Protein AF-0000000082783868 (afdb_homodimer)

pLDDT: mean 86.98, std 18.08, range [19.3, 98.88]

Nearest PDB structures (foldseek):
  7msn-assembly1_A  TM=6.947E-01  e=9.919E-07  Bacillus subtilis subsp. subtilis str. 168
  7msp-assembly2_B  TM=6.919E-01  e=2.284E-06  Bacillus subtilis subsp. subtilis str. 168
  7msn-assembly1_B  TM=6.929E-01  e=4.668E-06  Bacillus subtilis subsp. subtilis str. 168
  8og4-assembly1_B  TM=6.869E-01  e=2.113E-04  Homo sapiens
  8og4-assembly1_A  TM=6.892E-01  e=2.380E-04  Homo sapiens

Structure (mmCIF, N/CA/C/O backbone):
data_AF-0000000082783868-model_v1
#
loop_
_entity.id
_entity.type
_entity.pdbx_description
1 polymer 'Beta-1,4 N-acetylgalactosaminyltransferase 2-like'
#
loop_
_atom_site.group_PDB
_atom_site.id
_atom_site.type_symbol
_atom_site.label_atom_id
_atom_site.label_alt_id
_atom_site.label_comp_id
_atom_site.label_asym_id
_atom_site.label_entity_id
_atom_site.label_seq_id
_atom_site.pdbx_PDB_ins_code
_atom_site.Cartn_x
_atom_site.Cartn_y
_atom_site.Cartn_z
_atom_site.occupancy
_atom_site.B_iso_or_equiv
_atom_site.auth_seq_id
_atom_site.auth_comp_id
_atom_site.auth_asym_id
_atom_site.auth_atom_id
_atom_site.pdbx_PDB_model_num
ATOM 1 N N . PHE A 1 1 ? -0.151 -50.812 -51.031 1 22.05 1 PHE A N 1
ATOM 2 C CA . PHE A 1 1 ? -1.284 -50.375 -50.219 1 22.05 1 PHE A CA 1
ATOM 3 C C . PHE A 1 1 ? -0.827 -49.406 -49.125 1 22.05 1 PHE A C 1
ATOM 5 O O . PHE A 1 1 ? -0.194 -49.844 -48.156 1 22.05 1 PHE A O 1
ATOM 12 N N . ILE A 1 2 ? -0.501 -48.25 -49.375 1 25.05 2 ILE A N 1
ATOM 13 C CA . ILE A 1 2 ? 0.16 -47.188 -48.594 1 25.05 2 ILE A CA 1
ATOM 14 C C . ILE A 1 2 ? -0.763 -46.719 -47.5 1 25.05 2 ILE A C 1
ATOM 16 O O . ILE A 1 2 ? -1.836 -46.156 -47.75 1 25.05 2 ILE A O 1
ATOM 20 N N . SER A 1 3 ? -0.845 -47.438 -46.438 1 23.25 3 SER A N 1
ATOM 21 C CA . SER A 1 3 ? -1.804 -47.156 -45.375 1 23.25 3 SER A CA 1
ATOM 22 C C . SER A 1 3 ? -1.691 -45.719 -44.875 1 23.25 3 SER A C 1
ATOM 24 O O . SER A 1 3 ? -0.586 -45.219 -44.688 1 23.25 3 SER A O 1
ATOM 26 N N . LYS A 1 4 ? -2.658 -44.906 -45.156 1 28.05 4 LYS A N 1
ATOM 27 C CA . LYS A 1 4 ? -2.939 -43.5 -44.938 1 28.05 4 LYS A CA 1
ATOM 28 C C . LYS A 1 4 ? -2.832 -43.125 -43.469 1 28.05 4 LYS A C 1
ATOM 30 O O . LYS A 1 4 ? -3.598 -43.625 -42.656 1 28.05 4 LYS A O 1
ATOM 35 N N . TYR A 1 5 ? -1.662 -43.031 -42.969 1 21 5 TYR A N 1
ATOM 36 C CA . TYR A 1 5 ? -1.411 -42.594 -41.594 1 21 5 TYR A CA 1
ATOM 37 C C . TYR A 1 5 ? -2.076 -41.25 -41.312 1 21 5 TYR A C 1
ATOM 39 O O . TYR A 1 5 ? -1.799 -40.281 -42 1 21 5 TYR A O 1
ATOM 47 N N . THR A 1 6 ? -3.357 -41.281 -41.094 1 20.7 6 THR A N 1
ATOM 48 C CA . THR A 1 6 ? -4.07 -40.062 -40.719 1 20.7 6 THR A CA 1
ATOM 49 C C . THR A 1 6 ? -3.406 -39.375 -39.531 1 20.7 6 THR A C 1
ATOM 51 O O . THR A 1 6 ? -3.215 -40 -38.5 1 20.7 6 THR A O 1
ATOM 54 N N . ILE A 1 7 ? -2.561 -38.5 -39.75 1 19.64 7 ILE A N 1
ATOM 55 C CA . ILE A 1 7 ? -1.916 -37.594 -38.812 1 19.64 7 ILE A CA 1
ATOM 56 C C . ILE A 1 7 ? -2.975 -36.875 -37.969 1 19.64 7 ILE A C 1
ATOM 58 O O . ILE A 1 7 ? -3.785 -36.125 -38.5 1 19.64 7 ILE A O 1
ATOM 62 N N . ASN A 1 8 ? -3.627 -37.594 -37.125 1 19.3 8 ASN A N 1
ATOM 63 C CA . ASN A 1 8 ? -4.551 -36.844 -36.281 1 19.3 8 ASN A CA 1
ATOM 64 C C . ASN A 1 8 ? -3.861 -35.656 -35.594 1 19.3 8 ASN A C 1
ATOM 66 O O . ASN A 1 8 ? -2.928 -35.844 -34.812 1 19.3 8 ASN A O 1
ATOM 70 N N . LEU A 1 9 ? -3.771 -34.594 -36.25 1 19.77 9 LEU A N 1
ATOM 71 C CA . LEU A 1 9 ? -3.379 -33.281 -35.719 1 19.77 9 LEU A CA 1
ATOM 72 C C . LEU A 1 9 ? -4.023 -33 -34.375 1 19.77 9 LEU A C 1
ATOM 74 O O . LEU A 1 9 ? -5.25 -32.938 -34.281 1 19.77 9 LEU A O 1
ATOM 78 N N . LEU A 1 10 ? -3.566 -33.594 -33.438 1 21.3 10 LEU A N 1
ATOM 79 C CA . LEU A 1 10 ? -4.047 -33.25 -32.094 1 21.3 10 LEU A CA 1
ATOM 80 C C . LEU A 1 10 ? -4.074 -31.75 -31.891 1 21.3 10 LEU A C 1
ATOM 82 O O . LEU A 1 10 ? -3.045 -31.078 -32.031 1 21.3 10 LEU A O 1
ATOM 86 N N . ILE A 1 11 ? -5.184 -31.125 -32.25 1 20.78 11 ILE A N 1
ATOM 87 C CA . ILE A 1 11 ? -5.562 -29.75 -31.953 1 20.78 11 ILE A CA 1
ATOM 88 C C . ILE A 1 11 ? -5.215 -29.391 -30.516 1 20.78 11 ILE A C 1
ATOM 90 O O . ILE A 1 11 ? -5.676 -30.047 -29.578 1 20.78 11 ILE A O 1
ATOM 94 N N . ILE A 1 12 ? -4.062 -29.141 -30.266 1 22.08 12 ILE A N 1
ATOM 95 C CA . ILE A 1 12 ? -3.703 -28.406 -29.062 1 22.08 12 ILE A CA 1
ATOM 96 C C . ILE A 1 12 ? -4.789 -27.391 -28.734 1 22.08 12 ILE A C 1
ATOM 98 O O . ILE A 1 12 ? -5.059 -26.484 -29.531 1 22.08 12 ILE A O 1
ATOM 102 N N . TYR A 1 13 ? -5.875 -27.812 -28.266 1 22.22 13 TYR A N 1
ATOM 103 C CA . TYR A 1 13 ? -6.789 -26.781 -27.781 1 22.22 13 TYR A CA 1
ATOM 104 C C . TYR A 1 13 ? -6.086 -25.844 -26.812 1 22.22 13 TYR A C 1
ATOM 106 O O . TYR A 1 13 ? -5.656 -26.25 -25.734 1 22.22 13 TYR A O 1
ATOM 114 N N . THR A 1 14 ? -5.07 -25.25 -27.203 1 24.48 14 THR A N 1
ATOM 115 C CA . THR A 1 14 ? -4.934 -23.953 -26.547 1 24.48 14 THR A CA 1
ATOM 116 C C . THR A 1 14 ? -6.309 -23.359 -26.266 1 24.48 14 THR A C 1
ATOM 118 O O . THR A 1 14 ? -7.086 -23.094 -27.188 1 24.48 14 THR A O 1
ATOM 121 N N . LEU A 1 15 ? -7.008 -23.906 -25.438 1 24.66 15 LEU A N 1
ATOM 122 C CA . LEU A 1 15 ? -8.172 -23.062 -25.188 1 24.66 15 LEU A CA 1
ATOM 123 C C . LEU A 1 15 ? -7.809 -21.594 -25.328 1 24.66 15 LEU A C 1
ATOM 125 O O . LEU A 1 15 ? -7.02 -21.062 -24.531 1 24.66 15 LEU A O 1
ATOM 129 N N . SER A 1 16 ? -7.445 -21.219 -26.422 1 24.97 16 SER A N 1
ATOM 130 C CA . SER A 1 16 ? -7.695 -19.844 -26.828 1 24.97 16 SER A CA 1
ATOM 131 C C . SER A 1 16 ? -8.938 -19.281 -26.141 1 24.97 16 SER A C 1
ATOM 133 O O . SER A 1 16 ? -10.062 -19.531 -26.578 1 24.97 16 SER A O 1
ATOM 135 N N . TYR A 1 17 ? -8.961 -19.438 -24.859 1 25.39 17 TYR A N 1
ATOM 136 C CA . TYR A 1 17 ? -10 -18.484 -24.469 1 25.39 17 TYR A CA 1
ATOM 137 C C . TYR A 1 17 ? -9.922 -17.219 -25.297 1 25.39 17 TYR A C 1
ATOM 139 O O . TYR A 1 17 ? -8.859 -16.609 -25.406 1 25.39 17 TYR A O 1
ATOM 147 N N . SER A 1 18 ? -10.289 -17.234 -26.516 1 25.08 18 SER A N 1
ATOM 148 C CA . SER A 1 18 ? -10.5 -15.992 -27.234 1 25.08 18 SER A CA 1
ATOM 149 C C . SER A 1 18 ? -10.445 -14.797 -26.281 1 25.08 18 SER A C 1
ATOM 151 O O . SER A 1 18 ? -10.742 -14.922 -25.094 1 25.08 18 SER A O 1
ATOM 153 N N . LYS A 1 19 ? -9.797 -13.781 -26.734 1 28.34 19 LYS A N 1
ATOM 154 C CA . LYS A 1 19 ? -10.062 -12.531 -26.016 1 28.34 19 LYS A CA 1
ATOM 155 C C . LYS A 1 19 ? -11.391 -12.602 -25.281 1 28.34 19 LYS A C 1
ATOM 157 O O . LYS A 1 19 ? -11.711 -11.711 -24.484 1 28.34 19 LYS A O 1
ATOM 162 N N . ASN A 1 20 ? -12.234 -13.5 -25.609 1 26.27 20 ASN A N 1
ATOM 163 C CA . ASN A 1 20 ? -13.602 -13.734 -25.172 1 26.27 20 ASN A CA 1
ATOM 164 C C . ASN A 1 20 ? -13.648 -14.688 -23.969 1 26.27 20 ASN A C 1
ATOM 166 O O . ASN A 1 20 ? -14.555 -14.602 -23.141 1 26.27 20 ASN A O 1
ATOM 170 N N . GLN A 1 21 ? -12.922 -15.992 -23.875 1 25.69 21 GLN A N 1
ATOM 171 C CA . GLN A 1 21 ? -13.195 -16.812 -22.703 1 25.69 21 GLN A CA 1
ATOM 172 C C . GLN A 1 21 ? -12.195 -16.547 -21.594 1 25.69 21 GLN A C 1
ATOM 174 O O . GLN A 1 21 ? -12.156 -17.266 -20.594 1 25.69 21 GLN A O 1
ATOM 179 N N . MET A 1 22 ? -10.922 -16.359 -21.766 1 30.56 22 MET A N 1
ATOM 180 C CA . MET A 1 22 ? -10.391 -15.562 -20.656 1 30.56 22 MET A CA 1
ATOM 181 C C . MET A 1 22 ? -11.453 -14.609 -20.109 1 30.56 22 MET A C 1
ATOM 183 O O . MET A 1 22 ? -11.906 -13.711 -20.812 1 30.56 22 MET A O 1
ATOM 187 N N . GLY A 1 23 ? -12.273 -15.258 -19.438 1 30.19 23 GLY A N 1
ATOM 188 C CA . GLY A 1 23 ? -13.344 -14.359 -19.031 1 30.19 23 GLY A CA 1
ATOM 189 C C . GLY A 1 23 ? -12.898 -12.922 -18.859 1 30.19 23 GLY A C 1
ATOM 190 O O . GLY A 1 23 ? -12.219 -12.586 -17.891 1 30.19 23 GLY A O 1
ATOM 191 N N . ASN A 1 24 ? -12.078 -12.477 -19.781 1 34.19 24 ASN A N 1
ATOM 192 C CA . ASN A 1 24 ? -12.523 -11.086 -19.734 1 34.19 24 ASN A CA 1
ATOM 193 C C . ASN A 1 24 ? -13.922 -10.969 -19.125 1 34.19 24 ASN A C 1
ATOM 195 O O . ASN A 1 24 ? -14.914 -11.211 -19.812 1 34.19 24 ASN A O 1
ATOM 199 N N . PHE A 1 25 ? -14.023 -11.664 -18.031 1 37.53 25 PHE A N 1
ATOM 200 C CA . PHE A 1 25 ? -15.328 -11.305 -17.5 1 37.53 25 PHE A CA 1
ATOM 201 C C . PHE A 1 25 ? -15.82 -9.992 -18.109 1 37.53 25 PHE A C 1
ATOM 203 O O . PHE A 1 25 ? -15.297 -8.922 -17.797 1 37.53 25 PHE A O 1
ATOM 210 N N . ASP A 1 26 ? -15.734 -10.008 -19.469 1 43.91 26 ASP A N 1
ATOM 211 C CA . ASP A 1 26 ? -16.609 -8.938 -19.953 1 43.91 26 ASP A CA 1
ATOM 212 C C . ASP A 1 26 ? -17.547 -8.445 -18.844 1 43.91 26 ASP A C 1
ATOM 214 O O . ASP A 1 26 ? -18.547 -9.094 -18.547 1 43.91 26 ASP A O 1
ATOM 218 N N . HIS A 1 27 ? -16.75 -8.094 -17.969 1 58.16 27 HIS A N 1
ATOM 219 C CA . HIS A 1 27 ? -17.625 -7.59 -16.922 1 58.16 27 HIS A CA 1
ATOM 220 C C . HIS A 1 27 ? -18.859 -6.926 -17.516 1 58.16 27 HIS A C 1
ATOM 222 O O . HIS A 1 27 ? -18.75 -6.07 -18.406 1 58.16 27 HIS A O 1
ATOM 228 N N . THR A 1 28 ? -19.844 -7.805 -17.656 1 67.44 28 THR A N 1
ATOM 229 C CA . THR A 1 28 ? -21.141 -7.207 -17.938 1 67.44 28 THR A CA 1
ATOM 230 C C . THR A 1 28 ? -21.359 -5.953 -17.094 1 67.44 28 THR A C 1
ATOM 232 O O . THR A 1 28 ? -20.703 -5.773 -16.062 1 67.44 28 THR A O 1
ATOM 235 N N . SER A 1 29 ? -21.828 -5.094 -17.859 1 80.88 29 SER A N 1
ATOM 236 C CA . SER A 1 29 ? -22.203 -3.869 -17.156 1 80.88 29 SER A CA 1
ATOM 237 C C . SER A 1 29 ? -22.938 -4.18 -15.852 1 80.88 29 SER A C 1
ATOM 239 O O . SER A 1 29 ? -23.781 -5.074 -15.805 1 80.88 29 SER A O 1
ATOM 241 N N . CYS A 1 30 ? -22.328 -3.723 -14.844 1 84.75 30 CYS A N 1
ATOM 242 C CA . CYS A 1 30 ? -23.016 -3.902 -13.562 1 84.75 30 CYS A CA 1
ATOM 243 C C . CYS A 1 30 ? -24.375 -3.225 -13.57 1 84.75 30 CYS A C 1
ATOM 245 O O . CYS A 1 30 ? -24.641 -2.371 -14.414 1 84.75 30 CYS A O 1
ATOM 247 N N . SER A 1 31 ? -25.312 -3.75 -12.812 1 79.69 31 SER A N 1
ATOM 248 C CA . SER A 1 31 ? -26.672 -3.209 -12.75 1 79.69 31 SER A CA 1
ATOM 249 C C . SER A 1 31 ? -26.797 -2.174 -11.633 1 79.69 31 SER A C 1
ATOM 251 O O . SER A 1 31 ? -26.422 -2.43 -10.492 1 79.69 31 SER A O 1
ATOM 253 N N . CYS A 1 32 ? -26.938 -1.02 -12.023 1 78.38 32 CYS A N 1
ATOM 254 C CA . CYS A 1 32 ? -27.25 0.004 -11.031 1 78.38 32 CYS A CA 1
ATOM 255 C C . CYS A 1 32 ? -28.672 -0.158 -10.508 1 78.38 32 CYS A C 1
ATOM 257 O O . CYS A 1 32 ? -29.578 0.549 -10.945 1 78.38 32 CYS A O 1
ATOM 259 N N . THR A 1 33 ? -29.156 -1.363 -10.203 1 65.62 33 THR A N 1
ATOM 260 C CA . THR A 1 33 ? -30.547 -1.649 -9.891 1 65.62 33 THR A CA 1
ATOM 261 C C . THR A 1 33 ? -30.969 -0.945 -8.602 1 65.62 33 THR A C 1
ATOM 263 O O . THR A 1 33 ? -30.156 -0.772 -7.691 1 65.62 33 THR A O 1
ATOM 266 N N . GLY A 1 34 ? -32.156 -0.167 -8.641 1 64.62 34 GLY A N 1
ATOM 267 C CA . GLY A 1 34 ? -32.844 0.432 -7.508 1 64.62 34 GLY A CA 1
ATOM 268 C C . GLY A 1 34 ? -32.656 1.935 -7.422 1 64.62 34 GLY A C 1
ATOM 269 O O . GLY A 1 34 ? -32.844 2.648 -8.406 1 64.62 34 GLY A O 1
ATOM 270 N N . LYS A 1 35 ? -32.125 2.361 -6.152 1 74.62 35 LYS A N 1
ATOM 271 C CA . LYS A 1 35 ? -32.031 3.771 -5.785 1 74.62 35 LYS A CA 1
ATOM 272 C C . LYS A 1 35 ? -30.625 4.305 -6.031 1 74.62 35 LYS A C 1
ATOM 274 O O . LYS A 1 35 ? -30.203 5.289 -5.414 1 74.62 35 LYS A O 1
ATOM 279 N N . GLY A 1 36 ? -29.891 3.629 -6.945 1 86.44 36 GLY A N 1
ATOM 280 C CA . GLY A 1 36 ? -28.531 4.098 -7.184 1 86.44 36 GLY A CA 1
ATOM 281 C C . GLY A 1 36 ? -28.469 5.312 -8.094 1 86.44 36 GLY A C 1
ATOM 282 O O . GLY A 1 36 ? -29.359 5.52 -8.922 1 86.44 36 GLY A O 1
ATOM 283 N N . VAL A 1 37 ? -27.531 6.168 -7.863 1 92.06 37 VAL A N 1
ATOM 284 C CA . VAL A 1 37 ? -27.312 7.359 -8.672 1 92.06 37 VAL A CA 1
ATOM 285 C C . VAL A 1 37 ? -26.297 7.051 -9.773 1 92.06 37 VAL A C 1
ATOM 287 O O . VAL A 1 37 ? -25.219 6.5 -9.508 1 92.06 37 VAL A O 1
ATOM 290 N N . VAL A 1 38 ? -26.703 7.348 -10.984 1 93.25 38 VAL A N 1
ATOM 291 C CA . VAL A 1 38 ? -25.781 7.207 -12.102 1 93.25 38 VAL A CA 1
ATOM 292 C C . VAL A 1 38 ? -24.781 8.367 -12.109 1 93.25 38 VAL A C 1
ATOM 294 O O . VAL A 1 38 ? -25.172 9.516 -12.312 1 93.25 38 VAL A O 1
ATOM 297 N N . LEU A 1 39 ? -23.547 8.094 -12.07 1 95.5 39 LEU A N 1
ATOM 298 C CA . LEU A 1 39 ? -22.531 9.094 -11.742 1 95.5 39 LEU A CA 1
ATOM 299 C C . LEU A 1 39 ? -22.188 9.938 -12.969 1 95.5 39 LEU A C 1
ATOM 301 O O . LEU A 1 39 ? -21.828 11.102 -12.836 1 95.5 39 LEU A O 1
ATOM 305 N N . LYS A 1 40 ? -22.297 9.383 -14.125 1 93.81 40 LYS A N 1
ATOM 306 C CA . LYS A 1 40 ? -22 10.109 -15.359 1 93.81 40 LYS A CA 1
ATOM 307 C C . LYS A 1 40 ? -22.844 11.375 -15.469 1 93.81 40 LYS A C 1
ATOM 309 O O . LYS A 1 40 ? -22.406 12.359 -16.062 1 93.81 40 LYS A O 1
ATOM 314 N N . ASN A 1 41 ? -23.969 11.359 -14.859 1 93.44 41 ASN A N 1
ATOM 315 C CA . ASN A 1 41 ? -24.906 12.484 -14.93 1 93.44 41 ASN A CA 1
ATOM 316 C C . ASN A 1 41 ? -24.406 13.68 -14.117 1 93.44 41 ASN A C 1
ATOM 318 O O . ASN A 1 41 ? -24.906 14.789 -14.266 1 93.44 41 ASN A O 1
ATOM 322 N N . ALA A 1 42 ? -23.469 13.445 -13.281 1 95.19 42 ALA A N 1
ATOM 323 C CA . ALA A 1 42 ? -22.922 14.523 -12.461 1 95.19 42 ALA A CA 1
ATOM 324 C C . ALA A 1 42 ? -21.875 15.32 -13.234 1 95.19 42 ALA A C 1
ATOM 326 O O . ALA A 1 42 ? -21.469 16.391 -12.797 1 95.19 42 ALA A O 1
ATOM 327 N N . ILE A 1 43 ? -21.453 14.852 -14.406 1 95 43 ILE A N 1
ATOM 328 C CA . ILE A 1 43 ? -20.469 15.531 -15.234 1 95 43 ILE A CA 1
ATOM 329 C C . ILE A 1 43 ? -21.172 16.516 -16.172 1 95 43 ILE A C 1
ATOM 331 O O . ILE A 1 43 ? -22.125 16.141 -16.875 1 95 43 ILE A O 1
ATOM 335 N N . PRO A 1 44 ? -20.672 17.719 -16.156 1 93.12 44 PRO A N 1
ATOM 336 C CA . PRO A 1 44 ? -21.266 18.641 -17.141 1 93.12 44 PRO A CA 1
ATOM 337 C C . PRO A 1 44 ? -21.188 18.125 -18.562 1 93.12 44 PRO A C 1
ATOM 339 O O . PRO A 1 44 ? -20.141 17.609 -18.984 1 93.12 44 PRO A O 1
ATOM 342 N N . GLY A 1 45 ? -22.25 18.312 -19.281 1 92.75 45 GLY A N 1
ATOM 343 C CA . GLY A 1 45 ? -22.375 17.766 -20.625 1 92.75 45 GLY A CA 1
ATOM 344 C C . GLY A 1 45 ? -21.25 18.188 -21.547 1 92.75 45 GLY A C 1
ATOM 345 O O . GLY A 1 45 ? -20.734 17.391 -22.344 1 92.75 45 GLY A O 1
ATOM 346 N N . ASP A 1 46 ? -20.828 19.391 -21.406 1 94.12 46 ASP A N 1
ATOM 347 C CA . ASP A 1 46 ? -19.812 19.938 -22.297 1 94.12 46 ASP A CA 1
ATOM 348 C C . ASP A 1 46 ? -18.438 19.375 -21.984 1 94.12 46 ASP A C 1
ATOM 350 O O . ASP A 1 46 ? -17.516 19.484 -22.797 1 94.12 46 ASP A O 1
ATOM 354 N N . GLN A 1 47 ? -18.312 18.719 -20.922 1 93.06 47 GLN A N 1
ATOM 355 C CA . GLN A 1 47 ? -17.016 18.203 -20.516 1 93.06 47 GLN A CA 1
ATOM 356 C C . GLN A 1 47 ? -17 16.672 -20.562 1 93.06 47 GLN A C 1
ATOM 358 O O . GLN A 1 47 ? -15.953 16.047 -20.406 1 93.06 47 GLN A O 1
ATOM 363 N N . LEU A 1 48 ? -18.062 16.078 -20.781 1 94.56 48 LEU A N 1
ATOM 364 C CA . LEU A 1 48 ? -18.234 14.633 -20.594 1 94.56 48 LEU A CA 1
ATOM 365 C C . LEU A 1 48 ? -17.297 13.844 -21.5 1 94.56 48 LEU A C 1
ATOM 367 O O . LEU A 1 48 ? -16.625 12.922 -21.047 1 94.56 48 LEU A O 1
ATOM 371 N N . ASP A 1 49 ? -17.188 14.25 -22.75 1 94.75 49 ASP A N 1
ATOM 372 C CA . ASP A 1 49 ? -16.375 13.5 -23.703 1 94.75 49 ASP A CA 1
ATOM 373 C C . ASP A 1 49 ? -14.898 13.5 -23.281 1 94.75 49 ASP A C 1
ATOM 375 O O . ASP A 1 49 ? -14.234 12.461 -23.312 1 94.75 49 ASP A O 1
ATOM 379 N N . GLU A 1 50 ? -14.5 14.633 -22.906 1 94.81 50 GLU A N 1
ATOM 380 C CA . GLU A 1 50 ? -13.102 14.75 -22.516 1 94.81 50 GLU A CA 1
ATOM 381 C C . GLU A 1 50 ? -12.828 13.969 -21.234 1 94.81 50 GLU A C 1
ATOM 383 O O . GLU A 1 50 ? -11.789 13.32 -21.094 1 94.81 50 GLU A O 1
ATOM 388 N N . VAL A 1 51 ? -13.703 14.016 -20.281 1 95 51 VAL A N 1
ATOM 389 C CA . VAL A 1 51 ? -13.562 13.305 -19.031 1 95 51 VAL A CA 1
ATOM 390 C C . VAL A 1 51 ? -13.555 11.797 -19.281 1 95 51 VAL A C 1
ATOM 392 O O . VAL A 1 51 ? -12.75 11.07 -18.688 1 95 51 VAL A O 1
ATOM 395 N N . LEU A 1 52 ? -14.375 11.352 -20.203 1 95.38 52 LEU A N 1
ATOM 396 C CA . LEU A 1 52 ? -14.438 9.93 -20.531 1 95.38 52 LEU A CA 1
ATOM 397 C C . LEU A 1 52 ? -13.117 9.453 -21.125 1 95.38 52 LEU A C 1
ATOM 399 O O . LEU A 1 52 ? -12.641 8.367 -20.781 1 95.38 52 LEU A O 1
ATOM 403 N N . ARG A 1 53 ? -12.586 10.258 -21.938 1 94.88 53 ARG A N 1
ATOM 404 C CA . ARG A 1 53 ? -11.32 9.898 -22.562 1 94.88 53 ARG A CA 1
ATOM 405 C C . ARG A 1 53 ? -10.203 9.797 -21.531 1 94.88 53 ARG A C 1
ATOM 407 O O . ARG A 1 53 ? -9.469 8.805 -21.516 1 94.88 53 ARG A O 1
ATOM 414 N N . ARG A 1 54 ? -10.078 10.836 -20.703 1 95.31 54 ARG A N 1
ATOM 415 C CA . ARG A 1 54 ? -9.039 10.828 -19.672 1 95.31 54 ARG A CA 1
ATOM 416 C C . ARG A 1 54 ? -9.234 9.672 -18.703 1 95.31 54 ARG A C 1
ATOM 418 O O . ARG A 1 54 ? -8.266 9.031 -18.297 1 95.31 54 ARG A O 1
ATOM 425 N N . ARG A 1 55 ? -10.461 9.453 -18.344 1 96.12 55 ARG A N 1
ATOM 426 C CA . ARG A 1 55 ? -10.812 8.383 -17.406 1 96.12 55 ARG A CA 1
ATOM 427 C C . ARG A 1 55 ? -10.383 7.027 -17.953 1 96.12 55 ARG A C 1
ATOM 429 O O . ARG A 1 55 ? -9.773 6.23 -17.234 1 96.12 55 ARG A O 1
ATOM 436 N N . ALA A 1 56 ? -10.656 6.75 -19.188 1 94.44 56 ALA A N 1
ATOM 437 C CA . ALA A 1 56 ? -10.305 5.484 -19.812 1 94.44 56 ALA A CA 1
ATOM 438 C C . ALA A 1 56 ? -8.789 5.301 -19.875 1 94.44 56 ALA A C 1
ATOM 440 O O . ALA A 1 56 ? -8.281 4.215 -19.594 1 94.44 56 ALA A O 1
ATOM 441 N N . GLU A 1 57 ? -8.148 6.34 -20.219 1 93.62 57 GLU A N 1
ATOM 442 C CA . GLU A 1 57 ? -6.691 6.277 -20.328 1 93.62 57 GLU A CA 1
ATOM 443 C C . GLU A 1 57 ? -6.051 6.023 -18.969 1 93.62 57 GLU A C 1
ATOM 445 O O . GLU A 1 57 ? -5.156 5.184 -18.844 1 93.62 57 GLU A O 1
ATOM 450 N N . GLU A 1 58 ? -6.496 6.746 -17.953 1 94.75 58 GLU A N 1
ATOM 451 C CA . GLU A 1 58 ? -5.934 6.598 -16.609 1 94.75 58 GLU A CA 1
ATOM 452 C C . GLU A 1 58 ? -6.215 5.207 -16.047 1 94.75 58 GLU A C 1
ATOM 454 O O . GLU A 1 58 ? -5.375 4.633 -15.352 1 94.75 58 GLU A O 1
ATOM 459 N N . TYR A 1 59 ? -7.375 4.711 -16.359 1 93.38 59 TYR A N 1
ATOM 460 C CA . TYR A 1 59 ? -7.711 3.367 -15.906 1 93.38 59 TYR A CA 1
ATOM 461 C C . TYR A 1 59 ? -6.789 2.33 -16.531 1 93.38 59 TYR A C 1
ATOM 463 O O . TYR A 1 59 ? -6.285 1.441 -15.844 1 93.38 59 TYR A O 1
ATOM 471 N N . ARG A 1 60 ? -6.547 2.457 -17.75 1 89.88 60 ARG A N 1
ATOM 472 C CA . ARG A 1 60 ? -5.645 1.549 -18.453 1 89.88 60 ARG A CA 1
ATOM 473 C C . ARG A 1 60 ? -4.242 1.608 -17.859 1 89.88 60 ARG A C 1
ATOM 475 O O . ARG A 1 60 ? -3.615 0.571 -17.641 1 89.88 60 ARG A O 1
ATOM 482 N N . LYS A 1 61 ? -3.75 2.77 -17.656 1 89.88 61 LYS A N 1
ATOM 483 C CA . LYS A 1 61 ? -2.416 2.939 -17.078 1 89.88 61 LYS A CA 1
ATOM 484 C C . LYS A 1 61 ? -2.334 2.326 -15.688 1 89.88 61 LYS A C 1
ATOM 486 O O . LYS A 1 61 ? -1.326 1.711 -15.336 1 89.88 61 LYS A O 1
ATOM 491 N N . GLN A 1 62 ? -3.402 2.566 -14.992 1 90.25 62 GLN A N 1
ATOM 492 C CA . GLN A 1 62 ? -3.439 2.008 -13.641 1 90.25 62 GLN A CA 1
ATOM 493 C C . GLN A 1 62 ? -3.428 0.482 -13.68 1 90.25 62 GLN A C 1
ATOM 495 O O . GLN A 1 62 ? -2.789 -0.159 -12.844 1 90.25 62 GLN A O 1
ATOM 500 N N . GLN A 1 63 ? -4.121 -0.093 -14.562 1 84.56 63 GLN A N 1
ATOM 501 C CA . GLN A 1 63 ? -4.133 -1.544 -14.711 1 84.56 63 GLN A CA 1
ATOM 502 C C . GLN A 1 63 ? -2.744 -2.076 -15.055 1 84.56 63 GLN A C 1
ATOM 504 O O . GLN A 1 63 ? -2.338 -3.129 -14.562 1 84.56 63 GLN A O 1
ATOM 509 N N . ASN A 1 64 ? -2.088 -1.332 -15.797 1 79.62 64 ASN A N 1
ATOM 510 C CA . ASN A 1 64 ? -0.732 -1.724 -16.172 1 79.62 64 ASN A CA 1
ATOM 511 C C . ASN A 1 64 ? 0.218 -1.655 -14.977 1 79.62 64 ASN A C 1
ATOM 513 O O . ASN A 1 64 ? 1.058 -2.539 -14.789 1 79.62 64 ASN A O 1
ATOM 517 N N . ARG A 1 65 ? 0.009 -0.716 -14.25 1 84.69 65 ARG A N 1
ATOM 518 C CA . ARG A 1 65 ? 0.887 -0.488 -13.109 1 84.69 65 ARG A CA 1
ATOM 519 C C . ARG A 1 65 ? 0.658 -1.537 -12.023 1 84.69 65 ARG A C 1
ATOM 521 O O . ARG A 1 65 ? 1.604 -1.975 -11.367 1 84.69 65 ARG A O 1
ATOM 528 N N . THR A 1 66 ? -0.511 -1.856 -11.781 1 74.5 66 THR A N 1
ATOM 529 C CA . THR A 1 66 ? -0.833 -2.752 -10.68 1 74.5 66 THR A CA 1
ATOM 530 C C . THR A 1 66 ? -0.785 -4.207 -11.133 1 74.5 66 THR A C 1
ATOM 532 O O . THR A 1 66 ? -0.998 -5.121 -10.328 1 74.5 66 THR A O 1
ATOM 535 N N . ASN A 1 67 ? -0.219 -4.422 -12.258 1 62.03 67 ASN A N 1
ATOM 536 C CA . ASN A 1 67 ? -0.059 -5.746 -12.844 1 62.03 67 ASN A CA 1
ATOM 537 C C . ASN A 1 67 ? -1.317 -6.594 -12.672 1 62.03 67 ASN A C 1
ATOM 539 O O . ASN A 1 67 ? -1.234 -7.805 -12.477 1 62.03 67 ASN A O 1
ATOM 543 N N . THR A 1 68 ? -2.402 -5.938 -12.461 1 53.69 68 THR A N 1
ATOM 544 C CA . THR A 1 68 ? -3.658 -6.668 -12.312 1 53.69 68 THR A CA 1
ATOM 545 C C . THR A 1 68 ? -3.934 -7.523 -13.547 1 53.69 68 THR A C 1
ATOM 547 O O . THR A 1 68 ? -4.574 -8.57 -13.453 1 53.69 68 THR A O 1
ATOM 550 N N . ASN A 1 69 ? -3.326 -7.055 -14.609 1 44.72 69 ASN A N 1
ATOM 551 C CA . ASN A 1 69 ? -3.523 -7.812 -15.844 1 44.72 69 ASN A CA 1
ATOM 552 C C . ASN A 1 69 ? -2.729 -9.117 -15.836 1 44.72 69 ASN A C 1
ATOM 554 O O . ASN A 1 69 ? -2.943 -9.984 -16.672 1 44.72 69 ASN A O 1
ATOM 558 N N . LEU A 1 70 ? -1.823 -9.18 -14.867 1 49.62 70 LEU A N 1
ATOM 559 C CA . LEU A 1 70 ? -0.953 -10.352 -14.891 1 49.62 70 LEU A CA 1
ATOM 560 C C . LEU A 1 70 ? -1.588 -11.516 -14.133 1 49.62 70 LEU A C 1
ATOM 562 O O . LEU A 1 70 ? -1.046 -12.625 -14.117 1 49.62 70 LEU A O 1
ATOM 566 N N . ASP A 1 71 ? -2.77 -11.25 -13.578 1 54.56 71 ASP A N 1
ATOM 567 C CA . ASP A 1 71 ? -3.418 -12.344 -12.852 1 54.56 71 ASP A CA 1
ATOM 568 C C . ASP A 1 71 ? -4.047 -13.344 -13.812 1 54.56 71 ASP A C 1
ATOM 570 O O . ASP A 1 71 ? -5.254 -13.297 -14.062 1 54.56 71 ASP A O 1
ATOM 574 N N . VAL A 1 72 ? -3.152 -13.875 -14.656 1 48.81 72 VAL A N 1
ATOM 575 C CA . VAL A 1 72 ? -3.613 -14.859 -15.625 1 48.81 72 VAL A CA 1
ATOM 576 C C . VAL A 1 72 ? -3.805 -16.219 -14.945 1 48.81 72 VAL A C 1
ATOM 578 O O . VAL A 1 72 ? -2.955 -16.641 -14.164 1 48.81 72 VAL A O 1
ATOM 581 N N . LEU A 1 73 ? -5.07 -16.688 -15.094 1 45.72 73 LEU A N 1
ATOM 582 C CA . LEU A 1 73 ? -5.328 -18.047 -14.641 1 45.72 73 LEU A CA 1
ATOM 583 C C . LEU A 1 73 ? -4.547 -19.062 -15.469 1 45.72 73 LEU A C 1
ATOM 585 O O . LEU A 1 73 ? -4.625 -19.062 -16.703 1 45.72 73 LEU A O 1
ATOM 589 N N . LEU A 1 74 ? -3.613 -19.75 -14.859 1 57.62 74 LEU A N 1
ATOM 590 C CA . LEU A 1 74 ? -2.881 -20.828 -15.516 1 57.62 74 LEU A CA 1
ATOM 591 C C . LEU A 1 74 ? -3.361 -22.188 -15.016 1 57.62 74 LEU A C 1
ATOM 593 O O . LEU A 1 74 ? -3.545 -22.391 -13.812 1 57.62 74 LEU A O 1
ATOM 597 N N . VAL A 1 75 ? -3.82 -23.047 -16.031 1 49.44 75 VAL A N 1
ATOM 598 C CA . VAL A 1 75 ? -4.254 -24.406 -15.719 1 49.44 75 VAL A CA 1
ATOM 599 C C . VAL A 1 75 ? -3.232 -25.406 -16.25 1 49.44 75 VAL A C 1
ATOM 601 O O . VAL A 1 75 ? -2.756 -25.281 -17.375 1 49.44 75 VAL A O 1
ATOM 604 N N . ALA A 1 76 ? -2.693 -26.156 -15.328 1 58.19 76 ALA A N 1
ATOM 605 C CA . ALA A 1 76 ? -1.796 -27.219 -15.773 1 58.19 76 ALA A CA 1
ATOM 606 C C . ALA A 1 76 ? -2.547 -28.25 -16.594 1 58.19 76 ALA A C 1
ATOM 608 O O . ALA A 1 76 ? -3.578 -28.781 -16.172 1 58.19 76 ALA A O 1
ATOM 609 N N . PRO A 1 77 ? -2.299 -28.156 -18 1 48.44 77 PRO A N 1
ATOM 610 C CA . PRO A 1 77 ? -2.982 -29.188 -18.766 1 48.44 77 PRO A CA 1
ATOM 611 C C . PRO A 1 77 ? -2.797 -30.578 -18.172 1 48.44 77 PRO A C 1
ATOM 613 O O . PRO A 1 77 ? -1.898 -30.797 -17.359 1 48.44 77 PRO A O 1
ATOM 616 N N . SER A 1 78 ? -3.875 -31.547 -18.406 1 44.31 78 SER A N 1
ATOM 617 C CA . SER A 1 78 ? -4.141 -32.906 -17.953 1 44.31 78 SER A CA 1
ATOM 618 C C . SER A 1 78 ? -2.947 -33.812 -18.219 1 44.31 78 SER A C 1
ATOM 620 O O . SER A 1 78 ? -3.025 -35.031 -18 1 44.31 78 SER A O 1
ATOM 622 N N . ASN A 1 79 ? -1.752 -33.406 -18.578 1 46.62 79 ASN A N 1
ATOM 623 C CA . ASN A 1 79 ? -1.1 -34.656 -18.969 1 46.62 79 ASN A CA 1
ATOM 624 C C . ASN A 1 79 ? -0.845 -35.562 -17.766 1 46.62 79 ASN A C 1
ATOM 626 O O . ASN A 1 79 ? -0.181 -36.594 -17.891 1 46.62 79 ASN A O 1
ATOM 630 N N . SER A 1 80 ? -1.029 -35.438 -16.688 1 58.75 80 SER A N 1
ATOM 631 C CA . SER A 1 80 ? -0.848 -36.5 -15.695 1 58.75 80 SER A CA 1
ATOM 632 C C . SER A 1 80 ? -1.986 -36.5 -14.68 1 58.75 80 SER A C 1
ATOM 634 O O . SER A 1 80 ? -2.029 -35.656 -13.781 1 58.75 80 SER A O 1
ATOM 636 N N . PRO A 1 81 ? -2.914 -37.469 -14.812 1 74.19 81 PRO A N 1
ATOM 637 C CA . PRO A 1 81 ? -4.336 -37.562 -15.156 1 74.19 81 PRO A CA 1
ATOM 638 C C . PRO A 1 81 ? -5.156 -36.375 -14.609 1 74.19 81 PRO A C 1
ATOM 640 O O . PRO A 1 81 ? -6.324 -36.219 -14.961 1 74.19 81 PRO A O 1
ATOM 643 N N . LEU A 1 82 ? -4.41 -35.531 -13.805 1 81.44 82 LEU A N 1
ATOM 644 C CA . LEU A 1 82 ? -5.195 -34.5 -13.133 1 81.44 82 LEU A CA 1
ATOM 645 C C . LEU A 1 82 ? -5.031 -33.156 -13.82 1 81.44 82 LEU A C 1
ATOM 647 O O . LEU A 1 82 ? -3.914 -32.781 -14.172 1 81.44 82 LEU A O 1
ATOM 651 N N . GLN A 1 83 ? -6.117 -32.5 -14.055 1 81.31 83 GLN A N 1
ATOM 652 C CA . GLN A 1 83 ? -6.168 -31.109 -14.516 1 81.31 83 GLN A CA 1
ATOM 653 C C . GLN A 1 83 ? -6.676 -30.188 -13.414 1 81.31 83 GLN A C 1
ATOM 655 O O . GLN A 1 83 ? -7.641 -30.516 -12.719 1 81.31 83 GLN A O 1
ATOM 660 N N . TYR A 1 84 ? -5.965 -29.094 -13.195 1 84.62 84 TYR A N 1
ATOM 661 C CA . TYR A 1 84 ? -6.312 -28.203 -12.102 1 84.62 84 TYR A CA 1
ATOM 662 C C . TYR A 1 84 ? -5.746 -26.797 -12.344 1 84.62 84 TYR A C 1
ATOM 664 O O . TYR A 1 84 ? -4.824 -26.625 -13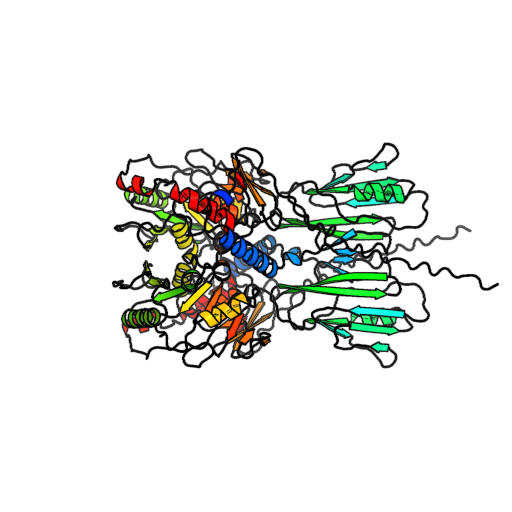.148 1 84.62 84 TYR A O 1
ATOM 672 N N . PRO A 1 85 ? -6.316 -25.797 -11.703 1 81.88 85 PRO A N 1
ATOM 673 C CA . PRO A 1 85 ? -5.75 -24.453 -11.852 1 81.88 85 PRO A CA 1
ATOM 674 C C . PRO A 1 85 ? -4.422 -24.281 -11.117 1 81.88 85 PRO A C 1
ATOM 676 O O . PRO A 1 85 ? -4.305 -24.656 -9.945 1 81.88 85 PRO A O 1
ATOM 679 N N . ILE A 1 86 ? -3.426 -23.719 -11.742 1 77.81 86 ILE A N 1
ATOM 680 C CA . ILE A 1 86 ? -2.107 -23.578 -11.133 1 77.81 86 ILE A CA 1
ATOM 681 C C . ILE A 1 86 ? -1.893 -22.141 -10.672 1 77.81 86 ILE A C 1
ATOM 683 O O . ILE A 1 86 ? -1.078 -21.875 -9.781 1 77.81 86 ILE A O 1
ATOM 687 N N . HIS A 1 87 ? -2.58 -21.203 -11.359 1 78 87 HIS A N 1
ATOM 688 C CA . HIS A 1 87 ? -2.346 -19.797 -11.031 1 78 87 HIS A CA 1
ATOM 689 C C . HIS A 1 87 ? -3.582 -18.953 -11.312 1 78 87 HIS A C 1
ATOM 691 O O . HIS A 1 87 ? -4.297 -19.203 -12.289 1 78 87 HIS A O 1
ATOM 697 N N . GLY A 1 88 ? -3.84 -18.016 -10.383 1 76.56 88 GLY A N 1
ATOM 698 C CA . GLY A 1 88 ? -4.781 -16.953 -10.711 1 76.56 88 GLY A CA 1
ATOM 699 C C . GLY A 1 88 ? -6.188 -17.234 -10.203 1 76.56 88 GLY A C 1
ATOM 700 O O . GLY A 1 88 ? -7.062 -16.359 -10.297 1 76.56 88 GLY A O 1
ATOM 701 N N . PHE A 1 89 ? -6.512 -18.5 -9.672 1 86.06 89 PHE A N 1
ATOM 702 C CA . PHE A 1 89 ? -7.848 -18.766 -9.148 1 86.06 89 PHE A CA 1
ATOM 703 C C . PHE A 1 89 ? -8.094 -17.953 -7.879 1 86.06 89 PHE A C 1
ATOM 705 O O . PHE A 1 89 ? -7.57 -18.281 -6.812 1 86.06 89 PHE A O 1
ATOM 712 N N . THR A 1 90 ? -8.844 -16.859 -8.062 1 88.75 90 THR A N 1
ATOM 713 C CA . THR A 1 90 ? -9.125 -15.906 -6.984 1 88.75 90 THR A CA 1
ATOM 714 C C . THR A 1 90 ? -10.625 -15.828 -6.715 1 88.75 90 THR A C 1
ATOM 716 O O . THR A 1 90 ? -11.422 -15.727 -7.648 1 88.75 90 THR A O 1
ATOM 719 N N . VAL A 1 91 ? -11.031 -15.906 -5.469 1 91.62 91 VAL A N 1
ATOM 720 C CA . VAL A 1 91 ? -12.453 -15.891 -5.113 1 91.62 91 VAL A CA 1
ATOM 721 C C . VAL A 1 91 ? -12.719 -14.781 -4.102 1 91.62 91 VAL A C 1
ATOM 723 O O . VAL A 1 91 ? -11.836 -14.43 -3.309 1 91.62 91 VAL A O 1
ATOM 726 N N . GLU A 1 92 ? -13.914 -14.18 -4.168 1 93.62 92 GLU A N 1
ATOM 727 C CA . GLU A 1 92 ? -14.383 -13.258 -3.139 1 93.62 92 GLU A CA 1
ATOM 728 C C . GLU A 1 92 ? -14.68 -14 -1.835 1 93.62 92 GLU A C 1
ATOM 730 O O . GLU A 1 92 ? -15.234 -15.094 -1.848 1 93.62 92 GLU A O 1
ATOM 735 N N . PRO A 1 93 ? -14.305 -13.43 -0.7 1 94.75 93 PRO A N 1
ATOM 736 C CA . PRO A 1 93 ? -14.586 -14.117 0.563 1 94.75 93 PRO A CA 1
ATOM 737 C C . PRO A 1 93 ? -16.062 -14.445 0.737 1 94.75 93 PRO A C 1
ATOM 739 O O . PRO A 1 93 ? -16.922 -13.641 0.387 1 94.75 93 PRO A O 1
ATOM 742 N N . LEU A 1 94 ? -16.344 -15.641 1.27 1 95.88 94 LEU A N 1
ATOM 743 C CA . LEU A 1 94 ? -17.656 -16.109 1.666 1 95.88 94 LEU A CA 1
ATOM 744 C C . LEU A 1 94 ? -18.594 -16.203 0.46 1 95.88 94 LEU A C 1
ATOM 746 O O . LEU A 1 94 ? -19.812 -16.125 0.604 1 95.88 94 LEU A O 1
ATOM 750 N N . THR A 1 95 ? -18.078 -16.266 -0.764 1 94.56 95 THR A N 1
ATOM 751 C CA . THR A 1 95 ? -18.859 -16.297 -1.986 1 94.56 95 THR A CA 1
ATOM 752 C C . THR A 1 95 ? -18.609 -17.594 -2.756 1 94.56 95 THR A C 1
ATOM 754 O O . THR A 1 95 ? -17.453 -18 -2.939 1 94.56 95 THR A O 1
ATOM 757 N N . LYS A 1 96 ? -19.656 -18.188 -3.146 1 95.5 96 LYS A N 1
ATOM 758 C CA . LYS A 1 96 ? -19.562 -19.422 -3.924 1 95.5 96 LYS A CA 1
ATOM 759 C C . LYS A 1 96 ? -18.906 -19.156 -5.281 1 95.5 96 LYS A C 1
ATOM 761 O O . LYS A 1 96 ? -19.312 -18.234 -5.996 1 95.5 96 LYS A O 1
ATOM 766 N N . SER A 1 97 ? -17.906 -19.969 -5.625 1 94.38 97 SER A N 1
ATOM 767 C CA . SER A 1 97 ? -17.203 -19.844 -6.898 1 94.38 97 SER A CA 1
ATOM 768 C C . SER A 1 97 ? -16.875 -21.219 -7.488 1 94.38 97 SER A C 1
ATOM 770 O O . SER A 1 97 ? -16.406 -22.109 -6.781 1 94.38 97 SER A O 1
ATOM 772 N N . LEU A 1 98 ? -17.109 -21.328 -8.742 1 93.44 98 LEU A N 1
ATOM 773 C CA . LEU A 1 98 ? -16.734 -22.578 -9.422 1 93.44 98 LEU A CA 1
ATOM 774 C C . LEU A 1 98 ? -15.227 -22.688 -9.562 1 93.44 98 LEU A C 1
ATOM 776 O O . LEU A 1 98 ? -14.555 -21.719 -9.922 1 93.44 98 LEU A O 1
ATOM 780 N N . ILE A 1 99 ? -14.656 -23.828 -9.289 1 92.06 99 ILE A N 1
ATOM 781 C CA . ILE A 1 99 ? -13.227 -24.047 -9.492 1 92.06 99 ILE A CA 1
ATOM 782 C C . ILE A 1 99 ? -12.961 -24.344 -10.969 1 92.06 99 ILE A C 1
ATOM 784 O O . ILE A 1 99 ? -13.453 -25.344 -11.508 1 92.06 99 ILE A O 1
ATOM 788 N N . PRO A 1 100 ? -12.141 -23.594 -11.516 1 86.94 100 PRO A N 1
ATOM 789 C CA . PRO A 1 100 ? -11.938 -23.797 -12.953 1 86.94 100 PRO A CA 1
ATOM 790 C C . PRO A 1 100 ? -10.961 -24.922 -13.258 1 86.94 100 PRO A C 1
ATOM 792 O O . PRO A 1 100 ? -10 -25.141 -12.516 1 86.94 100 PRO A O 1
ATOM 795 N N . GLY A 1 101 ? -11.273 -25.672 -14.336 1 83.88 101 GLY A N 1
ATOM 796 C CA . GLY A 1 101 ? -10.289 -26.516 -14.984 1 83.88 101 GLY A CA 1
ATOM 797 C C . GLY A 1 101 ? -10.141 -27.875 -14.328 1 83.88 101 GLY A C 1
ATOM 798 O O . GLY A 1 101 ? -9.242 -28.641 -14.672 1 83.88 101 GLY A O 1
ATOM 799 N N . LEU A 1 102 ? -10.969 -28.219 -13.367 1 87.94 102 LEU A N 1
ATOM 800 C CA . LEU A 1 102 ? -10.859 -29.531 -12.742 1 87.94 102 LEU A CA 1
ATOM 801 C C . LEU A 1 102 ? -11.258 -30.625 -13.719 1 87.94 102 LEU A C 1
ATOM 803 O O . LEU A 1 102 ? -12.328 -30.562 -14.328 1 87.94 102 LEU A O 1
ATOM 807 N N . ALA A 1 103 ? -10.359 -31.578 -13.852 1 87.5 103 ALA A N 1
ATOM 808 C CA . ALA A 1 103 ? -10.672 -32.719 -14.711 1 87.5 103 ALA A CA 1
ATOM 809 C C . ALA A 1 103 ? -9.695 -33.875 -14.484 1 87.5 103 ALA A C 1
ATOM 811 O O . ALA A 1 103 ? -8.641 -33.688 -13.875 1 87.5 103 ALA A O 1
ATOM 812 N N . VAL A 1 104 ? -10.141 -35.094 -14.922 1 87.75 104 VAL A N 1
ATOM 813 C CA . VAL A 1 104 ? -9.312 -36.281 -14.906 1 87.75 104 VAL A CA 1
ATOM 814 C C . VAL A 1 104 ? -9.227 -36.875 -16.312 1 87.75 104 VAL A C 1
ATOM 816 O O . VAL A 1 104 ? -10.25 -37.094 -16.953 1 87.75 104 VAL A O 1
ATOM 819 N N . HIS A 1 105 ? -8.047 -37.031 -16.734 1 82.38 105 HIS A N 1
ATOM 820 C CA . HIS A 1 105 ? -7.793 -37.719 -18 1 82.38 105 HIS A CA 1
ATOM 821 C C . HIS A 1 105 ? -7.094 -39.031 -17.797 1 82.38 105 HIS A C 1
ATOM 823 O O . HIS A 1 105 ? -5.867 -39.094 -17.703 1 82.38 105 HIS A O 1
ATOM 829 N N . ALA A 1 106 ? -7.867 -40.062 -17.734 1 81.25 106 ALA A N 1
ATOM 830 C CA . ALA A 1 106 ? -7.355 -41.406 -17.469 1 81.25 106 ALA A CA 1
ATOM 831 C C . ALA A 1 106 ? -8 -42.438 -18.391 1 81.25 106 ALA A C 1
ATOM 833 O O . ALA A 1 106 ? -9.039 -42.156 -19 1 81.25 106 ALA A O 1
ATOM 834 N N . GLY A 1 107 ? -7.301 -43.562 -18.578 1 82.25 107 GLY A N 1
ATOM 835 C CA . GLY A 1 107 ? -7.891 -44.656 -19.328 1 82.25 107 GLY A CA 1
ATOM 836 C C . GLY A 1 107 ? -9.117 -45.25 -18.656 1 82.25 107 GLY A C 1
ATOM 837 O O . GLY A 1 107 ? -9.562 -44.75 -17.625 1 82.25 107 GLY A O 1
ATOM 838 N N . THR A 1 108 ? -9.648 -46.25 -19.234 1 87.88 108 THR A N 1
ATOM 839 C CA . THR A 1 108 ? -10.883 -46.844 -18.75 1 87.88 108 THR A CA 1
ATOM 840 C C . THR A 1 108 ? -10.664 -47.531 -17.406 1 87.88 108 THR A C 1
ATOM 842 O O . THR A 1 108 ? -9.672 -48.25 -17.203 1 87.88 108 THR A O 1
ATOM 845 N N . ARG A 1 109 ? -11.5 -47.125 -16.469 1 89.56 109 ARG A N 1
ATOM 846 C CA . ARG A 1 109 ? -11.57 -47.75 -15.156 1 89.56 109 ARG A CA 1
ATOM 847 C C . ARG A 1 109 ? -12.961 -48.312 -14.891 1 89.56 109 ARG A C 1
ATOM 849 O O . ARG A 1 109 ? -13.93 -47.906 -15.539 1 89.56 109 ARG A O 1
ATOM 856 N N . GLU A 1 110 ? -12.969 -49.25 -13.977 1 92.25 110 GLU A N 1
ATOM 857 C CA . GLU A 1 110 ? -14.266 -49.719 -13.516 1 92.25 110 GLU A CA 1
ATOM 858 C C . GLU A 1 110 ? -14.992 -48.656 -12.711 1 92.25 110 GLU A C 1
ATOM 860 O O . GLU A 1 110 ? -16.203 -48.5 -12.82 1 92.25 110 GLU A O 1
ATOM 865 N N . LEU A 1 111 ? -14.18 -48.031 -11.93 1 93.19 111 LEU A N 1
ATOM 866 C CA . LEU A 1 111 ? -14.695 -46.969 -11.07 1 93.19 111 LEU A CA 1
ATOM 867 C C . LEU A 1 111 ? -13.68 -45.844 -10.945 1 93.19 111 LEU A C 1
ATOM 869 O O . LEU A 1 111 ? -12.492 -46.094 -10.727 1 93.19 111 LEU A O 1
ATOM 873 N N . TYR A 1 112 ? -14.211 -44.688 -11.211 1 93.88 112 TYR A N 1
ATOM 874 C CA . TYR A 1 112 ? -13.391 -43.5 -11.008 1 93.88 112 TYR A CA 1
ATOM 875 C C . TYR A 1 112 ? -13.695 -42.844 -9.664 1 93.88 112 TYR A C 1
ATOM 877 O O . TYR A 1 112 ? -14.859 -42.562 -9.352 1 93.88 112 TYR A O 1
ATOM 885 N N . LYS A 1 113 ? -12.656 -42.625 -8.891 1 94.44 113 LYS A N 1
ATOM 886 C CA . LYS A 1 113 ? -12.82 -42 -7.586 1 94.44 113 LYS A CA 1
ATOM 887 C C . LYS A 1 113 ? -11.828 -40.844 -7.414 1 94.44 113 LYS A C 1
ATOM 889 O O . LYS A 1 113 ? -10.625 -41.031 -7.625 1 94.44 113 LYS A O 1
ATOM 894 N N . VAL A 1 114 ? -12.375 -39.719 -7.066 1 95 114 VAL A N 1
ATOM 895 C CA . VAL A 1 114 ? -11.508 -38.562 -6.793 1 95 114 VAL A CA 1
ATOM 896 C C . VAL A 1 114 ? -11.812 -38 -5.406 1 95 114 VAL A C 1
ATOM 898 O O . VAL A 1 114 ? -12.914 -38.188 -4.887 1 95 114 VAL A O 1
ATOM 901 N N . PHE A 1 115 ? -10.797 -37.406 -4.824 1 95.69 115 PHE A N 1
ATOM 902 C CA . PHE A 1 115 ? -10.891 -36.781 -3.512 1 95.69 115 PHE A CA 1
ATOM 903 C C . PHE A 1 115 ? -10.398 -35.344 -3.566 1 95.69 115 PHE A C 1
ATOM 905 O O . PHE A 1 115 ? -9.328 -35.062 -4.121 1 95.69 115 PHE A O 1
ATOM 912 N N . LEU A 1 116 ? -11.219 -34.438 -3.084 1 96.31 116 LEU A N 1
ATOM 913 C CA . LEU A 1 116 ? -10.867 -33.031 -2.967 1 96.31 116 LEU A CA 1
ATOM 914 C C . LEU A 1 116 ? -11.008 -32.562 -1.525 1 96.31 116 LEU A C 1
ATOM 916 O O . LEU A 1 116 ? -11.984 -32.875 -0.85 1 96.31 116 LEU A O 1
ATOM 920 N N . SER A 1 117 ? -10.055 -31.781 -1.037 1 96.88 117 SER A N 1
ATOM 921 C CA . SER A 1 117 ? -10.164 -31.219 0.309 1 96.88 117 SER A CA 1
ATOM 922 C C . SER A 1 117 ? -9.555 -29.828 0.382 1 96.88 117 SER A C 1
ATOM 924 O O . SER A 1 117 ? -8.656 -29.484 -0.392 1 96.88 117 SER A O 1
ATOM 926 N N . VAL A 1 118 ? -10.094 -29 1.221 1 96.19 118 VAL A N 1
ATOM 927 C CA . VAL A 1 118 ? -9.625 -27.641 1.476 1 96.19 118 VAL A CA 1
ATOM 928 C C . VAL A 1 118 ? -9.594 -27.391 2.98 1 96.19 118 VAL A C 1
ATOM 930 O O . VAL A 1 118 ? -10.047 -28.219 3.771 1 96.19 118 VAL A O 1
ATOM 933 N N . SER A 1 119 ? -9.023 -26.266 3.4 1 93.25 119 SER A N 1
ATOM 934 C CA . SER A 1 119 ? -8.836 -26 4.82 1 93.25 119 SER A CA 1
ATOM 935 C C . SER A 1 119 ? -9.742 -24.875 5.297 1 93.25 119 SER A C 1
ATOM 937 O O . SER A 1 119 ? -10.234 -24.906 6.426 1 93.25 119 SER A O 1
ATOM 939 N N . TYR A 1 120 ? -9.969 -23.891 4.441 1 94.25 120 TYR A N 1
ATOM 940 C CA . TYR A 1 120 ? -10.656 -22.672 4.875 1 94.25 120 TYR A CA 1
ATOM 941 C C . TYR A 1 120 ? -11.961 -22.484 4.113 1 94.25 120 TYR A C 1
ATOM 943 O O . TYR A 1 120 ? -12.422 -21.359 3.92 1 94.25 120 TYR A O 1
ATOM 951 N N . GLY A 1 121 ? -12.508 -23.562 3.596 1 97.19 121 GLY A N 1
ATOM 952 C CA . GLY A 1 121 ? -13.75 -23.438 2.852 1 97.19 121 GLY A CA 1
ATOM 953 C C . GLY A 1 121 ? -14.508 -24.75 2.75 1 97.19 121 GLY A C 1
ATOM 954 O O . GLY A 1 121 ? -14.188 -25.719 3.441 1 97.19 121 GLY A O 1
ATOM 955 N N . ASN A 1 122 ? -15.562 -24.609 2.031 1 97.75 122 ASN A N 1
ATOM 956 C CA . ASN A 1 122 ? -16.422 -25.766 1.745 1 97.75 122 ASN A CA 1
ATOM 957 C C . ASN A 1 122 ? -16.516 -26.031 0.247 1 97.75 122 ASN A C 1
ATOM 959 O O . ASN A 1 122 ? -16.344 -25.109 -0.564 1 97.75 122 ASN A O 1
ATOM 963 N N . LEU A 1 123 ? -16.797 -27.297 0 1 97.75 123 LEU A N 1
ATOM 964 C CA . LEU A 1 123 ? -16.906 -27.734 -1.386 1 97.75 123 LEU A CA 1
ATOM 965 C C . LEU A 1 123 ? -18.297 -28.281 -1.672 1 97.75 123 LEU A C 1
ATOM 967 O O . LEU A 1 123 ? -18.891 -28.969 -0.829 1 97.75 123 LEU A O 1
ATOM 971 N N . LEU A 1 124 ? -18.812 -27.906 -2.768 1 96.19 124 LEU A N 1
ATOM 972 C CA . LEU A 1 124 ? -20.125 -28.375 -3.199 1 96.19 124 LEU A CA 1
ATOM 973 C C . LEU A 1 124 ? -20.109 -28.734 -4.68 1 96.19 124 LEU A C 1
ATOM 975 O O . LEU A 1 124 ? -19.453 -28.062 -5.48 1 96.19 124 LEU A O 1
ATOM 979 N N . VAL A 1 125 ? -20.703 -29.781 -5.031 1 95 125 VAL A N 1
ATOM 980 C CA . VAL A 1 125 ? -20.844 -30.156 -6.434 1 95 125 VAL A CA 1
ATOM 981 C C . VAL A 1 125 ? -22.328 -30.062 -6.836 1 95 125 VAL A C 1
ATOM 983 O O . VAL A 1 125 ? -23.188 -30.688 -6.215 1 95 125 VAL A O 1
ATOM 986 N N . ASP A 1 126 ? -22.562 -29.266 -7.789 1 90.56 126 ASP A N 1
ATOM 987 C CA . ASP A 1 126 ? -23.938 -29.141 -8.281 1 90.56 126 ASP A CA 1
ATOM 988 C C . ASP A 1 126 ? -24.219 -30.188 -9.367 1 90.56 126 ASP A C 1
ATOM 990 O O . ASP A 1 126 ? -23.312 -30.625 -10.062 1 90.56 126 ASP A O 1
ATOM 994 N N . GLY A 1 127 ? -25.469 -30.609 -9.516 1 84.56 127 GLY A N 1
ATOM 995 C CA . GLY A 1 127 ? -25.906 -31.469 -10.602 1 84.56 127 GLY A CA 1
ATOM 996 C C . GLY A 1 127 ? -25.672 -32.938 -10.328 1 84.56 127 GLY A C 1
ATOM 997 O O . GLY A 1 127 ? -25.797 -33.781 -11.234 1 84.56 127 GLY A O 1
ATOM 998 N N . ALA A 1 128 ? -25.219 -33.281 -9.117 1 84.38 128 ALA A N 1
ATOM 999 C CA . ALA A 1 128 ? -25.031 -34.688 -8.805 1 84.38 128 ALA A CA 1
ATOM 1000 C C . ALA A 1 128 ? -26.359 -35.438 -8.734 1 84.38 128 ALA A C 1
ATOM 1002 O O . ALA A 1 128 ? -27.359 -34.906 -8.258 1 84.38 128 ALA A O 1
ATOM 1003 N N . THR A 1 129 ? -26.391 -36.531 -9.359 1 81.25 129 THR A N 1
ATOM 1004 C CA . THR A 1 129 ? -27.594 -37.375 -9.367 1 81.25 129 THR A CA 1
ATOM 1005 C C . THR A 1 129 ? -27.453 -38.5 -8.359 1 81.25 129 THR A C 1
ATOM 1007 O O . THR A 1 129 ? -26.422 -38.656 -7.703 1 81.25 129 THR A O 1
ATOM 1010 N N . GLU A 1 130 ? -28.516 -39.312 -8.242 1 77.81 130 GLU A N 1
ATOM 1011 C CA . GLU A 1 130 ? -28.547 -40.438 -7.32 1 77.81 130 GLU A CA 1
ATOM 1012 C C . GLU A 1 130 ? -27.531 -41.5 -7.707 1 77.81 130 GLU A C 1
ATOM 1014 O O . GLU A 1 130 ? -27.078 -42.281 -6.863 1 77.81 130 GLU A O 1
ATOM 1019 N N . THR A 1 131 ? -27.172 -41.5 -8.992 1 78 131 THR A N 1
ATOM 1020 C CA . THR A 1 131 ? -26.234 -42.5 -9.453 1 78 131 THR A CA 1
ATOM 1021 C C . THR A 1 131 ? -24.797 -42.125 -9.133 1 78 131 THR A C 1
ATOM 1023 O O . THR A 1 131 ? -23.906 -42.969 -9.141 1 78 131 THR A O 1
ATOM 1026 N N . ASP A 1 132 ? -24.719 -40.875 -8.922 1 80.88 132 ASP A N 1
ATOM 1027 C CA . ASP A 1 132 ? -23.391 -40.406 -8.562 1 80.88 132 ASP A CA 1
ATOM 1028 C C . ASP A 1 132 ? -23.141 -40.562 -7.062 1 80.88 132 ASP A C 1
ATOM 1030 O O . ASP A 1 132 ? -24.047 -40.406 -6.254 1 80.88 132 ASP A O 1
ATOM 1034 N N . LEU A 1 133 ? -22.047 -41.125 -6.715 1 86.75 133 LEU A N 1
ATOM 1035 C CA . LEU A 1 133 ? -21.688 -41.188 -5.301 1 86.75 133 LEU A CA 1
ATOM 1036 C C . LEU A 1 133 ? -20.828 -40 -4.91 1 86.75 133 LEU A C 1
ATOM 1038 O O . LEU A 1 133 ? -19.656 -39.906 -5.27 1 86.75 133 LEU A O 1
ATOM 1042 N N . VAL A 1 134 ? -21.516 -39 -4.359 1 92.75 134 VAL A N 1
ATOM 1043 C CA . VAL A 1 134 ? -20.812 -37.812 -3.863 1 92.75 134 VAL A CA 1
ATOM 1044 C C . VAL A 1 134 ? -20.938 -37.75 -2.342 1 92.75 134 VAL A C 1
ATOM 1046 O O . VAL A 1 134 ? -22.047 -37.688 -1.801 1 92.75 134 VAL A O 1
ATOM 1049 N N . VAL A 1 135 ? -19.859 -37.875 -1.614 1 94.25 135 VAL A N 1
ATOM 1050 C CA . VAL A 1 135 ? -19.812 -37.781 -0.158 1 94.25 135 VAL A CA 1
ATOM 1051 C C . VAL A 1 135 ? -19.125 -36.5 0.273 1 94.25 135 VAL A C 1
ATOM 1053 O O . VAL A 1 135 ? -18.062 -36.156 -0.254 1 94.25 135 VAL A O 1
ATOM 1056 N N . GLY A 1 136 ? -19.734 -35.812 1.236 1 94.81 136 GLY A N 1
ATOM 1057 C CA . GLY A 1 136 ? -19.094 -34.625 1.802 1 94.81 136 GLY A CA 1
ATOM 1058 C C . GLY A 1 136 ? -19.625 -33.312 1.21 1 94.81 136 GLY A C 1
ATOM 1059 O O . GLY A 1 136 ? -18.906 -32.312 1.176 1 94.81 136 GLY A O 1
ATOM 1060 N N . GLN A 1 137 ? -20.828 -33.281 0.655 1 93.75 137 GLN A N 1
ATOM 1061 C CA . GLN A 1 137 ? -21.453 -32.062 0.099 1 93.75 137 GLN A CA 1
ATOM 1062 C C . GLN A 1 137 ? -21.516 -30.953 1.137 1 93.75 137 GLN A C 1
ATOM 1064 O O . GLN A 1 137 ? -22.016 -31.156 2.24 1 93.75 137 GLN A O 1
ATOM 1069 N N . GLY A 1 138 ? -20.922 -29.812 0.766 1 94.56 138 GLY A N 1
ATOM 1070 C CA . GLY A 1 138 ? -20.969 -28.641 1.644 1 94.56 138 GLY A CA 1
ATOM 1071 C C . GLY A 1 138 ? -19.969 -28.703 2.773 1 94.56 138 GLY A C 1
ATOM 1072 O O . GLY A 1 138 ? -20.062 -27.953 3.742 1 94.56 138 GLY A O 1
ATOM 1073 N N . GLN A 1 139 ? -19.062 -29.656 2.717 1 96.62 139 GLN A N 1
ATOM 1074 C CA . GLN A 1 139 ? -18 -29.797 3.709 1 96.62 139 GLN A CA 1
ATOM 1075 C C . GLN A 1 139 ? -16.641 -29.453 3.115 1 96.62 139 GLN A C 1
ATOM 1077 O O . GLN A 1 139 ? -16.547 -29 1.973 1 96.62 139 GLN A O 1
ATOM 1082 N N . ASN A 1 140 ? -15.594 -29.547 3.951 1 97.62 140 ASN A N 1
ATOM 1083 C CA . ASN A 1 140 ? -14.258 -29.156 3.494 1 97.62 140 ASN A CA 1
ATOM 1084 C C . ASN A 1 140 ? -13.578 -30.297 2.746 1 97.62 140 ASN A C 1
ATOM 1086 O O . ASN A 1 140 ? -12.438 -30.156 2.293 1 97.62 140 ASN A O 1
ATOM 1090 N N . ALA A 1 141 ? -14.273 -31.453 2.629 1 97.38 141 ALA A N 1
ATOM 1091 C CA . ALA A 1 141 ? -13.766 -32.594 1.876 1 97.38 141 ALA A CA 1
ATOM 1092 C C . ALA A 1 141 ? -14.875 -33.219 1.03 1 97.38 141 ALA A C 1
ATOM 1094 O O . ALA A 1 141 ? -16 -33.375 1.491 1 97.38 141 ALA A O 1
ATOM 1095 N N . LEU A 1 142 ? -14.523 -33.594 -0.187 1 96.25 142 LEU A N 1
ATOM 1096 C CA . LEU A 1 142 ? -15.484 -34.094 -1.159 1 96.25 142 LEU A CA 1
ATOM 1097 C C . LEU A 1 142 ? -14.945 -35.344 -1.835 1 96.25 142 LEU A C 1
ATOM 1099 O O . LEU A 1 142 ? -13.805 -35.375 -2.289 1 96.25 142 LEU A O 1
ATOM 1103 N N . ASN A 1 143 ? -15.703 -36.406 -1.783 1 96.38 143 ASN A N 1
ATOM 1104 C CA . ASN A 1 143 ? -15.422 -37.625 -2.514 1 96.38 143 ASN A CA 1
ATOM 1105 C C . ASN A 1 143 ? -16.422 -37.875 -3.639 1 96.38 143 ASN A C 1
ATOM 1107 O O . ASN A 1 143 ? -17.641 -37.906 -3.398 1 96.38 143 ASN A O 1
ATOM 1111 N N . ILE A 1 144 ? -15.945 -38 -4.832 1 95.75 144 ILE A N 1
ATOM 1112 C CA . ILE A 1 144 ? -16.812 -38.219 -5.988 1 95.75 144 ILE A CA 1
ATOM 1113 C C . ILE A 1 144 ? -16.438 -39.562 -6.656 1 95.75 144 ILE A C 1
ATOM 1115 O O . ILE A 1 144 ? -15.273 -39.812 -6.953 1 95.75 144 ILE A O 1
ATOM 1119 N N . SER A 1 145 ? -17.391 -40.375 -6.883 1 94.31 145 SER A N 1
ATOM 1120 C CA . SER A 1 145 ? -17.188 -41.656 -7.547 1 94.31 145 SER A CA 1
ATOM 1121 C C . SER A 1 145 ? -18.219 -41.875 -8.633 1 94.31 145 SER A C 1
ATOM 1123 O O . SER A 1 145 ? -19.422 -41.656 -8.422 1 94.31 145 SER A O 1
ATOM 1125 N N . THR A 1 146 ? -17.734 -42.219 -9.789 1 93.06 146 THR A N 1
ATOM 1126 C CA . THR A 1 146 ? -18.625 -42.531 -10.906 1 93.06 146 THR A CA 1
ATOM 1127 C C . THR A 1 146 ? -17.969 -43.562 -11.836 1 93.06 146 THR A C 1
ATOM 1129 O O . THR A 1 146 ? -16.781 -43.844 -11.719 1 93.06 146 THR A O 1
ATOM 1132 N N . THR A 1 147 ? -18.703 -44.188 -12.734 1 90.31 147 THR A N 1
ATOM 1133 C CA . THR A 1 147 ? -18.203 -45.25 -13.578 1 90.31 147 THR A CA 1
ATOM 1134 C C . THR A 1 147 ? -17.766 -44.75 -14.938 1 90.31 147 THR A C 1
ATOM 1136 O O . THR A 1 147 ? -17.203 -45.469 -15.742 1 90.31 147 THR A O 1
ATOM 1139 N N . CYS A 1 148 ? -18.016 -43.469 -15.195 1 90.88 148 CYS A N 1
ATOM 1140 C CA . CYS A 1 148 ? -17.688 -42.875 -16.484 1 90.88 148 CYS A CA 1
ATOM 1141 C C . CYS A 1 148 ? -16.859 -41.594 -16.297 1 90.88 148 CYS A C 1
ATOM 1143 O O . CYS A 1 148 ? -17.188 -40.75 -15.477 1 90.88 148 CYS A O 1
ATOM 1145 N N . VAL A 1 149 ? -15.805 -41.625 -17.047 1 91.31 149 VAL A N 1
ATOM 1146 C CA . VAL A 1 149 ? -14.875 -40.5 -16.906 1 91.31 149 VAL A CA 1
ATOM 1147 C C . VAL A 1 149 ? -15.539 -39.219 -17.391 1 91.31 149 VAL A C 1
ATOM 1149 O O . VAL A 1 149 ? -15.289 -38.156 -16.828 1 91.31 149 VAL A O 1
ATOM 1152 N N . ASP A 1 150 ? -16.391 -39.312 -18.406 1 90 150 ASP A N 1
ATOM 1153 C CA . ASP A 1 150 ? -17.094 -38.125 -18.891 1 90 150 ASP A CA 1
ATOM 1154 C C . ASP A 1 150 ? -18.031 -37.562 -17.828 1 90 150 ASP A C 1
ATOM 1156 O O . ASP A 1 150 ? -18.109 -36.344 -17.656 1 90 150 ASP A O 1
ATOM 1160 N N . ARG A 1 151 ? -18.609 -38.469 -17.203 1 92.19 151 ARG A N 1
ATOM 1161 C CA . ARG A 1 151 ? -19.484 -38.031 -16.125 1 92.19 151 ARG A CA 1
ATOM 1162 C C . ARG A 1 151 ? -18.703 -37.438 -14.969 1 92.19 151 ARG A C 1
ATOM 1164 O O . ARG A 1 151 ? -19.109 -36.438 -14.391 1 92.19 151 ARG A O 1
ATOM 1171 N N . LEU A 1 152 ? -17.641 -38.062 -14.633 1 93.62 152 LEU A N 1
ATOM 1172 C CA . LEU A 1 152 ? -16.766 -37.5 -13.586 1 93.62 152 LEU A CA 1
ATOM 1173 C C . LEU A 1 152 ? -16.359 -36.062 -13.906 1 93.62 152 LEU A C 1
ATOM 1175 O O . LEU A 1 152 ? -16.469 -35.188 -13.055 1 93.62 152 LEU A O 1
ATOM 1179 N N . ASN A 1 153 ? -15.953 -35.875 -15.156 1 90.62 153 ASN A N 1
ATOM 1180 C CA . ASN A 1 153 ? -15.492 -34.531 -15.562 1 90.62 153 ASN A CA 1
ATOM 1181 C C . ASN A 1 153 ? -16.625 -33.531 -15.609 1 90.62 153 ASN A C 1
ATOM 1183 O O . ASN A 1 153 ? -16.422 -32.344 -15.328 1 90.62 153 ASN A O 1
ATOM 1187 N N . GLN A 1 154 ? -17.812 -33.969 -15.891 1 92 154 GLN A N 1
ATOM 1188 C CA . GLN A 1 154 ? -18.969 -33.094 -15.797 1 92 154 GLN A CA 1
ATOM 1189 C C . GLN A 1 154 ? -19.203 -32.625 -14.367 1 92 154 GLN A C 1
ATOM 1191 O O . GLN A 1 154 ? -19.469 -31.453 -14.117 1 92 154 GLN A O 1
ATOM 1196 N N . LEU A 1 155 ? -19.078 -33.562 -13.469 1 94.5 155 LEU A N 1
ATOM 1197 C CA . LEU A 1 155 ? -19.25 -33.25 -12.055 1 94.5 155 LEU A CA 1
ATOM 1198 C C . LEU A 1 155 ? -18.141 -32.312 -11.586 1 94.5 155 LEU A C 1
ATOM 1200 O O . LEU A 1 155 ? -18.391 -31.328 -10.891 1 94.5 155 LEU A O 1
ATOM 1204 N N . LEU A 1 156 ? -16.906 -32.656 -11.969 1 93.31 156 LEU A N 1
ATOM 1205 C CA . LEU A 1 156 ? -15.758 -31.859 -11.57 1 93.31 156 LEU A CA 1
ATOM 1206 C C . LEU A 1 156 ? -15.891 -30.422 -12.07 1 93.31 156 LEU A C 1
ATOM 1208 O O . LEU A 1 156 ? -15.492 -29.484 -11.383 1 93.31 156 LEU A O 1
ATOM 1212 N N . SER A 1 157 ? -16.484 -30.234 -13.227 1 91.31 157 SER A N 1
ATOM 1213 C CA . SER A 1 157 ? -16.672 -28.906 -13.789 1 91.31 157 SER A CA 1
ATOM 1214 C C . SER A 1 157 ? -17.688 -28.094 -12.984 1 91.31 157 SER A C 1
ATOM 1216 O O . SER A 1 157 ? -17.781 -26.875 -13.148 1 91.31 157 SER A O 1
ATOM 1218 N N . GLN A 1 158 ? -18.406 -28.781 -12.031 1 93.94 158 GLN A N 1
ATOM 1219 C CA . GLN A 1 158 ? -19.453 -28.125 -11.258 1 93.94 158 GLN A CA 1
ATOM 1220 C C . GLN A 1 158 ? -19.078 -28.047 -9.781 1 93.94 158 GLN A C 1
ATOM 1222 O O . GLN A 1 158 ? -19.938 -27.781 -8.93 1 93.94 158 GLN A O 1
ATOM 1227 N N . VAL A 1 159 ? -17.859 -28.328 -9.492 1 96 159 VAL A N 1
ATOM 1228 C CA . VAL A 1 159 ? -17.422 -28.234 -8.109 1 96 159 VAL A CA 1
ATOM 1229 C C . VAL A 1 159 ? -17.219 -26.766 -7.742 1 96 159 VAL A C 1
ATOM 1231 O O . VAL A 1 159 ? -16.516 -26.031 -8.453 1 96 159 VAL A O 1
ATOM 1234 N N . SER A 1 160 ? -17.812 -26.312 -6.672 1 96.5 160 SER A N 1
ATOM 1235 C CA . SER A 1 160 ? -17.688 -24.922 -6.211 1 96.5 160 SER A CA 1
ATOM 1236 C C . SER A 1 160 ? -16.984 -24.859 -4.855 1 96.5 160 SER A C 1
ATOM 1238 O O . SER A 1 160 ? -17 -25.828 -4.098 1 96.5 160 SER A O 1
ATOM 1240 N N . TYR A 1 161 ? -16.344 -23.828 -4.629 1 96.62 161 TYR A N 1
ATOM 1241 C CA . TYR A 1 161 ? -15.648 -23.484 -3.389 1 96.62 161 TYR A CA 1
ATOM 1242 C C . TYR A 1 161 ? -16.25 -22.25 -2.752 1 96.62 161 TYR A C 1
ATOM 1244 O O . TYR A 1 161 ? -16.531 -21.266 -3.443 1 96.62 161 TYR A O 1
ATOM 1252 N N . THR A 1 162 ? -16.531 -22.234 -1.429 1 97.06 162 THR A N 1
ATOM 1253 C CA . THR A 1 162 ? -16.922 -21.078 -0.631 1 97.06 162 THR A CA 1
ATOM 1254 C C . THR A 1 162 ? -16.094 -20.984 0.64 1 97.06 162 THR A C 1
ATOM 1256 O O . THR A 1 162 ? -16.078 -21.922 1.449 1 97.06 162 THR A O 1
ATOM 1259 N N . SER A 1 163 ? -15.391 -19.906 0.797 1 95.81 163 SER A N 1
ATOM 1260 C CA . SER A 1 163 ? -14.602 -19.734 2.012 1 95.81 163 SER A CA 1
ATOM 1261 C C . SER A 1 163 ? -15.492 -19.656 3.246 1 95.81 163 SER A C 1
ATOM 1263 O O . SER A 1 163 ? -16.609 -19.141 3.178 1 95.81 163 SER A O 1
ATOM 1265 N N . THR A 1 164 ? -15 -20.141 4.363 1 95.88 164 THR A N 1
ATOM 1266 C CA . THR A 1 164 ? -15.742 -20.078 5.617 1 95.88 164 THR A CA 1
ATOM 1267 C C . THR A 1 164 ? -15.234 -18.953 6.5 1 95.88 164 THR A C 1
ATOM 1269 O O . THR A 1 164 ? -15.82 -18.656 7.547 1 95.88 164 THR A O 1
ATOM 1272 N N . ILE A 1 165 ? -14.211 -18.328 6.039 1 92.69 165 ILE A N 1
ATOM 1273 C CA . ILE A 1 165 ? -13.648 -17.203 6.781 1 92.69 165 ILE A CA 1
ATOM 1274 C C . ILE A 1 165 ? -13.648 -15.953 5.906 1 92.69 165 ILE A C 1
ATOM 1276 O O . ILE A 1 165 ? -13.469 -16.031 4.691 1 92.69 165 ILE A O 1
ATOM 1280 N N . TYR A 1 166 ? -13.914 -14.828 6.551 1 94 166 TYR A N 1
ATOM 1281 C CA . TYR A 1 166 ? -13.805 -13.547 5.859 1 94 166 TYR A CA 1
ATOM 1282 C C . TYR A 1 166 ? -12.438 -12.914 6.098 1 94 166 TYR A C 1
ATOM 1284 O O . TYR A 1 166 ? -12.094 -12.578 7.234 1 94 166 TYR A O 1
ATOM 1292 N N . ARG A 1 167 ? -11.664 -12.836 5.02 1 90.75 167 ARG A N 1
ATOM 1293 C CA . ARG A 1 167 ? -10.367 -12.164 5.004 1 90.75 167 ARG A CA 1
ATOM 1294 C C . ARG A 1 167 ? -10.203 -11.312 3.746 1 90.75 167 ARG A C 1
ATOM 1296 O O . ARG A 1 167 ? -10.875 -11.555 2.74 1 90.75 167 ARG A O 1
ATOM 1303 N N . ILE A 1 168 ? -9.32 -10.375 3.854 1 91.06 168 ILE A N 1
ATOM 1304 C CA . ILE A 1 168 ? -9.18 -9.469 2.723 1 91.06 168 ILE A CA 1
ATOM 1305 C C . ILE A 1 168 ? -8.141 -10.008 1.745 1 91.06 168 ILE A C 1
ATOM 1307 O O . ILE A 1 168 ? -8.141 -9.648 0.566 1 91.06 168 ILE A O 1
ATOM 1311 N N . ASN A 1 169 ? -7.227 -10.719 2.174 1 88.75 169 ASN A N 1
ATOM 1312 C CA . ASN A 1 169 ? -6.195 -11.328 1.342 1 88.75 169 ASN A CA 1
ATOM 1313 C C . ASN A 1 169 ? -5.574 -12.539 2.021 1 88.75 169 ASN A C 1
ATOM 1315 O O . ASN A 1 169 ? -4.746 -12.398 2.924 1 88.75 169 ASN A O 1
ATOM 1319 N N . THR A 1 170 ? -5.938 -13.664 1.653 1 88.25 170 THR A N 1
ATOM 1320 C CA . THR A 1 170 ? -5.406 -14.914 2.172 1 88.25 170 THR A CA 1
ATOM 1321 C C . THR A 1 170 ? -5.48 -16.016 1.112 1 88.25 170 THR A C 1
ATOM 1323 O O . THR A 1 170 ? -5.703 -15.727 -0.067 1 88.25 170 THR A O 1
ATOM 1326 N N . ARG A 1 171 ? -5.129 -17.188 1.493 1 88.19 171 ARG A N 1
ATOM 1327 C CA . ARG A 1 171 ? -5.148 -18.281 0.529 1 88.19 171 ARG A CA 1
ATOM 1328 C C . ARG A 1 171 ? -5.531 -19.594 1.201 1 88.19 171 ARG A C 1
ATOM 1330 O O . ARG A 1 171 ? -5.27 -19.797 2.391 1 88.19 171 ARG A O 1
ATOM 1337 N N . ASP A 1 172 ? -6.188 -20.359 0.482 1 90 172 ASP A N 1
ATOM 1338 C CA . ASP A 1 172 ? -6.453 -21.75 0.831 1 90 172 ASP A CA 1
ATOM 1339 C C . ASP A 1 172 ? -5.695 -22.703 -0.092 1 90 172 ASP A C 1
ATOM 1341 O O . ASP A 1 172 ? -5.262 -22.312 -1.178 1 90 172 ASP A O 1
ATOM 1345 N N . LEU A 1 173 ? -5.375 -23.844 0.387 1 88.12 173 LEU A N 1
ATOM 1346 C CA . LEU A 1 173 ? -4.742 -24.875 -0.423 1 88.12 173 LEU A CA 1
ATOM 1347 C C . LEU A 1 173 ? -5.695 -26.047 -0.663 1 88.12 173 LEU A C 1
ATOM 1349 O O . LEU A 1 173 ? -6.207 -26.641 0.289 1 88.12 173 LEU A O 1
ATOM 1353 N N . ALA A 1 174 ? -5.941 -26.312 -1.887 1 91.62 174 ALA A N 1
ATOM 1354 C CA . ALA A 1 174 ? -6.805 -27.422 -2.26 1 91.62 174 ALA A CA 1
ATOM 1355 C C . ALA A 1 174 ? -5.98 -28.656 -2.627 1 91.62 174 ALA A C 1
ATOM 1357 O O . ALA A 1 174 ? -5.008 -28.562 -3.379 1 91.62 174 ALA A O 1
ATOM 1358 N N . ASN A 1 175 ? -6.398 -29.75 -2.086 1 89.75 175 ASN A N 1
ATOM 1359 C CA . ASN A 1 175 ? -5.801 -31.047 -2.422 1 89.75 175 ASN A CA 1
ATOM 1360 C C . ASN A 1 175 ? -6.707 -31.859 -3.344 1 89.75 175 ASN A C 1
ATOM 1362 O O . ASN A 1 175 ? -7.891 -32.031 -3.057 1 89.75 175 ASN A O 1
ATOM 1366 N N . PHE A 1 176 ? -6.188 -32.312 -4.469 1 90.88 176 PHE A N 1
ATOM 1367 C CA . PHE A 1 176 ? -6.906 -33.062 -5.492 1 90.88 176 PHE A CA 1
ATOM 1368 C C . PHE A 1 176 ? -6.211 -34.375 -5.773 1 90.88 176 PHE A C 1
ATOM 1370 O O . PHE A 1 176 ? -5.043 -34.406 -6.168 1 90.88 176 PHE A O 1
ATOM 1377 N N . THR A 1 177 ? -6.984 -35.5 -5.492 1 90.31 177 THR A N 1
ATOM 1378 C CA . THR A 1 177 ? -6.352 -36.812 -5.594 1 90.31 177 THR A CA 1
ATOM 1379 C C . THR A 1 177 ? -7.176 -37.75 -6.477 1 90.31 177 THR A C 1
ATOM 1381 O O . THR A 1 177 ? -8.406 -37.719 -6.445 1 90.31 177 THR A O 1
ATOM 1384 N N . PHE A 1 178 ? -6.535 -38.531 -7.309 1 90 178 PHE A N 1
ATOM 1385 C CA . PHE A 1 178 ? -7.055 -39.625 -8.117 1 90 178 PHE A CA 1
ATOM 1386 C C . PHE A 1 178 ? -6.09 -40.812 -8.102 1 90 178 PHE A C 1
ATOM 1388 O O . PHE A 1 178 ? -4.992 -40.719 -8.648 1 90 178 PHE A O 1
ATOM 1395 N N . GLU A 1 179 ? -6.531 -41.812 -7.402 1 87.12 179 GLU A N 1
ATOM 1396 C CA . GLU A 1 179 ? -5.672 -42.969 -7.234 1 87.12 179 GLU A CA 1
ATOM 1397 C C . GLU A 1 179 ? -4.344 -42.594 -6.586 1 87.12 179 GLU A C 1
ATOM 1399 O O . GLU A 1 179 ? -4.32 -42.062 -5.48 1 87.12 179 GLU A O 1
ATOM 1404 N N . ASP A 1 180 ? -3.213 -42.781 -7.234 1 78.31 180 ASP A N 1
ATOM 1405 C CA . ASP A 1 180 ? -1.912 -42.469 -6.641 1 78.31 180 ASP A CA 1
ATOM 1406 C C . ASP A 1 180 ? -1.401 -41.094 -7.078 1 78.31 180 ASP A C 1
ATOM 1408 O O . ASP A 1 180 ? -0.252 -40.75 -6.809 1 78.31 180 ASP A O 1
ATOM 1412 N N . HIS A 1 181 ? -2.32 -40.406 -7.727 1 78.31 181 HIS A N 1
ATOM 1413 C CA . HIS A 1 181 ? -1.962 -39.062 -8.164 1 78.31 181 HIS A CA 1
ATOM 1414 C C . HIS A 1 181 ? -2.561 -38 -7.238 1 78.31 181 HIS A C 1
ATOM 1416 O O . HIS A 1 181 ? -3.752 -38.062 -6.922 1 78.31 181 HIS A O 1
ATOM 1422 N N . ALA A 1 182 ? -1.62 -37.125 -6.73 1 81.69 182 ALA A N 1
ATOM 1423 C CA . ALA A 1 182 ? -2.074 -36.062 -5.824 1 81.69 182 ALA A CA 1
ATOM 1424 C C . ALA A 1 182 ? -1.449 -34.719 -6.191 1 81.69 182 ALA A C 1
ATOM 1426 O O . ALA A 1 182 ? -0.268 -34.656 -6.539 1 81.69 182 ALA A O 1
ATOM 1427 N N . VAL A 1 183 ? -2.277 -33.719 -6.18 1 81.12 183 VAL A N 1
ATOM 1428 C CA . VAL A 1 183 ? -1.771 -32.375 -6.434 1 81.12 183 VAL A CA 1
ATOM 1429 C C . VAL A 1 183 ? -2.371 -31.391 -5.426 1 81.12 183 VAL A C 1
ATOM 1431 O O . VAL A 1 183 ? -3.445 -31.641 -4.875 1 81.12 183 VAL A O 1
ATOM 1434 N N . THR A 1 184 ? -1.598 -30.297 -5.121 1 83.69 184 THR A N 1
ATOM 1435 C CA . THR A 1 184 ? -2.062 -29.188 -4.301 1 83.69 184 THR A CA 1
ATOM 1436 C C . THR A 1 184 ? -2.01 -27.875 -5.09 1 83.69 184 THR A C 1
ATOM 1438 O O . THR A 1 184 ? -1.019 -27.594 -5.766 1 83.69 184 THR A O 1
ATOM 1441 N N . PHE A 1 185 ? -3.102 -27.172 -5.145 1 84.75 185 PHE A N 1
ATOM 1442 C CA . PHE A 1 185 ? -3.109 -25.875 -5.832 1 84.75 185 PHE A CA 1
ATOM 1443 C C . PHE A 1 185 ? -3.746 -24.812 -4.961 1 84.75 185 PHE A C 1
ATOM 1445 O O . PHE A 1 185 ? -4.582 -25.109 -4.105 1 84.75 185 PHE A O 1
ATOM 1452 N N . PRO A 1 186 ? -3.309 -23.578 -5.125 1 86.81 186 PRO A N 1
ATOM 1453 C CA . PRO A 1 186 ? -3.797 -22.5 -4.258 1 86.81 186 PRO A CA 1
ATOM 1454 C C . PRO A 1 186 ? -5.137 -21.922 -4.723 1 86.81 186 PRO A C 1
ATOM 1456 O O . PRO A 1 186 ? -5.406 -21.875 -5.922 1 86.81 186 PRO A O 1
ATOM 1459 N N . ILE A 1 187 ? -5.992 -21.578 -3.811 1 90.38 187 ILE A N 1
ATOM 1460 C CA . ILE A 1 187 ? -7.18 -20.75 -3.988 1 90.38 187 ILE A CA 1
ATOM 1461 C C . ILE A 1 187 ? -6.988 -19.406 -3.285 1 90.38 187 ILE A C 1
ATOM 1463 O O . ILE A 1 187 ? -6.969 -19.344 -2.055 1 90.38 187 ILE A O 1
ATOM 1467 N N . ILE A 1 188 ? -6.805 -18.422 -4.074 1 89.81 188 ILE A N 1
ATOM 1468 C CA . ILE A 1 188 ? -6.59 -17.094 -3.488 1 89.81 188 ILE A CA 1
ATOM 1469 C C . ILE A 1 188 ? -7.926 -16.516 -3.041 1 89.81 188 ILE A C 1
ATOM 1471 O O . ILE A 1 188 ? -8.875 -16.438 -3.822 1 89.81 188 ILE A O 1
ATOM 1475 N N . ILE A 1 189 ? -8.117 -16.219 -1.777 1 92 189 ILE A N 1
ATOM 1476 C CA . ILE A 1 189 ? -9.273 -15.539 -1.214 1 92 189 ILE A CA 1
ATOM 1477 C C . ILE A 1 189 ? -8.969 -14.055 -1.033 1 92 189 ILE A C 1
ATOM 1479 O O . ILE A 1 189 ? -8.203 -13.68 -0.144 1 92 189 ILE A O 1
ATOM 1483 N N . LYS A 1 190 ? -9.562 -13.25 -1.861 1 91.69 190 LYS A N 1
ATOM 1484 C CA . LYS A 1 190 ? -9.211 -11.836 -1.891 1 91.69 190 LYS A CA 1
ATOM 1485 C C . LYS A 1 190 ? -10.445 -10.969 -2.119 1 91.69 190 LYS A C 1
ATOM 1487 O O . LYS A 1 190 ? -11.227 -11.219 -3.041 1 91.69 190 LYS A O 1
ATOM 1492 N N . ARG A 1 191 ? -10.594 -9.984 -1.234 1 93.38 191 ARG A N 1
ATOM 1493 C CA . ARG A 1 191 ? -11.664 -9.016 -1.402 1 93.38 191 ARG A CA 1
ATOM 1494 C C . ARG A 1 191 ? -11.383 -8.078 -2.576 1 93.38 191 ARG A C 1
ATOM 1496 O O . ARG A 1 191 ? -10.266 -7.586 -2.727 1 93.38 191 ARG A O 1
ATOM 1503 N N . SER A 1 192 ? -12.43 -7.891 -3.395 1 90.25 192 SER A N 1
ATOM 1504 C CA . SER A 1 192 ? -12.273 -6.988 -4.527 1 90.25 192 SER A CA 1
ATOM 1505 C C . SER A 1 192 ? -11.961 -5.57 -4.066 1 90.25 192 SER A C 1
ATOM 1507 O O . SER A 1 192 ? -12.414 -5.141 -3.006 1 90.25 192 SER A O 1
ATOM 1509 N N . SER A 1 193 ? -11.141 -4.914 -4.859 1 91 193 SER A N 1
ATOM 1510 C CA . SER A 1 193 ? -10.812 -3.521 -4.586 1 91 193 SER A CA 1
ATOM 1511 C C . SER A 1 193 ? -11.273 -2.607 -5.715 1 91 193 SER A C 1
ATOM 1513 O O . SER A 1 193 ? -11.5 -3.066 -6.84 1 91 193 SER A O 1
ATOM 1515 N N . MET A 1 194 ? -11.461 -1.384 -5.395 1 90.69 194 MET A N 1
ATOM 1516 C CA . MET A 1 194 ? -11.836 -0.379 -6.387 1 90.69 194 MET A CA 1
ATOM 1517 C C . MET A 1 194 ? -10.633 0.467 -6.785 1 90.69 194 MET A C 1
ATOM 1519 O O . MET A 1 194 ? -9.781 0.783 -5.949 1 90.69 194 MET A O 1
ATOM 1523 N N . PRO A 1 195 ? -10.625 0.826 -8.055 1 91.25 195 PRO A N 1
ATOM 1524 C CA . PRO A 1 195 ? -9.531 1.703 -8.469 1 91.25 195 PRO A CA 1
ATOM 1525 C C . PRO A 1 195 ? -9.555 3.055 -7.762 1 91.25 195 PRO A C 1
ATOM 1527 O O . PRO A 1 195 ? -10.625 3.523 -7.355 1 91.25 195 PRO A O 1
ATOM 1530 N N . VAL A 1 196 ? -8.445 3.572 -7.531 1 93.94 196 VAL A N 1
ATOM 1531 C CA . VAL A 1 196 ? -8.266 4.953 -7.105 1 93.94 196 VAL A CA 1
ATOM 1532 C C . VAL A 1 196 ? -7.418 5.707 -8.125 1 93.94 196 VAL A C 1
ATOM 1534 O O . VAL A 1 196 ? -6.191 5.598 -8.117 1 93.94 196 VAL A O 1
ATOM 1537 N N . LEU A 1 197 ? -8.078 6.422 -8.938 1 95.62 197 LEU A N 1
ATOM 1538 C CA . LEU A 1 197 ? -7.43 7.129 -10.039 1 95.62 197 LEU A CA 1
ATOM 1539 C C . LEU A 1 197 ? -7.266 8.609 -9.711 1 95.62 197 LEU A C 1
ATOM 1541 O O . LEU A 1 197 ? -8.023 9.156 -8.898 1 95.62 197 LEU A O 1
ATOM 1545 N N . TYR A 1 198 ? -6.273 9.188 -10.281 1 95.19 198 TYR A N 1
ATOM 1546 C CA . TYR A 1 198 ? -6.074 10.633 -10.25 1 95.19 198 TYR A CA 1
ATOM 1547 C C . TYR A 1 198 ? -6.348 11.25 -11.617 1 95.19 198 TYR A C 1
ATOM 1549 O O . TYR A 1 198 ? -5.789 10.812 -12.625 1 95.19 198 TYR A O 1
ATOM 1557 N N . ASP A 1 199 ? -7.215 12.18 -11.609 1 94.06 199 ASP A N 1
ATOM 1558 C CA . ASP A 1 199 ? -7.426 12.938 -12.844 1 94.06 199 ASP A CA 1
ATOM 1559 C C . ASP A 1 199 ? -6.223 13.82 -13.156 1 94.06 199 ASP A C 1
ATOM 1561 O O . ASP A 1 199 ? -5.914 14.75 -12.406 1 94.06 199 ASP A O 1
ATOM 1565 N N . PRO A 1 200 ? -5.5 13.531 -14.258 1 91.88 200 PRO A N 1
ATOM 1566 C CA . PRO A 1 200 ? -4.312 14.336 -14.57 1 91.88 200 PRO A CA 1
ATOM 1567 C C . PRO A 1 200 ? -4.66 15.758 -15.008 1 91.88 200 PRO A C 1
ATOM 1569 O O . PRO A 1 200 ? -3.779 16.625 -15.086 1 91.88 200 PRO A O 1
ATOM 1572 N N . GLY A 1 201 ? -5.91 15.984 -15.273 1 89.06 201 GLY A N 1
ATOM 1573 C CA . GLY A 1 201 ? -6.312 17.312 -15.727 1 89.06 201 GLY A CA 1
ATOM 1574 C C . GLY A 1 201 ? -5.871 17.609 -17.141 1 89.06 201 GLY A C 1
ATOM 1575 O O . GLY A 1 201 ? -5.77 16.703 -17.969 1 89.06 201 GLY A O 1
ATOM 1576 N N . THR A 1 202 ? -5.777 18.953 -17.453 1 88.94 202 THR A N 1
ATOM 1577 C CA . THR A 1 202 ? -5.629 19.312 -18.859 1 88.94 202 THR A CA 1
ATOM 1578 C C . THR A 1 202 ? -4.312 20.062 -19.078 1 88.94 202 THR A C 1
ATOM 1580 O O . THR A 1 202 ? -3.918 20.297 -20.234 1 88.94 202 THR A O 1
ATOM 1583 N N . ASP A 1 203 ? -3.684 20.453 -18.031 1 94.06 203 ASP A N 1
ATOM 1584 C CA . ASP A 1 203 ? -2.426 21.188 -18.172 1 94.06 203 ASP A CA 1
ATOM 1585 C C . ASP A 1 203 ? -1.502 20.906 -16.984 1 94.06 203 ASP A C 1
ATOM 1587 O O . ASP A 1 203 ? -1.861 20.172 -16.078 1 94.06 203 ASP A O 1
ATOM 1591 N N . ILE A 1 204 ? -0.323 21.516 -16.984 1 96.62 204 ILE A N 1
ATOM 1592 C CA . ILE A 1 204 ? 0.718 21.234 -16 1 96.62 204 ILE A CA 1
ATOM 1593 C C . ILE A 1 204 ? 0.258 21.688 -14.617 1 96.62 204 ILE A C 1
ATOM 1595 O O . ILE A 1 204 ? 0.564 21.047 -13.609 1 96.62 204 ILE A O 1
ATOM 1599 N N . ASN A 1 205 ? -0.532 22.781 -14.562 1 96.06 205 ASN A N 1
ATOM 1600 C CA . ASN A 1 205 ? -1.009 23.312 -13.289 1 96.06 205 ASN A CA 1
ATOM 1601 C C . ASN A 1 205 ? -2.008 22.375 -12.625 1 96.06 205 ASN A C 1
ATOM 1603 O O . ASN A 1 205 ? -2.127 22.359 -11.398 1 96.06 205 ASN A O 1
ATOM 1607 N N . THR A 1 206 ? -2.664 21.594 -13.414 1 95.38 206 THR A N 1
ATOM 1608 C CA . THR A 1 206 ? -3.652 20.672 -12.875 1 95.38 206 THR A CA 1
ATOM 1609 C C . THR A 1 206 ? -3.039 19.281 -12.664 1 95.38 206 THR A C 1
ATOM 1611 O O . THR A 1 206 ? -3.623 18.438 -11.992 1 95.38 206 THR A O 1
ATOM 1614 N N . GLN A 1 207 ? -1.9 19.125 -13.133 1 97.19 207 GLN A N 1
ATOM 1615 C CA . GLN A 1 207 ? -1.28 17.797 -13.102 1 97.19 207 GLN A CA 1
ATOM 1616 C C . GLN A 1 207 ? -0.247 17.703 -11.984 1 97.19 207 GLN A C 1
ATOM 1618 O O . GLN A 1 207 ? -0 16.625 -11.445 1 97.19 207 GLN A O 1
ATOM 1623 N N . VAL A 1 208 ? 0.327 18.875 -11.672 1 98.62 208 VAL A N 1
ATOM 1624 C CA . VAL A 1 208 ? 1.467 18.828 -10.766 1 98.62 208 VAL A CA 1
ATOM 1625 C C . VAL A 1 208 ? 1.284 19.875 -9.664 1 98.62 208 VAL A C 1
ATOM 1627 O O . VAL A 1 208 ? 0.839 21 -9.93 1 98.62 208 VAL A O 1
ATOM 1630 N N . THR A 1 209 ? 1.554 19.516 -8.453 1 98.69 209 THR A N 1
ATOM 1631 C CA . THR A 1 209 ? 1.695 20.422 -7.32 1 98.69 209 THR A CA 1
ATOM 1632 C C . THR A 1 209 ? 3.146 20.484 -6.855 1 98.69 209 THR A C 1
ATOM 1634 O O . THR A 1 209 ? 3.82 19.453 -6.773 1 98.69 209 THR A O 1
ATOM 1637 N N . VAL A 1 210 ? 3.646 21.703 -6.625 1 98.88 210 VAL A N 1
ATOM 1638 C CA . VAL A 1 210 ? 4.977 21.828 -6.039 1 98.88 210 VAL A CA 1
ATOM 1639 C C . VAL A 1 210 ? 4.879 21.781 -4.516 1 98.88 210 VAL A C 1
ATOM 1641 O O . VAL A 1 210 ? 4.023 22.453 -3.928 1 98.88 210 VAL A O 1
ATOM 1644 N N . ALA A 1 211 ? 5.676 20.969 -3.861 1 98.69 211 ALA A N 1
ATOM 1645 C CA . ALA A 1 211 ? 5.699 20.844 -2.406 1 98.69 211 ALA A CA 1
ATOM 1646 C C . ALA A 1 211 ? 7.086 21.156 -1.85 1 98.69 211 ALA A C 1
ATOM 1648 O O . ALA A 1 211 ? 8.102 20.797 -2.459 1 98.69 211 ALA A O 1
ATOM 1649 N N . THR A 1 212 ? 7.133 21.797 -0.687 1 98.25 212 THR A N 1
ATOM 1650 C CA . THR A 1 212 ? 8.398 22.125 -0.034 1 98.25 212 THR A CA 1
ATOM 1651 C C . THR A 1 212 ? 8.211 22.266 1.475 1 98.25 212 THR A C 1
ATOM 1653 O O . THR A 1 212 ? 7.074 22.297 1.964 1 98.25 212 THR A O 1
ATOM 1656 N N . LYS A 1 213 ? 9.258 22.188 2.158 1 96.5 213 LYS A N 1
ATOM 1657 C CA . LYS A 1 213 ? 9.328 22.406 3.602 1 96.5 213 LYS A CA 1
ATOM 1658 C C . LYS A 1 213 ? 10.305 23.531 3.939 1 96.5 213 LYS A C 1
ATOM 1660 O O . LYS A 1 213 ? 11.367 23.625 3.332 1 96.5 213 LYS A O 1
ATOM 1665 N N . THR A 1 214 ? 9.922 24.375 4.906 1 95.88 214 THR A N 1
ATOM 1666 C CA . THR A 1 214 ? 10.812 25.469 5.273 1 95.88 214 THR A CA 1
ATOM 1667 C C . THR A 1 214 ? 10.953 25.562 6.789 1 95.88 214 THR A C 1
ATOM 1669 O O . THR A 1 214 ? 10.07 25.125 7.531 1 95.88 214 THR A O 1
ATOM 1672 N N . PHE A 1 215 ? 12.062 26.016 7.23 1 93.94 215 PHE A N 1
ATOM 1673 C CA . PHE A 1 215 ? 12.383 26.281 8.625 1 93.94 215 PHE A CA 1
ATOM 1674 C C . PHE A 1 215 ? 13.367 27.438 8.75 1 93.94 215 PHE A C 1
ATOM 1676 O O . PHE A 1 215 ? 14.562 27.266 8.492 1 93.94 215 PHE A O 1
ATOM 1683 N N . LEU A 1 216 ? 12.914 28.609 9.109 1 91.38 216 LEU A N 1
ATOM 1684 C CA . LEU A 1 216 ? 13.695 29.812 9.406 1 91.38 216 LEU A CA 1
ATOM 1685 C C . LEU A 1 216 ? 14.438 30.297 8.164 1 91.38 216 LEU A C 1
ATOM 1687 O O . LEU A 1 216 ? 15.492 30.922 8.273 1 91.38 216 LEU A O 1
ATOM 1691 N N . ARG A 1 217 ? 13.945 30.016 7.023 1 91.25 217 ARG A N 1
ATOM 1692 C CA . ARG A 1 217 ? 14.617 30.406 5.789 1 91.25 217 ARG A CA 1
ATOM 1693 C C . ARG A 1 217 ? 13.648 31.094 4.832 1 91.25 217 ARG A C 1
ATOM 1695 O O . ARG A 1 217 ? 13.555 30.734 3.66 1 91.25 217 ARG A O 1
ATOM 1702 N N . TYR A 1 218 ? 13.078 32.094 5.277 1 94.31 218 TYR A N 1
ATOM 1703 C CA . TYR A 1 218 ? 12.031 32.75 4.5 1 94.31 218 TYR A CA 1
ATOM 1704 C C . TYR A 1 218 ? 12.617 33.531 3.324 1 94.31 218 TYR A C 1
ATOM 1706 O O . TYR A 1 218 ? 11.992 33.625 2.271 1 94.31 218 TYR A O 1
ATOM 1714 N N . LYS A 1 219 ? 13.867 34.062 3.529 1 93.75 219 LYS A N 1
ATOM 1715 C CA . LYS A 1 219 ? 14.516 34.719 2.396 1 93.75 219 LYS A CA 1
ATOM 1716 C C . LYS A 1 219 ? 14.688 33.75 1.227 1 93.75 219 LYS A C 1
ATOM 1718 O O . LYS A 1 219 ? 14.32 34.062 0.094 1 93.75 219 LYS A O 1
ATOM 1723 N N . GLU A 1 220 ? 15.227 32.594 1.543 1 95.69 220 GLU A N 1
ATOM 1724 C CA . GLU A 1 220 ? 15.422 31.578 0.52 1 95.69 220 GLU A CA 1
ATOM 1725 C C . GLU A 1 220 ? 14.094 31.109 -0.051 1 95.69 220 GLU A C 1
ATOM 1727 O O . GLU A 1 220 ? 13.961 30.906 -1.262 1 95.69 220 GLU A O 1
ATOM 1732 N N . LEU A 1 221 ? 13.141 30.938 0.819 1 96.94 221 LEU A N 1
ATOM 1733 C CA . LEU A 1 221 ? 11.82 30.5 0.397 1 96.94 221 LEU A CA 1
ATOM 1734 C C . LEU A 1 221 ? 11.203 31.484 -0.586 1 96.94 221 LEU A C 1
ATOM 1736 O O . LEU A 1 221 ? 10.633 31.094 -1.601 1 96.94 221 LEU A O 1
ATOM 1740 N N . ASN A 1 222 ? 11.312 32.781 -0.292 1 96.69 222 ASN A N 1
ATOM 1741 C CA . ASN A 1 222 ? 10.75 33.781 -1.166 1 96.69 222 ASN A CA 1
ATOM 1742 C C . ASN A 1 222 ? 11.406 33.781 -2.545 1 96.69 222 ASN A C 1
ATOM 1744 O O . ASN A 1 222 ? 10.719 33.906 -3.561 1 96.69 222 ASN A O 1
ATOM 1748 N N . VAL A 1 223 ? 12.711 33.594 -2.547 1 96.75 223 VAL A N 1
ATOM 1749 C CA . VAL A 1 223 ? 13.414 33.469 -3.82 1 96.75 223 VAL A CA 1
ATOM 1750 C C . VAL A 1 223 ? 12.898 32.281 -4.602 1 96.75 223 VAL A C 1
ATOM 1752 O O . VAL A 1 223 ? 12.664 32.375 -5.809 1 96.75 223 VAL A O 1
ATOM 1755 N N . LEU A 1 224 ? 12.734 31.125 -3.951 1 97.88 224 LEU A N 1
ATOM 1756 C CA . LEU A 1 224 ? 12.188 29.938 -4.59 1 97.88 224 LEU A CA 1
ATOM 1757 C C . LEU A 1 224 ? 10.812 30.219 -5.188 1 97.88 224 LEU A C 1
ATOM 1759 O O . LEU A 1 224 ? 10.578 29.938 -6.363 1 97.88 224 LEU A O 1
ATOM 1763 N N . ILE A 1 225 ? 9.914 30.797 -4.43 1 98.25 225 ILE A N 1
ATOM 1764 C CA . ILE A 1 225 ? 8.547 31.062 -4.863 1 98.25 225 ILE A CA 1
ATOM 1765 C C . ILE A 1 225 ? 8.555 31.984 -6.078 1 98.25 225 ILE A C 1
ATOM 1767 O O . ILE A 1 225 ? 7.863 31.734 -7.062 1 98.25 225 ILE A O 1
ATOM 1771 N N . GLU A 1 226 ? 9.359 33.031 -5.988 1 97.62 226 GLU A N 1
ATOM 1772 C CA . GLU A 1 226 ? 9.461 33.969 -7.102 1 97.62 226 GLU A CA 1
ATOM 1773 C C . GLU A 1 226 ? 9.953 33.281 -8.367 1 97.62 226 GLU A C 1
ATOM 1775 O O . GLU A 1 226 ? 9.445 33.531 -9.461 1 97.62 226 GLU A O 1
ATOM 1780 N N . SER A 1 227 ? 10.953 32.469 -8.172 1 98.06 227 SER A N 1
ATOM 1781 C CA . SER A 1 227 ? 11.5 31.75 -9.32 1 98.06 227 SER A CA 1
ATOM 1782 C C . SER A 1 227 ? 10.477 30.781 -9.914 1 98.06 227 SER A C 1
ATOM 1784 O O . SER A 1 227 ? 10.414 30.609 -11.141 1 98.06 227 SER A O 1
ATOM 1786 N N . ILE A 1 228 ? 9.688 30.094 -9.148 1 98.38 228 ILE A N 1
ATOM 1787 C CA . ILE A 1 228 ? 8.617 29.234 -9.633 1 98.38 228 ILE A CA 1
ATOM 1788 C C . ILE A 1 228 ? 7.609 30.062 -10.438 1 98.38 228 ILE A C 1
ATOM 1790 O O . ILE A 1 228 ? 7.223 29.672 -11.539 1 98.38 228 ILE A O 1
ATOM 1794 N N . ARG A 1 229 ? 7.223 31.25 -9.93 1 98.12 229 ARG A N 1
ATOM 1795 C CA . ARG A 1 229 ? 6.195 32.062 -10.539 1 98.12 229 ARG A CA 1
ATOM 1796 C C . ARG A 1 229 ? 6.668 32.625 -11.883 1 98.12 229 ARG A C 1
ATOM 1798 O O . ARG A 1 229 ? 5.859 32.844 -12.789 1 98.12 229 ARG A O 1
ATOM 1805 N N . LYS A 1 230 ? 7.922 32.781 -12 1 97.56 230 LYS A N 1
ATOM 1806 C CA . LYS A 1 230 ? 8.477 33.25 -13.266 1 97.56 230 LYS A CA 1
ATOM 1807 C C . LYS A 1 230 ? 8.211 32.25 -14.391 1 97.56 230 LYS A C 1
ATOM 1809 O O . LYS A 1 230 ? 7.977 32.625 -15.531 1 97.56 230 LYS A O 1
ATOM 1814 N N . TYR A 1 231 ? 8.203 30.984 -14.094 1 97.44 231 TYR A N 1
ATOM 1815 C CA . TYR A 1 231 ? 8.109 29.953 -15.125 1 97.44 231 TYR A CA 1
ATOM 1816 C C . TYR A 1 231 ? 6.758 29.25 -15.062 1 97.44 231 TYR A C 1
ATOM 1818 O O . TYR A 1 231 ? 6.258 28.766 -16.078 1 97.44 231 TYR A O 1
ATOM 1826 N N . TYR A 1 232 ? 6.25 29.141 -13.898 1 97.81 232 TYR A N 1
ATOM 1827 C CA . TYR A 1 232 ? 4.945 28.516 -13.664 1 97.81 232 TYR A CA 1
ATOM 1828 C C . TYR A 1 232 ? 4.062 29.422 -12.812 1 97.81 232 TYR A C 1
ATOM 1830 O O . TYR A 1 232 ? 3.928 29.219 -11.602 1 97.81 232 TYR A O 1
ATOM 1838 N N . LYS A 1 233 ? 3.369 30.25 -13.383 1 96.88 233 LYS A N 1
ATOM 1839 C CA . LYS A 1 233 ? 2.682 31.375 -12.75 1 96.88 233 LYS A CA 1
ATOM 1840 C C . LYS A 1 233 ? 1.566 30.891 -11.836 1 96.88 233 LYS A C 1
ATOM 1842 O O . LYS A 1 233 ? 1.36 31.438 -10.75 1 96.88 233 LYS A O 1
ATOM 1847 N N . ASP A 1 234 ? 0.889 29.797 -12.227 1 96.69 234 ASP A N 1
ATOM 1848 C CA . ASP A 1 234 ? -0.351 29.453 -11.539 1 96.69 234 ASP A CA 1
ATOM 1849 C C . ASP A 1 234 ? -0.223 28.109 -10.812 1 96.69 234 ASP A C 1
ATOM 1851 O O . ASP A 1 234 ? -1.188 27.625 -10.227 1 96.69 234 ASP A O 1
ATOM 1855 N N . ILE A 1 235 ? 0.922 27.5 -10.867 1 98.19 235 ILE A N 1
ATOM 1856 C CA . ILE A 1 235 ? 1.07 26.172 -10.281 1 98.19 235 ILE A CA 1
ATOM 1857 C C . ILE A 1 235 ? 0.882 26.25 -8.766 1 98.19 235 ILE A C 1
ATOM 1859 O O . ILE A 1 235 ? 1.321 27.219 -8.125 1 98.19 235 ILE A O 1
ATOM 1863 N N . LYS A 1 236 ? 0.211 25.328 -8.242 1 98.38 236 LYS A N 1
ATOM 1864 C CA . LYS A 1 236 ? -0.018 25.297 -6.797 1 98.38 236 LYS A CA 1
ATOM 1865 C C . LYS A 1 236 ? 1.265 24.953 -6.043 1 98.38 236 LYS A C 1
ATOM 1867 O O . LYS A 1 236 ? 2.01 24.062 -6.449 1 98.38 236 LYS A O 1
ATOM 1872 N N . ILE A 1 237 ? 1.486 25.703 -4.941 1 98.75 237 ILE A N 1
ATOM 1873 C CA . ILE A 1 237 ? 2.613 25.438 -4.055 1 98.75 237 ILE A CA 1
ATOM 1874 C C . ILE A 1 237 ? 2.102 25.109 -2.654 1 98.75 237 ILE A C 1
ATOM 1876 O O . ILE A 1 237 ? 1.284 25.844 -2.094 1 98.75 237 ILE A O 1
ATOM 1880 N N . ILE A 1 238 ? 2.518 23.953 -2.113 1 98.62 238 ILE A N 1
ATOM 1881 C CA . ILE A 1 238 ? 2.219 23.578 -0.737 1 98.62 238 ILE A CA 1
ATOM 1882 C C . ILE A 1 238 ? 3.48 23.688 0.114 1 98.62 238 ILE A C 1
ATOM 1884 O O . ILE A 1 238 ? 4.527 23.141 -0.244 1 98.62 238 ILE A O 1
ATOM 1888 N N . ILE A 1 239 ? 3.377 24.391 1.279 1 98.44 239 ILE A N 1
ATOM 1889 C CA . ILE A 1 239 ? 4.527 24.656 2.141 1 98.44 239 ILE A CA 1
ATOM 1890 C C . ILE A 1 239 ? 4.242 24.141 3.551 1 98.44 239 ILE A C 1
ATOM 1892 O O . ILE A 1 239 ? 3.264 24.547 4.18 1 98.44 239 ILE A O 1
ATOM 1896 N N . ALA A 1 240 ? 4.988 23.219 4.012 1 98.06 240 ALA A N 1
ATOM 1897 C CA . ALA A 1 240 ? 5.016 22.859 5.426 1 98.06 240 ALA A CA 1
ATOM 1898 C C . ALA A 1 240 ? 6.031 23.719 6.188 1 98.06 240 ALA A C 1
ATOM 1900 O O . ALA A 1 240 ? 7.211 23.75 5.832 1 98.06 240 ALA A O 1
ATOM 1901 N N . ASP A 1 241 ? 5.637 24.391 7.219 1 97.75 241 ASP A N 1
ATOM 1902 C CA . ASP A 1 241 ? 6.441 25.391 7.918 1 97.75 241 ASP A CA 1
ATOM 1903 C C . ASP A 1 241 ? 6.531 25.078 9.406 1 97.75 241 ASP A C 1
ATOM 1905 O O . ASP A 1 241 ? 5.539 25.172 10.133 1 97.75 241 ASP A O 1
ATOM 1909 N N . ASP A 1 242 ? 7.691 24.688 9.867 1 95.5 242 ASP A N 1
ATOM 1910 C CA . ASP A 1 242 ? 7.863 24.406 11.289 1 95.5 242 ASP A CA 1
ATOM 1911 C C . ASP A 1 242 ? 8.797 25.422 11.938 1 95.5 242 ASP A C 1
ATOM 1913 O O . ASP A 1 242 ? 9.57 25.078 12.836 1 95.5 242 ASP A O 1
ATOM 1917 N N . SER A 1 243 ? 8.789 26.625 11.469 1 94.56 243 SER A N 1
ATOM 1918 C CA . SER A 1 243 ? 9.602 27.719 12 1 94.56 243 SER A CA 1
ATOM 1919 C C . SER A 1 243 ? 9.148 28.109 13.398 1 94.56 243 SER A C 1
ATOM 1921 O O . SER A 1 243 ? 7.996 27.875 13.773 1 94.56 243 SER A O 1
ATOM 1923 N N . LEU A 1 244 ? 10.016 28.719 14.164 1 91.44 244 LEU A N 1
ATOM 1924 C CA . LEU A 1 244 ? 9.727 29.156 15.523 1 91.44 244 LEU A CA 1
ATOM 1925 C C . LEU A 1 244 ? 8.711 30.297 15.523 1 91.44 244 LEU A C 1
ATOM 1927 O O . LEU A 1 244 ? 7.758 30.281 16.312 1 91.44 244 LEU A O 1
ATOM 1931 N N . ASN A 1 245 ? 8.945 31.219 14.641 1 90.5 245 ASN A N 1
ATOM 1932 C CA . ASN A 1 245 ? 8.039 32.344 14.414 1 90.5 245 ASN A CA 1
ATOM 1933 C C . ASN A 1 245 ? 7.668 32.5 12.945 1 90.5 245 ASN A C 1
ATOM 1935 O O . ASN A 1 245 ? 8.312 33.219 12.203 1 90.5 245 ASN A O 1
ATOM 1939 N N . PRO A 1 246 ? 6.648 31.812 12.617 1 92.38 246 PRO A N 1
ATOM 1940 C CA . PRO A 1 246 ? 6.285 31.828 11.195 1 92.38 246 PRO A CA 1
ATOM 1941 C C . PRO A 1 246 ? 6.02 33.25 10.672 1 92.38 246 PRO A C 1
ATOM 1943 O O . PRO A 1 246 ? 5.359 34.031 11.344 1 92.38 246 PRO A O 1
ATOM 1946 N N . GLU A 1 247 ? 6.605 33.5 9.586 1 93 247 GLU A N 1
ATOM 1947 C CA . GLU A 1 247 ? 6.395 34.781 8.891 1 93 247 GLU A CA 1
ATOM 1948 C C . GLU A 1 247 ? 5.375 34.625 7.762 1 93 247 GLU A C 1
ATOM 1950 O O . GLU A 1 247 ? 5.086 33.5 7.332 1 93 247 GLU A O 1
ATOM 1955 N N . ARG A 1 248 ? 4.871 35.719 7.398 1 90.62 248 ARG A N 1
ATOM 1956 C CA . ARG A 1 248 ? 3.912 35.688 6.301 1 90.62 248 ARG A CA 1
ATOM 1957 C C . ARG A 1 248 ? 4.602 35.344 4.984 1 90.62 248 ARG A C 1
ATOM 1959 O O . ARG A 1 248 ? 5.703 35.812 4.707 1 90.62 248 ARG A O 1
ATOM 1966 N N . VAL A 1 249 ? 4.023 34.5 4.277 1 93 249 VAL A N 1
ATOM 1967 C CA . VAL A 1 249 ? 4.469 34.156 2.932 1 93 249 VAL A CA 1
ATOM 1968 C C . VAL A 1 249 ? 3.469 34.656 1.904 1 93 249 VAL A C 1
ATOM 1970 O O . VAL A 1 249 ? 2.279 34.344 1.97 1 93 249 VAL A O 1
ATOM 1973 N N . ASN A 1 250 ? 3.916 35.438 0.993 1 87.12 250 ASN A N 1
ATOM 1974 C CA . ASN A 1 250 ? 3.033 36.094 0.019 1 87.12 250 ASN A CA 1
ATOM 1975 C C . ASN A 1 250 ? 3.035 35.344 -1.31 1 87.12 250 ASN A C 1
ATOM 1977 O O . ASN A 1 250 ? 4.027 34.688 -1.665 1 87.12 250 ASN A O 1
ATOM 1981 N N . GLY A 1 251 ? 1.96 35.375 -1.959 1 88.56 251 GLY A N 1
ATOM 1982 C CA . GLY A 1 251 ? 1.846 34.781 -3.285 1 88.56 251 GLY A CA 1
ATOM 1983 C C . GLY A 1 251 ? 0.493 34.156 -3.541 1 88.56 251 GLY A C 1
ATOM 1984 O O . GLY A 1 251 ? -0.29 33.969 -2.609 1 88.56 251 GLY A O 1
ATOM 1985 N N . SER A 1 252 ? 0.308 33.938 -4.785 1 92.19 252 SER A N 1
ATOM 1986 C CA . SER A 1 252 ? -0.962 33.344 -5.188 1 92.19 252 SER A CA 1
ATOM 1987 C C . SER A 1 252 ? -0.877 31.828 -5.211 1 92.19 252 SER A C 1
ATOM 1989 O O . SER A 1 252 ? 0.189 31.266 -5.465 1 92.19 252 SER A O 1
ATOM 1991 N N . ASN A 1 253 ? -1.969 31.203 -4.918 1 97 253 ASN A N 1
ATOM 1992 C CA . ASN A 1 253 ? -2.127 29.75 -5.047 1 97 253 ASN A CA 1
ATOM 1993 C C . ASN A 1 253 ? -1.118 29 -4.184 1 97 253 ASN A C 1
ATOM 1995 O O . ASN A 1 253 ? -0.479 28.062 -4.652 1 97 253 ASN A O 1
ATOM 1999 N N . ILE A 1 254 ? -0.875 29.547 -2.971 1 97.62 254 ILE A N 1
ATOM 2000 C CA . ILE A 1 254 ? 0.011 28.922 -1.988 1 97.62 254 ILE A CA 1
ATOM 2001 C C . ILE A 1 254 ? -0.803 28.438 -0.793 1 97.62 254 ILE A C 1
ATOM 2003 O O . ILE A 1 254 ? -1.644 29.172 -0.265 1 97.62 254 ILE A O 1
ATOM 2007 N N . GLU A 1 255 ? -0.675 27.234 -0.477 1 97.12 255 GLU A N 1
ATOM 2008 C CA . GLU A 1 255 ? -1.191 26.688 0.775 1 97.12 255 GLU A CA 1
ATOM 2009 C C . GLU A 1 255 ? -0.068 26.453 1.782 1 97.12 255 GLU A C 1
ATOM 2011 O O . GLU A 1 255 ? 0.843 25.656 1.535 1 97.12 255 GLU A O 1
ATOM 2016 N N . ARG A 1 256 ? -0.189 27.141 2.84 1 97.06 256 ARG A N 1
ATOM 2017 C CA . ARG A 1 256 ? 0.834 27.031 3.875 1 97.06 256 ARG A CA 1
ATOM 2018 C C . ARG A 1 256 ? 0.282 26.359 5.125 1 97.06 256 ARG A C 1
ATOM 2020 O O . ARG A 1 256 ? -0.809 26.703 5.59 1 97.06 256 ARG A O 1
ATOM 2027 N N . TYR A 1 257 ? 1.005 25.406 5.648 1 97.75 257 TYR A N 1
ATOM 2028 C CA . TYR A 1 257 ? 0.664 24.672 6.863 1 97.75 257 TYR A CA 1
ATOM 2029 C C . TYR A 1 257 ? 1.693 24.922 7.961 1 97.75 257 TYR A C 1
ATOM 2031 O O . TYR A 1 257 ? 2.896 24.766 7.738 1 97.75 257 TYR A O 1
ATOM 2039 N N . ILE A 1 258 ? 1.212 25.266 9.156 1 97.19 258 ILE A N 1
ATOM 2040 C CA . ILE A 1 258 ? 2.105 25.578 10.266 1 97.19 258 ILE A CA 1
ATOM 2041 C C . ILE A 1 258 ? 2.174 24.391 11.219 1 97.19 258 ILE A C 1
ATOM 2043 O O . ILE A 1 258 ? 1.143 23.906 11.695 1 97.19 258 ILE A O 1
ATOM 2047 N N . MET A 1 259 ? 3.361 23.938 11.43 1 96.94 259 MET A N 1
ATOM 2048 C CA . MET A 1 259 ? 3.627 22.812 12.32 1 96.94 259 MET A CA 1
ATOM 2049 C C . MET A 1 259 ? 4.184 23.281 13.656 1 96.94 259 MET A C 1
ATOM 2051 O O . MET A 1 259 ? 4.578 24.453 13.789 1 96.94 259 MET A O 1
ATOM 2055 N N . PRO A 1 260 ? 4.191 22.328 14.68 1 94.44 260 PRO A N 1
ATOM 2056 C CA . PRO A 1 260 ? 4.988 22.656 15.867 1 94.44 260 PRO A CA 1
ATOM 2057 C C . PRO A 1 260 ? 6.441 22.969 15.523 1 94.44 260 PRO A C 1
ATOM 2059 O O . PRO A 1 260 ? 6.984 22.453 14.555 1 94.44 260 PRO A O 1
ATOM 2062 N N . PRO A 1 261 ? 7.043 23.875 16.312 1 92.62 261 PRO A N 1
ATOM 2063 C CA . PRO A 1 261 ? 8.391 24.344 15.984 1 92.62 261 PRO A CA 1
ATOM 2064 C C . PRO A 1 261 ? 9.406 23.188 15.914 1 92.62 261 PRO A C 1
ATOM 2066 O O . PRO A 1 261 ? 9.406 22.312 16.781 1 92.62 261 PRO A O 1
ATOM 2069 N N . ALA A 1 262 ? 10.18 23.141 14.844 1 90.31 262 ALA A N 1
ATOM 2070 C CA . ALA A 1 262 ? 11.297 22.219 14.633 1 90.31 262 ALA A CA 1
ATOM 2071 C C . ALA A 1 262 ? 10.828 20.766 14.641 1 90.31 262 ALA A C 1
ATOM 2073 O O . ALA A 1 262 ? 11.477 19.906 15.227 1 90.31 262 ALA A O 1
ATOM 2074 N N . GLN A 1 263 ? 9.742 20.578 14.062 1 89.56 263 GLN A N 1
ATOM 2075 C CA . GLN A 1 263 ? 9.141 19.25 14.023 1 89.56 263 GLN A CA 1
ATOM 2076 C C . GLN A 1 263 ? 9.992 18.281 13.211 1 89.56 263 GLN A C 1
ATOM 2078 O O . GLN A 1 263 ? 9.961 17.078 13.453 1 89.56 263 GLN A O 1
ATOM 2083 N N . GLY A 1 264 ? 10.727 18.812 12.141 1 88.94 264 GLY A N 1
ATOM 2084 C CA . GLY A 1 264 ? 11.633 17.969 11.383 1 88.94 264 GLY A CA 1
ATOM 2085 C C . GLY A 1 264 ? 11.281 17.875 9.914 1 88.94 264 GLY A C 1
ATOM 2086 O O . GLY A 1 264 ? 10.164 18.203 9.516 1 88.94 264 GLY A O 1
ATOM 2087 N N . TRP A 1 265 ? 12.289 17.375 9.148 1 88.81 265 TRP A N 1
ATOM 2088 C CA . TRP A 1 265 ? 12.188 17.391 7.695 1 88.81 265 TRP A CA 1
ATOM 2089 C C . TRP A 1 265 ? 11.164 16.359 7.215 1 88.81 265 TRP A C 1
ATOM 2091 O O . TRP A 1 265 ? 10.273 16.688 6.422 1 88.81 265 TRP A O 1
ATOM 2101 N N . PHE A 1 266 ? 11.234 15.086 7.758 1 93.62 266 PHE A N 1
ATOM 2102 C CA . PHE A 1 266 ? 10.344 14.039 7.273 1 93.62 266 PHE A CA 1
ATOM 2103 C C . PHE A 1 266 ? 8.906 14.305 7.691 1 93.62 266 PHE A C 1
ATOM 2105 O O . PHE A 1 266 ? 7.969 14.031 6.938 1 93.62 266 PHE A O 1
ATOM 2112 N N . ALA A 1 267 ? 8.773 14.883 8.867 1 95.44 267 ALA A N 1
ATOM 2113 C CA . ALA A 1 267 ? 7.426 15.266 9.289 1 95.44 267 ALA A CA 1
ATOM 2114 C C . ALA A 1 267 ? 6.832 16.312 8.344 1 95.44 267 ALA A C 1
ATOM 2116 O O . ALA A 1 267 ? 5.656 16.219 7.98 1 95.44 267 ALA A O 1
ATOM 2117 N N . GLY A 1 268 ? 7.641 17.25 7.988 1 96.75 268 GLY A N 1
ATOM 2118 C CA . GLY A 1 268 ? 7.184 18.281 7.066 1 96.75 268 GLY A CA 1
ATOM 2119 C C . GLY A 1 268 ? 6.859 17.734 5.684 1 96.75 268 GLY A C 1
ATOM 2120 O O . GLY A 1 268 ? 5.855 18.125 5.082 1 96.75 268 GLY A O 1
ATOM 2121 N N . ARG A 1 269 ? 7.734 16.875 5.176 1 96.69 269 ARG A N 1
ATOM 2122 C CA . ARG A 1 269 ? 7.477 16.266 3.883 1 96.69 269 ARG A CA 1
ATOM 2123 C C . ARG A 1 269 ? 6.18 15.461 3.906 1 96.69 269 ARG A C 1
ATOM 2125 O O . ARG A 1 269 ? 5.367 15.555 2.984 1 96.69 269 ARG A O 1
ATOM 2132 N N . ASN A 1 270 ? 6.055 14.719 4.926 1 96.44 270 ASN A N 1
ATOM 2133 C CA . ASN A 1 270 ? 4.855 13.906 5.078 1 96.44 270 ASN A CA 1
ATOM 2134 C C . ASN A 1 270 ? 3.594 14.766 5.086 1 96.44 270 ASN A C 1
ATOM 2136 O O . ASN A 1 270 ? 2.605 14.43 4.434 1 96.44 270 ASN A O 1
ATOM 2140 N N . LEU A 1 271 ? 3.656 15.836 5.828 1 97.81 271 LEU A N 1
ATOM 2141 C CA . LEU A 1 271 ? 2.516 16.75 5.887 1 97.81 271 LEU A CA 1
ATOM 2142 C C . LEU A 1 271 ? 2.207 17.328 4.508 1 97.81 271 LEU A C 1
ATOM 2144 O O . LEU A 1 271 ? 1.058 17.297 4.062 1 97.81 271 LEU A O 1
ATOM 2148 N N . ALA A 1 272 ? 3.17 17.828 3.846 1 98.19 272 ALA A N 1
ATOM 2149 C CA . ALA A 1 272 ? 2.955 18.438 2.539 1 98.19 272 ALA A CA 1
ATOM 2150 C C . ALA A 1 272 ? 2.346 17.438 1.556 1 98.19 272 ALA A C 1
ATOM 2152 O O . ALA A 1 272 ? 1.346 17.75 0.899 1 98.19 272 ALA A O 1
ATOM 2153 N N . VAL A 1 273 ? 2.908 16.281 1.502 1 97.75 273 VAL A N 1
ATOM 2154 C CA . VAL A 1 273 ? 2.467 15.258 0.554 1 97.75 273 VAL A CA 1
ATOM 2155 C C . VAL A 1 273 ? 1.033 14.844 0.875 1 97.75 273 VAL A C 1
ATOM 2157 O O . VAL A 1 273 ? 0.234 14.594 -0.031 1 97.75 273 VAL A O 1
ATOM 2160 N N . SER A 1 274 ? 0.695 14.781 2.162 1 97.38 274 SER A N 1
ATOM 2161 C CA . SER A 1 274 ? -0.63 14.336 2.584 1 97.38 274 SER A CA 1
ATOM 2162 C C . SER A 1 274 ? -1.717 15.266 2.055 1 97.38 274 SER A C 1
ATOM 2164 O O . SER A 1 274 ? -2.896 14.906 2.037 1 97.38 274 SER A O 1
ATOM 2166 N N . GLN A 1 275 ? -1.343 16.484 1.561 1 97.88 275 GLN A N 1
ATOM 2167 C CA . GLN A 1 275 ? -2.328 17.484 1.16 1 97.88 275 GLN A CA 1
ATOM 2168 C C . GLN A 1 275 ? -2.406 17.594 -0.359 1 97.88 275 GLN A C 1
ATOM 2170 O O . GLN A 1 275 ? -3.266 18.312 -0.889 1 97.88 275 GLN A O 1
ATOM 2175 N N . VAL A 1 276 ? -1.543 16.891 -1.073 1 98 276 VAL A N 1
ATOM 2176 C CA . VAL A 1 276 ? -1.49 16.984 -2.529 1 98 276 VAL A CA 1
ATOM 2177 C C . VAL A 1 276 ? -2.701 16.281 -3.133 1 98 276 VAL A C 1
ATOM 2179 O O . VAL A 1 276 ? -3.068 15.18 -2.703 1 98 276 VAL A O 1
ATOM 2182 N N . THR A 1 277 ? -3.32 16.859 -4.145 1 96.12 277 THR A N 1
ATOM 2183 C CA . THR A 1 277 ? -4.488 16.266 -4.781 1 96.12 277 THR A CA 1
ATOM 2184 C C . THR A 1 277 ? -4.211 15.969 -6.25 1 96.12 277 THR A C 1
ATOM 2186 O O . THR A 1 277 ? -5.008 15.305 -6.918 1 96.12 277 THR A O 1
ATOM 2189 N N . THR A 1 278 ? -3.105 16.469 -6.785 1 97.75 278 THR A N 1
ATOM 2190 C CA . THR A 1 278 ? -2.74 16.234 -8.18 1 97.75 278 THR A CA 1
ATOM 2191 C C . THR A 1 278 ? -2.092 14.852 -8.328 1 97.75 278 THR A C 1
ATOM 2193 O O . THR A 1 278 ? -1.61 14.273 -7.355 1 97.75 278 THR A O 1
ATOM 2196 N N . LYS A 1 279 ? -2.107 14.367 -9.586 1 97.5 279 LYS A N 1
ATOM 2197 C CA . LYS A 1 279 ? -1.558 13.055 -9.898 1 97.5 279 LYS A CA 1
ATOM 2198 C C . LYS A 1 279 ? -0.085 12.969 -9.508 1 97.5 279 LYS A C 1
ATOM 2200 O O . LYS A 1 279 ? 0.365 11.945 -8.992 1 97.5 279 LYS A O 1
ATOM 2205 N N . TYR A 1 280 ? 0.65 14.078 -9.711 1 98.5 280 TYR A N 1
ATOM 2206 C CA . TYR A 1 280 ? 2.07 14.164 -9.391 1 98.5 280 TYR A CA 1
ATOM 2207 C C . TYR A 1 280 ? 2.35 15.352 -8.477 1 98.5 280 TYR A C 1
ATOM 2209 O O . TYR A 1 280 ? 1.565 16.297 -8.422 1 98.5 280 TYR A O 1
ATOM 2217 N N . PHE A 1 281 ? 3.436 15.234 -7.766 1 98.75 281 PHE A N 1
ATOM 2218 C CA . PHE A 1 281 ? 3.98 16.406 -7.098 1 98.75 281 PHE A CA 1
ATOM 2219 C C . PHE A 1 281 ? 5.484 16.516 -7.316 1 98.75 281 PHE A C 1
ATOM 2221 O O . PHE A 1 281 ? 6.156 15.5 -7.527 1 98.75 281 PHE A O 1
ATOM 2228 N N . LEU A 1 282 ? 5.93 17.688 -7.406 1 98.88 282 LEU A N 1
ATOM 2229 C CA . LEU A 1 282 ? 7.359 17.984 -7.473 1 98.88 282 LEU A CA 1
ATOM 2230 C C . LEU A 1 282 ? 7.895 18.406 -6.109 1 98.88 282 LEU A C 1
ATOM 2232 O O . LEU A 1 282 ? 7.434 19.391 -5.535 1 98.88 282 LEU A O 1
ATOM 2236 N N . TRP A 1 283 ? 8.812 17.672 -5.621 1 98.62 283 TRP A N 1
ATOM 2237 C CA . TRP A 1 283 ? 9.461 18.078 -4.375 1 98.62 283 TRP A CA 1
ATOM 2238 C C . TRP A 1 283 ? 10.672 18.969 -4.652 1 98.62 283 TRP A C 1
ATOM 2240 O O . TRP A 1 283 ? 11.508 18.641 -5.496 1 98.62 283 TRP A O 1
ATOM 2250 N N . VAL A 1 284 ? 10.789 20.031 -3.926 1 98.25 284 VAL A N 1
ATOM 2251 C CA . VAL A 1 284 ? 11.953 20.922 -3.992 1 98.25 284 VAL A CA 1
ATOM 2252 C C . VAL A 1 284 ? 12.32 21.391 -2.588 1 98.25 284 VAL A C 1
ATOM 2254 O O . VAL A 1 284 ? 11.445 21.594 -1.742 1 98.25 284 VAL A O 1
ATOM 2257 N N . ASP A 1 285 ? 13.594 21.547 -2.338 1 96.19 285 ASP A N 1
ATOM 2258 C CA . ASP A 1 285 ? 14.031 22.203 -1.103 1 96.19 285 ASP A CA 1
ATOM 2259 C C . ASP A 1 285 ? 13.82 23.703 -1.169 1 96.19 285 ASP A C 1
ATOM 2261 O O . ASP A 1 285 ? 13.766 24.281 -2.258 1 96.19 285 ASP A O 1
ATOM 2265 N N . ASP A 1 286 ? 13.711 24.344 -0.014 1 96.19 286 ASP A N 1
ATOM 2266 C CA . ASP A 1 286 ? 13.312 25.75 0.035 1 96.19 286 ASP A CA 1
ATOM 2267 C C . ASP A 1 286 ? 14.461 26.656 -0.402 1 96.19 286 ASP A C 1
ATOM 2269 O O . ASP A 1 286 ? 14.266 27.859 -0.58 1 96.19 286 ASP A O 1
ATOM 2273 N N . ASP A 1 287 ? 15.68 26.047 -0.63 1 95.81 287 ASP A N 1
ATOM 2274 C CA . ASP A 1 287 ? 16.812 26.859 -1.071 1 95.81 287 ASP A CA 1
ATOM 2275 C C . ASP A 1 287 ? 17.172 26.562 -2.525 1 95.81 287 ASP A C 1
ATOM 2277 O O . ASP A 1 287 ? 18.281 26.828 -2.959 1 95.81 287 ASP A O 1
ATOM 2281 N N . PHE A 1 288 ? 16.297 25.953 -3.23 1 97.75 288 PHE A N 1
ATOM 2282 C CA . PHE A 1 288 ? 16.469 25.75 -4.664 1 97.75 288 PHE A CA 1
ATOM 2283 C C . PHE A 1 288 ? 15.977 26.953 -5.445 1 97.75 288 PHE A C 1
ATOM 2285 O O . PHE A 1 288 ? 15.344 27.859 -4.879 1 97.75 288 PHE A O 1
ATOM 2292 N N . GLN A 1 289 ? 16.297 26.984 -6.742 1 98.12 289 GLN A N 1
ATOM 2293 C CA . GLN A 1 289 ? 15.891 28.094 -7.605 1 98.12 289 GLN A CA 1
ATOM 2294 C C . GLN A 1 289 ? 15.617 27.609 -9.023 1 98.12 289 GLN A C 1
ATOM 2296 O O . GLN A 1 289 ? 16.484 27.031 -9.672 1 98.12 289 GLN A O 1
ATOM 2301 N N . PHE A 1 290 ? 14.367 27.875 -9.453 1 98.44 290 PHE A N 1
ATOM 2302 C CA . PHE A 1 290 ? 14 27.531 -10.82 1 98.44 290 PHE A CA 1
ATOM 2303 C C . PHE A 1 290 ? 14.766 28.375 -11.828 1 98.44 290 PHE A C 1
ATOM 2305 O O . PHE A 1 290 ? 14.969 29.578 -11.602 1 98.44 290 PHE A O 1
ATOM 2312 N N . ASN A 1 291 ? 15.156 27.828 -12.891 1 96.88 291 ASN A N 1
ATOM 2313 C CA . ASN A 1 291 ? 15.766 28.5 -14.023 1 96.88 291 ASN A CA 1
ATOM 2314 C C . ASN A 1 291 ? 15.242 27.969 -15.352 1 96.88 291 ASN A C 1
ATOM 2316 O O . ASN A 1 291 ? 14.25 27.234 -15.383 1 96.88 291 ASN A O 1
ATOM 2320 N N . SER A 1 292 ? 15.844 28.344 -16.453 1 95.44 292 SER A N 1
ATOM 2321 C CA . SER A 1 292 ? 15.336 28.016 -17.781 1 95.44 292 SER A CA 1
ATOM 2322 C C . SER A 1 292 ? 15.445 26.516 -18.062 1 95.44 292 SER A C 1
ATOM 2324 O O . SER A 1 292 ? 14.781 26 -18.953 1 95.44 292 SER A O 1
ATOM 2326 N N . GLU A 1 293 ? 16.234 25.797 -17.25 1 94.94 293 GLU A N 1
ATOM 2327 C CA . GLU A 1 293 ? 16.438 24.359 -17.453 1 94.94 293 GLU A CA 1
ATOM 2328 C C . GLU A 1 293 ? 15.477 23.547 -16.609 1 94.94 293 GLU A C 1
ATOM 2330 O O . GLU A 1 293 ? 15.391 22.328 -16.75 1 94.94 293 GLU A O 1
ATOM 2335 N N . THR A 1 294 ? 14.805 24.188 -15.711 1 97.81 294 THR A N 1
ATOM 2336 C CA . THR A 1 294 ? 13.859 23.484 -14.852 1 97.81 294 THR A CA 1
ATOM 2337 C C . THR A 1 294 ? 12.523 23.297 -15.562 1 97.81 294 THR A C 1
ATOM 2339 O O . THR A 1 294 ? 11.641 24.156 -15.484 1 97.81 294 THR A O 1
ATOM 2342 N N . LYS A 1 295 ? 12.383 22.156 -16.172 1 97.06 295 LYS A N 1
ATOM 2343 C CA . LYS A 1 295 ? 11.18 21.875 -16.969 1 97.06 295 LYS A CA 1
ATOM 2344 C C . LYS A 1 295 ? 10.359 20.75 -16.328 1 97.06 295 LYS A C 1
ATOM 2346 O O . LYS A 1 295 ? 10.648 19.578 -16.547 1 97.06 295 LYS A O 1
ATOM 2351 N N . ILE A 1 296 ? 9.281 21.109 -15.719 1 98.38 296 ILE A N 1
ATOM 2352 C CA . ILE A 1 296 ? 8.414 20.125 -15.078 1 98.38 296 ILE A CA 1
ATOM 2353 C C . ILE A 1 296 ? 7.789 19.203 -16.125 1 98.38 296 ILE A C 1
ATOM 2355 O O . ILE A 1 296 ? 7.602 18.016 -15.891 1 98.38 296 ILE A O 1
ATOM 2359 N N . GLU A 1 297 ? 7.551 19.703 -17.359 1 97.88 297 GLU A N 1
ATOM 2360 C CA . GLU A 1 297 ? 6.941 18.953 -18.453 1 97.88 297 GLU A CA 1
ATOM 2361 C C . GLU A 1 297 ? 7.793 17.734 -18.828 1 97.88 297 GLU A C 1
ATOM 2363 O O . GLU A 1 297 ? 7.266 16.703 -19.219 1 97.88 297 GLU A O 1
ATOM 2368 N N . SER A 1 298 ? 9.062 17.938 -18.719 1 97.31 298 SER A N 1
ATOM 2369 C CA . SER A 1 298 ? 9.961 16.828 -19.047 1 97.31 298 SER A CA 1
ATOM 2370 C C . SER A 1 298 ? 9.789 15.672 -18.078 1 97.31 298 SER A C 1
ATOM 2372 O O . SER A 1 298 ? 9.789 14.508 -18.484 1 97.31 298 SER A O 1
ATOM 2374 N N . PHE A 1 299 ? 9.695 16 -16.781 1 98 299 PHE A N 1
ATOM 2375 C CA . PHE A 1 299 ? 9.406 14.977 -15.781 1 98 299 PHE A CA 1
ATOM 2376 C C . PHE A 1 299 ? 8.109 14.258 -16.109 1 98 299 PHE A C 1
ATOM 2378 O O . PHE A 1 299 ? 8.055 13.023 -16.094 1 98 299 PHE A O 1
ATOM 2385 N N . VAL A 1 300 ? 7.074 15.008 -16.391 1 97.88 300 VAL A N 1
ATOM 2386 C CA . VAL A 1 300 ? 5.73 14.477 -16.594 1 97.88 300 VAL A CA 1
ATOM 2387 C C . VAL A 1 300 ? 5.723 13.555 -17.812 1 97.88 300 VAL A C 1
ATOM 2389 O O . VAL A 1 300 ? 5.098 12.492 -17.812 1 97.88 300 VAL A O 1
ATOM 2392 N N . GLU A 1 301 ? 6.387 13.953 -18.828 1 96.56 301 GLU A N 1
ATOM 2393 C CA . GLU A 1 301 ? 6.457 13.148 -20.031 1 96.56 301 GLU A CA 1
ATOM 2394 C C . GLU A 1 301 ? 7.02 11.758 -19.75 1 96.56 301 GLU A C 1
ATOM 2396 O O . GLU A 1 301 ? 6.477 10.758 -20.219 1 96.56 301 GLU A O 1
ATOM 2401 N N . ILE A 1 302 ? 8.086 11.711 -19.047 1 97.44 302 ILE A N 1
ATOM 2402 C CA . ILE A 1 302 ? 8.727 10.445 -18.719 1 97.44 302 ILE A CA 1
ATOM 2403 C C . ILE A 1 302 ? 7.773 9.594 -17.875 1 97.44 302 ILE A C 1
ATOM 2405 O O . ILE A 1 302 ? 7.574 8.414 -18.156 1 97.44 302 ILE A O 1
ATOM 2409 N N . MET A 1 303 ? 7.141 10.203 -16.859 1 96.69 303 MET A N 1
ATOM 2410 C CA . MET A 1 303 ? 6.234 9.492 -15.969 1 96.69 303 MET A CA 1
ATOM 2411 C C . MET A 1 303 ? 5.031 8.945 -16.719 1 96.69 303 MET A C 1
ATOM 2413 O O . MET A 1 303 ? 4.543 7.852 -16.422 1 96.69 303 MET A O 1
ATOM 2417 N N . GLU A 1 304 ? 4.508 9.719 -17.656 1 94.75 304 GLU A N 1
ATOM 2418 C CA . GLU A 1 304 ? 3.352 9.289 -18.438 1 94.75 304 GLU A CA 1
ATOM 2419 C C . GLU A 1 304 ? 3.734 8.195 -19.438 1 94.75 304 GLU A C 1
ATOM 2421 O O . GLU A 1 304 ? 2.922 7.324 -19.75 1 94.75 304 GLU A O 1
ATOM 2426 N N . ALA A 1 305 ? 4.957 8.203 -19.922 1 94.12 305 ALA A N 1
ATOM 2427 C CA . ALA A 1 305 ? 5.422 7.23 -20.891 1 94.12 305 ALA A CA 1
ATOM 2428 C C . ALA A 1 305 ? 5.727 5.887 -20.234 1 94.12 305 ALA A C 1
ATOM 2430 O O . ALA A 1 305 ? 5.621 4.836 -20.875 1 94.12 305 ALA A O 1
ATOM 2431 N N . VAL A 1 306 ? 6.172 5.949 -19.031 1 93.81 306 VAL A N 1
ATOM 2432 C CA . VAL A 1 306 ? 6.492 4.75 -18.266 1 93.81 306 VAL A CA 1
ATOM 2433 C C . VAL A 1 306 ? 5.641 4.699 -17 1 93.81 306 VAL A C 1
ATOM 2435 O O . VAL A 1 306 ? 6.117 5.02 -15.906 1 93.81 306 VAL A O 1
ATOM 2438 N N . PRO A 1 307 ? 4.461 4.211 -17.125 1 92.19 307 PRO A N 1
ATOM 2439 C CA . PRO A 1 307 ? 3.5 4.297 -16.031 1 92.19 307 PRO A CA 1
ATOM 2440 C C . PRO A 1 307 ? 3.961 3.543 -14.781 1 92.19 307 PRO A C 1
ATOM 2442 O O . PRO A 1 307 ? 3.484 3.816 -13.68 1 92.19 307 PRO A O 1
ATOM 2445 N N . GLU A 1 308 ? 4.914 2.676 -14.898 1 92.06 308 GLU A N 1
ATOM 2446 C CA . GLU A 1 308 ? 5.391 1.894 -13.758 1 92.06 308 GLU A CA 1
ATOM 2447 C C . GLU A 1 308 ? 6.266 2.736 -12.836 1 92.06 308 GLU A C 1
ATOM 2449 O O . GLU A 1 308 ? 6.496 2.367 -11.688 1 92.06 308 GLU A O 1
ATOM 2454 N N . LEU A 1 309 ? 6.75 3.854 -13.312 1 96.44 309 LEU A N 1
ATOM 2455 C CA . LEU A 1 309 ? 7.637 4.695 -12.516 1 96.44 309 LEU A CA 1
ATOM 2456 C C . LEU A 1 309 ? 6.871 5.383 -11.391 1 96.44 309 LEU A C 1
ATOM 2458 O O . LEU A 1 309 ? 5.75 5.848 -11.594 1 96.44 309 LEU A O 1
ATOM 2462 N N . ASP A 1 310 ? 7.512 5.453 -10.266 1 97.81 310 ASP A N 1
ATOM 2463 C CA . ASP A 1 310 ? 6.922 6.133 -9.117 1 97.81 310 ASP A CA 1
ATOM 2464 C C . ASP A 1 310 ? 7.605 7.477 -8.867 1 97.81 310 ASP A C 1
ATOM 2466 O O . ASP A 1 310 ? 6.977 8.414 -8.367 1 97.81 310 ASP A O 1
ATOM 2470 N N . ILE A 1 311 ? 8.891 7.5 -9.094 1 98.56 311 ILE A N 1
ATOM 2471 C CA . ILE A 1 311 ? 9.68 8.703 -8.836 1 98.56 311 ILE A CA 1
ATOM 2472 C C . ILE A 1 311 ? 10.703 8.898 -9.945 1 98.56 311 ILE A C 1
ATOM 2474 O O . ILE A 1 311 ? 11.344 7.941 -10.391 1 98.56 311 ILE A O 1
ATOM 2478 N N . VAL A 1 312 ? 10.82 10.094 -10.398 1 98.44 312 VAL A N 1
ATOM 2479 C CA . VAL A 1 312 ? 11.891 10.484 -11.305 1 98.44 312 VAL A CA 1
ATOM 2480 C C . VAL A 1 312 ? 12.656 11.672 -10.727 1 98.44 312 VAL A C 1
ATOM 2482 O O . VAL A 1 312 ? 12.078 12.742 -10.508 1 98.44 312 VAL A O 1
ATOM 2485 N N . GLY A 1 313 ? 13.93 11.461 -10.469 1 98.19 313 GLY A N 1
ATOM 2486 C CA . GLY A 1 313 ? 14.781 12.516 -9.938 1 98.19 313 GLY A CA 1
ATOM 2487 C C . GLY A 1 313 ? 15.555 13.258 -11.008 1 98.19 313 GLY A C 1
ATOM 2488 O O . GLY A 1 313 ? 15.805 12.719 -12.086 1 98.19 313 GLY A O 1
ATOM 2489 N N . GLY A 1 314 ? 15.867 14.469 -10.719 1 97.44 314 GLY A N 1
ATOM 2490 C CA . GLY A 1 314 ? 16.703 15.289 -11.586 1 97.44 314 GLY A CA 1
ATOM 2491 C C . GLY A 1 314 ? 18.062 15.594 -10.984 1 97.44 314 GLY A C 1
ATOM 2492 O O . GLY A 1 314 ? 18.625 14.781 -10.242 1 97.44 314 GLY A O 1
ATOM 2493 N N . ALA A 1 315 ? 18.656 16.703 -11.492 1 96.94 315 ALA A N 1
ATOM 2494 C CA . ALA A 1 315 ? 19.984 17.125 -11.039 1 96.94 315 ALA A CA 1
ATOM 2495 C C . ALA A 1 315 ? 19.906 18.531 -10.422 1 96.94 315 ALA A C 1
ATOM 2497 O O . ALA A 1 315 ? 19.125 19.375 -10.859 1 96.94 315 ALA A O 1
ATOM 2498 N N . VAL A 1 316 ? 20.734 18.75 -9.375 1 96.25 316 VAL A N 1
ATOM 2499 C CA . VAL A 1 316 ? 20.875 20.078 -8.758 1 96.25 316 VAL A CA 1
ATOM 2500 C C . VAL A 1 316 ? 22.188 20.703 -9.188 1 96.25 316 VAL A C 1
ATOM 2502 O O . VAL A 1 316 ? 23.266 20.188 -8.883 1 96.25 316 VAL A O 1
ATOM 2505 N N . ASN A 1 317 ? 22.297 21.859 -9.688 1 91.94 317 ASN A N 1
ATOM 2506 C CA . ASN A 1 317 ? 23.484 22.484 -10.25 1 91.94 317 ASN A CA 1
ATOM 2507 C C . ASN A 1 317 ? 24.297 21.5 -11.07 1 91.94 317 ASN A C 1
ATOM 2509 O O . ASN A 1 317 ? 25.516 21.375 -10.883 1 91.94 317 ASN A O 1
ATOM 2513 N N . ASN A 1 318 ? 23.922 20.562 -11.773 1 88.31 318 ASN A N 1
ATOM 2514 C CA . ASN A 1 318 ? 24.547 19.578 -12.641 1 88.31 318 ASN A CA 1
ATOM 2515 C C . ASN A 1 318 ? 25 18.344 -11.859 1 88.31 318 ASN A C 1
ATOM 2517 O O . ASN A 1 318 ? 25.703 17.484 -12.391 1 88.31 318 ASN A O 1
ATOM 2521 N N . ASN A 1 319 ? 24.688 18.344 -10.648 1 90 319 ASN A N 1
ATOM 2522 C CA . ASN A 1 319 ? 25.047 17.188 -9.82 1 90 319 ASN A CA 1
ATOM 2523 C C . ASN A 1 319 ? 23.859 16.234 -9.641 1 90 319 ASN A C 1
ATOM 2525 O O . ASN A 1 319 ? 22.812 16.625 -9.117 1 90 319 ASN A O 1
ATOM 2529 N N . GLN A 1 320 ? 24.172 15.094 -10.125 1 89.69 320 GLN A N 1
ATOM 2530 C CA . GLN A 1 320 ? 23.188 14.039 -9.898 1 89.69 320 GLN A CA 1
ATOM 2531 C C . GLN A 1 320 ? 23.531 13.219 -8.656 1 89.69 320 GLN A C 1
ATOM 2533 O O . GLN A 1 320 ? 24.703 12.93 -8.406 1 89.69 320 GLN A O 1
ATOM 2538 N N . PHE A 1 321 ? 22.609 13.086 -7.852 1 91.56 321 PHE A N 1
ATOM 2539 C CA . PHE A 1 321 ? 22.75 12.219 -6.688 1 91.56 321 PHE A CA 1
ATOM 2540 C C . PHE A 1 321 ? 21.797 11.031 -6.777 1 91.56 321 PHE A C 1
ATOM 2542 O O . PHE A 1 321 ? 20.578 11.211 -6.855 1 91.56 321 PHE A O 1
ATOM 2549 N N . TYR A 1 322 ? 22.312 9.852 -6.887 1 95.94 322 TYR A N 1
ATOM 2550 C CA . TYR A 1 322 ? 21.5 8.641 -6.871 1 95.94 322 TYR A CA 1
ATOM 2551 C C . TYR A 1 322 ? 22.297 7.469 -6.293 1 95.94 322 TYR A C 1
ATOM 2553 O O . TYR A 1 322 ? 23.516 7.543 -6.152 1 95.94 322 TYR A O 1
ATOM 2561 N N . PHE A 1 323 ? 21.625 6.441 -5.875 1 97.12 323 PHE A N 1
ATOM 2562 C CA . PHE A 1 323 ? 22.281 5.273 -5.301 1 97.12 323 PHE A CA 1
ATOM 2563 C C . PHE A 1 323 ? 21.453 4.012 -5.535 1 97.12 323 PHE A C 1
ATOM 2565 O O . PHE A 1 323 ? 20.297 4.09 -5.953 1 97.12 323 PHE A O 1
ATOM 2572 N N . LYS A 1 324 ? 22.078 2.943 -5.32 1 96.75 324 LYS A N 1
ATOM 2573 C CA . LYS A 1 324 ? 21.484 1.615 -5.305 1 96.75 324 LYS A CA 1
ATOM 2574 C C . LYS A 1 324 ? 21.469 1.032 -3.895 1 96.75 324 LYS A C 1
ATOM 2576 O O . LYS A 1 324 ? 22.406 1.245 -3.125 1 96.75 324 LYS A O 1
ATOM 2581 N N . LEU A 1 325 ? 20.453 0.41 -3.521 1 96.31 325 LEU A N 1
ATOM 2582 C CA . LEU A 1 325 ? 20.359 -0.305 -2.254 1 96.31 325 LEU A CA 1
ATOM 2583 C C . LEU A 1 325 ? 20.5 -1.809 -2.465 1 96.31 325 LEU A C 1
ATOM 2585 O O . LEU A 1 325 ? 19.859 -2.383 -3.35 1 96.31 325 LEU A O 1
ATOM 2589 N N . VAL A 1 326 ? 21.344 -2.4 -1.745 1 93.69 326 VAL A N 1
ATOM 2590 C CA . VAL A 1 326 ? 21.516 -3.85 -1.749 1 93.69 326 VAL A CA 1
ATOM 2591 C C . VAL A 1 326 ? 21.062 -4.43 -0.416 1 93.69 326 VAL A C 1
ATOM 2593 O O . VAL A 1 326 ? 21.656 -4.16 0.629 1 93.69 326 VAL A O 1
ATOM 2596 N N . TYR A 1 327 ? 20.016 -5.172 -0.411 1 93.62 327 TYR A N 1
ATOM 2597 C CA . TYR A 1 327 ? 19.422 -5.762 0.786 1 93.62 327 TYR A CA 1
ATOM 2598 C C . TYR A 1 327 ? 19.578 -7.277 0.777 1 93.62 327 TYR A C 1
ATOM 2600 O O . TYR A 1 327 ? 19.219 -7.934 -0.207 1 93.62 327 TYR A O 1
ATOM 2608 N N . GLU A 1 328 ? 20.141 -7.766 1.769 1 89.19 328 GLU A N 1
ATOM 2609 C CA . GLU A 1 328 ? 20.219 -9.203 2.004 1 89.19 328 GLU A CA 1
ATOM 2610 C C . GLU A 1 328 ? 19.359 -9.609 3.199 1 89.19 328 GLU A C 1
ATOM 2612 O O . GLU A 1 328 ? 19.609 -9.164 4.324 1 89.19 328 GLU A O 1
ATOM 2617 N N . SER A 1 329 ? 18.453 -10.461 2.896 1 87.38 329 SER A N 1
ATOM 2618 C CA . SER A 1 329 ? 17.625 -10.945 3.998 1 87.38 329 SER A CA 1
ATOM 2619 C C . SER A 1 329 ? 18.453 -11.75 4.992 1 87.38 329 SER A C 1
ATOM 2621 O O . SER A 1 329 ? 19.406 -12.445 4.609 1 87.38 329 SER A O 1
ATOM 2623 N N . GLY A 1 330 ? 18.188 -11.562 6.227 1 86.12 330 GLY A N 1
ATOM 2624 C CA . GLY A 1 330 ? 18.891 -12.305 7.266 1 86.12 330 GLY A CA 1
ATOM 2625 C C . GLY A 1 330 ? 18 -13.281 8 1 86.12 330 GLY A C 1
ATOM 2626 O O . GLY A 1 330 ? 16.891 -13.578 7.547 1 86.12 330 GLY A O 1
ATOM 2627 N N . ASP A 1 331 ? 18.594 -13.891 8.977 1 83.38 331 ASP A N 1
ATOM 2628 C CA . ASP A 1 331 ? 17.812 -14.852 9.75 1 83.38 331 ASP A CA 1
ATOM 2629 C C . ASP A 1 331 ? 16.734 -14.141 10.578 1 83.38 331 ASP A C 1
ATOM 2631 O O . ASP A 1 331 ? 16.734 -12.914 10.672 1 83.38 331 ASP A O 1
ATOM 2635 N N . MET A 1 332 ? 15.859 -14.914 11.102 1 82.81 332 MET A N 1
ATOM 2636 C CA . MET A 1 332 ? 14.688 -14.383 11.781 1 82.81 332 MET A CA 1
ATOM 2637 C C . MET A 1 332 ? 15.086 -13.633 13.047 1 82.81 332 MET A C 1
ATOM 2639 O O . MET A 1 332 ? 14.391 -12.711 13.477 1 82.81 332 MET A O 1
ATOM 2643 N N . GLU A 1 333 ? 16.188 -13.938 13.586 1 84.19 333 GLU A N 1
ATOM 2644 C CA . GLU A 1 333 ? 16.578 -13.352 14.867 1 84.19 333 GLU A CA 1
ATOM 2645 C C . GLU A 1 333 ? 17.406 -12.086 14.664 1 84.19 333 GLU A C 1
ATOM 2647 O O . GLU A 1 333 ? 17.094 -11.039 15.25 1 84.19 333 GLU A O 1
ATOM 2652 N N . GLU A 1 334 ? 18.375 -12.141 13.797 1 89.31 334 GLU A N 1
ATOM 2653 C CA . GLU A 1 334 ? 19.297 -11.023 13.664 1 89.31 334 GLU A CA 1
ATOM 2654 C C . GLU A 1 334 ? 18.781 -9.984 12.672 1 89.31 334 GLU A C 1
ATOM 2656 O O . GLU A 1 334 ? 19.031 -8.789 12.828 1 89.31 334 GLU A O 1
ATOM 2661 N N . GLY A 1 335 ? 18.125 -10.414 11.672 1 93.38 335 GLY A N 1
ATOM 2662 C CA . GLY A 1 335 ? 17.609 -9.492 10.664 1 93.38 335 GLY A CA 1
ATOM 2663 C C . GLY A 1 335 ? 18.484 -9.398 9.438 1 93.38 335 GLY A C 1
ATOM 2664 O O . GLY A 1 335 ? 19.422 -10.195 9.273 1 93.38 335 GLY A O 1
ATOM 2665 N N . GLY A 1 336 ? 18.203 -8.508 8.562 1 93.88 336 GLY A N 1
ATOM 2666 C CA . GLY A 1 336 ? 18.891 -8.391 7.285 1 93.88 336 GLY A CA 1
ATOM 2667 C C . GLY A 1 336 ? 20.016 -7.367 7.305 1 93.88 336 GLY A C 1
ATOM 2668 O O . GLY A 1 336 ? 20.25 -6.723 8.328 1 93.88 336 GLY A O 1
ATOM 2669 N N . CYS A 1 337 ? 20.719 -7.301 6.188 1 94.19 337 CYS A N 1
ATOM 2670 C CA . CYS A 1 337 ? 21.797 -6.34 5.98 1 94.19 337 CYS A CA 1
ATOM 2671 C C . CYS A 1 337 ? 21.516 -5.457 4.77 1 94.19 337 CYS A C 1
ATOM 2673 O O . CYS A 1 337 ? 21.031 -5.938 3.748 1 94.19 337 CYS A O 1
ATOM 2675 N N . LEU A 1 338 ? 21.781 -4.223 4.973 1 95.44 338 LEU A N 1
ATOM 2676 C CA . LEU A 1 338 ? 21.547 -3.252 3.914 1 95.44 338 LEU A CA 1
ATOM 2677 C C . LEU A 1 338 ? 22.797 -2.451 3.609 1 95.44 338 LEU A C 1
ATOM 2679 O O . LEU A 1 338 ? 23.516 -2.027 4.523 1 95.44 338 LEU A O 1
ATOM 2683 N N . SER A 1 339 ? 23.047 -2.289 2.328 1 94.5 339 SER A N 1
ATOM 2684 C CA . SER A 1 339 ? 24.141 -1.433 1.888 1 94.5 339 SER A CA 1
ATOM 2685 C C . SER A 1 339 ? 23.672 -0.436 0.832 1 94.5 339 SER A C 1
ATOM 2687 O O . SER A 1 339 ? 22.859 -0.77 -0.023 1 94.5 339 SER A O 1
ATOM 2689 N N . ARG A 1 340 ? 24.109 0.688 0.941 1 94.56 340 ARG A N 1
ATOM 2690 C CA . ARG A 1 340 ? 23.859 1.735 -0.046 1 94.56 340 ARG A CA 1
ATOM 2691 C C . ARG A 1 340 ? 25.109 1.985 -0.893 1 94.56 340 ARG A C 1
ATOM 2693 O O . ARG A 1 340 ? 26.188 2.246 -0.358 1 94.56 340 ARG A O 1
ATOM 2700 N N . VAL A 1 341 ? 24.969 1.916 -2.188 1 94.88 341 VAL A N 1
ATOM 2701 C CA . VAL A 1 341 ? 26.094 2.131 -3.104 1 94.88 341 VAL A CA 1
ATOM 2702 C C . VAL A 1 341 ? 25.828 3.379 -3.945 1 94.88 341 VAL A C 1
ATOM 2704 O O . VAL A 1 341 ? 24.938 3.395 -4.785 1 94.88 341 VAL A O 1
ATOM 2707 N N . PHE A 1 342 ? 26.719 4.34 -3.807 1 94.88 342 PHE A N 1
ATOM 2708 C CA . PHE A 1 342 ? 26.547 5.637 -4.453 1 94.88 342 PHE A CA 1
ATOM 2709 C C . PHE A 1 342 ? 26.891 5.547 -5.938 1 94.88 342 PHE A C 1
ATOM 2711 O O . PHE A 1 342 ? 27.75 4.758 -6.336 1 94.88 342 PHE A O 1
ATOM 2718 N N . ASN A 1 343 ? 26.25 6.289 -6.711 1 95.31 343 ASN A N 1
ATOM 2719 C CA . ASN A 1 343 ? 26.516 6.484 -8.133 1 95.31 343 ASN A CA 1
ATOM 2720 C C . ASN A 1 343 ? 26.469 5.164 -8.898 1 95.31 343 ASN A C 1
ATOM 2722 O O . ASN A 1 343 ? 27.344 4.891 -9.727 1 95.31 343 ASN A O 1
ATOM 2726 N N . THR A 1 344 ? 25.562 4.355 -8.477 1 96.31 344 THR A N 1
ATOM 2727 C CA . THR A 1 344 ? 25.328 3.078 -9.141 1 96.31 344 THR A CA 1
ATOM 2728 C C . THR A 1 344 ? 23.875 2.953 -9.602 1 96.31 344 THR A C 1
ATOM 2730 O O . THR A 1 344 ? 22.969 3.361 -8.883 1 96.31 344 THR A O 1
ATOM 2733 N N . THR A 1 345 ? 23.703 2.41 -10.789 1 96.56 345 THR A N 1
ATOM 2734 C CA . THR A 1 345 ? 22.375 2.252 -11.359 1 96.56 345 THR A CA 1
ATOM 2735 C C . THR A 1 345 ? 22.047 0.776 -11.586 1 96.56 345 THR A C 1
ATOM 2737 O O . THR A 1 345 ? 22.953 -0.07 -11.555 1 96.56 345 THR A O 1
ATOM 2740 N N . HIS A 1 346 ? 20.844 0.434 -11.711 1 96.5 346 HIS A N 1
ATOM 2741 C CA . HIS A 1 346 ? 20.422 -0.922 -12.055 1 96.5 346 HIS A CA 1
ATOM 2742 C C . HIS A 1 346 ? 20.453 -1.146 -13.562 1 96.5 346 HIS A C 1
ATOM 2744 O O . HIS A 1 346 ? 20.969 -2.158 -14.031 1 96.5 346 HIS A O 1
ATOM 2750 N N . GLN A 1 347 ? 19.922 -0.251 -14.281 1 95.94 347 GLN A N 1
ATOM 2751 C CA . GLN A 1 347 ? 19.719 -0.376 -15.719 1 95.94 347 GLN A CA 1
ATOM 2752 C C . GLN A 1 347 ? 19.328 0.963 -16.328 1 95.94 347 GLN A C 1
ATOM 2754 O O . GLN A 1 347 ? 18.719 1.808 -15.672 1 95.94 347 GLN A O 1
ATOM 2759 N N . ALA A 1 348 ? 19.672 1.122 -17.578 1 96.25 348 ALA A N 1
ATOM 2760 C CA . ALA A 1 348 ? 19.203 2.305 -18.297 1 96.25 348 ALA A CA 1
ATOM 2761 C C . ALA A 1 348 ? 17.703 2.27 -18.516 1 96.25 348 ALA A C 1
ATOM 2763 O O . ALA A 1 348 ? 17.109 1.195 -18.672 1 96.25 348 ALA A O 1
ATOM 2764 N N . LEU A 1 349 ? 17.047 3.406 -18.375 1 95.81 349 LEU A N 1
ATOM 2765 C CA . LEU A 1 349 ? 15.625 3.475 -18.719 1 95.81 349 LEU A CA 1
ATOM 2766 C C . LEU A 1 349 ? 15.422 3.428 -20.234 1 95.81 349 LEU A C 1
ATOM 2768 O O . LEU A 1 349 ? 15.906 4.301 -20.953 1 95.81 349 LEU A O 1
ATOM 2772 N N . PRO A 1 350 ? 14.703 2.473 -20.703 1 91.25 350 PRO A N 1
ATOM 2773 C CA . PRO A 1 350 ? 14.531 2.361 -22.141 1 91.25 350 PRO A CA 1
ATOM 2774 C C . PRO A 1 350 ? 13.93 3.617 -22.766 1 91.25 350 PRO A C 1
ATOM 2776 O O . PRO A 1 350 ? 13.016 4.219 -22.203 1 91.25 350 PRO A O 1
ATOM 2779 N N . SER A 1 351 ? 14.438 4.098 -23.891 1 92.75 351 SER A N 1
ATOM 2780 C CA . SER A 1 351 ? 13.953 5.207 -24.719 1 92.75 351 SER A CA 1
ATOM 2781 C C . SER A 1 351 ? 14.336 6.551 -24.094 1 92.75 351 SER A C 1
ATOM 2783 O O . SER A 1 351 ? 14.047 7.605 -24.672 1 92.75 351 SER A O 1
ATOM 2785 N N . TYR A 1 352 ? 14.961 6.555 -22.938 1 96.06 352 TYR A N 1
ATOM 2786 C CA . TYR A 1 352 ? 15.398 7.777 -22.281 1 96.06 352 TYR A CA 1
ATOM 2787 C C . TYR A 1 352 ? 16.859 7.684 -21.875 1 96.06 352 TYR A C 1
ATOM 2789 O O . TYR A 1 352 ? 17.188 7.402 -20.719 1 96.06 352 TYR A O 1
ATOM 2797 N N . PRO A 1 353 ? 17.75 8.008 -22.75 1 93.81 353 PRO A N 1
ATOM 2798 C CA . PRO A 1 353 ? 19.188 7.754 -22.594 1 93.81 353 PRO A CA 1
ATOM 2799 C C . PRO A 1 353 ? 19.781 8.516 -21.406 1 93.81 353 PRO A C 1
ATOM 2801 O O . PRO A 1 353 ? 20.859 8.148 -20.906 1 93.81 353 PRO A O 1
ATOM 2804 N N . HIS A 1 354 ? 19.172 9.562 -20.953 1 95 354 HIS A N 1
ATOM 2805 C CA . HIS A 1 354 ? 19.719 10.344 -19.844 1 95 354 HIS A CA 1
ATOM 2806 C C . HIS A 1 354 ? 19.141 9.875 -18.516 1 95 354 HIS A C 1
ATOM 2808 O O . HIS A 1 354 ? 19.375 10.516 -17.484 1 95 354 HIS A O 1
ATOM 2814 N N . CYS A 1 355 ? 18.406 8.812 -18.562 1 97.5 355 CYS A N 1
ATOM 2815 C CA . CYS A 1 355 ? 17.75 8.32 -17.359 1 97.5 355 CYS A CA 1
ATOM 2816 C C . CYS A 1 355 ? 18.172 6.891 -17.047 1 97.5 355 CYS A C 1
ATOM 2818 O O . CYS A 1 355 ? 18.391 6.094 -17.969 1 97.5 355 CYS A O 1
ATOM 2820 N N . SER A 1 356 ? 18.312 6.598 -15.797 1 97.88 356 SER A N 1
ATOM 2821 C CA . SER A 1 356 ? 18.641 5.254 -15.328 1 97.88 356 SER A CA 1
ATOM 2822 C C . SER A 1 356 ? 17.812 4.867 -14.109 1 97.88 356 SER A C 1
ATOM 2824 O O . SER A 1 356 ? 17.422 5.73 -13.32 1 97.88 356 SER A O 1
ATOM 2826 N N . LEU A 1 357 ? 17.562 3.6 -14.023 1 97.88 357 LEU A N 1
ATOM 2827 C CA . LEU A 1 357 ? 16.828 3.074 -12.875 1 97.88 357 LEU A CA 1
ATOM 2828 C C . LEU A 1 357 ? 17.734 2.949 -11.656 1 97.88 357 LEU A C 1
ATOM 2830 O O . LEU A 1 357 ? 18.844 2.41 -11.766 1 97.88 357 LEU A O 1
ATOM 2834 N N . VAL A 1 358 ? 17.297 3.508 -10.539 1 98.19 358 VAL A N 1
ATOM 2835 C CA . VAL A 1 358 ? 18.062 3.561 -9.289 1 98.19 358 VAL A CA 1
ATOM 2836 C C . VAL A 1 358 ? 17.125 3.289 -8.109 1 98.19 358 VAL A C 1
ATOM 2838 O O . VAL A 1 358 ? 15.969 2.93 -8.289 1 98.19 358 VAL A O 1
ATOM 2841 N N . ASP A 1 359 ? 17.688 3.379 -6.855 1 97.56 359 ASP A N 1
ATOM 2842 C CA . ASP A 1 359 ? 16.844 3.133 -5.688 1 97.56 359 ASP A CA 1
ATOM 2843 C C . ASP A 1 359 ? 16.594 4.422 -4.914 1 97.56 359 ASP A C 1
ATOM 2845 O O . ASP A 1 359 ? 15.688 4.48 -4.07 1 97.56 359 ASP A O 1
ATOM 2849 N N . GLY A 1 360 ? 17.359 5.461 -5.184 1 97.38 360 GLY A N 1
ATOM 2850 C CA . GLY A 1 360 ? 17.172 6.742 -4.52 1 97.38 360 GLY A CA 1
ATOM 2851 C C . GLY A 1 360 ? 17.734 7.91 -5.301 1 97.38 360 GLY A C 1
ATOM 2852 O O . GLY A 1 360 ? 18.672 7.742 -6.086 1 97.38 360 GLY A O 1
ATOM 2853 N N . VAL A 1 361 ? 17.156 9.031 -5.082 1 97.25 361 VAL A N 1
ATOM 2854 C CA . VAL A 1 361 ? 17.531 10.227 -5.824 1 97.25 361 VAL A CA 1
ATOM 2855 C C . VAL A 1 361 ? 17.594 11.43 -4.883 1 97.25 361 VAL A C 1
ATOM 2857 O O . VAL A 1 361 ? 17.312 11.297 -3.688 1 97.25 361 VAL A O 1
ATOM 2860 N N . VAL A 1 362 ? 18.031 12.516 -5.367 1 91.81 362 VAL A N 1
ATOM 2861 C CA . VAL A 1 362 ? 18.172 13.758 -4.621 1 91.81 362 VAL A CA 1
ATOM 2862 C C . VAL A 1 362 ? 16.781 14.352 -4.34 1 91.81 362 VAL A C 1
ATOM 2864 O O . VAL A 1 362 ? 15.781 13.891 -4.883 1 91.81 362 VAL A O 1
ATOM 2867 N N . ASN A 1 363 ? 16.781 15.422 -3.492 1 93.75 363 ASN A N 1
ATOM 2868 C CA . ASN A 1 363 ? 15.531 16.078 -3.127 1 93.75 363 ASN A CA 1
ATOM 2869 C C . ASN A 1 363 ? 15.047 17.016 -4.234 1 93.75 363 ASN A C 1
ATOM 2871 O O . ASN A 1 363 ? 14.719 18.172 -3.973 1 93.75 363 ASN A O 1
ATOM 2875 N N . PHE A 1 364 ? 15.109 16.703 -5.402 1 97.69 364 PHE A N 1
ATOM 2876 C CA . PHE A 1 364 ? 14.531 17.266 -6.613 1 97.69 364 PHE A CA 1
ATOM 2877 C C . PHE A 1 364 ? 13.969 16.172 -7.512 1 97.69 364 PHE A C 1
ATOM 2879 O O . PHE A 1 364 ? 14.688 15.625 -8.352 1 97.69 364 PHE A O 1
ATOM 2886 N N . TYR A 1 365 ? 12.727 15.883 -7.312 1 98.38 365 TYR A N 1
ATOM 2887 C CA . TYR A 1 365 ? 12.125 14.773 -8.047 1 98.38 365 TYR A CA 1
ATOM 2888 C C . TYR A 1 365 ? 10.633 14.992 -8.242 1 98.38 365 TYR A C 1
ATOM 2890 O O . TYR A 1 365 ? 9.984 15.672 -7.438 1 98.38 365 TYR A O 1
ATOM 2898 N N . LEU A 1 366 ? 10.109 14.508 -9.352 1 98.81 366 LEU A N 1
ATOM 2899 C CA . LEU A 1 366 ? 8.672 14.359 -9.562 1 98.81 366 LEU A CA 1
ATOM 2900 C C . LEU A 1 366 ? 8.211 12.969 -9.141 1 98.81 366 LEU A C 1
ATOM 2902 O O . LEU A 1 366 ? 8.836 11.961 -9.484 1 98.81 366 LEU A O 1
ATOM 2906 N N . ALA A 1 367 ? 7.16 12.922 -8.367 1 98.69 367 ALA A N 1
ATOM 2907 C CA . ALA A 1 367 ? 6.691 11.648 -7.828 1 98.69 367 ALA A CA 1
ATOM 2908 C C . ALA A 1 367 ? 5.188 11.484 -8.031 1 98.69 367 ALA A C 1
ATOM 2910 O O . ALA A 1 367 ? 4.453 12.477 -8.07 1 98.69 367 ALA A O 1
ATOM 2911 N N . ARG A 1 368 ? 4.82 10.227 -8.227 1 97.62 368 ARG A N 1
ATOM 2912 C CA . ARG A 1 368 ? 3.402 9.898 -8.102 1 97.62 368 ARG A CA 1
ATOM 2913 C C . ARG A 1 368 ? 2.918 10.094 -6.668 1 97.62 368 ARG A C 1
ATOM 2915 O O . ARG A 1 368 ? 3.455 9.484 -5.738 1 97.62 368 ARG A O 1
ATOM 2922 N N . THR A 1 369 ? 1.874 10.844 -6.5 1 97.62 369 THR A N 1
ATOM 2923 C CA . THR A 1 369 ? 1.4 11.227 -5.176 1 97.62 369 THR A CA 1
ATOM 2924 C C . THR A 1 369 ? 0.991 9.992 -4.371 1 97.62 369 THR A C 1
ATOM 2926 O O . THR A 1 369 ? 1.394 9.836 -3.217 1 97.62 369 THR A O 1
ATOM 2929 N N . ASP A 1 370 ? 0.269 9.141 -4.992 1 95 370 ASP A N 1
ATOM 2930 C CA . ASP A 1 370 ? -0.242 7.969 -4.289 1 95 370 ASP A CA 1
ATOM 2931 C C . ASP A 1 370 ? 0.897 7.055 -3.844 1 95 370 ASP A C 1
ATOM 2933 O O . ASP A 1 370 ? 0.859 6.496 -2.746 1 95 370 ASP A O 1
ATOM 2937 N N . SER A 1 371 ? 1.938 6.914 -4.621 1 96.31 371 SER A N 1
ATOM 2938 C CA . SER A 1 371 ? 3.064 6.047 -4.293 1 96.31 371 SER A CA 1
ATOM 2939 C C . SER A 1 371 ? 3.812 6.551 -3.066 1 96.31 371 SER A C 1
ATOM 2941 O O . SER A 1 371 ? 4.113 5.777 -2.154 1 96.31 371 SER A O 1
ATOM 2943 N N . VAL A 1 372 ? 4.074 7.824 -3.062 1 97.38 372 VAL A N 1
ATOM 2944 C CA . VAL A 1 372 ? 4.844 8.406 -1.965 1 97.38 372 VAL A CA 1
ATOM 2945 C C . VAL A 1 372 ? 4 8.414 -0.691 1 97.38 372 VAL A C 1
ATOM 2947 O O . VAL A 1 372 ? 4.516 8.172 0.403 1 97.38 372 VAL A O 1
ATOM 2950 N N . ARG A 1 373 ? 2.748 8.68 -0.853 1 95.69 373 ARG A N 1
ATOM 2951 C CA . ARG A 1 373 ? 1.856 8.641 0.302 1 95.69 373 ARG A CA 1
ATOM 2952 C C . ARG A 1 373 ? 1.803 7.246 0.913 1 95.69 373 ARG A C 1
ATOM 2954 O O . ARG A 1 373 ? 1.763 7.102 2.137 1 95.69 373 ARG A O 1
ATOM 2961 N N . ARG A 1 374 ? 1.822 6.266 0.131 1 94.81 374 ARG A N 1
ATOM 2962 C CA . ARG A 1 374 ? 1.748 4.887 0.61 1 94.81 374 ARG A CA 1
ATOM 2963 C C . ARG A 1 374 ? 2.994 4.516 1.406 1 94.81 374 ARG A C 1
ATOM 2965 O O . ARG A 1 374 ? 2.904 3.844 2.436 1 94.81 374 ARG A O 1
ATOM 2972 N N . VAL A 1 375 ? 4.133 4.938 0.935 1 96 375 VAL A N 1
ATOM 2973 C CA . VAL A 1 375 ? 5.387 4.641 1.624 1 96 375 VAL A CA 1
ATOM 2974 C C . VAL A 1 375 ? 5.5 5.5 2.881 1 96 375 VAL A C 1
ATOM 2976 O O . VAL A 1 375 ? 5.789 4.988 3.965 1 96 375 VAL A O 1
ATOM 2979 N N . GLY A 1 376 ? 5.258 6.77 2.701 1 95.19 376 GLY A N 1
ATOM 2980 C CA . GLY A 1 376 ? 5.316 7.727 3.793 1 95.19 376 GLY A CA 1
ATOM 2981 C C . GLY A 1 376 ? 6.73 8.055 4.223 1 95.19 376 GLY A C 1
ATOM 2982 O O . GLY A 1 376 ? 7.641 7.242 4.059 1 95.19 376 GLY A O 1
ATOM 2983 N N . PHE A 1 377 ? 6.93 9.258 4.762 1 96.12 377 PHE A N 1
ATOM 2984 C CA . PHE A 1 377 ? 8.148 9.664 5.445 1 96.12 377 PHE A CA 1
ATOM 2985 C C . PHE A 1 377 ? 8.016 9.469 6.953 1 96.12 377 PHE A C 1
ATOM 2987 O O . PHE A 1 377 ? 7.031 9.898 7.555 1 96.12 377 PHE A O 1
ATOM 2994 N N . ASP A 1 378 ? 8.961 8.805 7.535 1 94.75 378 ASP A N 1
ATOM 2995 C CA . ASP A 1 378 ? 8.898 8.5 8.961 1 94.75 378 ASP A CA 1
ATOM 2996 C C . ASP A 1 378 ? 9.156 9.758 9.797 1 94.75 378 ASP A C 1
ATOM 2998 O O . ASP A 1 378 ? 10.289 10.234 9.875 1 94.75 378 ASP A O 1
ATOM 3002 N N . PRO A 1 379 ? 8.156 10.219 10.516 1 93.81 379 PRO A N 1
ATOM 3003 C CA . PRO A 1 379 ? 8.328 11.469 11.25 1 93.81 379 PRO A CA 1
ATOM 3004 C C . PRO A 1 379 ? 9.312 11.336 12.414 1 93.81 379 PRO A C 1
ATOM 3006 O O . PRO A 1 379 ? 9.742 12.344 12.977 1 93.81 379 PRO A O 1
ATOM 3009 N N . VAL A 1 380 ? 9.664 10.18 12.797 1 92.12 380 VAL A N 1
ATOM 3010 C CA . VAL A 1 380 ? 10.617 9.961 13.875 1 92.12 380 VAL A CA 1
ATOM 3011 C C . VAL A 1 380 ? 11.992 10.5 13.469 1 92.12 380 VAL A C 1
ATOM 3013 O O . VAL A 1 380 ? 12.766 10.953 14.32 1 92.12 380 VAL A O 1
ATOM 3016 N N . LEU A 1 381 ? 12.203 10.453 12.156 1 90.12 381 LEU A N 1
ATOM 3017 C CA . LEU A 1 381 ? 13.484 10.922 11.633 1 90.12 381 LEU A CA 1
ATOM 3018 C C . LEU A 1 381 ? 13.438 12.43 11.367 1 90.12 381 LEU A C 1
ATOM 3020 O O . LEU A 1 381 ? 12.805 12.875 10.406 1 90.12 381 LEU A O 1
ATOM 3024 N N . ASN A 1 382 ? 14.109 13.25 12.148 1 81.5 382 ASN A N 1
ATOM 3025 C CA . ASN A 1 382 ? 13.961 14.703 12.148 1 81.5 382 ASN A CA 1
ATOM 3026 C C . ASN A 1 382 ? 15.039 15.375 11.305 1 81.5 382 ASN A C 1
ATOM 3028 O O . ASN A 1 382 ? 14.758 16.344 10.586 1 81.5 382 ASN A O 1
ATOM 3032 N N . ARG A 1 383 ? 16.328 14.992 11.383 1 75.19 383 ARG A N 1
ATOM 3033 C CA . ARG A 1 383 ? 17.375 15.82 10.781 1 75.19 383 ARG A CA 1
ATOM 3034 C C . ARG A 1 383 ? 18.297 14.977 9.906 1 75.19 383 ARG A C 1
ATOM 3036 O O . ARG A 1 383 ? 19 15.516 9.047 1 75.19 383 ARG A O 1
ATOM 3043 N N . VAL A 1 384 ? 18.25 13.758 10.016 1 67.12 384 VAL A N 1
ATOM 3044 C CA . VAL A 1 384 ? 19.281 12.977 9.352 1 67.12 384 VAL A CA 1
ATOM 3045 C C . VAL A 1 384 ? 18.641 11.922 8.453 1 67.12 384 VAL A C 1
ATOM 3047 O O . VAL A 1 384 ? 18.812 10.719 8.68 1 67.12 384 VAL A O 1
ATOM 3050 N N . ALA A 1 385 ? 17.828 12.453 7.602 1 78.62 385 ALA A N 1
ATOM 3051 C CA . ALA A 1 385 ? 17.219 11.375 6.824 1 78.62 385 ALA A CA 1
ATOM 3052 C C . ALA A 1 385 ? 17 11.797 5.375 1 78.62 385 ALA A C 1
ATOM 3054 O O . ALA A 1 385 ? 16.625 12.945 5.105 1 78.62 385 ALA A O 1
ATOM 3055 N N . HIS A 1 386 ? 17.375 11.055 4.488 1 88.38 386 HIS A N 1
ATOM 3056 C CA . HIS A 1 386 ? 17.094 11.148 3.059 1 88.38 386 HIS A CA 1
ATOM 3057 C C . HIS A 1 386 ? 16.906 9.758 2.451 1 88.38 386 HIS A C 1
ATOM 3059 O O . HIS A 1 386 ? 15.789 9.414 2.041 1 88.38 386 HIS A O 1
ATOM 3065 N N . SER A 1 387 ? 17.938 8.914 2.693 1 92.62 387 SER A N 1
ATOM 3066 C CA . SER A 1 387 ? 17.922 7.57 2.125 1 92.62 387 SER A CA 1
ATOM 3067 C C . SER A 1 387 ? 16.828 6.715 2.76 1 92.62 387 SER A C 1
ATOM 3069 O O . SER A 1 387 ? 16.344 5.766 2.145 1 92.62 387 SER A O 1
ATOM 3071 N N . GLU A 1 388 ? 16.453 7.145 3.982 1 95.06 388 GLU A N 1
ATOM 3072 C CA . GLU A 1 388 ? 15.562 6.305 4.785 1 95.06 388 GLU A CA 1
ATOM 3073 C C . GLU A 1 388 ? 14.188 6.18 4.141 1 95.06 388 GLU A C 1
ATOM 3075 O O . GLU A 1 388 ? 13.531 5.141 4.258 1 95.06 388 GLU A O 1
ATOM 3080 N N . PHE A 1 389 ? 13.766 7.215 3.459 1 96.56 389 PHE A N 1
ATOM 3081 C CA . PHE A 1 389 ? 12.516 7.117 2.715 1 96.56 389 PHE A CA 1
ATOM 3082 C C . PHE A 1 389 ? 12.602 6.039 1.642 1 96.56 389 PHE A C 1
ATOM 3084 O O . PHE A 1 389 ? 11.695 5.223 1.496 1 96.56 389 PHE A O 1
ATOM 3091 N N . PHE A 1 390 ? 13.617 6.043 0.916 1 97.19 390 PHE A N 1
ATOM 3092 C CA . PHE A 1 390 ? 13.812 5.078 -0.161 1 97.19 390 PHE A CA 1
ATOM 3093 C C . PHE A 1 390 ? 14.031 3.678 0.399 1 97.19 390 PHE A C 1
ATOM 3095 O O . PHE A 1 390 ? 13.648 2.686 -0.224 1 97.19 390 PHE A O 1
ATOM 3102 N N . MET A 1 391 ? 14.672 3.609 1.583 1 95.94 391 MET A N 1
ATOM 3103 C CA . MET A 1 391 ? 14.805 2.322 2.258 1 95.94 391 MET A CA 1
ATOM 3104 C C . MET A 1 391 ? 13.438 1.732 2.582 1 95.94 391 MET A C 1
ATOM 3106 O O . MET A 1 391 ? 13.18 0.559 2.305 1 95.94 391 MET A O 1
ATOM 3110 N N . ASP A 1 392 ? 12.586 2.578 3.102 1 96.12 392 ASP A N 1
ATOM 3111 C CA . ASP A 1 392 ? 11.234 2.139 3.453 1 96.12 392 ASP A CA 1
ATOM 3112 C C . ASP A 1 392 ? 10.43 1.782 2.205 1 96.12 392 ASP A C 1
ATOM 3114 O O . ASP A 1 392 ? 9.492 0.984 2.27 1 96.12 392 ASP A O 1
ATOM 3118 N N . GLY A 1 393 ? 10.789 2.375 1.097 1 96.62 393 GLY A N 1
ATOM 3119 C CA . GLY A 1 393 ? 10.07 2.156 -0.149 1 96.62 393 GLY A CA 1
ATOM 3120 C C . GLY A 1 393 ? 10.695 1.081 -1.017 1 96.62 393 GLY A C 1
ATOM 3121 O O . GLY A 1 393 ? 10.258 0.857 -2.148 1 96.62 393 GLY A O 1
ATOM 3122 N N . LEU A 1 394 ? 11.727 0.431 -0.459 1 96.06 394 LEU A N 1
ATOM 3123 C CA . LEU A 1 394 ? 12.383 -0.612 -1.239 1 96.06 394 LEU A CA 1
ATOM 3124 C C . LEU A 1 394 ? 11.398 -1.717 -1.61 1 96.06 394 LEU A C 1
ATOM 3126 O O . LEU A 1 394 ? 10.68 -2.223 -0.75 1 96.06 394 LEU A O 1
ATOM 3130 N N . GLY A 1 395 ? 11.375 -2.021 -2.951 1 93.62 395 GLY A N 1
ATOM 3131 C CA . GLY A 1 395 ? 10.453 -3.039 -3.434 1 93.62 395 GLY A CA 1
ATOM 3132 C C . GLY A 1 395 ? 9.062 -2.5 -3.727 1 93.62 395 GLY A C 1
ATOM 3133 O O . GLY A 1 395 ? 8.195 -3.232 -4.207 1 93.62 395 GLY A O 1
ATOM 3134 N N . GLU A 1 396 ? 8.859 -1.219 -3.447 1 94.38 396 GLU A N 1
ATOM 3135 C CA . GLU A 1 396 ? 7.551 -0.614 -3.678 1 94.38 396 GLU A CA 1
ATOM 3136 C C . GLU A 1 396 ? 7.648 0.552 -4.656 1 94.38 396 GLU A C 1
ATOM 3138 O O . GLU A 1 396 ? 6.652 0.935 -5.273 1 94.38 396 GLU A O 1
ATOM 3143 N N . LEU A 1 397 ? 8.812 1.083 -4.773 1 97.06 397 LEU A N 1
ATOM 3144 C CA . LEU A 1 397 ? 9 2.258 -5.617 1 97.06 397 LEU A CA 1
ATOM 3145 C C . LEU A 1 397 ? 9.938 1.947 -6.777 1 97.06 397 LEU A C 1
ATOM 3147 O O . LEU A 1 397 ? 11.055 1.474 -6.566 1 97.06 397 LEU A O 1
ATOM 3151 N N . LEU A 1 398 ? 9.5 2.127 -7.93 1 97.25 398 LEU A N 1
ATOM 3152 C CA . LEU A 1 398 ? 10.398 2.174 -9.078 1 97.25 398 LEU A CA 1
ATOM 3153 C C . LEU A 1 398 ? 10.898 3.596 -9.32 1 97.25 398 LEU A C 1
ATOM 3155 O O . LEU A 1 398 ? 10.109 4.492 -9.633 1 97.25 398 LEU A O 1
ATOM 3159 N N . VAL A 1 399 ? 12.203 3.793 -9.18 1 98.31 399 VAL A N 1
ATOM 3160 C CA . VAL A 1 399 ? 12.789 5.129 -9.164 1 98.31 399 VAL A CA 1
ATOM 3161 C C . VAL A 1 399 ? 13.758 5.281 -10.336 1 98.31 399 VAL A C 1
ATOM 3163 O O . VAL A 1 399 ? 14.523 4.367 -10.633 1 98.31 399 VAL A O 1
ATOM 3166 N N . ALA A 1 400 ? 13.727 6.375 -10.992 1 98.38 400 ALA A N 1
ATOM 3167 C CA . ALA A 1 400 ? 14.688 6.707 -12.039 1 98.38 400 ALA A CA 1
ATOM 3168 C C . ALA A 1 400 ? 15.359 8.047 -11.766 1 98.38 400 ALA A C 1
ATOM 3170 O O . ALA A 1 400 ? 14.797 8.906 -11.086 1 98.38 400 ALA A O 1
ATOM 3171 N N . SER A 1 401 ? 16.547 8.203 -12.188 1 97.94 401 SER A N 1
ATOM 3172 C CA . SER A 1 401 ? 17.297 9.461 -12.156 1 97.94 401 SER A CA 1
ATOM 3173 C C . SER A 1 401 ? 17.609 9.953 -13.57 1 97.94 401 SER A C 1
ATOM 3175 O O . SER A 1 401 ? 18.141 9.195 -14.391 1 97.94 401 SER A O 1
ATOM 3177 N N . CYS A 1 402 ? 17.281 11.133 -13.836 1 97.12 402 CYS A N 1
ATOM 3178 C CA . CYS A 1 402 ? 17.516 11.727 -15.148 1 97.12 402 CYS A CA 1
ATOM 3179 C C . CYS A 1 402 ? 18.391 12.969 -15.039 1 97.12 402 CYS A C 1
ATOM 3181 O O . CYS A 1 402 ? 17.969 13.992 -14.5 1 97.12 402 CYS A O 1
ATOM 3183 N N . GLY A 1 403 ? 19.516 12.977 -15.68 1 95.12 403 GLY A N 1
ATOM 3184 C CA . GLY A 1 403 ? 20.516 14.023 -15.5 1 95.12 403 GLY A CA 1
ATOM 3185 C C . GLY A 1 403 ? 20.234 15.258 -16.328 1 95.12 403 GLY A C 1
ATOM 3186 O O . GLY A 1 403 ? 20.828 16.312 -16.094 1 95.12 403 GLY A O 1
ATOM 3187 N N . ASN A 1 404 ? 19.344 15.18 -17.281 1 94.44 404 ASN A N 1
ATOM 3188 C CA . ASN A 1 404 ? 19.109 16.281 -18.203 1 94.44 404 ASN A CA 1
ATOM 3189 C C . ASN A 1 404 ? 18.062 17.266 -17.656 1 94.44 404 ASN A C 1
ATOM 3191 O O . ASN A 1 404 ? 17.844 18.328 -18.234 1 94.44 404 ASN A O 1
ATOM 3195 N N . ILE A 1 405 ? 17.359 17 -16.656 1 96.44 405 ILE A N 1
ATOM 3196 C CA . ILE A 1 405 ? 16.438 17.906 -15.984 1 96.44 405 ILE A CA 1
ATOM 3197 C C . ILE A 1 405 ? 17.094 18.5 -14.75 1 96.44 405 ILE A C 1
ATOM 3199 O O . ILE A 1 405 ? 17.5 17.781 -13.836 1 96.44 405 ILE A O 1
ATOM 3203 N N . LYS A 1 406 ? 17.156 19.812 -14.703 1 97.19 406 LYS A N 1
ATOM 3204 C CA . LYS A 1 406 ? 18 20.422 -13.695 1 97.19 406 LYS A CA 1
ATOM 3205 C C . LYS A 1 406 ? 17.266 21.547 -12.961 1 97.19 406 LYS A C 1
ATOM 3207 O O . LYS A 1 406 ? 16.312 22.109 -13.484 1 97.19 406 LYS A O 1
ATOM 3212 N N . ILE A 1 407 ? 17.672 21.812 -11.781 1 97.94 407 ILE A N 1
ATOM 3213 C CA . ILE A 1 407 ? 17.25 22.953 -11 1 97.94 407 ILE A CA 1
ATOM 3214 C C . ILE A 1 407 ? 18.453 23.641 -10.367 1 97.94 407 ILE A C 1
ATOM 3216 O O . ILE A 1 407 ? 19.5 23 -10.188 1 97.94 407 ILE A O 1
ATOM 3220 N N . GLY A 1 408 ? 18.359 24.906 -10.141 1 97.12 408 GLY A N 1
ATOM 3221 C CA . GLY A 1 408 ? 19.438 25.641 -9.5 1 97.12 408 GLY A CA 1
ATOM 3222 C C . GLY A 1 408 ? 19.391 25.578 -7.988 1 97.12 408 GLY A C 1
ATOM 3223 O O . GLY A 1 408 ? 18.375 25.188 -7.41 1 97.12 408 GLY A O 1
ATOM 3224 N N . HIS A 1 409 ? 20.484 25.859 -7.367 1 96.44 409 HIS A N 1
ATOM 3225 C CA . HIS A 1 409 ? 20.625 26 -5.922 1 96.44 409 HIS A CA 1
ATOM 3226 C C . HIS A 1 409 ? 21.078 27.406 -5.543 1 96.44 409 HIS A C 1
ATOM 3228 O O . HIS A 1 409 ? 21.984 27.953 -6.168 1 96.44 409 HIS A O 1
ATOM 3234 N N . GLN A 1 410 ? 20.438 27.953 -4.543 1 94.94 410 GLN A N 1
ATOM 3235 C CA . GLN A 1 410 ? 20.812 29.297 -4.109 1 94.94 410 GLN A CA 1
ATOM 3236 C C . GLN A 1 410 ? 22.172 29.297 -3.41 1 94.94 410 GLN A C 1
ATOM 3238 O O . GLN A 1 410 ? 22.578 28.281 -2.842 1 94.94 410 GLN A O 1
ATOM 3243 N N . ALA A 1 411 ? 22.781 30.422 -3.496 1 89.25 411 ALA A N 1
ATOM 3244 C CA . ALA A 1 411 ? 24.047 30.562 -2.785 1 89.25 411 ALA A CA 1
ATOM 3245 C C . ALA A 1 411 ? 23.844 30.438 -1.276 1 89.25 411 ALA A C 1
ATOM 3247 O O . ALA A 1 411 ? 22.844 30.938 -0.735 1 89.25 411 ALA A O 1
ATOM 3248 N N . GLN A 1 412 ? 24.75 29.75 -0.717 1 80.75 412 GLN A N 1
ATOM 3249 C CA . GLN A 1 412 ? 24.625 29.484 0.714 1 80.75 412 GLN A CA 1
ATOM 3250 C C . GLN A 1 412 ? 24.844 30.766 1.521 1 80.75 412 GLN A C 1
ATOM 3252 O O . GLN A 1 412 ? 25.766 31.531 1.253 1 80.75 412 GLN A O 1
ATOM 3257 N N . VAL A 1 413 ? 23.844 31.078 2.268 1 78.25 413 VAL A N 1
ATOM 3258 C CA . VAL A 1 413 ? 23.969 32.188 3.207 1 78.25 413 VAL A CA 1
ATOM 3259 C C . VAL A 1 413 ? 24.062 31.641 4.633 1 78.25 413 VAL A C 1
ATOM 3261 O O . VAL A 1 413 ? 23.391 30.672 4.98 1 78.25 413 VAL A O 1
ATOM 3264 N N . ASN A 1 414 ? 25 32.125 5.332 1 71.62 414 ASN A N 1
ATOM 3265 C CA . ASN A 1 414 ? 25.188 31.672 6.707 1 71.62 414 ASN A CA 1
ATOM 3266 C C . ASN A 1 414 ? 24.062 32.156 7.613 1 71.62 414 ASN A C 1
ATOM 3268 O O . ASN A 1 414 ? 23.766 33.344 7.672 1 71.62 414 ASN A O 1
ATOM 3272 N N . HIS A 1 415 ? 23.328 31.188 8.055 1 75 415 HIS A N 1
ATOM 3273 C CA . HIS A 1 415 ? 22.312 31.484 9.055 1 75 415 HIS A CA 1
ATOM 3274 C C . HIS A 1 415 ? 22.672 30.875 10.406 1 75 415 HIS A C 1
ATOM 3276 O O . HIS A 1 415 ? 22.609 29.641 10.57 1 75 415 HIS A O 1
ATOM 3282 N N . ASN A 1 416 ? 23.094 31.594 11.375 1 72.88 416 ASN A N 1
ATOM 3283 C CA . ASN A 1 416 ? 23.562 31.078 12.656 1 72.88 416 ASN A CA 1
ATOM 3284 C C . ASN A 1 416 ? 22.484 30.234 13.344 1 72.88 416 ASN A C 1
ATOM 3286 O O . ASN A 1 416 ? 22.734 29.094 13.727 1 72.88 416 ASN A O 1
ATOM 3290 N N . THR A 1 417 ? 21.312 30.844 13.477 1 75.62 417 THR A N 1
ATOM 3291 C CA . THR A 1 417 ? 20.25 30.156 14.18 1 75.62 417 THR A CA 1
ATOM 3292 C C . THR A 1 417 ? 19.844 28.875 13.438 1 75.62 417 THR A C 1
ATOM 3294 O O . THR A 1 417 ? 19.641 27.828 14.055 1 75.62 417 THR A O 1
ATOM 3297 N N . TYR A 1 418 ? 19.781 28.922 12.234 1 78.44 418 TYR A N 1
ATOM 3298 C CA . TYR A 1 418 ? 19.406 27.781 11.398 1 78.44 418 TYR A CA 1
ATOM 3299 C C . TYR A 1 418 ? 20.422 26.656 11.516 1 78.44 418 TYR A C 1
ATOM 3301 O O . TYR A 1 418 ? 20.047 25.484 11.641 1 78.44 418 TYR A O 1
ATOM 3309 N N . SER A 1 419 ? 21.641 26.969 11.562 1 76.62 419 SER A N 1
ATOM 3310 C CA . SER A 1 419 ? 22.719 25.984 11.57 1 76.62 419 SER A CA 1
ATOM 3311 C C . SER A 1 419 ? 22.719 25.172 12.859 1 76.62 419 SER A C 1
ATOM 3313 O O . SER A 1 419 ? 23.047 23.984 12.859 1 76.62 419 SER A O 1
ATOM 3315 N N . GLU A 1 420 ? 22.328 25.859 13.898 1 76.5 420 GLU A N 1
ATOM 3316 C CA . GLU A 1 420 ? 22.25 25.156 15.18 1 76.5 420 GLU A CA 1
ATOM 3317 C C . GLU A 1 420 ? 21.219 24.031 15.141 1 76.5 420 GLU A C 1
ATOM 3319 O O . GLU A 1 420 ? 21.469 22.953 15.672 1 76.5 420 GLU A O 1
ATOM 3324 N N . TYR A 1 421 ? 20.172 24.281 14.477 1 77.81 421 TYR A N 1
ATOM 3325 C CA . TYR A 1 421 ? 19.109 23.297 14.414 1 77.81 421 TYR A CA 1
ATOM 3326 C C . TYR A 1 421 ? 19.422 22.219 13.383 1 77.81 421 TYR A C 1
ATOM 3328 O O . TYR A 1 421 ? 18.938 21.094 13.477 1 77.81 421 TYR A O 1
ATOM 3336 N N . ARG A 1 422 ? 20.266 22.531 12.484 1 74.5 422 ARG A N 1
ATOM 3337 C CA . ARG A 1 422 ? 20.562 21.609 11.398 1 74.5 422 ARG A CA 1
ATOM 3338 C C . ARG A 1 422 ? 21.656 20.625 11.797 1 74.5 422 ARG A C 1
ATOM 3340 O O . ARG A 1 422 ? 21.781 19.547 11.211 1 74.5 422 ARG A O 1
ATOM 3347 N N . THR A 1 423 ? 22.422 20.984 12.75 1 75.31 423 THR A N 1
ATOM 3348 C CA . THR A 1 423 ? 23.547 20.141 13.125 1 75.31 423 THR A CA 1
ATOM 3349 C C . THR A 1 423 ? 23.078 18.828 13.742 1 75.31 423 THR A C 1
ATOM 3351 O O . THR A 1 423 ? 22.25 18.828 14.664 1 75.31 423 THR A O 1
ATOM 3354 N N . GLN A 1 424 ? 23.609 17.812 13.141 1 73.44 424 GLN A N 1
ATOM 3355 C CA . GLN A 1 424 ? 23.281 16.469 13.609 1 73.44 424 GLN A CA 1
ATOM 3356 C C . GLN A 1 424 ? 24.047 16.141 14.891 1 73.44 424 GLN A C 1
ATOM 3358 O O . GLN A 1 424 ? 25.266 16.188 14.914 1 73.44 424 GLN A O 1
ATOM 3363 N N . LYS A 1 425 ? 23.297 15.812 15.891 1 81.75 425 LYS A N 1
ATOM 3364 C CA . LYS A 1 425 ? 23.922 15.367 17.141 1 81.75 425 LYS A CA 1
ATOM 3365 C C . LYS A 1 425 ? 24.188 13.867 17.109 1 81.75 425 LYS A C 1
ATOM 3367 O O . LYS A 1 425 ? 23.5 13.117 16.406 1 81.75 425 LYS A O 1
ATOM 3372 N N . LYS A 1 426 ? 25.188 13.461 17.75 1 82.62 426 LYS A N 1
ATOM 3373 C CA . LYS A 1 426 ? 25.547 12.047 17.859 1 82.62 426 LYS A CA 1
ATOM 3374 C C . LYS A 1 426 ? 24.375 11.227 18.406 1 82.62 426 LYS A C 1
ATOM 3376 O O . LYS A 1 426 ? 24.172 10.086 18 1 82.62 426 LYS A O 1
ATOM 3381 N N . THR A 1 427 ? 23.703 11.891 19.203 1 84.12 427 THR A N 1
ATOM 3382 C CA . THR A 1 427 ? 22.562 11.203 19.797 1 84.12 427 THR A CA 1
ATOM 3383 C C . THR A 1 427 ? 21.484 10.93 18.75 1 84.12 427 THR A C 1
ATOM 3385 O O . THR A 1 427 ? 20.828 9.891 18.797 1 84.12 427 THR A O 1
ATOM 3388 N N . ASP A 1 428 ? 21.328 11.781 17.781 1 84.94 428 ASP A N 1
ATOM 3389 C CA . ASP A 1 428 ? 20.359 11.594 16.719 1 84.94 428 ASP A CA 1
ATOM 3390 C C . ASP A 1 428 ? 20.75 10.438 15.805 1 84.94 428 ASP A C 1
ATOM 3392 O O . ASP A 1 428 ? 19.891 9.664 15.367 1 84.94 428 ASP A O 1
ATOM 3396 N N . GLU A 1 429 ? 21.969 10.359 15.648 1 86.81 429 GLU A N 1
ATOM 3397 C CA . GLU A 1 429 ? 22.469 9.266 14.812 1 86.81 429 GLU A CA 1
ATOM 3398 C C . GLU A 1 429 ? 22.266 7.914 15.484 1 86.81 429 GLU A C 1
ATOM 3400 O O . GLU A 1 429 ? 21.844 6.953 14.844 1 86.81 429 GLU A O 1
ATOM 3405 N N . ARG A 1 430 ? 22.625 7.895 16.719 1 89.75 430 ARG A N 1
ATOM 3406 C CA . ARG A 1 430 ? 22.438 6.648 17.469 1 89.75 430 ARG A CA 1
ATOM 3407 C C . ARG A 1 430 ? 20.969 6.242 17.484 1 89.75 430 ARG A C 1
ATOM 3409 O O . ARG A 1 430 ? 20.641 5.059 17.328 1 89.75 430 ARG A O 1
ATOM 3416 N N . ARG A 1 431 ? 20.141 7.176 17.609 1 90.44 431 ARG A N 1
ATOM 3417 C CA . ARG A 1 431 ? 18.703 6.902 17.625 1 90.44 431 ARG A CA 1
ATOM 3418 C C . ARG A 1 431 ? 18.234 6.375 16.281 1 90.44 431 ARG A C 1
ATOM 3420 O O . ARG A 1 431 ? 17.391 5.48 16.219 1 90.44 431 ARG A O 1
ATOM 3427 N N . LYS A 1 432 ? 18.719 6.957 15.266 1 92.31 432 LYS A N 1
ATOM 3428 C CA . LYS A 1 432 ? 18.375 6.508 13.922 1 92.31 432 LYS A CA 1
ATOM 3429 C C . LYS A 1 432 ? 18.797 5.059 13.703 1 92.31 432 LYS A C 1
ATOM 3431 O O . LYS A 1 432 ? 18.031 4.258 13.164 1 92.31 432 LYS A O 1
ATOM 3436 N N . LEU A 1 433 ? 20.016 4.762 14.133 1 93.81 433 LEU A N 1
ATOM 3437 C CA . LEU A 1 433 ? 20.516 3.404 13.961 1 93.81 433 LEU A CA 1
ATOM 3438 C C . LEU A 1 433 ? 19.688 2.408 14.766 1 93.81 433 LEU A C 1
ATOM 3440 O O . LEU A 1 433 ? 19.344 1.333 14.266 1 93.81 433 LEU A O 1
ATOM 3444 N N . ALA A 1 434 ? 19.391 2.826 15.984 1 95 434 ALA A N 1
ATOM 3445 C CA . ALA A 1 434 ? 18.531 1.984 16.812 1 95 434 ALA A CA 1
ATOM 3446 C C . ALA A 1 434 ? 17.156 1.798 16.156 1 95 434 ALA A C 1
ATOM 3448 O O . ALA A 1 434 ? 16.578 0.711 16.219 1 95 434 ALA A O 1
ATOM 3449 N N . HIS A 1 435 ? 16.703 2.867 15.578 1 95.06 435 HIS A N 1
ATOM 3450 C CA . HIS A 1 435 ? 15.414 2.832 14.906 1 95.06 435 HIS A CA 1
ATOM 3451 C C . HIS A 1 435 ? 15.438 1.865 13.727 1 95.06 435 HIS A C 1
ATOM 3453 O O . HIS A 1 435 ? 14.492 1.097 13.531 1 95.06 435 HIS A O 1
ATOM 3459 N N . HIS A 1 436 ? 16.516 1.832 12.984 1 95.25 436 HIS A N 1
ATOM 3460 C CA . HIS A 1 436 ? 16.672 0.903 11.875 1 95.25 436 HIS A CA 1
ATOM 3461 C C . HIS A 1 436 ? 16.672 -0.542 12.359 1 95.25 436 HIS A C 1
ATOM 3463 O O . HIS A 1 436 ? 16.109 -1.427 11.703 1 95.25 436 HIS A O 1
ATOM 3469 N N . PHE A 1 437 ? 17.328 -0.708 13.492 1 96.56 437 PHE A N 1
ATOM 3470 C CA . PHE A 1 437 ? 17.391 -2.047 14.062 1 96.56 437 PHE A CA 1
ATOM 3471 C C . PHE A 1 437 ? 16 -2.621 14.273 1 96.56 437 PHE A C 1
ATOM 3473 O O . PHE A 1 437 ? 15.727 -3.758 13.891 1 96.56 437 PHE A O 1
ATOM 3480 N N . PHE A 1 438 ? 15.156 -1.848 14.836 1 96.94 438 PHE A N 1
ATOM 3481 C CA . PHE A 1 438 ? 13.812 -2.324 15.156 1 96.94 438 PHE A CA 1
ATOM 3482 C C . PHE A 1 438 ? 12.906 -2.242 13.938 1 96.94 438 PHE A C 1
ATOM 3484 O O . PHE A 1 438 ? 12.383 -3.258 13.477 1 96.94 438 PHE A O 1
ATOM 3491 N N . LYS A 1 439 ? 12.758 -1.09 13.344 1 96.69 439 LYS A N 1
ATOM 3492 C CA . LYS A 1 439 ? 11.766 -0.771 12.328 1 96.69 439 LYS A CA 1
ATOM 3493 C C . LYS A 1 439 ? 11.992 -1.594 11.062 1 96.69 439 LYS A C 1
ATOM 3495 O O . LYS A 1 439 ? 11.047 -2.158 10.5 1 96.69 439 LYS A O 1
ATOM 3500 N N . ASN A 1 440 ? 13.242 -1.681 10.641 1 96.75 440 ASN A N 1
ATOM 3501 C CA . ASN A 1 440 ? 13.531 -2.336 9.367 1 96.75 440 ASN A CA 1
ATOM 3502 C C . ASN A 1 440 ? 14.07 -3.748 9.578 1 96.75 440 ASN A C 1
ATOM 3504 O O . ASN A 1 440 ? 14.484 -4.406 8.625 1 96.75 440 ASN A O 1
ATOM 3508 N N . HIS A 1 441 ? 14.102 -4.199 10.844 1 96.38 441 HIS A N 1
ATOM 3509 C CA . HIS A 1 441 ? 14.594 -5.527 11.188 1 96.38 441 HIS A CA 1
ATOM 3510 C C . HIS A 1 441 ? 15.961 -5.785 10.57 1 96.38 441 HIS A C 1
ATOM 3512 O O . HIS A 1 441 ? 16.172 -6.797 9.898 1 96.38 441 HIS A O 1
ATOM 3518 N N . LEU A 1 442 ? 16.875 -4.824 10.828 1 96.38 442 LEU A N 1
ATOM 3519 C CA . LEU A 1 442 ? 18.219 -4.902 10.242 1 96.38 442 LEU A CA 1
ATOM 3520 C C . LEU A 1 442 ? 19.25 -5.281 11.297 1 96.38 442 LEU A C 1
ATOM 3522 O O . LEU A 1 442 ? 19.188 -4.816 12.438 1 96.38 442 LEU A O 1
ATOM 3526 N N . LYS A 1 443 ? 20.188 -6.039 10.828 1 95.12 443 LYS A N 1
ATOM 3527 C CA . LYS A 1 443 ? 21.359 -6.367 11.617 1 95.12 443 LYS A CA 1
ATOM 3528 C C . LYS A 1 443 ? 22.469 -5.324 11.422 1 95.12 443 LYS A C 1
ATOM 3530 O O . LYS A 1 443 ? 23.109 -4.906 12.383 1 95.12 443 LYS A O 1
ATOM 3535 N N . CYS A 1 444 ? 22.594 -4.965 10.18 1 94.69 444 CYS A N 1
ATOM 3536 C CA . CYS A 1 444 ? 23.672 -4.047 9.844 1 94.69 444 CYS A CA 1
ATOM 3537 C C . CYS A 1 444 ? 23.281 -3.154 8.672 1 94.69 444 CYS A C 1
ATOM 3539 O O . CYS A 1 444 ? 22.438 -3.525 7.859 1 94.69 444 CYS A O 1
ATOM 3541 N N . VAL A 1 445 ? 23.875 -1.985 8.672 1 94.56 445 VAL A N 1
ATOM 3542 C CA . VAL A 1 445 ? 23.688 -1.05 7.57 1 94.56 445 VAL A CA 1
ATOM 3543 C C . VAL A 1 445 ? 25.031 -0.419 7.191 1 94.56 445 VAL A C 1
ATOM 3545 O O . VAL A 1 445 ? 25.844 -0.101 8.062 1 94.56 445 VAL A O 1
ATOM 3548 N N . GLU A 1 446 ? 25.219 -0.301 5.918 1 92.38 446 GLU A N 1
ATOM 3549 C CA . GLU A 1 446 ? 26.391 0.37 5.383 1 92.38 446 GLU A CA 1
ATOM 3550 C C . GLU A 1 446 ? 26 1.524 4.465 1 92.38 446 GLU A C 1
ATOM 3552 O O . GLU A 1 446 ? 25.375 1.313 3.426 1 92.38 446 GLU A O 1
ATOM 3557 N N . TYR A 1 447 ? 26.422 2.746 4.914 1 87.44 447 TYR A N 1
ATOM 3558 C CA . TYR A 1 447 ? 26.141 3.926 4.102 1 87.44 447 TYR A CA 1
ATOM 3559 C C . TYR A 1 447 ? 27.359 4.312 3.271 1 87.44 447 TYR A C 1
ATOM 3561 O O . TYR A 1 447 ? 28.484 4.309 3.771 1 87.44 447 TYR A O 1
ATOM 3569 N N . PHE B 1 1 ? 2.414 -71.688 -3.482 1 21.95 1 PHE B N 1
ATOM 3570 C CA . PHE B 1 1 ? 3.514 -70.75 -3.668 1 21.95 1 PHE B CA 1
ATOM 3571 C C . PHE B 1 1 ? 2.998 -69.312 -3.691 1 21.95 1 PHE B C 1
ATOM 3573 O O . PHE B 1 1 ? 2.342 -68.875 -4.648 1 21.95 1 PHE B O 1
ATOM 3580 N N . ILE B 1 2 ? 2.664 -68.75 -2.631 1 25.44 2 ILE B N 1
ATOM 3581 C CA . ILE B 1 2 ? 1.999 -67.5 -2.285 1 25.44 2 ILE B CA 1
ATOM 3582 C C . ILE B 1 2 ? 2.898 -66.312 -2.646 1 25.44 2 ILE B C 1
ATOM 3584 O O . ILE B 1 2 ? 3.975 -66.125 -2.068 1 25.44 2 ILE B O 1
ATOM 3588 N N . SER B 1 3 ? 3.008 -66 -3.902 1 23.33 3 SER B N 1
ATOM 3589 C CA . SER B 1 3 ? 3.971 -65.062 -4.379 1 23.33 3 SER B CA 1
ATOM 3590 C C . SER B 1 3 ? 3.789 -63.688 -3.672 1 23.33 3 SER B C 1
ATOM 3592 O O . SER B 1 3 ? 2.66 -63.25 -3.455 1 23.33 3 SER B O 1
ATOM 3594 N N . LYS B 1 4 ? 4.723 -63.344 -2.83 1 28.55 4 LYS B N 1
ATOM 3595 C CA . LYS B 1 4 ? 4.961 -62.219 -1.92 1 28.55 4 LYS B CA 1
ATOM 3596 C C . LYS B 1 4 ? 4.84 -60.875 -2.646 1 28.55 4 LYS B C 1
ATOM 3598 O O . LYS B 1 4 ? 5.656 -60.562 -3.516 1 28.55 4 LYS B O 1
ATOM 3603 N N . TYR B 1 5 ? 3.67 -60.469 -2.971 1 21.14 5 TYR B N 1
ATOM 3604 C CA . TYR B 1 5 ? 3.436 -59.188 -3.598 1 21.14 5 TYR B CA 1
ATOM 3605 C C . TYR B 1 5 ? 4.02 -58.031 -2.756 1 21.14 5 TYR B C 1
ATOM 3607 O O . TYR B 1 5 ? 3.676 -57.906 -1.581 1 21.14 5 TYR B O 1
ATOM 3615 N N . THR B 1 6 ? 5.309 -57.812 -2.877 1 21.12 6 THR B N 1
ATOM 3616 C CA . THR B 1 6 ? 5.957 -56.719 -2.189 1 21.12 6 THR B CA 1
ATOM 3617 C C . THR B 1 6 ? 5.254 -55.406 -2.506 1 21.12 6 THR B C 1
ATOM 3619 O O . THR B 1 6 ? 5.105 -55.031 -3.674 1 21.12 6 THR B O 1
ATOM 3622 N N . ILE B 1 7 ? 4.34 -55 -1.778 1 19.75 7 ILE B N 1
ATOM 3623 C CA . ILE B 1 7 ? 3.646 -53.719 -1.776 1 19.75 7 ILE B CA 1
ATOM 3624 C C . ILE B 1 7 ? 4.664 -52.594 -1.745 1 19.75 7 ILE B C 1
ATOM 3626 O O . ILE B 1 7 ? 5.414 -52.438 -0.777 1 19.75 7 ILE B O 1
ATOM 3630 N N . ASN B 1 8 ? 5.379 -52.406 -2.805 1 19.5 8 ASN B N 1
ATOM 3631 C CA . ASN B 1 8 ? 6.262 -51.25 -2.781 1 19.5 8 ASN B CA 1
ATOM 3632 C C . ASN B 1 8 ? 5.504 -49.969 -2.404 1 19.5 8 ASN B C 1
ATOM 3634 O O . ASN B 1 8 ? 4.594 -49.562 -3.119 1 19.5 8 ASN B O 1
ATOM 3638 N N . LEU B 1 9 ? 5.332 -49.719 -1.188 1 19.75 9 LEU B N 1
ATOM 3639 C CA . LEU B 1 9 ? 4.871 -48.5 -0.576 1 19.75 9 LEU B CA 1
ATOM 3640 C C . LEU B 1 9 ? 5.516 -47.281 -1.244 1 19.75 9 LEU B C 1
ATOM 3642 O O . LEU B 1 9 ? 6.738 -47.125 -1.21 1 19.75 9 LEU B O 1
ATOM 3646 N N . LEU B 1 10 ? 5.109 -47 -2.359 1 21.34 10 LEU B N 1
ATOM 3647 C CA . LEU B 1 10 ? 5.586 -45.75 -2.986 1 21.34 10 LEU B CA 1
ATOM 3648 C C . LEU B 1 10 ? 5.527 -44.594 -2.006 1 21.34 10 LEU B C 1
ATOM 3650 O O . LEU B 1 10 ? 4.461 -44.281 -1.48 1 21.34 10 LEU B O 1
ATOM 3654 N N . ILE B 1 11 ? 6.598 -44.406 -1.243 1 20.95 11 ILE B N 1
ATOM 3655 C CA . ILE B 1 11 ? 6.914 -43.281 -0.399 1 20.95 11 ILE B CA 1
ATOM 3656 C C . ILE B 1 11 ? 6.578 -41.969 -1.139 1 20.95 11 ILE B C 1
ATOM 3658 O O . ILE B 1 11 ? 7.102 -41.719 -2.227 1 20.95 11 ILE B O 1
ATOM 3662 N N . ILE B 1 12 ? 5.422 -41.656 -1.189 1 21.94 12 ILE B N 1
ATOM 3663 C CA . ILE B 1 12 ? 5.051 -40.281 -1.504 1 21.94 12 ILE B CA 1
ATOM 3664 C C . ILE B 1 12 ? 6.086 -39.312 -0.922 1 21.94 12 ILE B C 1
ATOM 3666 O O . ILE B 1 12 ? 6.289 -39.281 0.294 1 21.94 12 ILE B O 1
ATOM 3670 N N . TYR B 1 13 ? 7.199 -39.219 -1.502 1 22.23 13 TYR B N 1
ATOM 3671 C CA . TYR B 1 13 ? 8.078 -38.156 -1.038 1 22.23 13 TYR B CA 1
ATOM 3672 C C . TYR B 1 13 ? 7.34 -36.812 -1.018 1 22.23 13 TYR B C 1
ATOM 3674 O O . TYR B 1 13 ? 6.973 -36.281 -2.068 1 22.23 13 TYR B O 1
ATOM 3682 N N . THR B 1 14 ? 6.309 -36.719 -0.346 1 24.62 14 THR B N 1
ATOM 3683 C CA . THR B 1 14 ? 6.125 -35.375 0.166 1 24.62 14 THR B CA 1
ATOM 3684 C C . THR B 1 14 ? 7.473 -34.719 0.461 1 24.62 14 THR B C 1
ATOM 3686 O O . THR B 1 14 ? 8.242 -35.219 1.291 1 24.62 14 THR B O 1
ATOM 3689 N N . LEU B 1 15 ? 8.195 -34.469 -0.482 1 24.59 15 LEU B N 1
ATOM 3690 C CA . LEU B 1 15 ? 9.336 -33.688 -0.011 1 24.59 15 LEU B CA 1
ATOM 3691 C C . LEU B 1 15 ? 8.938 -32.812 1.166 1 24.59 15 LEU B C 1
ATOM 3693 O O . LEU B 1 15 ? 8.141 -31.875 1.012 1 24.59 15 LEU B O 1
ATOM 3697 N N . SER B 1 16 ? 8.57 -33.375 2.18 1 24.95 16 SER B N 1
ATOM 3698 C CA . SER B 1 16 ? 8.805 -32.719 3.467 1 24.95 16 SER B CA 1
ATOM 3699 C C . SER B 1 16 ? 10.039 -31.828 3.422 1 24.95 16 SER B C 1
ATOM 3701 O O . SER B 1 16 ? 11.164 -32.312 3.508 1 24.95 16 SER B O 1
ATOM 3703 N N . TYR B 1 17 ? 10.078 -31 2.439 1 25.11 17 TYR B N 1
ATOM 3704 C CA . TYR B 1 17 ? 11.109 -30.047 2.867 1 25.11 17 TYR B CA 1
ATOM 3705 C C . TYR B 1 17 ? 11.047 -29.812 4.371 1 25.11 17 TYR B C 1
ATOM 3707 O O . TYR B 1 17 ? 9.984 -29.484 4.91 1 25.11 17 TYR B O 1
ATOM 3715 N N . SER B 1 18 ? 11.414 -30.734 5.148 1 24.98 18 SER B N 1
ATOM 3716 C CA . SER B 1 18 ? 11.664 -30.422 6.555 1 24.98 18 SER B CA 1
ATOM 3717 C C . SER B 1 18 ? 11.641 -28.906 6.801 1 24.98 18 SER B C 1
ATOM 3719 O O . SER B 1 18 ? 11.922 -28.125 5.891 1 24.98 18 SER B O 1
ATOM 3721 N N . LYS B 1 19 ? 11.07 -28.547 7.887 1 28.48 19 LYS B N 1
ATOM 3722 C CA . LYS B 1 19 ? 11.344 -27.172 8.305 1 28.48 19 LYS B CA 1
ATOM 3723 C C . LYS B 1 19 ? 12.656 -26.672 7.711 1 28.48 19 LYS B C 1
ATOM 3725 O O . LYS B 1 19 ? 12.977 -25.484 7.82 1 28.48 19 LYS B O 1
ATOM 3730 N N . ASN B 1 20 ? 13.477 -27.516 7.234 1 26.02 20 ASN B N 1
ATOM 3731 C CA . ASN B 1 20 ? 14.82 -27.328 6.719 1 26.02 20 ASN B CA 1
ATOM 3732 C C . ASN B 1 20 ? 14.82 -27.078 5.211 1 26.02 20 ASN B C 1
ATOM 3734 O O . ASN B 1 20 ? 15.688 -26.391 4.688 1 26.02 20 ASN B O 1
ATOM 3738 N N . GLN B 1 21 ? 14.094 -27.906 4.184 1 25.86 21 GLN B N 1
ATOM 3739 C CA . GLN B 1 21 ? 14.336 -27.578 2.781 1 25.86 21 GLN B CA 1
ATOM 3740 C C . GLN B 1 21 ? 13.289 -26.609 2.256 1 25.86 21 GLN B C 1
ATOM 3742 O O . GLN B 1 21 ? 13.211 -26.359 1.051 1 25.86 21 GLN B O 1
ATOM 3747 N N . MET B 1 22 ? 12.008 -26.641 2.533 1 30.47 22 MET B N 1
ATOM 3748 C CA . MET B 1 22 ? 11.43 -25.312 2.389 1 30.47 22 MET B CA 1
ATOM 3749 C C . MET B 1 22 ? 12.461 -24.234 2.703 1 30.47 22 MET B C 1
ATOM 3751 O O . MET B 1 22 ? 12.938 -24.141 3.834 1 30.47 22 MET B O 1
ATOM 3755 N N . GLY B 1 23 ? 13.266 -24.141 1.759 1 30.36 23 GLY B N 1
ATOM 3756 C CA . GLY B 1 23 ? 14.312 -23.203 2.137 1 30.36 23 GLY B CA 1
ATOM 3757 C C . GLY B 1 23 ? 13.828 -22.125 3.094 1 30.36 23 GLY B C 1
ATOM 3758 O O . GLY B 1 23 ? 13.148 -21.188 2.688 1 30.36 2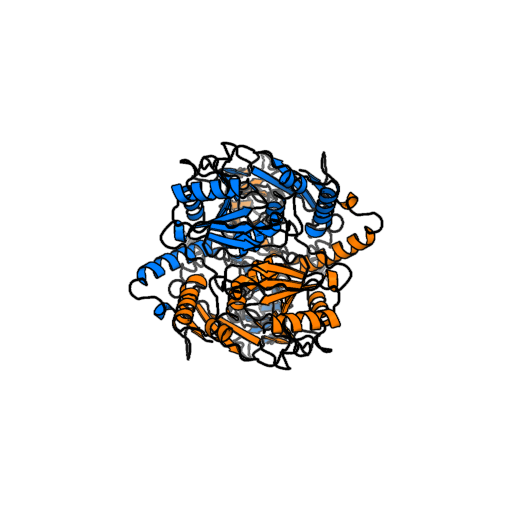3 GLY B O 1
ATOM 3759 N N . ASN B 1 24 ? 13.031 -22.531 4.035 1 34 24 ASN B N 1
ATOM 3760 C CA . ASN B 1 24 ? 13.43 -21.547 5.039 1 34 24 ASN B CA 1
ATOM 3761 C C . ASN B 1 24 ? 14.805 -20.969 4.738 1 34 24 ASN B C 1
ATOM 3763 O O . ASN B 1 24 ? 15.828 -21.594 5.02 1 34 24 ASN B O 1
ATOM 3767 N N . PHE B 1 25 ? 14.922 -20.594 3.486 1 37.5 25 PHE B N 1
ATOM 3768 C CA . PHE B 1 25 ? 16.219 -19.922 3.412 1 37.5 25 PHE B CA 1
ATOM 3769 C C . PHE B 1 25 ? 16.672 -19.484 4.797 1 37.5 25 PHE B C 1
ATOM 3771 O O . PHE B 1 25 ? 16.125 -18.547 5.371 1 37.5 25 PHE B O 1
ATOM 3778 N N . ASP B 1 26 ? 16.609 -20.5 5.684 1 44.06 26 ASP B N 1
ATOM 3779 C CA . ASP B 1 26 ? 17.453 -20.125 6.812 1 44.06 26 ASP B CA 1
ATOM 3780 C C . ASP B 1 26 ? 18.375 -18.969 6.445 1 44.06 26 ASP B C 1
ATOM 3782 O O . ASP B 1 26 ? 19.391 -19.156 5.777 1 44.06 26 ASP B O 1
ATOM 3786 N N . HIS B 1 27 ? 17.562 -18.109 6.098 1 58.03 27 HIS B N 1
ATOM 3787 C CA . HIS B 1 27 ? 18.422 -16.969 5.785 1 58.03 27 HIS B CA 1
ATOM 3788 C C . HIS B 1 27 ? 19.641 -16.938 6.699 1 58.03 27 HIS B C 1
ATOM 3790 O O . HIS B 1 27 ? 19.516 -17.016 7.922 1 58.03 27 HIS B O 1
ATOM 3796 N N . THR B 1 28 ? 20.656 -17.625 6.16 1 67.62 28 THR B N 1
ATOM 3797 C CA . THR B 1 28 ? 21.938 -17.406 6.82 1 67.62 28 THR B CA 1
ATOM 3798 C C . THR B 1 28 ? 22.109 -15.938 7.18 1 67.62 28 THR B C 1
ATOM 3800 O O . THR B 1 28 ? 21.453 -15.07 6.605 1 67.62 28 THR B O 1
ATOM 3803 N N . SER B 1 29 ? 22.562 -15.914 8.336 1 81.06 29 SER B N 1
ATOM 3804 C CA . SER B 1 29 ? 22.891 -14.562 8.766 1 81.06 29 SER B CA 1
ATOM 3805 C C . SER B 1 29 ? 23.609 -13.789 7.672 1 81.06 29 SER B C 1
ATOM 3807 O O . SER B 1 29 ? 24.484 -14.344 6.992 1 81.06 29 SER B O 1
ATOM 3809 N N . CYS B 1 30 ? 23 -12.75 7.305 1 84.88 30 CYS B N 1
ATOM 3810 C CA . CYS B 1 30 ? 23.672 -11.914 6.32 1 84.88 30 CYS B CA 1
ATOM 3811 C C . CYS B 1 30 ? 25.016 -11.422 6.852 1 84.88 30 CYS B C 1
ATOM 3813 O O . CYS B 1 30 ? 25.281 -11.477 8.055 1 84.88 30 CYS B O 1
ATOM 3815 N N . SER B 1 31 ? 25.969 -11.172 5.973 1 79.88 31 SER B N 1
ATOM 3816 C CA . SER B 1 31 ? 27.297 -10.727 6.355 1 79.88 31 SER B CA 1
ATOM 3817 C C . SER B 1 31 ? 27.391 -9.203 6.367 1 79.88 31 SER B C 1
ATOM 3819 O O . SER B 1 31 ? 27 -8.547 5.398 1 79.88 31 SER B O 1
ATOM 3821 N N . CYS B 1 32 ? 27.5 -8.719 7.484 1 78 32 CYS B N 1
ATOM 3822 C CA . CYS B 1 32 ? 27.781 -7.285 7.574 1 78 32 CYS B CA 1
ATOM 3823 C C . CYS B 1 32 ? 29.203 -6.969 7.129 1 78 32 CYS B C 1
ATOM 3825 O O . CYS B 1 32 ? 30.094 -6.82 7.961 1 78 32 CYS B O 1
ATOM 3827 N N . THR B 1 33 ? 29.734 -7.555 6.043 1 65.75 33 THR B N 1
ATOM 3828 C CA . THR B 1 33 ? 31.141 -7.469 5.652 1 65.75 33 THR B CA 1
ATOM 3829 C C . THR B 1 33 ? 31.516 -6.035 5.293 1 65.75 33 THR B C 1
ATOM 3831 O O . THR B 1 33 ? 30.688 -5.281 4.773 1 65.75 33 THR B O 1
ATOM 3834 N N . GLY B 1 34 ? 32.688 -5.477 5.918 1 64 34 GLY B N 1
ATOM 3835 C CA . GLY B 1 34 ? 33.344 -4.219 5.602 1 64 34 GLY B CA 1
ATOM 3836 C C . GLY B 1 34 ? 33.094 -3.141 6.641 1 64 34 GLY B C 1
ATOM 3837 O O . GLY B 1 34 ? 33.281 -3.373 7.84 1 64 34 GLY B O 1
ATOM 3838 N N . LYS B 1 35 ? 32.531 -1.962 6.074 1 74.19 35 LYS B N 1
ATOM 3839 C CA . LYS B 1 35 ? 32.375 -0.738 6.855 1 74.19 35 LYS B CA 1
ATOM 3840 C C . LYS B 1 35 ? 30.969 -0.604 7.395 1 74.19 35 LYS B C 1
ATOM 3842 O O . LYS B 1 35 ? 30.516 0.501 7.699 1 74.19 35 LYS B O 1
ATOM 3847 N N . GLY B 1 36 ? 30.266 -1.734 7.496 1 86.31 36 GLY B N 1
ATOM 3848 C CA . GLY B 1 36 ? 28.906 -1.644 7.984 1 86.31 36 GLY B CA 1
ATOM 3849 C C . GLY B 1 36 ? 28.812 -1.489 9.492 1 86.31 36 GLY B C 1
ATOM 3850 O O . GLY B 1 36 ? 29.703 -1.927 10.219 1 86.31 36 GLY B O 1
ATOM 3851 N N . VAL B 1 37 ? 27.844 -0.781 9.945 1 92 37 VAL B N 1
ATOM 3852 C CA . VAL B 1 37 ? 27.594 -0.572 11.367 1 92 37 VAL B CA 1
ATOM 3853 C C . VAL B 1 37 ? 26.594 -1.623 11.875 1 92 37 VAL B C 1
ATOM 3855 O O . VAL B 1 37 ? 25.547 -1.831 11.273 1 92 37 VAL B O 1
ATOM 3858 N N . VAL B 1 38 ? 27.016 -2.297 12.922 1 93.19 38 VAL B N 1
ATOM 3859 C CA . VAL B 1 38 ? 26.109 -3.246 13.562 1 93.19 38 VAL B CA 1
ATOM 3860 C C . VAL B 1 38 ? 25.078 -2.492 14.406 1 93.19 38 VAL B C 1
ATOM 3862 O O . VAL B 1 38 ? 25.438 -1.854 15.406 1 93.19 38 VAL B O 1
ATOM 3865 N N . LEU B 1 39 ? 23.859 -2.676 14.156 1 95.5 39 LEU B N 1
ATOM 3866 C CA . LEU B 1 39 ? 22.812 -1.79 14.656 1 95.5 39 LEU B CA 1
ATOM 3867 C C . LEU B 1 39 ? 22.453 -2.129 16.109 1 95.5 39 LEU B C 1
ATOM 3869 O O . LEU B 1 39 ? 22.047 -1.251 16.875 1 95.5 39 LEU B O 1
ATOM 3873 N N . LYS B 1 40 ? 22.594 -3.357 16.484 1 93.81 40 LYS B N 1
ATOM 3874 C CA . LYS B 1 40 ? 22.281 -3.785 17.844 1 93.81 40 LYS B CA 1
ATOM 3875 C C . LYS B 1 40 ? 23.094 -2.988 18.859 1 93.81 40 LYS B C 1
ATOM 3877 O O . LYS B 1 40 ? 22.641 -2.777 19.984 1 93.81 40 LYS B O 1
ATOM 3882 N N . ASN B 1 41 ? 24.219 -2.518 18.453 1 93.44 41 ASN B N 1
ATOM 3883 C CA . ASN B 1 41 ? 25.109 -1.786 19.344 1 93.44 41 ASN B CA 1
ATOM 3884 C C . ASN B 1 41 ? 24.578 -0.397 19.672 1 93.44 41 ASN B C 1
ATOM 3886 O O . ASN B 1 41 ? 25.047 0.259 20.594 1 93.44 41 ASN B O 1
ATOM 3890 N N . ALA B 1 42 ? 23.641 0.043 18.922 1 95.19 42 ALA B N 1
ATOM 3891 C CA . ALA B 1 42 ? 23.047 1.359 19.156 1 95.19 42 ALA B CA 1
ATOM 3892 C C . ALA B 1 42 ? 22 1.3 20.266 1 95.19 42 ALA B C 1
ATOM 3894 O O . ALA B 1 42 ? 21.547 2.336 20.75 1 95.19 42 ALA B O 1
ATOM 3895 N N . ILE B 1 43 ? 21.609 0.097 20.688 1 95.06 43 ILE B N 1
ATOM 3896 C CA . ILE B 1 43 ? 20.609 -0.079 21.75 1 95.06 43 ILE B CA 1
ATOM 3897 C C . ILE B 1 43 ? 21.297 -0.086 23.109 1 95.06 43 ILE B C 1
ATOM 3899 O O . ILE B 1 43 ? 22.266 -0.819 23.312 1 95.06 43 ILE B O 1
ATOM 3903 N N . PRO B 1 44 ? 20.781 0.72 23.969 1 93.12 44 PRO B N 1
ATOM 3904 C CA . PRO B 1 44 ? 21.344 0.653 25.312 1 93.12 44 PRO B CA 1
ATOM 3905 C C . PRO B 1 44 ? 21.297 -0.755 25.906 1 93.12 44 PRO B C 1
ATOM 3907 O O . PRO B 1 44 ? 20.281 -1.441 25.797 1 93.12 44 PRO B O 1
ATOM 3910 N N . GLY B 1 45 ? 22.375 -1.119 26.547 1 92.75 45 GLY B N 1
ATOM 3911 C CA . GLY B 1 45 ? 22.531 -2.475 27.047 1 92.75 45 GLY B CA 1
ATOM 3912 C C . GLY B 1 45 ? 21.406 -2.895 27.984 1 92.75 45 GLY B C 1
ATOM 3913 O O . GLY B 1 45 ? 20.938 -4.031 27.922 1 92.75 45 GLY B O 1
ATOM 3914 N N . ASP B 1 46 ? 20.953 -1.99 28.766 1 94.12 46 ASP B N 1
ATOM 3915 C CA . ASP B 1 46 ? 19.938 -2.305 29.766 1 94.12 46 ASP B CA 1
ATOM 3916 C C . ASP B 1 46 ? 18.578 -2.498 29.109 1 94.12 46 ASP B C 1
ATOM 3918 O O . ASP B 1 46 ? 17.656 -3.043 29.734 1 94.12 46 ASP B O 1
ATOM 3922 N N . GLN B 1 47 ? 18.453 -2.154 27.922 1 93.12 47 GLN B N 1
ATOM 3923 C CA . GLN B 1 47 ? 17.156 -2.248 27.25 1 93.12 47 GLN B CA 1
ATOM 3924 C C . GLN B 1 47 ? 17.188 -3.314 26.156 1 93.12 47 GLN B C 1
ATOM 3926 O O . GLN B 1 47 ? 16.141 -3.648 25.578 1 93.12 47 GLN B O 1
ATOM 3931 N N . LEU B 1 48 ? 18.266 -3.852 25.875 1 94.62 48 LEU B N 1
ATOM 3932 C CA . LEU B 1 48 ? 18.484 -4.68 24.688 1 94.62 48 LEU B CA 1
ATOM 3933 C C . LEU B 1 48 ? 17.578 -5.906 24.719 1 94.62 48 LEU B C 1
ATOM 3935 O O . LEU B 1 48 ? 16.906 -6.211 23.719 1 94.62 48 LEU B O 1
ATOM 3939 N N . ASP B 1 49 ? 17.453 -6.555 25.844 1 94.81 49 ASP B N 1
ATOM 3940 C CA . ASP B 1 49 ? 16.672 -7.781 25.938 1 94.81 49 ASP B CA 1
ATOM 3941 C C . ASP B 1 49 ? 15.195 -7.508 25.641 1 94.81 49 ASP B C 1
ATOM 3943 O O . ASP B 1 49 ? 14.555 -8.258 24.891 1 94.81 49 ASP B O 1
ATOM 3947 N N . GLU B 1 50 ? 14.758 -6.492 26.219 1 94.88 50 GLU B N 1
ATOM 3948 C CA . GLU B 1 50 ? 13.359 -6.152 26.016 1 94.88 50 GLU B CA 1
ATOM 3949 C C . GLU B 1 50 ? 13.086 -5.746 24.578 1 94.88 50 GLU B C 1
ATOM 3951 O O . GLU B 1 50 ? 12.062 -6.117 24 1 94.88 50 GLU B O 1
ATOM 3956 N N . VAL B 1 51 ? 13.953 -4.996 23.984 1 95.06 51 VAL B N 1
ATOM 3957 C CA . VAL B 1 51 ? 13.812 -4.551 22.594 1 95.06 51 VAL B CA 1
ATOM 3958 C C . VAL B 1 51 ? 13.844 -5.758 21.656 1 95.06 51 VAL B C 1
ATOM 3960 O O . VAL B 1 51 ? 13.055 -5.844 20.719 1 95.06 51 VAL B O 1
ATOM 3963 N N . LEU B 1 52 ? 14.695 -6.711 21.953 1 95.5 52 LEU B N 1
ATOM 3964 C CA . LEU B 1 52 ? 14.797 -7.914 21.141 1 95.5 52 LEU B CA 1
ATOM 3965 C C . LEU B 1 52 ? 13.5 -8.711 21.172 1 95.5 52 LEU B C 1
ATOM 3967 O O . LEU B 1 52 ? 13.047 -9.211 20.141 1 95.5 52 LEU B O 1
ATOM 3971 N N . ARG B 1 53 ? 12.961 -8.781 22.312 1 94.94 53 ARG B N 1
ATOM 3972 C CA . ARG B 1 53 ? 11.711 -9.523 22.469 1 94.94 53 ARG B CA 1
ATOM 3973 C C . ARG B 1 53 ? 10.586 -8.867 21.688 1 94.94 53 ARG B C 1
ATOM 3975 O O . ARG B 1 53 ? 9.875 -9.539 20.922 1 94.94 53 ARG B O 1
ATOM 3982 N N . ARG B 1 54 ? 10.414 -7.555 21.875 1 95.44 54 ARG B N 1
ATOM 3983 C CA . ARG B 1 54 ? 9.367 -6.832 21.172 1 95.44 54 ARG B CA 1
ATOM 3984 C C . ARG B 1 54 ? 9.578 -6.891 19.656 1 95.44 54 ARG B C 1
ATOM 3986 O O . ARG B 1 54 ? 8.625 -7.051 18.891 1 95.44 54 ARG B O 1
ATOM 3993 N N . ARG B 1 55 ? 10.805 -6.73 19.266 1 96.19 55 ARG B N 1
ATOM 3994 C CA . ARG B 1 55 ? 11.172 -6.758 17.859 1 96.19 55 ARG B CA 1
ATOM 3995 C C . ARG B 1 55 ? 10.789 -8.094 17.219 1 96.19 55 ARG B C 1
ATOM 3997 O O . ARG B 1 55 ? 10.188 -8.117 16.141 1 96.19 55 ARG B O 1
ATOM 4004 N N . ALA B 1 56 ? 11.086 -9.18 17.844 1 94.5 56 ALA B N 1
ATOM 4005 C CA . ALA B 1 56 ? 10.773 -10.508 17.344 1 94.5 56 ALA B CA 1
ATOM 4006 C C . ALA B 1 56 ? 9.266 -10.719 17.219 1 94.5 56 ALA B C 1
ATOM 4008 O O . ALA B 1 56 ? 8.781 -11.258 16.234 1 94.5 56 ALA B O 1
ATOM 4009 N N . GLU B 1 57 ? 8.602 -10.289 18.219 1 93.75 57 GLU B N 1
ATOM 4010 C CA . GLU B 1 57 ? 7.152 -10.445 18.219 1 93.75 57 GLU B CA 1
ATOM 4011 C C . GLU B 1 57 ? 6.504 -9.633 17.109 1 93.75 57 GLU B C 1
ATOM 4013 O O . GLU B 1 57 ? 5.629 -10.141 16.391 1 93.75 57 GLU B O 1
ATOM 4018 N N . GLU B 1 58 ? 6.914 -8.391 16.969 1 94.88 58 GLU B N 1
ATOM 4019 C CA . GLU B 1 58 ? 6.34 -7.523 15.945 1 94.88 58 GLU B CA 1
ATOM 4020 C C . GLU B 1 58 ? 6.652 -8.039 14.539 1 94.88 58 GLU B C 1
ATOM 4022 O O . GLU B 1 58 ? 5.824 -7.934 13.633 1 94.88 58 GLU B O 1
ATOM 4027 N N . TYR B 1 59 ? 7.836 -8.57 14.391 1 93.44 59 TYR B N 1
ATOM 4028 C CA . TYR B 1 59 ? 8.203 -9.133 13.094 1 93.44 59 TYR B CA 1
ATOM 4029 C C . TYR B 1 59 ? 7.316 -10.32 12.75 1 93.44 59 TYR B C 1
ATOM 4031 O O . TYR B 1 59 ? 6.824 -10.43 11.625 1 93.44 59 TYR B O 1
ATOM 4039 N N . ARG B 1 60 ? 7.082 -11.141 13.672 1 89.94 60 ARG B N 1
ATOM 4040 C CA . ARG B 1 60 ? 6.215 -12.297 13.469 1 89.94 60 ARG B CA 1
ATOM 4041 C C . ARG B 1 60 ? 4.801 -11.867 13.094 1 89.94 60 ARG B C 1
ATOM 4043 O O . ARG B 1 60 ? 4.199 -12.414 12.172 1 89.94 60 ARG B O 1
ATOM 4050 N N . LYS B 1 61 ? 4.277 -10.93 13.797 1 89.94 61 LYS B N 1
ATOM 4051 C CA . LYS B 1 61 ? 2.932 -10.43 13.523 1 89.94 61 LYS B CA 1
ATOM 4052 C C . LYS B 1 61 ? 2.848 -9.82 12.125 1 89.94 61 LYS B C 1
ATOM 4054 O O . LYS B 1 61 ? 1.854 -10.008 11.422 1 89.94 61 LYS B O 1
ATOM 4059 N N . GLN B 1 62 ? 3.902 -9.117 11.844 1 90.44 62 GLN B N 1
ATOM 4060 C CA . GLN B 1 62 ? 3.936 -8.5 10.523 1 90.44 62 GLN B CA 1
ATOM 4061 C C . GLN B 1 62 ? 3.963 -9.562 9.422 1 90.44 62 GLN B C 1
ATOM 4063 O O . GLN B 1 62 ? 3.33 -9.398 8.375 1 90.44 62 GLN B O 1
ATOM 4068 N N . GLN B 1 63 ? 4.68 -10.586 9.602 1 84.62 63 GLN B N 1
ATOM 4069 C CA . GLN B 1 63 ? 4.734 -11.68 8.633 1 84.62 63 GLN B CA 1
ATOM 4070 C C . GLN B 1 63 ? 3.365 -12.328 8.461 1 84.62 63 GLN B C 1
ATOM 4072 O O . GLN B 1 63 ? 2.979 -12.688 7.344 1 84.62 63 GLN B O 1
ATOM 4077 N N . ASN B 1 64 ? 2.703 -12.383 9.5 1 79.56 64 ASN B N 1
ATOM 4078 C CA . ASN B 1 64 ? 1.363 -12.961 9.445 1 79.56 64 ASN B CA 1
ATOM 4079 C C . ASN B 1 64 ? 0.396 -12.062 8.688 1 79.56 64 ASN B C 1
ATOM 4081 O O . ASN B 1 64 ? -0.43 -12.547 7.91 1 79.56 64 ASN B O 1
ATOM 4085 N N . ARG B 1 65 ? 0.57 -10.891 8.883 1 84.62 65 ARG B N 1
ATOM 4086 C CA . ARG B 1 65 ? -0.328 -9.922 8.266 1 84.62 65 ARG B CA 1
ATOM 4087 C C . ARG B 1 65 ? -0.087 -9.828 6.762 1 84.62 65 ARG B C 1
ATOM 4089 O O . ARG B 1 65 ? -1.031 -9.664 5.988 1 84.62 65 ARG B O 1
ATOM 4096 N N . THR B 1 66 ? 1.087 -9.82 6.375 1 74.38 66 THR B N 1
ATOM 4097 C CA . THR B 1 66 ? 1.416 -9.602 4.973 1 74.38 66 THR B CA 1
ATOM 4098 C C . THR B 1 66 ? 1.412 -10.922 4.203 1 74.38 66 THR B C 1
ATOM 4100 O O . THR B 1 66 ? 1.648 -10.945 2.994 1 74.38 66 THR B O 1
ATOM 4103 N N . ASN B 1 67 ? 0.834 -11.891 4.789 1 62.06 67 ASN B N 1
ATOM 4104 C CA . ASN B 1 67 ? 0.714 -13.227 4.207 1 62.06 67 ASN B CA 1
ATOM 4105 C C . ASN B 1 67 ? 1.991 -13.633 3.48 1 62.06 67 ASN B C 1
ATOM 4107 O O . ASN B 1 67 ? 1.935 -14.305 2.445 1 62.06 67 ASN B O 1
ATOM 4111 N N . THR B 1 68 ? 3.074 -13.008 3.816 1 53.44 68 THR B N 1
ATOM 4112 C CA . THR B 1 68 ? 4.348 -13.367 3.199 1 53.44 68 THR B CA 1
ATOM 4113 C C . THR B 1 68 ? 4.633 -14.852 3.377 1 53.44 68 THR B C 1
ATOM 4115 O O . THR B 1 68 ? 5.289 -15.469 2.535 1 53.44 68 THR B O 1
ATOM 4118 N N . ASN B 1 69 ? 4.008 -15.352 4.414 1 44.28 69 ASN B N 1
ATOM 4119 C CA . ASN B 1 69 ? 4.219 -16.781 4.668 1 44.28 69 ASN B CA 1
ATOM 4120 C C . ASN B 1 69 ? 3.449 -17.641 3.672 1 44.28 69 ASN B C 1
ATOM 4122 O O . ASN B 1 69 ? 3.68 -18.844 3.584 1 44.28 69 ASN B O 1
ATOM 4126 N N . LEU B 1 70 ? 2.553 -16.969 2.967 1 49.31 70 LEU B N 1
ATOM 4127 C CA . LEU B 1 70 ? 1.708 -17.766 2.082 1 49.31 70 LEU B CA 1
ATOM 4128 C C . LEU B 1 70 ? 2.389 -17.984 0.735 1 49.31 70 LEU B C 1
ATOM 4130 O O . LEU B 1 70 ? 1.877 -18.719 -0.11 1 49.31 70 LEU B O 1
ATOM 4134 N N . ASP B 1 71 ? 3.559 -17.391 0.581 1 54.06 71 ASP B N 1
ATOM 4135 C CA . ASP B 1 71 ? 4.25 -17.562 -0.692 1 54.06 71 ASP B CA 1
ATOM 4136 C C . ASP B 1 71 ? 4.914 -18.938 -0.763 1 54.06 71 ASP B C 1
ATOM 4138 O O . ASP B 1 71 ? 6.133 -19.062 -0.598 1 54.06 71 ASP B O 1
ATOM 4142 N N . VAL B 1 72 ? 4.062 -19.938 -0.509 1 47.12 72 VAL B N 1
ATOM 4143 C CA . VAL B 1 72 ? 4.57 -21.312 -0.554 1 47.12 72 VAL B CA 1
ATOM 4144 C C . VAL B 1 72 ? 4.777 -21.734 -2.006 1 47.12 72 VAL B C 1
ATOM 4146 O O . VAL B 1 72 ? 3.916 -21.5 -2.857 1 47.12 72 VAL B O 1
ATOM 4149 N N . LEU B 1 73 ? 6.062 -22.125 -2.264 1 43.66 73 LEU B N 1
ATOM 4150 C CA . LEU B 1 73 ? 6.348 -22.719 -3.57 1 43.66 73 LEU B CA 1
ATOM 4151 C C . LEU B 1 73 ? 5.598 -24.031 -3.754 1 43.66 73 LEU B C 1
ATOM 4153 O O . LEU B 1 73 ? 5.691 -24.922 -2.91 1 43.66 73 LEU B O 1
ATOM 4157 N N . LEU B 1 74 ? 4.688 -24.078 -4.68 1 56.28 74 LEU B N 1
ATOM 4158 C CA . LEU B 1 74 ? 3.994 -25.312 -5.035 1 56.28 74 LEU B CA 1
ATOM 4159 C C . LEU B 1 74 ? 4.5 -25.859 -6.367 1 56.28 74 LEU B C 1
ATOM 4161 O O . LEU B 1 74 ? 4.66 -25.109 -7.328 1 56.28 74 LEU B O 1
ATOM 4165 N N . VAL B 1 75 ? 5.012 -27.156 -6.312 1 48.38 75 VAL B N 1
ATOM 4166 C CA . VAL B 1 75 ? 5.477 -27.844 -7.512 1 48.38 75 VAL B CA 1
ATOM 4167 C C . VAL B 1 75 ? 4.492 -28.938 -7.898 1 48.38 75 VAL B C 1
ATOM 4169 O O . VAL B 1 75 ? 4.039 -29.703 -7.039 1 48.38 75 VAL B O 1
ATOM 4172 N N . ALA B 1 76 ? 3.949 -28.781 -9.07 1 57.16 76 ALA B N 1
ATOM 4173 C CA . ALA B 1 76 ? 3.078 -29.859 -9.555 1 57.16 76 ALA B CA 1
ATOM 4174 C C . ALA B 1 76 ? 3.859 -31.156 -9.758 1 57.16 76 ALA B C 1
ATOM 4176 O O . ALA B 1 76 ? 4.91 -31.156 -10.406 1 57.16 76 ALA B O 1
ATOM 4177 N N . PRO B 1 77 ? 3.605 -32.125 -8.758 1 47.59 77 PRO B N 1
ATOM 4178 C CA . PRO B 1 77 ? 4.316 -33.375 -9 1 47.59 77 PRO B CA 1
ATOM 4179 C C . PRO B 1 77 ? 4.164 -33.875 -10.43 1 47.59 77 PRO B C 1
ATOM 4181 O O . PRO B 1 77 ? 3.256 -33.438 -11.148 1 47.59 77 PRO B O 1
ATOM 4184 N N . SER B 1 78 ? 5.289 -34.562 -10.984 1 44.34 78 SER B N 1
ATOM 4185 C CA . SER B 1 78 ? 5.57 -35.156 -12.297 1 44.34 78 SER B CA 1
ATOM 4186 C C . SER B 1 78 ? 4.418 -36.031 -12.773 1 44.34 78 SER B C 1
ATOM 4188 O O . SER B 1 78 ? 4.52 -36.688 -13.82 1 44.34 78 SER B O 1
ATOM 4190 N N . ASN B 1 79 ? 3.236 -36.062 -12.227 1 47.16 79 ASN B N 1
ATOM 4191 C CA . ASN B 1 79 ? 2.633 -37.219 -12.891 1 47.16 79 ASN B CA 1
ATOM 4192 C C . ASN B 1 79 ? 2.406 -36.938 -14.383 1 47.16 79 ASN B C 1
ATOM 4194 O O . ASN B 1 79 ? 1.855 -37.781 -15.086 1 47.16 79 ASN B O 1
ATOM 4198 N N . SER B 1 80 ? 2.547 -35.969 -15.039 1 59.06 80 SER B N 1
ATOM 4199 C CA . SER B 1 80 ? 2.363 -35.938 -16.484 1 59.06 80 SER B CA 1
ATOM 4200 C C . SER B 1 80 ? 3.525 -35.25 -17.188 1 59.06 80 SER B C 1
ATOM 4202 O O . SER B 1 80 ? 3.633 -34 -17.125 1 59.06 80 SER B O 1
ATOM 4204 N N . PRO B 1 81 ? 4.488 -36.062 -17.766 1 74.25 81 PRO B N 1
ATOM 4205 C CA . PRO B 1 81 ? 5.906 -36.344 -17.562 1 74.25 81 PRO B CA 1
ATOM 4206 C C . PRO B 1 81 ? 6.691 -35.125 -17.062 1 74.25 81 PRO B C 1
ATOM 4208 O O . PRO B 1 81 ? 7.859 -35.25 -16.688 1 74.25 81 PRO B O 1
ATOM 4211 N N . LEU B 1 82 ? 5.922 -34 -17 1 81.56 82 LEU B N 1
ATOM 4212 C CA . LEU B 1 82 ? 6.68 -32.781 -16.688 1 81.56 82 LEU B CA 1
ATOM 4213 C C . LEU B 1 82 ? 6.484 -32.375 -15.227 1 81.56 82 LEU B C 1
ATOM 4215 O O . LEU B 1 82 ? 5.363 -32.406 -14.719 1 81.56 82 LEU B O 1
ATOM 4219 N N . GLN B 1 83 ? 7.559 -32.062 -14.562 1 81.5 83 GLN B N 1
ATOM 4220 C CA . GLN B 1 83 ? 7.574 -31.453 -13.234 1 81.5 83 GLN B CA 1
ATOM 4221 C C . GLN B 1 83 ? 8.047 -30.016 -13.289 1 81.5 83 GLN B C 1
ATOM 4223 O O . GLN B 1 83 ? 9.016 -29.688 -13.984 1 81.5 83 GLN B O 1
ATOM 4228 N N . TYR B 1 84 ? 7.309 -29.125 -12.648 1 84.56 84 TYR B N 1
ATOM 4229 C CA . TYR B 1 84 ? 7.621 -27.703 -12.719 1 84.56 84 TYR B CA 1
ATOM 4230 C C . TYR B 1 84 ? 7.02 -26.953 -11.539 1 84.56 84 TYR B C 1
ATOM 4232 O O . TYR B 1 84 ? 6.102 -27.453 -10.883 1 84.56 84 TYR B O 1
ATOM 4240 N N . PRO B 1 85 ? 7.551 -25.781 -11.227 1 81.56 85 PRO B N 1
ATOM 4241 C CA . PRO B 1 85 ? 6.953 -25 -10.148 1 81.56 85 PRO B CA 1
ATOM 4242 C C . PRO B 1 85 ? 5.613 -24.375 -10.539 1 81.56 85 PRO B C 1
ATOM 4244 O O . PRO B 1 85 ? 5.5 -23.766 -11.609 1 81.56 85 PRO B O 1
ATOM 4247 N N . ILE B 1 86 ? 4.605 -24.469 -9.719 1 77.5 86 ILE B N 1
ATOM 4248 C CA . ILE B 1 86 ? 3.279 -23.969 -10.047 1 77.5 86 ILE B CA 1
ATOM 4249 C C . ILE B 1 86 ? 3.021 -22.656 -9.297 1 77.5 86 ILE B C 1
ATOM 4251 O O . ILE B 1 86 ? 2.188 -21.859 -9.711 1 77.5 86 ILE B O 1
ATOM 4255 N N . HIS B 1 87 ? 3.686 -22.516 -8.133 1 77.62 87 HIS B N 1
ATOM 4256 C CA . HIS B 1 87 ? 3.412 -21.328 -7.324 1 77.62 87 HIS B CA 1
ATOM 4257 C C . HIS B 1 87 ? 4.629 -20.938 -6.492 1 77.62 87 HIS B C 1
ATOM 4259 O O . HIS B 1 87 ? 5.359 -21.797 -6.008 1 77.62 87 HIS B O 1
ATOM 4265 N N . GLY B 1 88 ? 4.844 -19.609 -6.41 1 76.5 88 GLY B N 1
ATOM 4266 C CA . GLY B 1 88 ? 5.762 -19.109 -5.398 1 76.5 88 GLY B CA 1
ATOM 4267 C C . GLY B 1 88 ? 7.168 -18.891 -5.926 1 76.5 88 GLY B C 1
ATOM 4268 O O . GLY B 1 88 ? 8.023 -18.359 -5.215 1 76.5 88 GLY B O 1
ATOM 4269 N N . PHE B 1 89 ? 7.523 -19.328 -7.227 1 86.06 89 PHE B N 1
ATOM 4270 C CA . PHE B 1 89 ? 8.859 -19.078 -7.754 1 86.06 89 PHE B CA 1
ATOM 4271 C C . PHE B 1 89 ? 9.07 -17.594 -8.008 1 86.06 89 PHE B C 1
ATOM 4273 O O . PHE B 1 89 ? 8.547 -17.047 -8.984 1 86.06 89 PHE B O 1
ATOM 4280 N N . THR B 1 90 ? 9.781 -16.969 -7.082 1 88.81 90 THR B N 1
ATOM 4281 C CA . THR B 1 90 ? 10.031 -15.531 -7.113 1 88.81 90 THR B CA 1
ATOM 4282 C C . THR B 1 90 ? 11.523 -15.242 -7.223 1 88.81 90 THR B C 1
ATOM 4284 O O . THR B 1 90 ? 12.328 -15.844 -6.512 1 88.81 90 THR B O 1
ATOM 4287 N N . VAL B 1 91 ? 11.922 -14.367 -8.109 1 91.69 91 VAL B N 1
ATOM 4288 C CA . VAL B 1 91 ? 13.336 -14.055 -8.328 1 91.69 91 VAL B CA 1
ATOM 4289 C C . VAL B 1 91 ? 13.555 -12.555 -8.195 1 91.69 91 VAL B C 1
ATOM 4291 O O . VAL B 1 91 ? 12.664 -11.758 -8.492 1 91.69 91 VAL B O 1
ATOM 4294 N N . GLU B 1 92 ? 14.734 -12.164 -7.688 1 93.56 92 GLU B N 1
ATOM 4295 C CA . GLU B 1 92 ? 15.172 -10.773 -7.699 1 93.56 92 GLU B CA 1
ATOM 4296 C C . GLU B 1 92 ? 15.461 -10.305 -9.125 1 93.56 92 GLU B C 1
ATOM 4298 O O . GLU B 1 92 ? 16.047 -11.039 -9.914 1 93.56 92 GLU B O 1
ATOM 4303 N N . PRO B 1 93 ? 15.055 -9.094 -9.484 1 94.69 93 PRO B N 1
ATOM 4304 C CA . PRO B 1 93 ? 15.344 -8.617 -10.836 1 94.69 93 PRO B CA 1
ATOM 4305 C C . PRO B 1 93 ? 16.828 -8.68 -11.188 1 94.69 93 PRO B C 1
ATOM 4307 O O . PRO B 1 93 ? 17.672 -8.367 -10.344 1 94.69 93 PRO B O 1
ATOM 4310 N N . LEU B 1 94 ? 17.125 -9.094 -12.422 1 95.81 94 LEU B N 1
ATOM 4311 C CA . LEU B 1 94 ? 18.453 -9.094 -13.023 1 95.81 94 LEU B CA 1
ATOM 4312 C C . LEU B 1 94 ? 19.406 -10.016 -12.266 1 95.81 94 LEU B C 1
ATOM 4314 O O . LEU B 1 94 ? 20.625 -9.82 -12.281 1 95.81 94 LEU B O 1
ATOM 4318 N N . THR B 1 95 ? 18.906 -10.969 -11.484 1 94.56 95 THR B N 1
ATOM 4319 C CA . THR B 1 95 ? 19.719 -11.875 -10.672 1 94.56 95 THR B CA 1
ATOM 4320 C C . THR B 1 95 ? 19.5 -13.32 -11.109 1 94.56 95 THR B C 1
ATOM 4322 O O . THR B 1 95 ? 18.359 -13.758 -11.289 1 94.56 95 THR B O 1
ATOM 4325 N N . LYS B 1 96 ? 20.578 -13.984 -11.273 1 95.5 96 LYS B N 1
ATOM 4326 C CA . LYS B 1 96 ? 20.516 -15.391 -11.656 1 95.5 96 LYS B CA 1
ATOM 4327 C C . LYS B 1 96 ? 19.875 -16.234 -10.547 1 95.5 96 LYS B C 1
ATOM 4329 O O . LYS B 1 96 ? 20.266 -16.125 -9.383 1 95.5 96 LYS B O 1
ATOM 4334 N N . SER B 1 97 ? 18.891 -17.062 -10.922 1 94.31 97 SER B N 1
ATOM 4335 C CA . SER B 1 97 ? 18.203 -17.922 -9.977 1 94.31 97 SER B CA 1
ATOM 4336 C C . SER B 1 97 ? 17.922 -19.297 -10.586 1 94.31 97 SER B C 1
ATOM 4338 O O . SER B 1 97 ? 17.453 -19.391 -11.727 1 94.31 97 SER B O 1
ATOM 4340 N N . LEU B 1 98 ? 18.188 -20.312 -9.82 1 93.56 98 LEU B N 1
ATOM 4341 C CA . LEU B 1 98 ? 17.859 -21.656 -10.281 1 93.56 98 LEU B CA 1
ATOM 4342 C C . 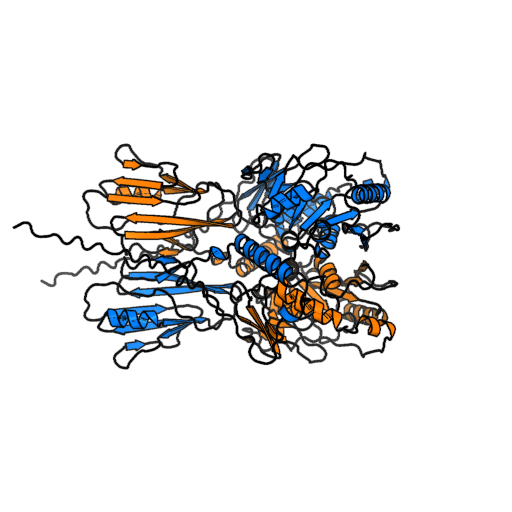LEU B 1 98 ? 16.344 -21.875 -10.289 1 93.56 98 LEU B C 1
ATOM 4344 O O . LEU B 1 98 ? 15.656 -21.5 -9.336 1 93.56 98 LEU B O 1
ATOM 4348 N N . ILE B 1 99 ? 15.805 -22.453 -11.32 1 92.06 99 ILE B N 1
ATOM 4349 C CA . ILE B 1 99 ? 14.383 -22.781 -11.367 1 92.06 99 ILE B CA 1
ATOM 4350 C C . ILE B 1 99 ? 14.141 -24.078 -10.594 1 92.06 99 ILE B C 1
ATOM 4352 O O . ILE B 1 99 ? 14.68 -25.141 -10.945 1 92.06 99 ILE B O 1
ATOM 4356 N N . PRO B 1 100 ? 13.312 -24 -9.672 1 87.06 100 PRO B N 1
ATOM 4357 C CA . PRO B 1 100 ? 13.141 -25.188 -8.844 1 87.06 100 PRO B CA 1
ATOM 4358 C C . PRO B 1 100 ? 12.195 -26.219 -9.477 1 87.06 100 PRO B C 1
ATOM 4360 O O . PRO B 1 100 ? 11.234 -25.844 -10.148 1 87.06 100 PRO B O 1
ATOM 4363 N N . GLY B 1 101 ? 12.539 -27.5 -9.289 1 83.94 101 GLY B N 1
ATOM 4364 C CA . GLY B 1 101 ? 11.586 -28.578 -9.484 1 83.94 101 GLY B CA 1
ATOM 4365 C C . GLY B 1 101 ? 11.469 -29.016 -10.93 1 83.94 101 GLY B C 1
ATOM 4366 O O . GLY B 1 101 ? 10.602 -29.828 -11.266 1 83.94 101 GLY B O 1
ATOM 4367 N N . LEU B 1 102 ? 12.289 -28.516 -11.82 1 87.94 102 LEU B N 1
ATOM 4368 C CA . LEU B 1 102 ? 12.203 -28.953 -13.211 1 87.94 102 LEU B CA 1
ATOM 4369 C C . LEU B 1 102 ? 12.641 -30.406 -13.352 1 87.94 102 LEU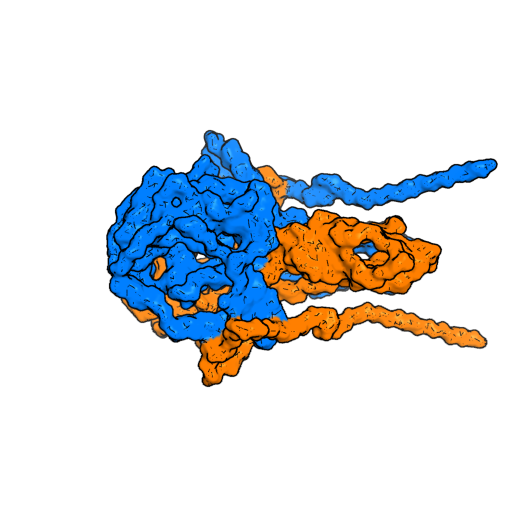 B C 1
ATOM 4371 O O . LEU B 1 102 ? 13.711 -30.781 -12.883 1 87.94 102 LEU B O 1
ATOM 4375 N N . ALA B 1 103 ? 11.781 -31.172 -13.984 1 87.62 103 ALA B N 1
ATOM 4376 C CA . ALA B 1 103 ? 12.141 -32.562 -14.234 1 87.62 103 ALA B CA 1
ATOM 4377 C C . ALA B 1 103 ? 11.188 -33.219 -15.242 1 87.62 103 ALA B C 1
ATOM 4379 O O . ALA B 1 103 ? 10.125 -32.656 -15.531 1 87.62 103 ALA B O 1
ATOM 4380 N N . VAL B 1 104 ? 11.672 -34.312 -15.844 1 87.88 104 VAL B N 1
ATOM 4381 C CA . VAL B 1 104 ? 10.867 -35.156 -16.75 1 87.88 104 VAL B CA 1
ATOM 4382 C C . VAL B 1 104 ? 10.82 -36.594 -16.234 1 87.88 104 VAL B C 1
ATOM 4384 O O . VAL B 1 104 ? 11.867 -37.188 -15.961 1 87.88 104 VAL B O 1
ATOM 4387 N N . HIS B 1 105 ? 9.656 -37.062 -16.078 1 82.69 105 HIS B N 1
ATOM 4388 C CA . HIS B 1 105 ? 9.438 -38.438 -15.711 1 82.69 105 HIS B CA 1
ATOM 4389 C C . HIS B 1 105 ? 8.773 -39.219 -16.844 1 82.69 105 HIS B C 1
ATOM 4391 O O . HIS B 1 105 ? 7.543 -39.219 -16.953 1 82.69 105 HIS B O 1
ATOM 4397 N N . ALA B 1 106 ? 9.562 -39.812 -17.641 1 81.31 106 ALA B N 1
ATOM 4398 C CA . ALA B 1 106 ? 9.086 -40.531 -18.812 1 81.31 106 ALA B CA 1
ATOM 4399 C C . ALA B 1 106 ? 9.773 -41.906 -18.938 1 81.31 106 ALA B C 1
ATOM 4401 O O . ALA B 1 106 ? 10.812 -42.125 -18.328 1 81.31 106 ALA B O 1
ATOM 4402 N N . GLY B 1 107 ? 9.102 -42.812 -19.625 1 82.38 107 GLY B N 1
ATOM 4403 C CA . GLY B 1 107 ? 9.727 -44.094 -19.922 1 82.38 107 GLY B CA 1
ATOM 4404 C C . GLY B 1 107 ? 10.961 -43.969 -20.797 1 82.38 107 GLY B C 1
ATOM 4405 O O . GLY B 1 107 ? 11.391 -42.844 -21.125 1 82.38 107 GLY B O 1
ATOM 4406 N N . THR B 1 108 ? 11.531 -45.062 -21.141 1 88 108 THR B N 1
ATOM 4407 C CA . THR B 1 108 ? 12.773 -45.094 -21.906 1 88 108 THR B CA 1
ATOM 4408 C C . THR B 1 108 ? 12.562 -44.531 -23.312 1 88 108 THR B C 1
ATOM 4410 O O . THR B 1 108 ? 11.586 -44.906 -23.984 1 88 108 THR B O 1
ATOM 4413 N N . ARG B 1 109 ? 13.383 -43.562 -23.641 1 89.75 109 ARG B N 1
ATOM 4414 C CA . ARG B 1 109 ? 13.453 -43.031 -25 1 89.75 109 ARG B CA 1
ATOM 4415 C C . ARG B 1 109 ? 14.852 -43.156 -25.578 1 89.75 109 ARG B C 1
ATOM 4417 O O . ARG B 1 109 ? 15.82 -43.344 -24.828 1 89.75 109 ARG B O 1
ATOM 4424 N N . GLU B 1 110 ? 14.883 -43.125 -26.875 1 92.31 110 GLU B N 1
ATOM 4425 C CA . GLU B 1 110 ? 16.188 -43.062 -27.516 1 92.31 110 GLU B CA 1
ATOM 4426 C C . GLU B 1 110 ? 16.875 -41.719 -27.281 1 92.31 110 GLU B C 1
ATOM 4428 O O . GLU B 1 110 ? 18.094 -41.656 -27.062 1 92.31 110 GLU B O 1
ATOM 4433 N N . LEU B 1 111 ? 16.031 -40.781 -27.359 1 93.31 111 LEU B N 1
ATOM 4434 C CA . LEU B 1 111 ? 16.5 -39.406 -27.156 1 93.31 111 LEU B CA 1
ATOM 4435 C C . LEU B 1 111 ? 15.461 -38.562 -26.406 1 93.31 111 LEU B C 1
ATOM 4437 O O . LEU B 1 111 ? 14.273 -38.625 -26.75 1 93.31 111 LEU B O 1
ATOM 4441 N N . TYR B 1 112 ? 15.969 -37.969 -25.375 1 94.06 112 TYR B N 1
ATOM 4442 C CA . TYR B 1 112 ? 15.117 -37.031 -24.656 1 94.06 112 TYR B CA 1
ATOM 4443 C C . TYR B 1 112 ? 15.383 -35.594 -25.078 1 94.06 112 TYR B C 1
ATOM 4445 O O . TYR B 1 112 ? 16.531 -35.156 -25.078 1 94.06 112 TYR B O 1
ATOM 4453 N N . LYS B 1 113 ? 14.328 -34.906 -25.453 1 94.62 113 LYS B N 1
ATOM 4454 C CA . LYS B 1 113 ? 14.453 -33.531 -25.859 1 94.62 113 LYS B CA 1
ATOM 4455 C C . LYS B 1 113 ? 13.43 -32.656 -25.141 1 94.62 113 LYS B C 1
ATOM 4457 O O . LYS B 1 113 ? 12.234 -32.969 -25.141 1 94.62 113 LYS B O 1
ATOM 4462 N N . VAL B 1 114 ? 13.938 -31.594 -24.531 1 95.06 114 VAL B N 1
ATOM 4463 C CA . VAL B 1 114 ? 13.031 -30.656 -23.891 1 95.06 114 VAL B CA 1
ATOM 4464 C C . VAL B 1 114 ? 13.297 -29.25 -24.406 1 95.06 114 VAL B C 1
ATOM 4466 O O . VAL B 1 114 ? 14.398 -28.953 -24.875 1 95.06 114 VAL B O 1
ATOM 4469 N N . PHE B 1 115 ? 12.258 -28.453 -24.391 1 95.75 115 PHE B N 1
ATOM 4470 C CA . PHE B 1 115 ? 12.312 -27.047 -24.812 1 95.75 115 PHE B CA 1
ATOM 4471 C C . PHE B 1 115 ? 11.781 -26.141 -23.719 1 95.75 115 PHE B C 1
ATOM 4473 O O . PHE B 1 115 ? 10.719 -26.391 -23.156 1 95.75 115 PHE B O 1
ATOM 4480 N N . LEU B 1 116 ? 12.57 -25.141 -23.359 1 96.38 116 LEU B N 1
ATOM 4481 C CA . LEU B 1 116 ? 12.18 -24.109 -22.406 1 96.38 116 LEU B CA 1
ATOM 4482 C C . LEU B 1 116 ? 12.289 -22.719 -23.031 1 96.38 116 LEU B C 1
ATOM 4484 O O . LEU B 1 116 ? 13.266 -22.422 -23.719 1 96.38 116 LEU B O 1
ATOM 4488 N N . SER B 1 117 ? 11.305 -21.875 -22.797 1 96.81 117 SER B N 1
ATOM 4489 C CA . SER B 1 117 ? 11.383 -20.5 -23.297 1 96.81 117 SER B CA 1
ATOM 4490 C C . SER B 1 117 ? 10.742 -19.516 -22.328 1 96.81 117 SER B C 1
ATOM 4492 O O . SER B 1 117 ? 9.844 -19.891 -21.562 1 96.81 117 SER B O 1
ATOM 4494 N N . VAL B 1 118 ? 11.242 -18.344 -22.281 1 96.25 118 VAL B N 1
ATOM 4495 C CA . VAL B 1 118 ? 10.734 -17.234 -21.453 1 96.25 118 VAL B CA 1
ATOM 4496 C C . VAL B 1 118 ? 10.672 -15.961 -22.281 1 96.25 118 VAL B C 1
ATOM 4498 O O . VAL B 1 118 ? 11.148 -15.922 -23.422 1 96.25 118 VAL B O 1
ATOM 4501 N N . SER B 1 119 ? 10.07 -14.914 -21.75 1 93.06 119 SER B N 1
ATOM 4502 C CA . SER B 1 119 ? 9.852 -13.688 -22.531 1 93.06 119 SER B CA 1
ATOM 4503 C C . SER B 1 119 ? 10.727 -12.555 -22 1 93.06 119 SER B C 1
ATOM 4505 O O . SER B 1 119 ? 11.203 -11.719 -22.781 1 93.06 119 SER B O 1
ATOM 4507 N N . TYR B 1 120 ? 10.945 -12.508 -20.688 1 94.19 120 TYR B N 1
ATOM 4508 C CA . TYR B 1 120 ? 11.594 -11.352 -20.094 1 94.19 120 TYR B CA 1
ATOM 4509 C C . TYR B 1 120 ? 12.906 -11.75 -19.422 1 94.19 120 TYR B C 1
ATOM 4511 O O . TYR B 1 120 ? 13.336 -11.117 -18.453 1 94.19 120 TYR B O 1
ATOM 4519 N N . GLY B 1 121 ? 13.477 -12.828 -19.859 1 97.12 121 GLY B N 1
ATOM 4520 C CA . GLY B 1 121 ? 14.719 -13.258 -19.25 1 97.12 121 GLY B CA 1
ATOM 4521 C C . GLY B 1 121 ? 15.523 -14.203 -20.141 1 97.12 121 GLY B C 1
ATOM 4522 O O . GLY B 1 121 ? 15.219 -14.352 -21.328 1 97.12 121 GLY B O 1
ATOM 4523 N N . ASN B 1 122 ? 16.578 -14.625 -19.547 1 97.75 122 ASN B N 1
ATOM 4524 C CA . ASN B 1 122 ? 17.469 -15.586 -20.188 1 97.75 122 ASN B CA 1
ATOM 4525 C C . ASN B 1 122 ? 17.594 -16.875 -19.375 1 97.75 122 ASN B C 1
ATOM 4527 O O . ASN B 1 122 ? 17.406 -16.859 -18.156 1 97.75 122 ASN B O 1
ATOM 4531 N N . LEU B 1 123 ? 17.906 -17.906 -20.141 1 97.81 123 LEU B N 1
ATOM 4532 C CA . LEU B 1 123 ? 18.047 -19.219 -19.516 1 97.81 123 LEU B CA 1
ATOM 4533 C C . LEU B 1 123 ? 19.453 -19.766 -19.719 1 97.81 123 LEU B C 1
ATOM 4535 O O . LEU B 1 123 ? 20.047 -19.578 -20.781 1 97.81 123 LEU B O 1
ATOM 4539 N N . LEU B 1 124 ? 19.969 -20.281 -18.688 1 96.31 124 LEU B N 1
ATOM 4540 C CA . LEU B 1 124 ? 21.312 -20.875 -18.734 1 96.31 124 LEU B CA 1
ATOM 4541 C C . LEU B 1 124 ? 21.328 -22.219 -18 1 96.31 124 LEU B C 1
ATOM 4543 O O . LEU B 1 124 ? 20.656 -22.375 -16.969 1 96.31 124 LEU B O 1
ATOM 4547 N N . VAL B 1 125 ? 21.938 -23.172 -18.531 1 95.12 125 VAL B N 1
ATOM 4548 C CA . VAL B 1 125 ? 22.109 -24.453 -17.844 1 95.12 125 VAL B CA 1
ATOM 4549 C C . VAL B 1 125 ? 23.594 -24.656 -17.5 1 95.12 125 VAL B C 1
ATOM 4551 O O . VAL B 1 125 ? 24.453 -24.594 -18.391 1 95.12 125 VAL B O 1
ATOM 4554 N N . ASP B 1 126 ? 23.828 -24.828 -16.266 1 90.81 126 ASP B N 1
ATOM 4555 C CA . ASP B 1 126 ? 25.203 -25.078 -15.836 1 90.81 126 ASP B CA 1
ATOM 4556 C C . ASP B 1 126 ? 25.531 -26.562 -15.867 1 90.81 126 ASP B C 1
ATOM 4558 O O . ASP B 1 126 ? 24.625 -27.406 -15.734 1 90.81 126 ASP B O 1
ATOM 4562 N N . GLY B 1 127 ? 26.797 -26.938 -16.078 1 85.19 127 GLY B N 1
ATOM 4563 C CA . GLY B 1 127 ? 27.266 -28.297 -15.961 1 85.19 127 GLY B CA 1
ATOM 4564 C C . GLY B 1 127 ? 27.078 -29.109 -17.234 1 85.19 127 GLY B C 1
ATOM 4565 O O . GLY B 1 127 ? 27.234 -30.328 -17.219 1 85.19 127 GLY B O 1
ATOM 4566 N N . ALA B 1 128 ? 26.609 -28.453 -18.312 1 85.25 128 ALA B N 1
ATOM 4567 C CA . ALA B 1 128 ? 26.438 -29.188 -19.562 1 85.25 128 ALA B CA 1
ATOM 4568 C C . ALA B 1 128 ? 27.797 -29.609 -20.141 1 85.25 128 ALA B C 1
ATOM 4570 O O . ALA B 1 128 ? 28.766 -28.859 -20.047 1 85.25 128 ALA B O 1
ATOM 4571 N N . THR B 1 129 ? 27.875 -30.797 -20.531 1 82.62 129 THR B N 1
ATOM 4572 C CA . THR B 1 129 ? 29.094 -31.328 -21.125 1 82.62 129 THR B CA 1
ATOM 4573 C C . THR B 1 129 ? 28.969 -31.375 -22.641 1 82.62 129 THR B C 1
ATOM 4575 O O . THR B 1 129 ? 27.938 -31.016 -23.203 1 82.62 129 THR B O 1
ATOM 4578 N N . GLU B 1 130 ? 30.047 -31.828 -23.297 1 78.75 130 GLU B N 1
ATOM 4579 C CA . GLU B 1 130 ? 30.094 -31.922 -24.766 1 78.75 130 GLU B CA 1
ATOM 4580 C C . GLU B 1 130 ? 29.094 -32.969 -25.281 1 78.75 130 GLU B C 1
ATOM 4582 O O . GLU B 1 130 ? 28.656 -32.875 -26.422 1 78.75 130 GLU B O 1
ATOM 4587 N N . THR B 1 131 ? 28.766 -33.875 -24.391 1 79.12 131 THR B N 1
ATOM 4588 C CA . THR B 1 131 ? 27.859 -34.938 -24.812 1 79.12 131 THR B CA 1
ATOM 4589 C C . THR B 1 131 ? 26.406 -34.469 -24.766 1 79.12 131 THR B C 1
ATOM 4591 O O . THR B 1 131 ? 25.531 -35.094 -25.391 1 79.12 131 THR B O 1
ATOM 4594 N N . ASP B 1 132 ? 26.297 -33.5 -24.031 1 82.44 132 ASP B N 1
ATOM 4595 C CA . ASP B 1 132 ? 24.953 -32.938 -23.953 1 82.44 132 ASP B CA 1
ATOM 4596 C C . ASP B 1 132 ? 24.688 -31.938 -25.094 1 82.44 132 ASP B C 1
ATOM 4598 O O . ASP B 1 132 ? 25.609 -31.219 -25.5 1 82.44 132 ASP B O 1
ATOM 4602 N N . LEU B 1 133 ? 23.609 -32.062 -25.734 1 87.25 133 LEU B N 1
ATOM 4603 C CA . LEU B 1 133 ? 23.266 -31.062 -26.734 1 87.25 133 LEU B CA 1
ATOM 4604 C C . LEU B 1 133 ? 22.359 -29.984 -26.125 1 87.25 133 LEU B C 1
ATOM 4606 O O . LEU B 1 133 ? 21.203 -30.234 -25.828 1 87.25 133 LEU B O 1
ATOM 4610 N N . VAL B 1 134 ? 23.016 -28.875 -25.781 1 93.06 134 VAL B N 1
ATOM 4611 C CA . VAL B 1 134 ? 22.266 -27.734 -25.25 1 93.06 134 VAL B CA 1
ATOM 4612 C C . VAL B 1 134 ? 22.359 -26.562 -26.234 1 93.06 134 VAL B C 1
ATOM 4614 O O . VAL B 1 134 ? 23.453 -26.109 -26.562 1 93.06 134 VAL B O 1
ATOM 4617 N N . VAL B 1 135 ? 21.281 -26.125 -26.797 1 94.5 135 VAL B N 1
ATOM 4618 C CA . VAL B 1 135 ? 21.203 -25 -27.734 1 94.5 135 VAL B CA 1
ATOM 4619 C C . VAL B 1 135 ? 20.469 -23.828 -27.078 1 94.5 135 VAL B C 1
ATOM 4621 O O . VAL B 1 135 ? 19.406 -24.016 -26.469 1 94.5 135 VAL B O 1
ATOM 4624 N N . GLY B 1 136 ? 21.047 -22.641 -27.203 1 95.12 136 GLY B N 1
ATOM 4625 C CA . GLY B 1 136 ? 20.375 -21.438 -26.719 1 95.12 136 GLY B CA 1
ATOM 4626 C C . GLY B 1 136 ? 20.875 -20.984 -25.344 1 95.12 136 GLY B C 1
ATOM 4627 O O . GLY B 1 136 ? 20.141 -20.359 -24.594 1 95.12 136 GLY B O 1
ATOM 4628 N N . GLN B 1 137 ? 22.094 -21.328 -24.938 1 94 137 GLN B N 1
ATOM 4629 C CA . GLN B 1 137 ? 22.703 -20.906 -23.672 1 94 137 GLN B CA 1
ATOM 4630 C C . GLN B 1 137 ? 22.703 -19.391 -23.547 1 94 137 GLN B C 1
ATOM 4632 O O . GLN B 1 137 ? 23.219 -18.703 -24.438 1 94 137 GLN B O 1
ATOM 4637 N N . GLY B 1 138 ? 22.094 -18.906 -22.453 1 94.69 138 GLY B N 1
ATOM 4638 C CA . GLY B 1 138 ? 22.094 -17.484 -22.188 1 94.69 138 GLY B CA 1
ATOM 4639 C C . GLY B 1 138 ? 21.078 -16.719 -23.016 1 94.69 138 GLY B C 1
ATOM 4640 O O . GLY B 1 138 ? 21.141 -15.492 -23.109 1 94.69 138 GLY B O 1
ATOM 4641 N N . GLN B 1 139 ? 20.203 -17.422 -23.688 1 96.75 139 GLN B N 1
ATOM 4642 C CA . GLN B 1 139 ? 19.141 -16.828 -24.469 1 96.75 139 GLN B CA 1
ATOM 4643 C C . GLN B 1 139 ? 17.766 -17.062 -23.828 1 96.75 139 GLN B C 1
ATOM 4645 O O . GLN B 1 139 ? 17.688 -17.609 -22.719 1 96.75 139 GLN B O 1
ATOM 4650 N N . ASN B 1 140 ? 16.719 -16.547 -24.469 1 97.62 140 ASN B N 1
ATOM 4651 C CA . ASN B 1 140 ? 15.375 -16.656 -23.891 1 97.62 140 ASN B CA 1
ATOM 4652 C C . ASN B 1 140 ? 14.734 -18 -24.234 1 97.62 140 ASN B C 1
ATOM 4654 O O . ASN B 1 140 ? 13.602 -18.266 -23.844 1 97.62 140 ASN B O 1
ATOM 4658 N N . ALA B 1 141 ? 15.461 -18.828 -25 1 97.44 141 ALA B N 1
ATOM 4659 C CA . ALA B 1 141 ? 15 -20.172 -25.344 1 97.44 141 ALA B CA 1
ATOM 4660 C C . ALA B 1 141 ? 16.125 -21.188 -25.219 1 97.44 141 ALA B C 1
ATOM 4662 O O . ALA B 1 141 ? 17.266 -20.922 -25.641 1 97.44 141 ALA B O 1
ATOM 4663 N N . LEU B 1 142 ? 15.812 -22.344 -24.656 1 96.38 142 LEU B N 1
ATOM 4664 C CA . LEU B 1 142 ? 16.797 -23.375 -24.375 1 96.38 142 LEU B CA 1
ATOM 4665 C C . LEU B 1 142 ? 16.297 -24.75 -24.844 1 96.38 142 LEU B C 1
ATOM 4667 O O . LEU B 1 142 ? 15.164 -25.125 -24.562 1 96.38 142 LEU B O 1
ATOM 4671 N N . ASN B 1 143 ? 17.078 -25.391 -25.641 1 96.56 143 ASN B N 1
ATOM 4672 C CA . ASN B 1 143 ? 16.844 -26.766 -26.062 1 96.56 143 ASN B CA 1
ATOM 4673 C C . ASN B 1 143 ? 17.875 -27.719 -25.453 1 96.56 143 ASN B C 1
ATOM 4675 O O . ASN B 1 143 ? 19.078 -27.547 -25.641 1 96.56 143 ASN B O 1
ATOM 4679 N N . ILE B 1 144 ? 17.422 -28.703 -24.75 1 95.94 144 ILE B N 1
ATOM 4680 C CA . ILE B 1 144 ? 18.312 -29.688 -24.125 1 95.94 144 ILE B CA 1
ATOM 4681 C C . ILE B 1 144 ? 17.984 -31.078 -24.656 1 95.94 144 ILE B C 1
ATOM 4683 O O . ILE B 1 144 ? 16.828 -31.5 -24.656 1 95.94 144 ILE B O 1
ATOM 4687 N N . SER B 1 145 ? 18.969 -31.766 -25.094 1 94.5 145 SER B N 1
ATOM 4688 C CA . SER B 1 145 ? 18.812 -33.125 -25.594 1 94.5 145 SER B CA 1
ATOM 4689 C C . SER B 1 145 ? 19.875 -34.062 -25.016 1 94.5 145 SER B C 1
ATOM 4691 O O . SER B 1 145 ? 21.047 -33.719 -24.969 1 94.5 145 SER B O 1
ATOM 4693 N N . THR B 1 146 ? 19.406 -35.156 -24.484 1 93.44 146 THR B N 1
ATOM 4694 C CA . THR B 1 146 ? 20.328 -36.156 -23.969 1 93.44 146 THR B CA 1
ATOM 4695 C C . THR B 1 146 ? 19.719 -37.562 -24.094 1 93.44 146 THR B C 1
ATOM 4697 O O . THR B 1 146 ? 18.531 -37.688 -24.406 1 93.44 146 THR B O 1
ATOM 4700 N N . THR B 1 147 ? 20.453 -38.625 -23.922 1 90.56 147 THR B N 1
ATOM 4701 C CA . THR B 1 147 ? 20.016 -40 -24.156 1 90.56 147 THR B CA 1
ATOM 4702 C C . THR B 1 147 ? 19.578 -40.656 -22.859 1 90.56 147 THR B C 1
ATOM 4704 O O . THR B 1 147 ? 19.047 -41.75 -22.859 1 90.56 147 THR B O 1
ATOM 4707 N N . CYS B 1 148 ? 19.781 -39.969 -21.75 1 91.12 148 CYS B N 1
ATOM 4708 C CA . CYS B 1 148 ? 19.469 -40.531 -20.438 1 91.12 148 CYS B CA 1
ATOM 4709 C C . CYS B 1 148 ? 18.594 -39.562 -19.641 1 91.12 148 CYS B C 1
ATOM 4711 O O . CYS B 1 148 ? 18.891 -38.375 -19.562 1 91.12 148 CYS B O 1
ATOM 4713 N N . VAL B 1 149 ? 17.547 -40.156 -19.172 1 91.56 149 VAL B N 1
ATOM 4714 C CA . VAL B 1 149 ? 16.578 -39.344 -18.453 1 91.56 149 VAL B CA 1
ATOM 4715 C C . VAL B 1 149 ? 17.219 -38.781 -17.172 1 91.56 149 VAL B C 1
ATOM 4717 O O . VAL B 1 149 ? 16.938 -37.656 -16.766 1 91.56 149 VAL B O 1
ATOM 4720 N N . ASP B 1 150 ? 18.078 -39.594 -16.531 1 90.38 150 ASP B N 1
ATOM 4721 C CA . ASP B 1 150 ? 18.75 -39.125 -15.312 1 90.38 150 ASP B CA 1
ATOM 4722 C C . ASP B 1 150 ? 19.656 -37.938 -15.602 1 90.38 150 ASP B C 1
ATOM 4724 O O . ASP B 1 150 ? 19.703 -36.969 -14.828 1 90.38 150 ASP B O 1
ATOM 4728 N N . ARG B 1 151 ? 20.25 -38.062 -16.703 1 92.56 151 ARG B N 1
ATOM 4729 C CA . ARG B 1 151 ? 21.125 -36.969 -17.109 1 92.56 151 ARG B CA 1
ATOM 4730 C C . ARG B 1 151 ? 20.297 -35.719 -17.453 1 92.56 151 ARG B C 1
ATOM 4732 O O . ARG B 1 151 ? 20.672 -34.594 -17.094 1 92.56 151 ARG B O 1
ATOM 4739 N N . LEU B 1 152 ? 19.234 -35.906 -18.156 1 93.81 152 LEU B N 1
ATOM 4740 C CA . LEU B 1 152 ? 18.344 -34.812 -18.469 1 93.81 152 LEU B CA 1
ATOM 4741 C C . LEU B 1 152 ? 17.906 -34.094 -17.203 1 93.81 152 LEU B C 1
ATOM 4743 O O . LEU B 1 152 ? 17.984 -32.844 -17.125 1 93.81 152 LEU B O 1
ATOM 4747 N N . ASN B 1 153 ? 17.516 -34.875 -16.203 1 90.88 153 ASN B N 1
ATOM 4748 C CA . ASN B 1 153 ? 17.016 -34.312 -14.961 1 90.88 153 ASN B CA 1
ATOM 4749 C C . ASN B 1 153 ? 18.125 -33.625 -14.18 1 90.88 153 ASN B C 1
ATOM 4751 O O . ASN B 1 153 ? 17.891 -32.625 -13.492 1 90.88 153 ASN B O 1
ATOM 4755 N N . GLN B 1 154 ? 19.312 -34.062 -14.273 1 92.31 154 GLN B N 1
ATOM 4756 C CA . GLN B 1 154 ? 20.453 -33.375 -13.688 1 92.31 154 GLN B CA 1
ATOM 4757 C C . GLN B 1 154 ? 20.656 -32 -14.312 1 92.31 154 GLN B C 1
ATOM 4759 O O . GLN B 1 154 ? 20.875 -31.031 -13.609 1 92.31 154 GLN B O 1
ATOM 4764 N N . LEU B 1 155 ? 20.547 -31.984 -15.617 1 94.81 155 LEU B N 1
ATOM 4765 C CA . LEU B 1 155 ? 20.672 -30.719 -16.328 1 94.81 155 LEU B CA 1
ATOM 4766 C C . LEU B 1 155 ? 19.531 -29.766 -15.977 1 94.81 155 LEU B C 1
ATOM 4768 O O . LEU B 1 155 ? 19.766 -28.594 -15.711 1 94.81 155 LEU B O 1
ATOM 4772 N N . LEU B 1 156 ? 18.328 -30.328 -15.984 1 93.5 156 LEU B N 1
ATOM 4773 C CA . LEU B 1 156 ? 17.141 -29.516 -15.672 1 93.5 156 LEU B CA 1
ATOM 4774 C C . LEU B 1 156 ? 17.25 -28.922 -14.281 1 93.5 156 LEU B C 1
ATOM 4776 O O . LEU B 1 156 ? 16.812 -27.781 -14.055 1 93.5 156 LEU B O 1
ATOM 4780 N N . SER B 1 157 ? 17.859 -29.625 -13.352 1 91.56 157 SER B N 1
ATOM 4781 C CA . SER B 1 157 ? 18 -29.141 -11.984 1 91.56 157 SER B CA 1
ATOM 4782 C C . SER B 1 157 ? 18.984 -27.969 -11.922 1 91.56 157 SER B C 1
ATOM 4784 O O . SER B 1 157 ? 19.062 -27.266 -10.914 1 91.56 157 SER B O 1
ATOM 4786 N N . GLN B 1 158 ? 19.719 -27.719 -13.07 1 94.12 158 GLN B N 1
ATOM 4787 C CA . GLN B 1 158 ? 20.734 -26.672 -13.094 1 94.12 158 GLN B CA 1
ATOM 4788 C C . GLN B 1 158 ? 20.344 -25.547 -14.047 1 94.12 158 GLN B C 1
ATOM 4790 O O . GLN B 1 158 ? 21.172 -24.719 -14.414 1 94.12 158 GLN B O 1
ATOM 4795 N N . VAL B 1 159 ? 19.141 -25.562 -14.469 1 96.12 159 VAL B N 1
ATOM 4796 C CA . VAL B 1 159 ? 18.672 -24.484 -15.328 1 96.12 159 VAL B CA 1
ATOM 4797 C C . VAL B 1 159 ? 18.422 -23.234 -14.5 1 96.12 159 VAL B C 1
ATOM 4799 O O . VAL B 1 159 ? 17.703 -23.281 -13.492 1 96.12 159 VAL B O 1
ATOM 4802 N N . SER B 1 160 ? 18.984 -22.109 -14.883 1 96.56 160 SER B N 1
ATOM 4803 C CA . SER B 1 160 ? 18.812 -20.844 -14.18 1 96.56 160 SER B CA 1
ATOM 4804 C C . SER B 1 160 ? 18.109 -19.812 -15.055 1 96.56 160 SER B C 1
ATOM 4806 O O . SER B 1 160 ? 18.125 -19.922 -16.281 1 96.56 160 SER B O 1
ATOM 4808 N N . TYR B 1 161 ? 17.422 -18.984 -14.453 1 96.69 161 TYR B N 1
ATOM 4809 C CA . TYR B 1 161 ? 16.703 -17.859 -15.055 1 96.69 161 TYR B CA 1
ATOM 4810 C C . TYR B 1 161 ? 17.266 -16.531 -14.562 1 96.69 161 TYR B C 1
ATOM 4812 O O . TYR B 1 161 ? 17.531 -16.359 -13.367 1 96.69 161 TYR B O 1
ATOM 4820 N N . THR B 1 162 ? 17.531 -15.539 -15.438 1 97.06 162 THR B N 1
ATOM 4821 C CA . THR B 1 162 ? 17.891 -14.156 -15.117 1 97.06 162 THR B CA 1
ATOM 4822 C C . THR B 1 162 ? 17.031 -13.18 -15.922 1 97.06 162 THR B C 1
ATOM 4824 O O . THR B 1 162 ? 17.031 -13.211 -17.156 1 97.06 162 THR B O 1
ATOM 4827 N N . SER B 1 163 ? 16.297 -12.359 -15.242 1 95.81 163 SER B N 1
ATOM 4828 C CA . SER B 1 163 ? 15.492 -11.375 -15.953 1 95.81 163 SER B CA 1
ATOM 4829 C C . SER B 1 163 ? 16.359 -10.383 -16.719 1 95.81 163 SER B C 1
ATOM 4831 O O . SER B 1 163 ? 17.469 -10.055 -16.281 1 95.81 163 SER B O 1
ATOM 4833 N N . THR B 1 164 ? 15.875 -9.898 -17.828 1 95.75 164 THR B N 1
ATOM 4834 C CA . THR B 1 164 ? 16.609 -8.914 -18.625 1 95.75 164 THR B CA 1
ATOM 4835 C C . THR B 1 164 ? 16.047 -7.512 -18.391 1 95.75 164 THR B C 1
ATOM 4837 O O . THR B 1 164 ? 16.609 -6.531 -18.875 1 95.75 164 THR B O 1
ATOM 4840 N N . ILE B 1 165 ? 15.023 -7.453 -17.641 1 92.56 165 ILE B N 1
ATOM 4841 C CA . ILE B 1 165 ? 14.414 -6.164 -17.328 1 92.56 165 ILE B CA 1
ATOM 4842 C C . ILE B 1 165 ? 14.398 -5.957 -15.812 1 92.56 165 ILE B C 1
ATOM 4844 O O . ILE B 1 165 ? 14.227 -6.91 -15.047 1 92.56 165 ILE B O 1
ATOM 4848 N N . TYR B 1 166 ? 14.617 -4.719 -15.414 1 93.94 166 TYR B N 1
ATOM 4849 C CA . TYR B 1 166 ? 14.484 -4.363 -14.008 1 93.94 166 TYR B CA 1
ATOM 4850 C C . TYR B 1 166 ? 13.102 -3.795 -13.719 1 93.94 166 TYR B C 1
ATOM 4852 O O . TYR B 1 166 ? 12.734 -2.74 -14.242 1 93.94 166 TYR B O 1
ATOM 4860 N N . ARG B 1 167 ? 12.336 -4.547 -12.945 1 90.69 167 ARG B N 1
ATOM 4861 C CA . ARG B 1 167 ? 11.023 -4.137 -12.453 1 90.69 167 ARG B CA 1
ATOM 4862 C C . ARG B 1 167 ? 10.852 -4.504 -10.984 1 90.69 167 ARG B C 1
ATOM 4864 O O . ARG B 1 167 ? 11.539 -5.391 -10.469 1 90.69 167 ARG B O 1
ATOM 4871 N N . ILE B 1 168 ? 9.945 -3.807 -10.375 1 91 168 ILE B 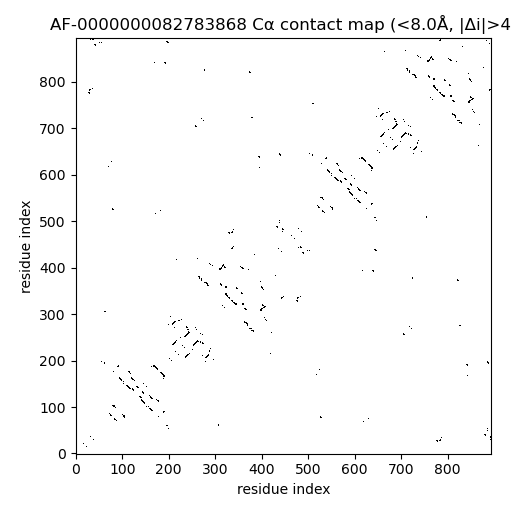N 1
ATOM 4872 C CA . ILE B 1 168 ? 9.797 -4.035 -8.938 1 91 168 ILE B CA 1
ATOM 4873 C C . ILE B 1 168 ? 8.781 -5.145 -8.695 1 91 168 ILE B C 1
ATOM 4875 O O . ILE B 1 168 ? 8.773 -5.762 -7.625 1 91 168 ILE B O 1
ATOM 4879 N N . ASN B 1 169 ? 7.883 -5.336 -9.516 1 88.62 169 ASN B N 1
ATOM 4880 C CA . ASN B 1 169 ? 6.871 -6.383 -9.414 1 88.62 169 ASN B CA 1
ATOM 4881 C C . ASN B 1 169 ? 6.281 -6.723 -10.781 1 88.62 169 ASN B C 1
ATOM 4883 O O . ASN B 1 169 ? 5.449 -5.98 -11.305 1 88.62 169 ASN B O 1
ATOM 4887 N N . THR B 1 170 ? 6.68 -7.742 -11.352 1 88.12 170 THR B N 1
ATOM 4888 C CA . THR B 1 170 ? 6.184 -8.227 -12.633 1 88.12 170 THR B CA 1
ATOM 4889 C C . THR B 1 170 ? 6.297 -9.742 -12.719 1 88.12 170 THR B C 1
ATOM 4891 O O . THR B 1 170 ? 6.527 -10.414 -11.711 1 88.12 170 THR B O 1
ATOM 4894 N N . ARG B 1 171 ? 5.969 -10.266 -13.836 1 88.06 171 ARG B N 1
ATOM 4895 C CA . ARG B 1 171 ? 6.031 -11.719 -13.984 1 88.06 171 ARG B CA 1
ATOM 4896 C C . ARG B 1 171 ? 6.438 -12.109 -15.406 1 88.06 171 ARG B C 1
ATOM 4898 O O . ARG B 1 171 ? 6.168 -11.375 -16.359 1 88.06 171 ARG B O 1
ATOM 4905 N N . ASP B 1 172 ? 7.121 -13.133 -15.461 1 89.88 172 ASP B N 1
ATOM 4906 C CA . ASP B 1 172 ? 7.422 -13.812 -16.719 1 89.88 172 ASP B CA 1
ATOM 4907 C C . ASP B 1 172 ? 6.699 -15.156 -16.797 1 89.88 172 ASP B C 1
ATOM 4909 O O . ASP B 1 172 ? 6.266 -15.695 -15.789 1 89.88 172 ASP B O 1
ATOM 4913 N N . LEU B 1 173 ? 6.402 -15.586 -17.969 1 87.88 173 LEU B N 1
ATOM 4914 C CA . LEU B 1 173 ? 5.805 -16.906 -18.188 1 87.88 173 LEU B CA 1
ATOM 4915 C C . LEU B 1 173 ? 6.793 -17.844 -18.875 1 87.88 173 LEU B C 1
ATOM 4917 O O . LEU B 1 173 ? 7.312 -17.531 -19.953 1 87.88 173 LEU B O 1
ATOM 4921 N N . ALA B 1 174 ? 7.066 -18.922 -18.25 1 91.62 174 ALA B N 1
ATOM 4922 C CA . ALA B 1 174 ? 7.965 -19.922 -18.812 1 91.62 174 ALA B CA 1
ATOM 4923 C C . ALA B 1 174 ? 7.18 -21.047 -19.469 1 91.62 174 ALA B C 1
ATOM 4925 O O . ALA B 1 174 ? 6.219 -21.562 -18.906 1 91.62 174 ALA B O 1
ATOM 4926 N N . ASN B 1 175 ? 7.617 -21.375 -20.641 1 89.69 175 ASN B N 1
ATOM 4927 C CA . ASN B 1 175 ? 7.059 -22.516 -21.359 1 89.69 175 ASN B CA 1
ATOM 4928 C C . ASN B 1 175 ? 7.996 -23.719 -21.328 1 89.69 175 ASN B C 1
ATOM 4930 O O . ASN B 1 175 ? 9.18 -23.594 -21.641 1 89.69 175 ASN B O 1
ATOM 4934 N N . PHE B 1 176 ? 7.512 -24.859 -20.906 1 90.81 176 PHE B N 1
ATOM 4935 C CA . PHE B 1 176 ? 8.258 -26.094 -20.766 1 90.81 176 PHE B CA 1
ATOM 4936 C C . PHE B 1 176 ? 7.609 -27.219 -21.562 1 90.81 176 PHE B C 1
ATOM 4938 O O . PHE B 1 176 ? 6.445 -27.562 -21.328 1 90.81 176 PHE B O 1
ATOM 4945 N N . THR B 1 177 ? 8.406 -27.75 -22.562 1 90.25 177 THR B N 1
ATOM 4946 C CA . THR B 1 177 ? 7.816 -28.734 -23.469 1 90.25 177 THR B CA 1
ATOM 4947 C C . THR B 1 177 ? 8.68 -29.984 -23.547 1 90.25 177 THR B C 1
ATOM 4949 O O . THR B 1 177 ? 9.906 -29.906 -23.531 1 90.25 177 THR B O 1
ATOM 4952 N N . PHE B 1 178 ? 8.07 -31.141 -23.562 1 90.12 178 PHE B N 1
ATOM 4953 C CA . PHE B 1 178 ? 8.625 -32.469 -23.828 1 90.12 178 PHE B CA 1
ATOM 4954 C C . PHE B 1 178 ? 7.695 -33.281 -24.719 1 90.12 178 PHE B C 1
ATOM 4956 O O . PHE B 1 178 ? 6.598 -33.656 -24.297 1 90.12 178 PHE B O 1
ATOM 4963 N N . GLU B 1 179 ? 8.156 -33.438 -25.922 1 87.25 179 GLU B N 1
ATOM 4964 C CA . GLU B 1 179 ? 7.324 -34.156 -26.906 1 87.25 179 GLU B CA 1
ATOM 4965 C C . GLU B 1 179 ? 5.977 -33.438 -27.078 1 87.25 179 GLU B C 1
ATOM 4967 O O . GLU B 1 179 ? 5.93 -32.25 -27.422 1 87.25 179 GLU B O 1
ATOM 4972 N N . ASP B 1 180 ? 4.855 -34.062 -26.781 1 78.12 180 ASP B N 1
ATOM 4973 C CA . ASP B 1 180 ? 3.541 -33.469 -26.984 1 78.12 180 ASP B CA 1
ATOM 4974 C C . ASP B 1 180 ? 3 -32.875 -25.688 1 78.12 180 ASP B C 1
ATOM 4976 O O . ASP B 1 180 ? 1.838 -32.469 -25.625 1 78.12 180 ASP B O 1
ATOM 4980 N N . HIS B 1 181 ? 3.904 -32.844 -24.719 1 78.44 181 HIS B N 1
ATOM 4981 C CA . HIS B 1 181 ? 3.514 -32.25 -23.438 1 78.44 181 HIS B CA 1
ATOM 4982 C C . HIS B 1 181 ? 4.074 -30.859 -23.281 1 78.44 181 HIS B C 1
ATOM 4984 O O . HIS B 1 181 ? 5.258 -30.625 -23.531 1 78.44 181 HIS B O 1
ATOM 4990 N N . ALA B 1 182 ? 3.104 -29.906 -22.984 1 81.75 182 ALA B N 1
ATOM 4991 C CA . ALA B 1 182 ? 3.52 -28.516 -22.812 1 81.75 182 ALA B CA 1
ATOM 4992 C C . ALA B 1 182 ? 2.861 -27.891 -21.594 1 81.75 182 ALA B C 1
ATOM 4994 O O . ALA B 1 182 ? 1.686 -28.141 -21.312 1 81.75 182 ALA B O 1
ATOM 4995 N N . VAL B 1 183 ? 3.648 -27.156 -20.844 1 81.25 183 VAL B N 1
ATOM 4996 C CA . VAL B 1 183 ? 3.107 -26.453 -19.688 1 81.25 183 VAL B CA 1
ATOM 4997 C C . VAL B 1 183 ? 3.672 -25.031 -19.641 1 81.25 183 VAL B C 1
ATOM 4999 O O . VAL B 1 183 ? 4.75 -24.766 -20.172 1 81.25 183 VAL B O 1
ATOM 5002 N N . THR B 1 184 ? 2.867 -24.109 -19.062 1 83.44 184 THR B N 1
ATOM 5003 C CA . THR B 1 184 ? 3.293 -22.75 -18.781 1 83.44 184 THR B CA 1
ATOM 5004 C C . THR B 1 184 ? 3.211 -22.438 -17.297 1 83.44 184 THR B C 1
ATOM 5006 O O . THR B 1 184 ? 2.221 -22.781 -16.641 1 83.44 184 THR B O 1
ATOM 5009 N N . PHE B 1 185 ? 4.285 -21.969 -16.719 1 84.69 185 PHE B N 1
ATOM 5010 C CA . PHE B 1 185 ? 4.266 -21.609 -15.305 1 84.69 185 PHE B CA 1
ATOM 5011 C C . PHE B 1 185 ? 4.863 -20.219 -15.094 1 84.69 185 PHE B C 1
ATOM 5013 O O . PHE B 1 185 ? 5.695 -19.766 -15.883 1 84.69 185 PHE B O 1
ATOM 5020 N N . PRO B 1 186 ? 4.406 -19.531 -14.07 1 86.81 186 PRO B N 1
ATOM 5021 C CA . PRO B 1 186 ? 4.852 -18.141 -13.867 1 86.81 186 PRO B CA 1
ATOM 5022 C C . PRO B 1 186 ? 6.184 -18.062 -13.125 1 86.81 186 PRO B C 1
ATOM 5024 O O . PRO B 1 186 ? 6.473 -18.906 -12.266 1 86.81 186 PRO B O 1
ATOM 5027 N N . ILE B 1 187 ? 7.008 -17.125 -13.469 1 90.38 187 ILE B N 1
ATOM 5028 C CA . ILE B 1 187 ? 8.18 -16.672 -12.727 1 90.38 187 ILE B CA 1
ATOM 5029 C C . ILE B 1 187 ? 7.941 -15.25 -12.219 1 90.38 187 ILE B C 1
ATOM 5031 O O . ILE B 1 187 ? 7.906 -14.297 -13 1 90.38 187 ILE B O 1
ATOM 5035 N N . ILE B 1 188 ? 7.742 -15.164 -10.945 1 89.75 188 ILE B N 1
ATOM 5036 C CA . ILE B 1 188 ? 7.48 -13.844 -10.375 1 89.75 188 ILE B CA 1
ATOM 5037 C C . ILE B 1 188 ? 8.797 -13.078 -10.227 1 89.75 188 ILE B C 1
ATOM 5039 O O . ILE B 1 188 ? 9.75 -13.586 -9.633 1 89.75 188 ILE B O 1
ATOM 5043 N N . ILE B 1 189 ? 8.969 -11.945 -10.875 1 92 189 ILE B N 1
ATOM 5044 C CA . ILE B 1 189 ? 10.102 -11.039 -10.742 1 92 189 ILE B CA 1
ATOM 5045 C C . ILE B 1 189 ? 9.758 -9.914 -9.773 1 92 189 ILE B C 1
ATOM 5047 O O . ILE B 1 189 ? 8.969 -9.023 -10.109 1 92 189 ILE B O 1
ATOM 5051 N N . LYS B 1 190 ? 10.328 -9.953 -8.609 1 91.69 190 LYS B N 1
ATOM 5052 C CA . LYS B 1 190 ? 9.938 -9.023 -7.555 1 91.69 190 LYS B CA 1
ATOM 5053 C C . LYS B 1 190 ? 11.148 -8.578 -6.746 1 91.69 190 LYS B C 1
ATOM 5055 O O . LYS B 1 190 ? 11.945 -9.406 -6.293 1 91.69 190 LYS B O 1
ATOM 5060 N N . ARG B 1 191 ? 11.266 -7.262 -6.621 1 93.38 191 ARG B N 1
ATOM 5061 C CA . ARG B 1 191 ? 12.312 -6.703 -5.773 1 93.38 191 ARG B CA 1
ATOM 5062 C C . ARG B 1 191 ? 12.016 -6.945 -4.297 1 93.38 191 ARG B C 1
ATOM 5064 O O . ARG B 1 191 ? 10.883 -6.746 -3.848 1 93.38 191 ARG B O 1
ATOM 5071 N N . SER B 1 192 ? 13.062 -7.387 -3.592 1 90.19 192 SER B N 1
ATOM 5072 C CA . SER B 1 192 ? 12.898 -7.617 -2.162 1 90.19 192 SER B CA 1
ATOM 5073 C C . SER B 1 192 ? 12.539 -6.328 -1.432 1 90.19 192 SER B C 1
ATOM 5075 O O . SER B 1 192 ? 12.984 -5.246 -1.817 1 90.19 192 SER B O 1
ATOM 5077 N N . SER B 1 193 ? 11.703 -6.492 -0.435 1 91 193 SER B N 1
ATOM 5078 C CA . SER B 1 193 ? 11.328 -5.355 0.402 1 91 193 SER B CA 1
ATOM 5079 C C . SER B 1 193 ? 11.781 -5.562 1.844 1 91 193 SER B C 1
ATOM 5081 O O . SER B 1 193 ? 12.016 -6.691 2.271 1 91 193 SER B O 1
ATOM 5083 N N . MET B 1 194 ? 11.945 -4.5 2.537 1 90.81 194 MET B N 1
ATOM 5084 C CA . MET B 1 194 ? 12.305 -4.543 3.951 1 90.81 194 MET B CA 1
ATOM 5085 C C . MET B 1 194 ? 11.086 -4.301 4.832 1 90.81 194 MET B C 1
ATOM 5087 O O . MET B 1 194 ? 10.219 -3.496 4.488 1 90.81 194 MET B O 1
ATOM 5091 N N . PRO B 1 195 ? 11.094 -4.992 5.957 1 91.31 195 PRO B N 1
ATOM 5092 C CA . PRO B 1 195 ? 9.977 -4.734 6.875 1 91.31 195 PRO B CA 1
ATOM 5093 C C . PRO B 1 195 ? 9.953 -3.297 7.387 1 91.31 195 PRO B C 1
ATOM 5095 O O . PRO B 1 195 ? 11 -2.648 7.465 1 91.31 195 PRO B O 1
ATOM 5098 N N . VAL B 1 196 ? 8.828 -2.812 7.594 1 93.88 196 VAL B N 1
ATOM 5099 C CA . VAL B 1 196 ? 8.602 -1.564 8.32 1 93.88 196 VAL B CA 1
ATOM 5100 C C . VAL B 1 196 ? 7.746 -1.829 9.555 1 93.88 196 VAL B C 1
ATOM 5102 O O . VAL B 1 196 ? 6.52 -1.933 9.461 1 93.88 196 VAL B O 1
ATOM 5105 N N . LEU B 1 197 ? 8.398 -1.924 10.641 1 95.69 197 LEU B N 1
ATOM 5106 C CA . LEU B 1 197 ? 7.742 -2.27 11.898 1 95.69 197 LEU B CA 1
ATOM 5107 C C . LEU B 1 197 ? 7.539 -1.031 12.758 1 95.69 197 LEU B C 1
ATOM 5109 O O . LEU B 1 197 ? 8.266 -0.044 12.617 1 95.69 197 LEU B O 1
ATOM 5113 N N . TYR B 1 198 ? 6.535 -1.093 13.562 1 95.25 198 TYR B N 1
ATOM 5114 C CA . TYR B 1 198 ? 6.301 -0.1 14.609 1 95.25 198 TYR B CA 1
ATOM 5115 C C . TYR B 1 198 ? 6.574 -0.686 15.992 1 95.25 198 TYR B C 1
ATOM 5117 O O . TYR B 1 198 ? 6.047 -1.745 16.328 1 95.25 198 TYR B O 1
ATOM 5125 N N . ASP B 1 199 ? 7.422 -0.021 16.688 1 94.06 199 ASP B N 1
ATOM 5126 C CA . ASP B 1 199 ? 7.621 -0.414 18.078 1 94.06 199 ASP B CA 1
ATOM 5127 C C . ASP B 1 199 ? 6.398 -0.073 18.922 1 94.06 199 ASP B C 1
ATOM 5129 O O . ASP B 1 199 ? 6.062 1.101 19.094 1 94.06 199 ASP B O 1
ATOM 5133 N N . PRO B 1 200 ? 5.695 -1.095 19.453 1 91.94 200 PRO B N 1
ATOM 5134 C CA . PRO B 1 200 ? 4.496 -0.807 20.25 1 91.94 200 PRO B CA 1
ATOM 5135 C C . PRO B 1 200 ? 4.812 -0.154 21.594 1 91.94 200 PRO B C 1
ATOM 5137 O O . PRO B 1 200 ? 3.91 0.352 22.266 1 91.94 200 PRO B O 1
ATOM 5140 N N . GLY B 1 201 ? 6.055 -0.185 21.953 1 89.12 201 GLY B N 1
ATOM 5141 C CA . GLY B 1 201 ? 6.426 0.387 23.234 1 89.12 201 GLY B CA 1
ATOM 5142 C C . GLY B 1 201 ? 5.992 -0.461 24.422 1 89.12 201 GLY B C 1
ATOM 5143 O O . GLY B 1 201 ? 5.914 -1.688 24.312 1 89.12 201 GLY B O 1
ATOM 5144 N N . THR B 1 202 ? 5.859 0.211 25.609 1 89 202 THR B N 1
ATOM 5145 C CA . THR B 1 202 ? 5.715 -0.578 26.828 1 89 202 THR B CA 1
ATOM 5146 C C . THR B 1 202 ? 4.387 -0.272 27.516 1 89 202 THR B C 1
ATOM 5148 O O . THR B 1 202 ? 4.004 -0.952 28.469 1 89 202 THR B O 1
ATOM 5151 N N . ASP B 1 203 ? 3.74 0.751 27.094 1 94 203 ASP B N 1
ATOM 5152 C CA . ASP B 1 203 ? 2.465 1.112 27.703 1 94 203 ASP B CA 1
ATOM 5153 C C . ASP B 1 203 ? 1.535 1.773 26.688 1 94 203 ASP B C 1
ATOM 5155 O O . ASP B 1 203 ? 1.904 1.953 25.531 1 94 203 ASP B O 1
ATOM 5159 N N . ILE B 1 204 ? 0.34 2.152 27.125 1 96.62 204 ILE B N 1
ATOM 5160 C CA . ILE B 1 204 ? -0.706 2.654 26.234 1 96.62 204 ILE B CA 1
ATOM 5161 C C . ILE B 1 204 ? -0.276 3.992 25.641 1 96.62 204 ILE B C 1
ATOM 5163 O O . ILE B 1 204 ? -0.579 4.285 24.484 1 96.62 204 ILE B O 1
ATOM 5167 N N . ASN B 1 205 ? 0.485 4.801 26.406 1 96.06 205 ASN B N 1
ATOM 5168 C CA . ASN B 1 205 ? 0.931 6.109 25.953 1 96.06 205 ASN B CA 1
ATOM 5169 C C . ASN B 1 205 ? 1.945 5.984 24.812 1 96.06 205 ASN B C 1
ATOM 5171 O O . ASN B 1 205 ? 2.051 6.875 23.969 1 96.06 205 ASN B O 1
ATOM 5175 N N . THR B 1 206 ? 2.635 4.902 24.781 1 95.38 206 THR B N 1
ATOM 5176 C CA . THR B 1 206 ? 3.641 4.691 23.75 1 95.38 206 THR B CA 1
ATOM 5177 C C . THR B 1 206 ? 3.062 3.896 22.578 1 95.38 206 THR B C 1
ATOM 5179 O O . THR B 1 206 ? 3.66 3.834 21.5 1 95.38 206 THR B O 1
ATOM 5182 N N . GLN B 1 207 ? 1.929 3.408 22.766 1 97.19 207 GLN B N 1
ATOM 5183 C CA . GLN B 1 207 ? 1.343 2.525 21.75 1 97.19 207 GLN B CA 1
ATOM 5184 C C . GLN B 1 207 ? 0.299 3.258 20.922 1 97.19 207 GLN B C 1
ATOM 5186 O O . GLN B 1 207 ? 0.072 2.912 19.75 1 97.19 207 GLN B O 1
ATOM 5191 N N . VAL B 1 208 ? -0.307 4.262 21.562 1 98.62 208 VAL B N 1
ATOM 5192 C CA . VAL B 1 208 ? -1.457 4.875 20.906 1 98.62 208 VAL B CA 1
ATOM 5193 C C . VAL B 1 208 ? -1.314 6.398 20.938 1 98.62 208 VAL B C 1
ATOM 5195 O O . VAL B 1 208 ? -0.895 6.973 21.938 1 98.62 208 VAL B O 1
ATOM 5198 N N . THR B 1 209 ? -1.591 7.031 19.844 1 98.69 209 THR B N 1
ATOM 5199 C CA . THR B 1 209 ? -1.771 8.477 19.734 1 98.69 209 THR B CA 1
ATOM 5200 C C . THR B 1 209 ? -3.229 8.82 19.453 1 98.69 209 THR B C 1
ATOM 5202 O O . THR B 1 209 ? -3.875 8.164 18.625 1 98.69 209 THR B O 1
ATOM 5205 N N . VAL B 1 210 ? -3.762 9.789 20.188 1 98.88 210 VAL B N 1
ATOM 5206 C CA . VAL B 1 210 ? -5.102 10.273 19.875 1 98.88 210 VAL B CA 1
ATOM 5207 C C . VAL B 1 210 ? -5.02 11.375 18.812 1 98.88 210 VAL B C 1
ATOM 5209 O O . VAL B 1 210 ? -4.191 12.281 18.922 1 98.88 210 VAL B O 1
ATOM 5212 N N . ALA B 1 211 ? -5.805 11.289 17.766 1 98.69 211 ALA B N 1
ATOM 5213 C CA . ALA B 1 211 ? -5.84 12.273 16.688 1 98.69 211 ALA B CA 1
ATOM 5214 C C . ALA B 1 211 ? -7.242 12.852 16.516 1 98.69 211 ALA B C 1
ATOM 5216 O O . ALA B 1 211 ? -8.234 12.133 16.656 1 98.69 211 ALA B O 1
ATOM 5217 N N . THR B 1 212 ? -7.316 14.141 16.203 1 98.25 212 THR B N 1
ATOM 5218 C CA . THR B 1 212 ? -8.594 14.805 15.992 1 98.25 212 THR B CA 1
ATOM 5219 C C . THR B 1 212 ? -8.43 16.016 15.07 1 98.25 212 THR B C 1
ATOM 5221 O O . THR B 1 212 ? -7.301 16.422 14.781 1 98.25 212 THR B O 1
ATOM 5224 N N . LYS B 1 213 ? -9.492 16.438 14.539 1 96.56 213 LYS B N 1
ATOM 5225 C CA . LYS B 1 213 ? -9.578 17.656 13.727 1 96.56 213 LYS B CA 1
ATOM 5226 C C . LYS B 1 213 ? -10.594 18.625 14.312 1 96.56 213 LYS B C 1
ATOM 5228 O O . LYS B 1 213 ? -11.656 18.219 14.781 1 96.56 213 LYS B O 1
ATOM 5233 N N . THR B 1 214 ? -10.258 19.922 14.297 1 95.88 214 THR B N 1
ATOM 5234 C CA . THR B 1 214 ? -11.18 20.906 14.844 1 95.88 214 THR B CA 1
ATOM 5235 C C . THR B 1 214 ? -11.344 22.094 13.891 1 95.88 214 THR B C 1
ATOM 5237 O O . THR B 1 214 ? -10.461 22.359 13.078 1 95.88 214 THR B O 1
ATOM 5240 N N . PHE B 1 215 ? -12.461 22.688 13.922 1 93.94 215 PHE B N 1
ATOM 5241 C CA . PHE B 1 215 ? -12.812 23.891 13.164 1 93.94 215 PHE B CA 1
ATOM 5242 C C . PHE B 1 215 ? -13.828 24.734 13.922 1 93.94 215 PHE B C 1
ATOM 5244 O O . PHE B 1 215 ? -15.016 24.391 13.969 1 93.94 215 PHE B O 1
ATOM 5251 N N . LEU B 1 216 ? -13.414 25.812 14.539 1 91.44 216 LEU B N 1
ATOM 5252 C CA . LEU B 1 216 ? -14.219 26.812 15.219 1 91.44 216 LEU B CA 1
ATOM 5253 C C . LEU B 1 216 ? -14.961 26.203 16.406 1 91.44 216 LEU B C 1
ATOM 5255 O O . LEU B 1 216 ? -16.031 26.688 16.781 1 91.44 216 LEU B O 1
ATOM 5259 N N . ARG B 1 217 ? -14.445 25.188 16.984 1 91.25 217 ARG B N 1
ATOM 5260 C CA . ARG B 1 217 ? -15.109 24.531 18.094 1 91.25 217 ARG B CA 1
ATOM 5261 C C . ARG B 1 217 ? -14.148 24.312 19.266 1 91.25 217 ARG B C 1
ATOM 5263 O O . ARG B 1 217 ? -14.031 23.203 19.781 1 91.25 217 ARG B O 1
ATOM 5270 N N . TYR B 1 218 ? -13.617 25.328 19.719 1 94.31 218 TYR B N 1
ATOM 5271 C CA . TYR B 1 218 ? -12.578 25.234 20.734 1 94.31 218 TYR B CA 1
ATOM 5272 C C . TYR B 1 218 ? -13.172 24.875 22.078 1 94.31 218 TYR B C 1
ATOM 5274 O O . TYR B 1 218 ? -12.531 24.188 22.891 1 94.31 218 TYR B O 1
ATOM 5282 N N . LYS B 1 219 ? -14.43 25.344 22.312 1 93.88 219 LYS B N 1
ATOM 5283 C CA . LYS B 1 219 ? -15.078 24.938 23.562 1 93.88 219 LYS B CA 1
ATOM 5284 C C . LYS B 1 219 ? -15.219 23.406 23.641 1 93.88 219 LYS B C 1
ATOM 5286 O O . LYS B 1 219 ? -14.844 22.797 24.641 1 93.88 219 LYS B O 1
ATOM 5291 N N . G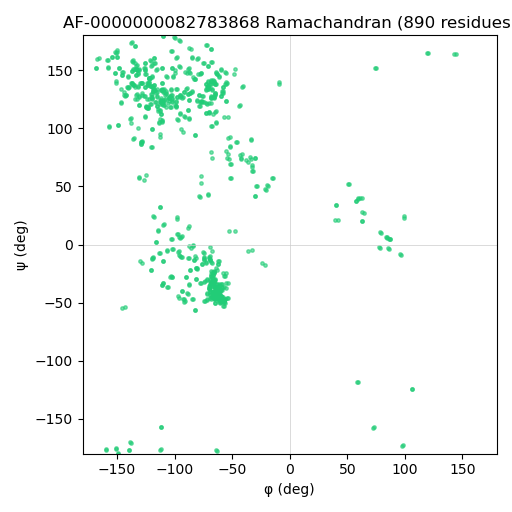LU B 1 220 ? -15.727 22.859 22.578 1 95.62 220 GLU B N 1
ATOM 5292 C CA . GLU B 1 220 ? -15.883 21.406 22.5 1 95.62 220 GLU B CA 1
ATOM 5293 C C . GLU B 1 220 ? -14.531 20.703 22.562 1 95.62 220 GLU B C 1
ATOM 5295 O O . GLU B 1 220 ? -14.383 19.688 23.234 1 95.62 220 GLU B O 1
ATOM 5300 N N . LEU B 1 221 ? -13.594 21.266 21.859 1 96.94 221 LEU B N 1
ATOM 5301 C CA . LEU B 1 221 ? -12.25 20.688 21.828 1 96.94 221 LEU B CA 1
ATOM 5302 C C . LEU B 1 221 ? -11.656 20.641 23.234 1 96.94 221 LEU B C 1
ATOM 5304 O O . LEU B 1 221 ? -11.055 19.641 23.625 1 96.94 221 LEU B O 1
ATOM 5308 N N . ASN B 1 222 ? -11.805 21.719 23.984 1 96.75 222 ASN B N 1
ATOM 5309 C CA . ASN B 1 222 ? -11.266 21.781 25.328 1 96.75 222 ASN B CA 1
ATOM 5310 C C . ASN B 1 222 ? -11.898 20.734 26.234 1 96.75 222 ASN B C 1
ATOM 5312 O O . ASN B 1 222 ? -11.203 20.109 27.047 1 96.75 222 ASN B O 1
ATOM 5316 N N . VAL B 1 223 ? -13.195 20.578 26.078 1 96.81 223 VAL B N 1
ATOM 5317 C CA . VAL B 1 223 ? -13.875 19.547 26.859 1 96.81 223 VAL B CA 1
ATOM 5318 C C . VAL B 1 223 ? -13.312 18.172 26.5 1 96.81 223 VAL B C 1
ATOM 5320 O O . VAL B 1 223 ? -13.07 17.359 27.391 1 96.81 223 VAL B O 1
ATOM 5323 N N . LEU B 1 224 ? -13.125 17.891 25.234 1 97.88 224 LEU B N 1
ATOM 5324 C CA . LEU B 1 224 ? -12.547 16.625 24.797 1 97.88 224 LEU B CA 1
ATOM 5325 C C . LEU B 1 224 ? -11.172 16.406 25.422 1 97.88 224 LEU B C 1
ATOM 5327 O O . LEU B 1 224 ? -10.914 15.359 26.016 1 97.88 224 LEU B O 1
ATOM 5331 N N . ILE B 1 225 ? -10.297 17.391 25.344 1 98.25 225 ILE B N 1
ATOM 5332 C CA . ILE B 1 225 ? -8.93 17.281 25.844 1 98.25 225 ILE B CA 1
ATOM 5333 C C . ILE B 1 225 ? -8.953 17.016 27.344 1 98.25 225 ILE B C 1
ATOM 5335 O O . ILE B 1 225 ? -8.234 16.141 27.844 1 98.25 225 ILE B O 1
ATOM 5339 N N . GLU B 1 226 ? -9.789 17.766 28.047 1 97.69 226 GLU B N 1
ATOM 5340 C CA . GLU B 1 226 ? -9.898 17.578 29.484 1 97.69 226 GLU B CA 1
ATOM 5341 C C . GLU B 1 226 ? -10.359 16.156 29.828 1 97.69 226 GLU B C 1
ATOM 5343 O O . GLU B 1 226 ? -9.852 15.539 30.766 1 97.69 226 GLU B O 1
ATOM 5348 N N . SER B 1 227 ? -11.344 15.727 29.078 1 98.06 227 SER B N 1
ATOM 5349 C CA . SER B 1 227 ? -11.852 14.383 29.328 1 98.06 227 SER B CA 1
ATOM 5350 C C . SER B 1 227 ? -10.789 13.32 29.031 1 98.06 227 SER B C 1
ATOM 5352 O O . SER B 1 227 ? -10.703 12.312 29.734 1 98.06 227 SER B O 1
ATOM 5354 N N . ILE B 1 228 ? -9.992 13.445 28.016 1 98.38 228 ILE B N 1
ATOM 5355 C CA . ILE B 1 228 ? -8.891 12.539 27.719 1 98.38 228 ILE B CA 1
ATOM 5356 C C . ILE B 1 228 ? -7.902 12.539 28.875 1 98.38 228 ILE B C 1
ATOM 5358 O O . ILE B 1 228 ? -7.488 11.477 29.344 1 98.38 228 ILE B O 1
ATOM 5362 N N . ARG B 1 229 ? -7.551 13.727 29.422 1 98.12 229 ARG B N 1
ATOM 5363 C CA . ARG B 1 229 ? -6.539 13.867 30.469 1 98.12 229 ARG B CA 1
ATOM 5364 C C . ARG B 1 229 ? -7.012 13.234 31.766 1 98.12 229 ARG B C 1
ATOM 5366 O O . ARG B 1 229 ? -6.199 12.742 32.562 1 98.12 229 ARG B O 1
ATOM 5373 N N . LYS B 1 230 ? -8.266 13.219 31.953 1 97.56 230 LYS B N 1
ATOM 5374 C CA . LYS B 1 230 ? -8.82 12.586 33.156 1 97.56 230 LYS B CA 1
ATOM 5375 C C . LYS B 1 230 ? -8.516 11.094 33.156 1 97.56 230 LYS B C 1
ATOM 5377 O O . LYS B 1 230 ? -8.266 10.523 34.219 1 97.56 230 LYS B O 1
ATOM 5382 N N . TYR B 1 231 ? -8.477 10.445 32.031 1 97.44 231 TYR B N 1
ATOM 5383 C CA . TYR B 1 231 ? -8.344 8.992 31.969 1 97.44 231 TYR B CA 1
ATOM 5384 C C . TYR B 1 231 ? -6.977 8.594 31.438 1 97.44 231 TYR B C 1
ATOM 5386 O O . TYR B 1 231 ? -6.449 7.535 31.766 1 97.44 231 TYR B O 1
ATOM 5394 N N . TYR B 1 232 ? -6.473 9.398 30.578 1 97.81 232 TYR B N 1
ATOM 5395 C CA . TYR B 1 232 ? -5.16 9.195 29.969 1 97.81 232 TYR B CA 1
ATOM 5396 C C . TYR B 1 232 ? -4.309 10.453 30.078 1 97.81 232 TYR B C 1
ATOM 5398 O O . TYR B 1 232 ? -4.18 11.203 29.109 1 97.81 232 TYR B O 1
ATOM 5406 N N . LYS B 1 233 ? -3.625 10.609 31.078 1 96.88 233 LYS B N 1
ATOM 5407 C CA . LYS B 1 233 ? -2.977 11.852 31.484 1 96.88 233 LYS B CA 1
ATOM 5408 C C . LYS B 1 233 ? -1.859 12.227 30.516 1 96.88 233 LYS B C 1
ATOM 5410 O O . LYS B 1 233 ? -1.682 13.398 30.188 1 96.88 233 LYS B O 1
ATOM 5415 N N . ASP B 1 234 ? -1.155 11.227 29.984 1 96.69 234 ASP B N 1
ATOM 5416 C CA . ASP B 1 234 ? 0.083 11.531 29.281 1 96.69 234 ASP B CA 1
ATOM 5417 C C . ASP B 1 234 ? -0.019 11.148 27.812 1 96.69 234 ASP B C 1
ATOM 5419 O O . ASP B 1 234 ? 0.954 11.273 27.062 1 96.69 234 ASP B O 1
ATOM 5423 N N . ILE B 1 235 ? -1.147 10.672 27.375 1 98.19 235 ILE B N 1
ATOM 5424 C CA . ILE B 1 235 ? -1.266 10.195 26 1 98.19 235 ILE B CA 1
ATOM 5425 C C . ILE B 1 235 ? -1.098 11.367 25.031 1 98.19 235 ILE B C 1
ATOM 5427 O O . ILE B 1 235 ? -1.567 12.477 25.297 1 98.19 235 ILE B O 1
ATOM 5431 N N . LYS B 1 236 ? -0.411 11.148 24 1 98.44 236 LYS B N 1
ATOM 5432 C CA . LYS B 1 236 ? -0.199 12.195 23 1 98.44 236 LYS B CA 1
ATOM 5433 C C . LYS B 1 236 ? -1.481 12.484 22.219 1 98.44 236 LYS B C 1
ATOM 5435 O O . LYS B 1 236 ? -2.199 11.562 21.828 1 98.44 236 LYS B O 1
ATOM 5440 N N . ILE B 1 237 ? -1.73 13.797 22.031 1 98.75 237 ILE B N 1
ATOM 5441 C CA . ILE B 1 237 ? -2.859 14.242 21.219 1 98.75 237 ILE B CA 1
ATOM 5442 C C . ILE B 1 237 ? -2.352 15.062 20.031 1 98.75 237 ILE B C 1
ATOM 5444 O O . ILE B 1 237 ? -1.558 15.992 20.219 1 98.75 237 ILE B O 1
ATOM 5448 N N . ILE B 1 238 ? -2.746 14.68 18.812 1 98.62 238 ILE B N 1
ATOM 5449 C CA . ILE B 1 238 ? -2.451 15.445 17.609 1 98.62 238 ILE B CA 1
ATOM 5450 C C . ILE B 1 238 ? -3.727 16.109 17.094 1 98.62 238 ILE B C 1
ATOM 5452 O O . ILE B 1 238 ? -4.754 15.453 16.922 1 98.62 238 ILE B O 1
ATOM 5456 N N . ILE B 1 239 ? -3.658 17.453 16.844 1 98.44 239 ILE B N 1
ATOM 5457 C CA . ILE B 1 239 ? -4.824 18.219 16.438 1 98.44 239 ILE B CA 1
ATOM 5458 C C . ILE B 1 239 ? -4.543 18.922 15.109 1 98.44 239 ILE B C 1
ATOM 5460 O O . ILE B 1 239 ? -3.584 19.688 14.992 1 98.44 239 ILE B O 1
ATOM 5464 N N . ALA B 1 240 ? -5.27 18.625 14.102 1 98.06 240 ALA B N 1
ATOM 5465 C CA . ALA B 1 240 ? -5.309 19.422 12.883 1 98.06 240 ALA B CA 1
ATOM 5466 C C . ALA B 1 240 ? -6.352 20.531 12.984 1 98.06 240 ALA B C 1
ATOM 5468 O O . ALA B 1 240 ? -7.527 20.266 13.242 1 98.06 240 ALA B O 1
ATOM 5469 N N . ASP B 1 241 ? -5.988 21.766 12.797 1 97.75 241 ASP B N 1
ATOM 5470 C CA . ASP B 1 241 ? -6.828 22.922 13.047 1 97.75 241 ASP B CA 1
ATOM 5471 C C . ASP B 1 241 ? -6.93 23.812 11.805 1 97.75 241 ASP B C 1
ATOM 5473 O O . ASP B 1 241 ? -5.953 24.438 11.406 1 97.75 241 ASP B O 1
ATOM 5477 N N . ASP B 1 242 ? -8.078 23.844 11.195 1 95.56 242 ASP B N 1
ATOM 5478 C CA . ASP B 1 242 ? -8.266 24.703 10.023 1 95.56 242 ASP B CA 1
ATOM 5479 C C . ASP B 1 242 ? -9.242 25.844 10.32 1 95.56 242 ASP B C 1
ATOM 5481 O O . ASP B 1 242 ? -10.008 26.25 9.453 1 95.56 242 ASP B O 1
ATOM 5485 N N . SER B 1 243 ? -9.25 26.312 11.531 1 94.62 243 SER B N 1
ATOM 5486 C CA . SER B 1 243 ? -10.102 27.422 11.953 1 94.62 243 SER B CA 1
ATOM 5487 C C . SER B 1 243 ? -9.672 28.734 11.305 1 94.62 243 SER B C 1
ATOM 5489 O O . SER B 1 243 ? -8.523 28.875 10.883 1 94.62 243 SER B O 1
ATOM 5491 N N . LEU B 1 244 ? -10.57 29.688 11.219 1 91.44 244 LEU B N 1
ATOM 5492 C CA . LEU B 1 244 ? -10.312 30.984 10.625 1 91.44 244 LEU B CA 1
ATOM 5493 C C . LEU B 1 244 ? -9.32 31.781 11.469 1 91.44 244 LEU B C 1
ATOM 5495 O O . LEU B 1 244 ? -8.383 32.375 10.938 1 91.44 244 LEU B O 1
ATOM 5499 N N . ASN B 1 245 ? -9.562 31.75 12.75 1 90.5 245 ASN B N 1
ATOM 5500 C CA . ASN B 1 245 ? -8.68 32.375 13.734 1 90.5 245 ASN B CA 1
ATOM 5501 C C . ASN B 1 245 ? -8.297 31.391 14.836 1 90.5 245 ASN B C 1
ATOM 5503 O O . ASN B 1 245 ? -8.961 31.328 15.875 1 90.5 245 ASN B O 1
ATOM 5507 N N . PRO B 1 246 ? -7.262 30.719 14.578 1 92.38 246 PRO B N 1
ATOM 5508 C CA . PRO B 1 246 ? -6.887 29.688 15.555 1 92.38 246 PRO B CA 1
ATOM 5509 C C . PRO B 1 246 ? -6.648 30.266 16.953 1 92.38 246 PRO B C 1
ATOM 5511 O O . PRO B 1 246 ? -6.012 31.312 17.094 1 92.38 246 PRO B O 1
ATOM 5514 N N . GLU B 1 247 ? -7.227 29.641 17.875 1 93.12 247 GLU B N 1
ATOM 5515 C CA . GLU B 1 247 ? -7.039 29.984 19.281 1 93.12 247 GLU B CA 1
ATOM 5516 C C . GLU B 1 247 ? -6 29.078 19.938 1 93.12 247 GLU B C 1
ATOM 5518 O O . GLU B 1 247 ? -5.676 28.016 19.406 1 93.12 247 GLU B O 1
ATOM 5523 N N . ARG B 1 248 ? -5.531 29.562 21.016 1 90.75 248 ARG B N 1
ATOM 5524 C CA . ARG B 1 248 ? -4.559 28.75 21.734 1 90.75 248 ARG B CA 1
ATOM 5525 C C . ARG B 1 248 ? -5.223 27.531 22.375 1 90.75 248 ARG B C 1
ATOM 5527 O O . ARG B 1 248 ? -6.332 27.625 22.891 1 90.75 248 ARG B O 1
ATOM 5534 N N . VAL B 1 249 ? -4.613 26.453 22.234 1 93.06 249 VAL B N 1
ATOM 5535 C CA . VAL B 1 249 ? -5.035 25.219 22.891 1 93.06 249 VAL B CA 1
ATOM 5536 C C . VAL B 1 249 ? -4.039 24.844 23.984 1 93.06 249 VAL B C 1
ATOM 5538 O O . VAL B 1 249 ? -2.84 24.703 23.719 1 93.06 249 VAL B O 1
ATOM 5541 N N . ASN B 1 250 ? -4.5 24.688 25.156 1 87.12 250 ASN B N 1
ATOM 5542 C CA . ASN B 1 250 ? -3.621 24.422 26.297 1 87.12 250 ASN B CA 1
ATOM 5543 C C . ASN B 1 250 ? -3.588 22.922 26.641 1 87.12 250 ASN B C 1
ATOM 5545 O O . ASN B 1 250 ? -4.551 22.203 26.375 1 87.12 250 ASN B O 1
ATOM 5549 N N . GLY B 1 251 ? -2.516 22.516 27.141 1 88.56 251 GLY B N 1
ATOM 5550 C CA . GLY B 1 251 ? -2.369 21.141 27.609 1 88.56 251 GLY B CA 1
ATOM 5551 C C . GLY B 1 251 ? -0.997 20.562 27.328 1 88.56 251 GLY B C 1
ATOM 5552 O O . GLY B 1 251 ? -0.219 21.141 26.562 1 88.56 251 GLY B O 1
ATOM 5553 N N . SER B 1 252 ? -0.786 19.516 28.016 1 92.25 252 SER B N 1
ATOM 5554 C CA . SER B 1 252 ? 0.505 18.844 27.859 1 92.25 252 SER B CA 1
ATOM 5555 C C . SER B 1 252 ? 0.463 17.797 26.75 1 92.25 252 SER B C 1
ATOM 5557 O O . SER B 1 252 ? -0.586 17.203 26.5 1 92.25 252 SER B O 1
ATOM 5559 N N . ASN B 1 253 ? 1.564 17.625 26.109 1 97 253 ASN B N 1
ATOM 5560 C CA . ASN B 1 253 ? 1.764 16.547 25.125 1 97 253 ASN B CA 1
ATOM 5561 C C . ASN B 1 253 ? 0.763 16.656 23.984 1 97 253 ASN B C 1
ATOM 5563 O O . ASN B 1 253 ? 0.152 15.648 23.594 1 97 253 ASN B O 1
ATOM 5567 N N . ILE B 1 254 ? 0.494 17.906 23.547 1 97.69 254 ILE B N 1
ATOM 5568 C CA . ILE B 1 254 ? -0.389 18.188 22.422 1 97.69 254 ILE B CA 1
ATOM 5569 C C . ILE B 1 254 ? 0.421 18.766 21.266 1 97.69 254 ILE B C 1
ATOM 5571 O O . ILE B 1 254 ? 1.233 19.672 21.469 1 97.69 254 ILE B O 1
ATOM 5575 N N . GLU B 1 255 ? 0.332 18.172 20.156 1 97.12 255 GLU B N 1
ATOM 5576 C CA . GLU B 1 255 ? 0.847 18.75 18.922 1 97.12 255 GLU B CA 1
ATOM 5577 C C . GLU B 1 255 ? -0.283 19.312 18.062 1 97.12 255 GLU B C 1
ATOM 5579 O O . GLU B 1 255 ? -1.175 18.562 17.641 1 97.12 255 GLU B O 1
ATOM 5584 N N . ARG B 1 256 ? -0.197 20.547 17.859 1 97.12 256 ARG B N 1
ATOM 5585 C CA . ARG B 1 256 ? -1.229 21.203 17.062 1 97.12 256 ARG B CA 1
ATOM 5586 C C . ARG B 1 256 ? -0.671 21.688 15.727 1 97.12 256 ARG B C 1
ATOM 5588 O O . ARG B 1 256 ? 0.406 22.281 15.68 1 97.12 256 ARG B O 1
ATOM 5595 N N . TYR B 1 257 ? -1.37 21.406 14.656 1 97.75 257 TYR B N 1
ATOM 5596 C CA . TYR B 1 257 ? -1.022 21.828 13.305 1 97.75 257 TYR B CA 1
ATOM 5597 C C . TYR B 1 257 ? -2.07 22.781 12.742 1 97.75 257 TYR B C 1
ATOM 5599 O O . TYR B 1 257 ? -3.266 22.469 12.758 1 97.75 257 TYR B O 1
ATOM 5607 N N . ILE B 1 258 ? -1.605 23.891 12.188 1 97.19 258 ILE B N 1
ATOM 5608 C CA . ILE B 1 258 ? -2.518 24.906 11.648 1 97.19 258 ILE B CA 1
ATOM 5609 C C . ILE B 1 258 ? -2.568 24.797 10.133 1 97.19 258 ILE B C 1
ATOM 5611 O O . ILE B 1 258 ? -1.531 24.844 9.461 1 97.19 258 ILE B O 1
ATOM 5615 N N . MET B 1 259 ? -3.746 24.609 9.641 1 96.94 259 MET B N 1
ATOM 5616 C CA . MET B 1 259 ? -3.994 24.5 8.203 1 96.94 259 MET B CA 1
ATOM 5617 C C . MET B 1 259 ? -4.578 25.797 7.645 1 96.94 259 MET B C 1
ATOM 5619 O O . MET B 1 259 ? -5.004 26.656 8.406 1 96.94 259 MET B O 1
ATOM 5623 N N . PRO B 1 260 ? -4.57 25.891 6.242 1 94.5 260 PRO B N 1
ATOM 5624 C CA . PRO B 1 260 ? -5.387 26.969 5.676 1 94.5 260 PRO B CA 1
ATOM 5625 C C . PRO B 1 260 ? -6.844 26.891 6.125 1 94.5 260 PRO B C 1
ATOM 5627 O O . PRO B 1 260 ? -7.363 25.812 6.387 1 94.5 260 PRO B O 1
ATOM 5630 N N . PRO B 1 261 ? -7.477 28.078 6.238 1 92.62 261 PRO B N 1
ATOM 5631 C CA . PRO B 1 261 ? -8.836 28.109 6.785 1 92.62 261 PRO B CA 1
ATOM 5632 C C . PRO B 1 261 ? -9.812 27.266 5.984 1 92.62 261 PRO B C 1
ATOM 5634 O O . PRO B 1 261 ? -9.805 27.297 4.75 1 92.62 261 PRO B O 1
ATOM 5637 N N . ALA B 1 262 ? -10.586 26.406 6.652 1 90.44 262 ALA B N 1
ATOM 5638 C CA . ALA B 1 262 ? -11.68 25.609 6.105 1 90.44 262 ALA B CA 1
ATOM 5639 C C . ALA B 1 262 ? -11.172 24.641 5.043 1 90.44 262 ALA B C 1
ATOM 5641 O O . ALA B 1 262 ? -11.812 24.453 4.004 1 90.44 262 ALA B O 1
ATOM 5642 N N . GLN B 1 263 ? -10.078 24.109 5.312 1 89.75 263 GLN B N 1
ATOM 5643 C CA . GLN B 1 263 ? -9.438 23.188 4.367 1 89.75 263 GLN B CA 1
ATOM 5644 C C . GLN B 1 263 ? -10.25 21.922 4.195 1 89.75 263 GLN B C 1
ATOM 5646 O O . GLN B 1 263 ? -10.188 21.266 3.148 1 89.75 263 GLN B O 1
ATOM 5651 N N . GLY B 1 264 ? -11 21.484 5.293 1 89 264 GLY B N 1
ATOM 5652 C CA . GLY B 1 264 ? -11.875 20.328 5.164 1 89 264 GLY B CA 1
ATOM 5653 C C . GLY B 1 264 ? -11.5 19.188 6.105 1 89 264 GLY B C 1
ATOM 5654 O O . GLY B 1 264 ? -10.383 19.141 6.613 1 89 264 GLY B O 1
ATOM 5655 N N . TRP B 1 265 ? -12.484 18.266 6.23 1 88.81 265 TRP B N 1
ATOM 5656 C CA . TRP B 1 265 ? -12.367 17.203 7.219 1 88.81 265 TRP B CA 1
ATOM 5657 C C . TRP B 1 265 ? -11.305 16.188 6.805 1 88.81 265 TRP B C 1
ATOM 5659 O O . TRP B 1 265 ? -10.414 15.852 7.594 1 88.81 265 TRP B O 1
ATOM 5669 N N . PHE B 1 266 ? -11.344 15.727 5.504 1 93.62 266 PHE B N 1
ATOM 5670 C CA . PHE B 1 266 ? -10.422 14.68 5.066 1 93.62 266 PHE B CA 1
ATOM 5671 C C . PHE B 1 266 ? -8.992 15.203 5 1 93.62 266 PHE B C 1
ATOM 5673 O O . PHE B 1 266 ? -8.047 14.484 5.312 1 93.62 266 PHE B O 1
ATOM 5680 N N . ALA B 1 267 ? -8.891 16.469 4.629 1 95.44 267 ALA B N 1
ATOM 5681 C CA . ALA B 1 267 ? -7.555 17.062 4.641 1 95.44 267 ALA B CA 1
ATOM 5682 C C . ALA B 1 267 ? -6.977 17.094 6.051 1 95.44 267 ALA B C 1
ATOM 5684 O O . ALA B 1 267 ? -5.793 16.781 6.246 1 95.44 267 ALA B O 1
ATOM 5685 N N . GLY B 1 268 ? -7.801 17.438 6.98 1 96.75 268 GLY B N 1
ATOM 5686 C CA . GLY B 1 268 ? -7.359 17.469 8.367 1 96.75 268 GLY B CA 1
ATOM 5687 C C . GLY B 1 268 ? -7.008 16.094 8.906 1 96.75 268 GLY B C 1
ATOM 5688 O O . GLY B 1 268 ? -6.004 15.938 9.602 1 96.75 268 GLY B O 1
ATOM 5689 N N . ARG B 1 269 ? -7.859 15.117 8.609 1 96.75 269 ARG B N 1
ATOM 5690 C CA . ARG B 1 269 ? -7.566 13.75 9.031 1 96.75 269 ARG B CA 1
ATOM 5691 C C . ARG B 1 269 ? -6.25 13.266 8.438 1 96.75 269 ARG B C 1
ATOM 5693 O O . ARG B 1 269 ? -5.43 12.672 9.141 1 96.75 269 ARG B O 1
ATOM 5700 N N . ASN B 1 270 ? -6.125 13.516 7.211 1 96.44 270 ASN B N 1
ATOM 5701 C CA . ASN B 1 270 ? -4.906 13.109 6.523 1 96.44 270 ASN B CA 1
ATOM 5702 C C . ASN B 1 270 ? -3.666 13.734 7.16 1 96.44 270 ASN B C 1
ATOM 5704 O O . ASN B 1 270 ? -2.66 13.055 7.363 1 96.44 270 ASN B O 1
ATOM 5708 N N . LEU B 1 271 ? -3.76 15 7.445 1 97.81 271 LEU B N 1
ATOM 5709 C CA . LEU B 1 271 ? -2.645 15.688 8.086 1 97.81 271 LEU B CA 1
ATOM 5710 C C . LEU B 1 271 ? -2.334 15.07 9.445 1 97.81 271 LEU B C 1
ATOM 5712 O O . LEU B 1 271 ? -1.178 14.758 9.742 1 97.81 271 LEU B O 1
ATOM 5716 N N . ALA B 1 272 ? -3.303 14.906 10.258 1 98.19 272 ALA B N 1
ATOM 5717 C CA . ALA B 1 272 ? -3.086 14.367 11.594 1 98.19 272 ALA B CA 1
ATOM 5718 C C . ALA B 1 272 ? -2.439 12.984 11.539 1 98.19 272 ALA B C 1
ATOM 5720 O O . ALA B 1 272 ? -1.439 12.734 12.211 1 98.19 272 ALA B O 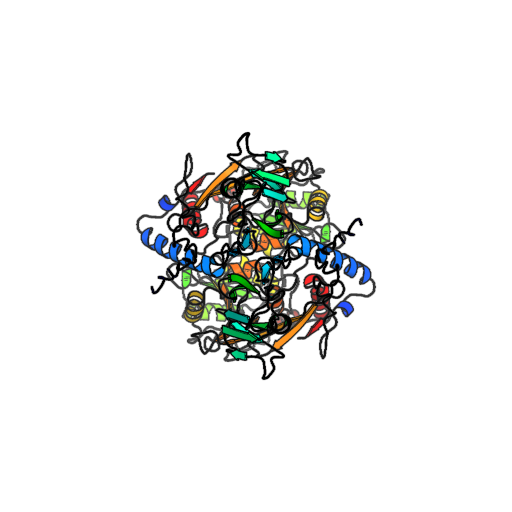1
ATOM 5721 N N . VAL B 1 273 ? -2.969 12.141 10.711 1 97.75 273 VAL B N 1
ATOM 5722 C CA . VAL B 1 273 ? -2.49 10.766 10.609 1 97.75 273 VAL B CA 1
ATOM 5723 C C . VAL B 1 273 ? -1.052 10.758 10.094 1 97.75 273 VAL B C 1
ATOM 5725 O O . VAL B 1 273 ? -0.236 9.945 10.531 1 97.75 273 VAL B O 1
ATOM 5728 N N . SER B 1 274 ? -0.725 11.672 9.18 1 97.44 274 SER B N 1
ATOM 5729 C CA . SER B 1 274 ? 0.608 11.727 8.586 1 97.44 274 SER B CA 1
ATOM 5730 C C . SER B 1 274 ? 1.674 11.992 9.648 1 97.44 274 SER B C 1
ATOM 5732 O O . SER B 1 274 ? 2.861 11.758 9.414 1 97.44 274 SER B O 1
ATOM 5734 N N . GLN B 1 275 ? 1.275 12.43 10.867 1 97.88 275 GLN B N 1
ATOM 5735 C CA . GLN B 1 275 ? 2.238 12.836 11.883 1 97.88 275 GLN B CA 1
ATOM 5736 C C . GLN B 1 275 ? 2.33 11.797 13 1 97.88 275 GLN B C 1
ATOM 5738 O O . GLN B 1 275 ? 3.176 11.906 13.891 1 97.88 275 GLN B O 1
ATOM 5743 N N . VAL B 1 276 ? 1.493 10.781 12.953 1 98 276 VAL B N 1
ATOM 5744 C CA . VAL B 1 276 ? 1.457 9.766 14.008 1 98 276 VAL B CA 1
ATOM 5745 C C . VAL B 1 276 ? 2.693 8.875 13.906 1 98 276 VAL B C 1
ATOM 5747 O O . VAL B 1 276 ? 3.084 8.461 12.805 1 98 276 VAL B O 1
ATOM 5750 N N . THR B 1 277 ? 3.305 8.539 15.023 1 96.12 277 THR B N 1
ATOM 5751 C CA . THR B 1 277 ? 4.496 7.699 15.023 1 96.12 277 THR B CA 1
ATOM 5752 C C . THR B 1 277 ? 4.242 6.402 15.789 1 96.12 277 THR B C 1
ATOM 5754 O O . THR B 1 277 ? 5.059 5.48 15.75 1 96.12 277 THR B O 1
ATOM 5757 N N . THR B 1 278 ? 3.135 6.328 16.516 1 97.75 278 THR B N 1
ATOM 5758 C CA . THR B 1 278 ? 2.791 5.125 17.281 1 97.75 278 THR B CA 1
ATOM 5759 C C . THR B 1 278 ? 2.182 4.066 16.359 1 97.75 278 THR B C 1
ATOM 5761 O O . THR B 1 278 ? 1.703 4.387 15.273 1 97.75 278 THR B O 1
ATOM 5764 N N . LYS B 1 279 ? 2.223 2.812 16.859 1 97.5 279 LYS B N 1
ATOM 5765 C CA . LYS B 1 279 ? 1.711 1.675 16.094 1 97.5 279 LYS B CA 1
ATOM 5766 C C . LYS B 1 279 ? 0.236 1.863 15.758 1 97.5 279 LYS B C 1
ATOM 5768 O O . LYS B 1 279 ? -0.193 1.54 14.648 1 97.5 279 LYS B O 1
ATOM 5773 N N . TYR B 1 280 ? -0.529 2.457 16.703 1 98.5 280 TYR B N 1
ATOM 5774 C CA . TYR B 1 280 ? -1.954 2.715 16.531 1 98.5 280 TYR B CA 1
ATOM 5775 C C . TYR B 1 280 ? -2.277 4.184 16.781 1 98.5 280 TYR B C 1
ATOM 5777 O O . TYR B 1 280 ? -1.521 4.887 17.453 1 98.5 280 TYR B O 1
ATOM 5785 N N . PHE B 1 281 ? -3.363 4.602 16.203 1 98.75 281 PHE B N 1
ATOM 5786 C CA . PHE B 1 281 ? -3.947 5.875 16.609 1 98.75 281 PHE B CA 1
ATOM 5787 C C . PHE B 1 281 ? -5.453 5.738 16.812 1 98.75 281 PHE B C 1
ATOM 5789 O O . PHE B 1 281 ? -6.09 4.879 16.203 1 98.75 281 PHE B O 1
ATOM 5796 N N . LEU B 1 282 ? -5.934 6.457 17.734 1 98.88 282 LEU B N 1
ATOM 5797 C CA . LEU B 1 282 ? -7.367 6.562 17.969 1 98.88 282 LEU B CA 1
ATOM 5798 C C . LEU B 1 282 ? -7.934 7.836 17.359 1 98.88 282 LEU B C 1
ATOM 5800 O O . LEU B 1 282 ? -7.504 8.938 17.703 1 98.88 282 LEU B O 1
ATOM 5804 N N . TRP B 1 283 ? -8.836 7.688 16.484 1 98.62 283 TRP B N 1
ATOM 5805 C CA . TRP B 1 283 ? -9.508 8.859 15.93 1 98.62 283 TRP B CA 1
ATOM 5806 C C . TRP B 1 283 ? -10.742 9.219 16.75 1 98.62 283 TRP B C 1
ATOM 5808 O O . TRP B 1 283 ? -11.562 8.344 17.078 1 98.62 283 TRP B O 1
ATOM 5818 N N . VAL B 1 284 ? -10.891 10.477 17.047 1 98.25 284 VAL B N 1
ATOM 5819 C CA . VAL B 1 284 ? -12.078 10.984 17.734 1 98.25 284 VAL B CA 1
ATOM 5820 C C . VAL B 1 284 ? -12.477 12.328 17.125 1 98.25 284 VAL B C 1
ATOM 5822 O O . VAL B 1 284 ? -11.617 13.109 16.719 1 98.25 284 VAL B O 1
ATOM 5825 N N . ASP B 1 285 ? -13.758 12.586 17.062 1 96.19 285 ASP B N 1
ATOM 5826 C CA . ASP B 1 285 ? -14.227 13.914 16.703 1 96.19 285 ASP B CA 1
ATOM 5827 C C . ASP B 1 285 ? -14.055 14.891 17.859 1 96.19 285 ASP B C 1
ATOM 5829 O O . ASP B 1 285 ? -14 14.484 19.016 1 96.19 285 ASP B O 1
ATOM 5833 N N . ASP B 1 286 ? -13.969 16.172 17.547 1 96.19 286 ASP B N 1
ATOM 5834 C CA . ASP B 1 286 ? -13.609 17.172 18.562 1 96.19 286 ASP B CA 1
ATOM 5835 C C . ASP B 1 286 ? -14.773 17.438 19.516 1 96.19 286 ASP B C 1
ATOM 5837 O O . ASP B 1 286 ? -14.609 18.109 20.531 1 96.19 286 ASP B O 1
ATOM 5841 N N . ASP B 1 287 ? -15.977 16.844 19.203 1 95.81 287 ASP B N 1
ATOM 5842 C CA . ASP B 1 287 ? -17.125 17.031 20.094 1 95.81 287 ASP B CA 1
ATOM 5843 C C . ASP B 1 287 ? -17.453 15.742 20.844 1 95.81 287 ASP B C 1
ATOM 5845 O O . ASP B 1 287 ? -18.578 15.57 21.312 1 95.81 287 ASP B O 1
ATOM 5849 N N . PHE B 1 288 ? -16.547 14.836 20.891 1 97.69 288 PHE B N 1
ATOM 5850 C CA . PHE B 1 288 ? -16.719 13.641 21.703 1 97.69 288 PHE B CA 1
ATOM 5851 C C . PHE B 1 288 ? -16.234 13.891 23.125 1 97.69 288 PHE B C 1
ATOM 5853 O O . PHE B 1 288 ? -15.633 14.93 23.406 1 97.69 288 PHE B O 1
ATOM 5860 N N . GLN B 1 289 ? -16.547 12.938 24.016 1 98.12 289 GLN B N 1
ATOM 5861 C CA . GLN B 1 289 ? -16.156 13.062 25.422 1 98.12 289 GLN B CA 1
ATOM 5862 C C . GLN B 1 289 ? -15.852 11.695 26.031 1 98.12 289 GLN B C 1
ATOM 5864 O O . GLN B 1 289 ? -16.703 10.805 26.031 1 98.12 289 GLN B O 1
ATOM 5869 N N . PHE B 1 290 ? -14.617 11.602 26.531 1 98.44 290 PHE B N 1
ATOM 5870 C CA . PHE B 1 290 ? -14.227 10.359 27.188 1 98.44 290 PHE B CA 1
ATOM 5871 C C . PHE B 1 290 ? -14.992 10.18 28.5 1 98.44 290 PHE B C 1
ATOM 5873 O O . PHE B 1 290 ? -15.242 11.141 29.219 1 98.44 290 PHE B O 1
ATOM 5880 N N . ASN B 1 291 ? -15.367 9 28.781 1 96.88 291 ASN B N 1
ATOM 5881 C CA . ASN B 1 291 ? -15.977 8.609 30.047 1 96.88 291 ASN B CA 1
ATOM 5882 C C . ASN B 1 291 ? -15.422 7.285 30.547 1 96.88 291 ASN B C 1
ATOM 5884 O O . ASN B 1 291 ? -14.422 6.789 30.047 1 96.88 291 ASN B O 1
ATOM 5888 N N . SER B 1 292 ? -16.016 6.715 31.578 1 95.31 292 SER B N 1
ATOM 5889 C CA . SER B 1 292 ? -15.484 5.531 32.25 1 95.31 292 SER B CA 1
ATOM 5890 C C . SER B 1 292 ? -15.547 4.312 31.328 1 95.31 292 SER B C 1
ATOM 5892 O O . SER B 1 292 ? -14.852 3.32 31.562 1 95.31 292 SER B O 1
ATOM 5894 N N . GLU B 1 293 ? -16.328 4.398 30.25 1 94.88 293 GLU B N 1
ATOM 5895 C CA . GLU B 1 293 ? -16.484 3.275 29.328 1 94.88 293 GLU B CA 1
ATOM 5896 C C . GLU B 1 293 ? -15.508 3.371 28.172 1 94.88 293 GLU B C 1
ATOM 5898 O O . GLU B 1 293 ? -15.391 2.438 27.375 1 94.88 293 GLU B O 1
ATOM 5903 N N . THR B 1 294 ? -14.875 4.48 28.047 1 97.75 294 THR B N 1
ATOM 5904 C CA . THR B 1 294 ? -13.922 4.668 26.953 1 97.75 294 THR B CA 1
ATOM 5905 C C . THR B 1 294 ? -12.57 4.055 27.312 1 97.75 294 THR B C 1
ATOM 5907 O O . THR B 1 294 ? -11.711 4.715 27.906 1 97.75 294 THR B O 1
ATOM 5910 N N . LYS B 1 295 ? -12.383 2.836 26.891 1 97.06 295 LYS B N 1
ATOM 5911 C CA . LYS B 1 295 ? -11.172 2.102 27.234 1 97.06 295 LYS B CA 1
ATOM 5912 C C . LYS B 1 295 ? -10.32 1.826 26 1 97.06 295 LYS B C 1
ATOM 5914 O O . LYS B 1 295 ? -10.578 0.863 25.266 1 97.06 295 LYS B O 1
ATOM 5919 N N . ILE B 1 296 ? -9.266 2.549 25.844 1 98.38 296 ILE B N 1
ATOM 5920 C CA . ILE B 1 296 ? -8.383 2.387 24.703 1 98.38 296 ILE B CA 1
ATOM 5921 C C . ILE B 1 296 ? -7.727 1.011 24.75 1 98.38 296 ILE B C 1
ATOM 5923 O O . ILE B 1 296 ? -7.512 0.384 23.703 1 98.38 296 ILE B O 1
ATOM 5927 N N . GLU B 1 297 ? -7.488 0.444 25.938 1 97.81 297 GLU B N 1
ATOM 5928 C CA . GLU B 1 297 ? -6.844 -0.854 26.125 1 97.81 297 GLU B CA 1
ATOM 5929 C C . GLU B 1 297 ? -7.66 -1.972 25.484 1 97.81 297 GLU B C 1
ATOM 5931 O O . GLU B 1 297 ? -7.098 -2.949 24.984 1 97.81 297 GLU B O 1
ATOM 5936 N N . SER B 1 298 ? -8.93 -1.793 25.531 1 97.25 298 SER B N 1
ATOM 5937 C CA . SER B 1 298 ? -9.789 -2.811 24.938 1 97.25 298 SER B CA 1
ATOM 5938 C C . SER B 1 298 ? -9.602 -2.873 23.422 1 97.25 298 SER B C 1
ATOM 5940 O O . SER B 1 298 ? -9.562 -3.959 22.844 1 97.25 298 SER B O 1
ATOM 5942 N N . PHE B 1 299 ? -9.531 -1.688 22.797 1 97.94 299 PHE B N 1
ATOM 5943 C CA . PHE B 1 299 ? -9.234 -1.637 21.359 1 97.94 299 PHE B CA 1
ATOM 5944 C C . PHE B 1 299 ? -7.906 -2.326 21.062 1 97.94 299 PHE B C 1
ATOM 5946 O O . PHE B 1 299 ? -7.824 -3.152 20.156 1 97.94 299 PHE B O 1
ATOM 5953 N N . VAL B 1 300 ? -6.895 -1.994 21.828 1 97.88 300 VAL B N 1
ATOM 5954 C CA . VAL B 1 300 ? -5.535 -2.473 21.594 1 97.88 300 VAL B CA 1
ATOM 5955 C C . VAL B 1 300 ? -5.488 -3.992 21.734 1 97.88 300 VAL B C 1
ATOM 5957 O O . VAL B 1 300 ? -4.832 -4.68 20.953 1 97.88 300 VAL B O 1
ATOM 5960 N N . GLU B 1 301 ? -6.141 -4.484 22.703 1 96.56 301 GLU B N 1
ATOM 5961 C CA . GLU B 1 301 ? -6.18 -5.926 22.938 1 96.56 301 GLU B CA 1
ATOM 5962 C C . GLU B 1 301 ? -6.703 -6.668 21.703 1 96.56 301 GLU B C 1
ATOM 5964 O O . GLU B 1 301 ? -6.129 -7.672 21.281 1 96.56 301 GLU B O 1
ATOM 5969 N N . ILE B 1 302 ? -7.781 -6.215 21.188 1 97.44 302 ILE B N 1
ATOM 5970 C CA . ILE B 1 302 ? -8.391 -6.844 20.016 1 97.44 302 ILE B CA 1
ATOM 5971 C C . ILE B 1 302 ? -7.426 -6.77 18.828 1 97.44 302 ILE B C 1
ATOM 5973 O O . ILE B 1 302 ? -7.191 -7.773 18.156 1 97.44 302 ILE B O 1
ATOM 5977 N N . MET B 1 303 ? -6.824 -5.598 18.609 1 96.69 303 MET B N 1
ATOM 5978 C CA . MET B 1 303 ? -5.91 -5.391 17.484 1 96.69 303 MET B CA 1
ATOM 5979 C C . MET B 1 303 ? -4.684 -6.289 17.609 1 96.69 303 MET B C 1
ATOM 5981 O O . MET B 1 303 ? -4.176 -6.801 16.609 1 96.69 303 MET B O 1
ATOM 5985 N N . GLU B 1 304 ? -4.176 -6.441 18.828 1 94.75 304 GLU B N 1
ATOM 5986 C CA . GLU B 1 304 ? -2.998 -7.277 19.047 1 94.75 304 GLU B CA 1
ATOM 5987 C C . GLU B 1 304 ? -3.338 -8.758 18.906 1 94.75 304 GLU B C 1
ATOM 5989 O O . GLU B 1 304 ? -2.5 -9.555 18.484 1 94.75 304 GLU B O 1
ATOM 5994 N N . ALA B 1 305 ? -4.547 -9.133 19.219 1 94.12 305 ALA B N 1
ATOM 5995 C CA . ALA B 1 305 ? -4.973 -10.531 19.172 1 94.12 305 ALA B CA 1
ATOM 5996 C C . ALA B 1 305 ? -5.25 -10.961 17.734 1 94.12 305 ALA B C 1
ATOM 5998 O O . ALA B 1 305 ? -5.109 -12.133 17.391 1 94.12 305 ALA B O 1
ATOM 5999 N N . VAL B 1 306 ? -5.719 -10.047 16.953 1 93.88 306 VAL B N 1
ATOM 6000 C CA . VAL B 1 306 ? -6.016 -10.305 15.547 1 93.88 306 VAL B CA 1
ATOM 6001 C C . VAL B 1 306 ? -5.172 -9.383 14.664 1 93.88 306 VAL B C 1
ATOM 6003 O O . VAL B 1 306 ? -5.672 -8.383 14.141 1 93.88 306 VAL B O 1
ATOM 6006 N N . PRO B 1 307 ? -3.98 -9.781 14.406 1 92.25 307 PRO B N 1
ATOM 6007 C CA . PRO B 1 307 ? -3.033 -8.891 13.734 1 92.25 307 PRO B CA 1
ATOM 6008 C C . PRO B 1 307 ? -3.486 -8.492 12.328 1 92.25 307 PRO B C 1
ATOM 6010 O O . PRO B 1 307 ? -3.023 -7.488 11.789 1 92.25 307 PRO B O 1
ATOM 6013 N N . GLU B 1 308 ? -4.418 -9.188 11.758 1 92.12 308 GLU B N 1
ATOM 6014 C CA . GLU B 1 308 ? -4.887 -8.891 10.406 1 92.12 308 GLU B CA 1
ATOM 6015 C C . GLU B 1 308 ? -5.793 -7.664 10.391 1 92.12 308 GLU B C 1
ATOM 6017 O O . GLU B 1 308 ? -6.027 -7.07 9.336 1 92.12 308 GLU B O 1
ATOM 6022 N N . LEU B 1 309 ? -6.301 -7.27 11.531 1 96.44 309 LEU B N 1
ATOM 6023 C CA . LEU B 1 309 ? -7.219 -6.141 11.609 1 96.44 309 LEU B CA 1
ATOM 6024 C C . LEU B 1 309 ? -6.488 -4.824 11.359 1 96.44 309 LEU B C 1
ATOM 6026 O O . LEU B 1 309 ? -5.371 -4.629 11.852 1 96.44 309 LEU B O 1
ATOM 6030 N N . ASP B 1 310 ? -7.141 -3.971 10.633 1 97.81 310 ASP B N 1
ATOM 6031 C CA . ASP B 1 310 ? -6.59 -2.648 10.367 1 97.81 310 ASP B CA 1
ATOM 6032 C C . ASP B 1 310 ? -7.309 -1.575 11.18 1 97.81 310 ASP B C 1
ATOM 6034 O O . ASP B 1 310 ? -6.707 -0.563 11.547 1 97.81 310 ASP B O 1
ATOM 6038 N N . ILE B 1 311 ? -8.586 -1.762 11.344 1 98.5 311 ILE B N 1
ATOM 6039 C CA . ILE B 1 311 ? -9.406 -0.777 12.039 1 98.5 311 ILE B CA 1
ATOM 6040 C C . ILE B 1 311 ? -10.43 -1.49 12.93 1 98.5 311 ILE B C 1
ATOM 6042 O O . ILE B 1 311 ? -11.031 -2.484 12.516 1 98.5 311 ILE B O 1
ATOM 6046 N N . VAL B 1 312 ? -10.57 -1.019 14.109 1 98.44 312 VAL B N 1
ATOM 6047 C CA . VAL B 1 312 ? -11.648 -1.452 14.992 1 98.44 312 VAL B CA 1
ATOM 6048 C C . VAL B 1 312 ? -12.453 -0.241 15.461 1 98.44 312 VAL B C 1
ATOM 6050 O O . VAL B 1 312 ? -11.906 0.66 16.109 1 98.44 312 VAL B O 1
ATOM 6053 N N . GLY B 1 313 ? -13.727 -0.237 15.125 1 98.19 313 GLY B N 1
ATOM 6054 C CA . GLY B 1 313 ? -14.602 0.847 15.523 1 98.19 313 GLY B CA 1
ATOM 6055 C C . GLY B 1 313 ? -15.383 0.542 16.797 1 98.19 313 GLY B C 1
ATOM 6056 O O . GLY B 1 313 ? -15.609 -0.624 17.125 1 98.19 313 GLY B O 1
ATOM 6057 N N . GLY B 1 314 ? -15.734 1.57 17.484 1 97.38 314 GLY B N 1
ATOM 6058 C CA . GLY B 1 314 ? -16.578 1.46 18.656 1 97.38 314 GLY B CA 1
ATOM 6059 C C . GLY B 1 314 ? -17.953 2.07 18.469 1 97.38 314 GLY B C 1
ATOM 6060 O O . GLY B 1 314 ? -18.484 2.064 17.359 1 97.38 314 GLY B O 1
ATOM 6061 N N . ALA B 1 315 ? -18.562 2.424 19.609 1 96.94 315 ALA B N 1
ATOM 6062 C CA . ALA B 1 315 ? -19.906 3.016 19.609 1 96.94 315 ALA B CA 1
ATOM 6063 C C . ALA B 1 315 ? -19.891 4.414 20.219 1 96.94 315 ALA B C 1
ATOM 6065 O O . ALA B 1 315 ? -19.109 4.684 21.141 1 96.94 315 ALA B O 1
ATOM 6066 N N . VAL B 1 316 ? -20.719 5.316 19.672 1 96.19 316 VAL B N 1
ATOM 6067 C CA . VAL B 1 316 ? -20.891 6.656 20.219 1 96.19 316 VAL B CA 1
ATOM 6068 C C . VAL B 1 316 ? -22.234 6.738 20.953 1 96.19 316 VAL B C 1
ATOM 6070 O O . VAL B 1 316 ? -23.297 6.586 20.359 1 96.19 316 VAL B O 1
ATOM 6073 N N . ASN B 1 317 ? -22.359 7.141 22.141 1 91.81 317 ASN B N 1
ATOM 6074 C CA . ASN B 1 317 ? -23.562 7.121 22.969 1 91.81 317 ASN B CA 1
ATOM 6075 C C . ASN B 1 317 ? -24.359 5.828 22.781 1 91.81 317 ASN B C 1
ATOM 6077 O O . ASN B 1 317 ? -25.562 5.855 22.547 1 91.81 317 ASN B O 1
ATOM 6081 N N . ASN B 1 318 ? -23.953 4.699 22.562 1 88 318 ASN B N 1
ATOM 6082 C CA . ASN B 1 318 ? -24.531 3.373 22.406 1 88 318 ASN B CA 1
ATOM 6083 C C . ASN B 1 318 ? -24.953 3.113 20.969 1 88 318 ASN B C 1
ATOM 6085 O O . ASN B 1 318 ? -25.641 2.123 20.688 1 88 318 ASN B O 1
ATOM 6089 N N . ASN B 1 319 ? -24.656 4.004 20.156 1 89.75 319 ASN B N 1
ATOM 6090 C CA . ASN B 1 319 ? -24.984 3.836 18.75 1 89.75 319 ASN B CA 1
ATOM 6091 C C . ASN B 1 319 ? -23.781 3.344 17.938 1 89.75 319 ASN B C 1
ATOM 6093 O O . ASN B 1 319 ? -22.75 4.016 17.891 1 89.75 319 ASN B O 1
ATOM 6097 N N . GLN B 1 320 ? -24.062 2.197 17.422 1 89.5 320 GLN B N 1
ATOM 6098 C CA . GLN B 1 320 ? -23.047 1.669 16.516 1 89.5 320 GLN B CA 1
ATOM 6099 C C . GLN B 1 320 ? -23.375 2.006 15.07 1 89.5 320 GLN B C 1
ATOM 6101 O O . GLN B 1 320 ? -24.531 1.932 14.656 1 89.5 320 GLN B O 1
ATOM 6106 N N . PHE B 1 321 ? -22.469 2.568 14.438 1 91.5 321 PHE B N 1
ATOM 6107 C CA . PHE B 1 321 ? -22.609 2.832 13.008 1 91.5 321 PHE B CA 1
ATOM 6108 C C . PHE B 1 321 ? -21.609 1.988 12.211 1 91.5 321 PHE B C 1
ATOM 6110 O O . PHE B 1 321 ? -20.406 2.088 12.414 1 91.5 321 PHE B O 1
ATOM 6117 N N . TYR B 1 322 ? -22.094 1.097 11.414 1 95.88 322 TYR B N 1
ATOM 6118 C CA . TYR B 1 322 ? -21.25 0.31 10.516 1 95.88 322 TYR B CA 1
ATOM 6119 C C . TYR B 1 322 ? -22.016 -0.072 9.25 1 95.88 322 TYR B C 1
ATOM 6121 O O . TYR B 1 322 ? -23.234 0.052 9.195 1 95.88 322 TYR B O 1
ATOM 6129 N N . PHE B 1 323 ? -21.312 -0.434 8.227 1 97.19 323 PHE B N 1
ATOM 6130 C CA . PHE B 1 323 ? -21.953 -0.811 6.969 1 97.19 323 PHE B CA 1
ATOM 6131 C C . PHE B 1 323 ? -21.094 -1.816 6.207 1 97.19 323 PHE B C 1
ATOM 6133 O O . PHE B 1 323 ? -19.938 -2.049 6.559 1 97.19 323 PHE B O 1
ATOM 6140 N N . LYS B 1 324 ? -21.703 -2.408 5.273 1 96.81 324 LYS B N 1
ATOM 6141 C CA . LYS B 1 324 ? -21.062 -3.287 4.293 1 96.81 324 LYS B CA 1
ATOM 6142 C C . LYS B 1 324 ? -21.062 -2.648 2.906 1 96.81 324 LYS B C 1
ATOM 6144 O O . LYS B 1 324 ? -22.016 -1.969 2.525 1 96.81 324 LYS B O 1
ATOM 6149 N N . LEU B 1 325 ? -20.031 -2.758 2.205 1 96.31 325 LEU B N 1
ATOM 6150 C CA . LEU B 1 325 ? -19.922 -2.305 0.821 1 96.31 325 LEU B CA 1
ATOM 6151 C C . LEU B 1 325 ? -20.031 -3.479 -0.146 1 96.31 325 LEU B C 1
ATOM 6153 O O . LEU B 1 325 ? -19.375 -4.504 0.039 1 96.31 325 LEU B O 1
ATOM 6157 N N . VAL B 1 326 ? -20.859 -3.369 -1.084 1 93.75 326 VAL B N 1
ATOM 6158 C CA . VAL B 1 326 ? -21 -4.355 -2.152 1 93.75 326 VAL B CA 1
ATOM 6159 C C . VAL B 1 326 ? -20.531 -3.752 -3.475 1 93.75 326 VAL B C 1
ATOM 6161 O O . VAL B 1 326 ? -21.156 -2.814 -3.99 1 93.75 326 VAL B O 1
ATOM 6164 N N . TYR B 1 327 ? -19.484 -4.215 -4.008 1 93.56 327 TYR B N 1
ATOM 6165 C CA . TYR B 1 327 ? -18.875 -3.715 -5.242 1 93.56 327 TYR B CA 1
ATOM 6166 C C . TYR B 1 327 ? -18.984 -4.746 -6.355 1 93.56 327 TYR B C 1
ATOM 6168 O O . TYR B 1 327 ? -18.609 -5.906 -6.176 1 93.56 327 TYR B O 1
ATOM 6176 N N . GLU B 1 328 ? -19.562 -4.363 -7.387 1 89.19 328 GLU B N 1
ATOM 6177 C CA . GLU B 1 328 ? -19.609 -5.16 -8.609 1 89.19 328 GLU B CA 1
ATOM 6178 C C . GLU B 1 328 ? -18.75 -4.535 -9.703 1 89.19 328 GLU B C 1
ATOM 6180 O O . GLU B 1 328 ? -19.016 -3.412 -10.141 1 89.19 328 GLU B O 1
ATOM 6185 N N . SER B 1 329 ? -17.812 -5.305 -10.117 1 87.25 329 SER B N 1
ATOM 6186 C CA . SER B 1 329 ? -16.984 -4.801 -11.203 1 87.25 329 SER B CA 1
ATOM 6187 C C . SER B 1 329 ? -17.797 -4.633 -12.484 1 87.25 329 SER B C 1
ATOM 6189 O O . SER B 1 329 ? -18.734 -5.395 -12.734 1 87.25 329 SER B O 1
ATOM 6191 N N . GLY B 1 330 ? -17.547 -3.598 -13.188 1 86.06 330 GLY B N 1
ATOM 6192 C CA . GLY B 1 330 ? -18.234 -3.35 -14.445 1 86.06 330 GLY B CA 1
ATOM 6193 C C . GLY B 1 330 ? -17.312 -3.439 -15.656 1 86.06 330 GLY B C 1
ATOM 6194 O O . GLY B 1 330 ? -16.188 -3.939 -15.555 1 86.06 330 GLY B O 1
ATOM 6195 N N . ASP B 1 331 ? -17.906 -3.15 -16.766 1 83.06 331 ASP B N 1
ATOM 6196 C CA . ASP B 1 331 ? -17.109 -3.205 -17.984 1 83.06 331 ASP B CA 1
ATOM 6197 C C . ASP B 1 331 ? -16.062 -2.09 -18.016 1 83.06 331 ASP B C 1
ATOM 6199 O O . ASP B 1 331 ? -16.094 -1.19 -17.172 1 83.06 331 ASP B O 1
ATOM 6203 N N . MET B 1 332 ? -15.188 -2.209 -18.922 1 82.5 332 MET B N 1
ATOM 6204 C CA . MET B 1 332 ? -14.039 -1.317 -18.984 1 82.5 332 MET B CA 1
ATOM 6205 C C . MET B 1 332 ? -14.469 0.113 -19.281 1 82.5 332 MET B C 1
ATOM 6207 O O . MET B 1 332 ? -13.797 1.067 -18.891 1 82.5 332 MET B O 1
ATOM 6211 N N . GLU B 1 333 ? -15.57 0.267 -19.875 1 83.94 333 GLU B N 1
ATOM 6212 C CA . GLU B 1 333 ? -15.992 1.595 -20.312 1 83.94 333 GLU B CA 1
ATOM 6213 C C . GLU B 1 333 ? -16.844 2.287 -19.25 1 83.94 333 GLU B C 1
ATOM 6215 O O . GLU B 1 333 ? -16.562 3.424 -18.875 1 83.94 333 GLU B O 1
ATOM 6220 N N . GLU B 1 334 ? -17.797 1.592 -18.719 1 89.38 334 GLU B N 1
ATOM 6221 C CA . GLU B 1 334 ? -18.766 2.221 -17.812 1 89.38 334 GLU B CA 1
ATOM 6222 C C . GLU B 1 334 ? -18.266 2.205 -16.375 1 89.38 334 GLU B C 1
ATOM 6224 O O . GLU B 1 334 ? -18.547 3.123 -15.609 1 89.38 334 GLU B O 1
ATOM 6229 N N . GLY B 1 335 ? -17.578 1.202 -16.016 1 93.38 335 GLY B N 1
ATOM 6230 C CA . GLY B 1 335 ? -17.078 1.094 -14.648 1 93.38 335 GLY B CA 1
ATOM 6231 C C . GLY B 1 335 ? -17.953 0.228 -13.758 1 93.38 335 GLY B C 1
ATOM 6232 O O . GLY B 1 335 ? -18.859 -0.454 -14.242 1 93.38 335 GLY B O 1
ATOM 6233 N N . GLY B 1 336 ? -17.672 0.186 -12.508 1 93.88 336 GLY B N 1
ATOM 6234 C CA . GLY B 1 336 ? -18.359 -0.693 -11.57 1 93.88 336 GLY B CA 1
ATOM 6235 C C . GLY B 1 336 ? -19.5 -0.013 -10.836 1 93.88 336 GLY B C 1
ATOM 6236 O O . GLY B 1 336 ? -19.766 1.169 -11.062 1 93.88 336 GLY B O 1
ATOM 6237 N N . CYS B 1 337 ? -20.203 -0.81 -10.047 1 94.19 337 CYS B N 1
ATOM 6238 C CA . CYS B 1 337 ? -21.297 -0.341 -9.211 1 94.19 337 CYS B CA 1
ATOM 6239 C C . CYS B 1 337 ? -21.031 -0.632 -7.742 1 94.19 337 CYS B C 1
ATOM 6241 O O . CYS B 1 337 ? -20.516 -1.699 -7.398 1 94.19 337 CYS B O 1
ATOM 6243 N N . LEU B 1 338 ? -21.328 0.346 -6.969 1 95.5 338 LEU B N 1
ATOM 6244 C CA . LEU B 1 338 ? -21.094 0.227 -5.535 1 95.5 338 LEU B CA 1
ATOM 6245 C C . LEU B 1 338 ? -22.375 0.511 -4.75 1 95.5 338 LEU B C 1
ATOM 6247 O O . LEU B 1 338 ? -23.094 1.454 -5.066 1 95.5 338 LEU B O 1
ATOM 6251 N N . SER B 1 339 ? -22.609 -0.33 -3.768 1 94.62 339 SER B N 1
ATOM 6252 C CA . SER B 1 339 ? -23.719 -0.104 -2.85 1 94.62 339 SER B CA 1
ATOM 6253 C C . SER B 1 339 ? -23.266 -0.195 -1.397 1 94.62 339 SER B C 1
ATOM 6255 O O . SER B 1 339 ? -22.422 -1.031 -1.055 1 94.62 339 SER B O 1
ATOM 6257 N N . ARG B 1 340 ? -23.734 0.634 -0.649 1 94.62 340 ARG B N 1
ATOM 6258 C CA . ARG B 1 340 ? -23.5 0.618 0.793 1 94.62 340 ARG B CA 1
ATOM 6259 C C . ARG B 1 340 ? -24.75 0.131 1.533 1 94.62 340 ARG B C 1
ATOM 6261 O O . ARG B 1 340 ? -25.844 0.675 1.352 1 94.62 340 ARG B O 1
ATOM 6268 N N . VAL B 1 341 ? -24.594 -0.862 2.359 1 94.88 341 VAL B N 1
ATOM 6269 C CA . VAL B 1 341 ? -25.703 -1.418 3.123 1 94.88 341 VAL B CA 1
ATOM 6270 C C . VAL B 1 341 ? -25.469 -1.187 4.613 1 94.88 341 VAL B C 1
ATOM 6272 O O . VAL B 1 341 ? -24.562 -1.768 5.207 1 94.88 341 VAL B O 1
ATOM 6275 N N . PHE B 1 342 ? -26.375 -0.462 5.215 1 94.81 342 PHE B N 1
ATOM 6276 C CA . PHE B 1 342 ? -26.234 -0.057 6.605 1 94.81 342 PHE B CA 1
ATOM 6277 C C . PHE B 1 342 ? -26.562 -1.217 7.543 1 94.81 342 PHE B C 1
ATOM 6279 O O . PHE B 1 342 ? -27.391 -2.07 7.219 1 94.81 342 PHE B O 1
ATOM 6286 N N . ASN B 1 343 ? -25.938 -1.268 8.609 1 95.31 343 ASN B N 1
ATOM 6287 C CA . ASN B 1 343 ? -26.188 -2.191 9.711 1 95.31 343 ASN B CA 1
ATOM 6288 C C . ASN B 1 343 ? -26.094 -3.645 9.258 1 95.31 343 ASN B C 1
ATOM 6290 O O . ASN B 1 343 ? -26.953 -4.465 9.602 1 95.31 343 ASN B O 1
ATOM 6294 N N . THR B 1 344 ? -25.172 -3.855 8.398 1 96.38 344 THR B N 1
ATOM 6295 C CA . THR B 1 344 ? -24.906 -5.203 7.906 1 96.38 344 THR B CA 1
ATOM 6296 C C . THR B 1 344 ? -23.453 -5.586 8.141 1 96.38 344 THR B C 1
ATOM 6298 O O . THR B 1 344 ? -22.547 -4.762 7.969 1 96.38 344 THR B O 1
ATOM 6301 N N . THR B 1 345 ? -23.234 -6.824 8.547 1 96.69 345 THR B N 1
ATOM 6302 C CA . THR B 1 345 ? -21.906 -7.324 8.836 1 96.69 345 THR B CA 1
ATOM 6303 C C . THR B 1 345 ? -21.547 -8.477 7.906 1 96.69 345 THR B C 1
ATOM 6305 O O . THR B 1 345 ? -22.422 -9.039 7.238 1 96.69 345 THR B O 1
ATOM 6308 N N . HIS B 1 346 ? -20.312 -8.781 7.762 1 96.56 346 HIS B N 1
ATOM 6309 C CA . HIS B 1 346 ? -19.859 -9.938 7 1 96.56 346 HIS B CA 1
ATOM 6310 C C . HIS B 1 346 ? -19.859 -11.195 7.855 1 96.56 346 HIS B C 1
ATOM 6312 O O . HIS B 1 346 ? -20.359 -12.242 7.426 1 96.56 346 HIS B O 1
ATOM 6318 N N . GLN B 1 347 ? -19.344 -11.102 9.008 1 96 347 GLN B N 1
ATOM 6319 C CA . GLN B 1 347 ? -19.109 -12.242 9.891 1 96 347 GLN B CA 1
ATOM 6320 C C . GLN B 1 347 ? -18.75 -11.781 11.297 1 96 347 GLN B C 1
ATOM 6322 O O . GLN B 1 347 ? -18.188 -10.703 11.477 1 96 347 GLN B O 1
ATOM 6327 N N . ALA B 1 348 ? -19.078 -12.602 12.25 1 96.25 348 ALA B N 1
ATOM 6328 C CA . ALA B 1 348 ? -18.656 -12.32 13.617 1 96.25 348 ALA B CA 1
ATOM 6329 C C . ALA B 1 348 ? -17.141 -12.461 13.75 1 96.25 348 ALA B C 1
ATOM 6331 O O . ALA B 1 348 ? -16.516 -13.289 13.086 1 96.25 348 ALA B O 1
ATOM 6332 N N . LEU B 1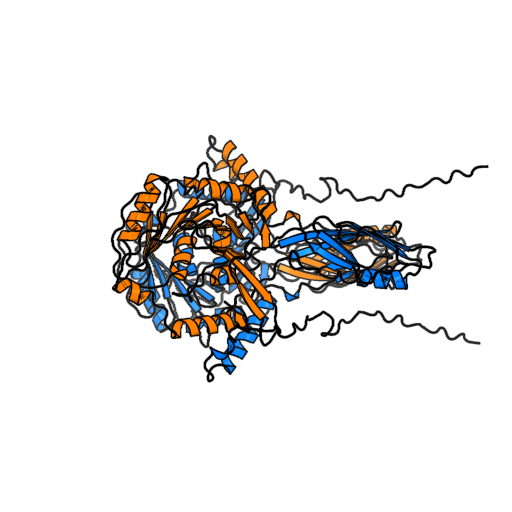 349 ? -16.516 -11.578 14.508 1 95.81 349 LEU B N 1
ATOM 6333 C CA . LEU B 1 349 ? -15.094 -11.742 14.805 1 95.81 349 LEU B CA 1
ATOM 6334 C C . LEU B 1 349 ? -14.875 -12.883 15.797 1 95.81 349 LEU B C 1
ATOM 6336 O O . LEU B 1 349 ? -15.383 -12.836 16.922 1 95.81 349 LEU B O 1
ATOM 6340 N N . PRO B 1 350 ? -14.117 -13.844 15.414 1 91.25 350 PRO B N 1
ATOM 6341 C CA . PRO B 1 350 ? -13.922 -14.984 16.312 1 91.25 350 PRO B CA 1
ATOM 6342 C C . PRO B 1 350 ? -13.352 -14.578 17.672 1 91.25 350 PRO B C 1
ATOM 6344 O O . PRO B 1 350 ? -12.461 -13.719 17.734 1 91.25 350 PRO B O 1
ATOM 6347 N N . SER B 1 351 ? -13.867 -15.094 18.781 1 92.75 351 SER B N 1
ATOM 6348 C CA . SER B 1 351 ? -13.406 -14.93 20.156 1 92.75 351 SER B CA 1
ATOM 6349 C C . SER B 1 351 ? -13.82 -13.578 20.719 1 92.75 351 SER B C 1
ATOM 6351 O O . SER B 1 351 ? -13.547 -13.273 21.891 1 92.75 351 SER B O 1
ATOM 6353 N N . TYR B 1 352 ? -14.461 -12.75 19.938 1 96.06 352 TYR B N 1
ATOM 6354 C CA . TYR B 1 352 ? -14.945 -11.445 20.391 1 96.06 352 TYR B CA 1
ATOM 6355 C C . TYR B 1 352 ? -16.406 -11.258 20.031 1 96.06 352 TYR B C 1
ATOM 6357 O O . TYR B 1 352 ? -16.734 -10.609 19.031 1 96.06 352 TYR B O 1
ATOM 6365 N N . PRO B 1 353 ? -17.297 -11.703 20.844 1 93.88 353 PRO B N 1
ATOM 6366 C CA . PRO B 1 353 ? -18.734 -11.789 20.531 1 93.88 353 PRO B CA 1
ATOM 6367 C C . PRO B 1 353 ? -19.359 -10.43 20.297 1 93.88 353 PRO B C 1
ATOM 6369 O O . PRO B 1 353 ? -20.422 -10.336 19.672 1 93.88 353 PRO B O 1
ATOM 6372 N N . HIS B 1 354 ? -18.781 -9.367 20.75 1 95 354 HIS B N 1
ATOM 6373 C CA . HIS B 1 354 ? -19.359 -8.039 20.562 1 95 354 HIS B CA 1
ATOM 6374 C C . HIS B 1 354 ? -18.797 -7.355 19.328 1 95 354 HIS B C 1
ATOM 6376 O O . HIS B 1 354 ? -19.047 -6.168 19.094 1 95 354 HIS B O 1
ATOM 6382 N N . CYS B 1 355 ? -18.031 -8.094 18.594 1 97.5 355 CYS B N 1
ATOM 6383 C CA . CYS B 1 355 ? -17.375 -7.52 17.422 1 97.5 355 CYS B CA 1
ATOM 6384 C C . CYS B 1 355 ? -17.75 -8.273 16.156 1 97.5 355 CYS B C 1
ATOM 6386 O O . CYS B 1 355 ? -17.938 -9.492 16.188 1 97.5 355 CYS B O 1
ATOM 6388 N N . SER B 1 356 ? -17.906 -7.559 15.086 1 97.88 356 SER B N 1
ATOM 6389 C CA . SER B 1 356 ? -18.203 -8.133 13.781 1 97.88 356 SER B CA 1
ATOM 6390 C C . SER B 1 356 ? -17.375 -7.473 12.68 1 97.88 356 SER B C 1
ATOM 6392 O O . SER B 1 356 ? -17.031 -6.297 12.781 1 97.88 356 SER B O 1
ATOM 6394 N N . LEU B 1 357 ? -17.094 -8.258 11.688 1 97.88 357 LEU B N 1
ATOM 6395 C CA . LEU B 1 357 ? -16.359 -7.746 10.539 1 97.88 357 LEU B CA 1
ATOM 6396 C C . LEU B 1 357 ? -17.281 -6.965 9.609 1 97.88 357 LEU B C 1
ATOM 6398 O O . LEU B 1 357 ? -18.375 -7.43 9.273 1 97.88 357 LEU B O 1
ATOM 6402 N N . VAL B 1 358 ? -16.859 -5.75 9.266 1 98.19 358 VAL B N 1
ATOM 6403 C CA . VAL B 1 358 ? -17.641 -4.82 8.453 1 98.19 358 VAL B CA 1
ATOM 6404 C C . VAL B 1 358 ? -16.719 -4.105 7.461 1 98.19 358 VAL B C 1
ATOM 6406 O O . VAL B 1 358 ? -15.539 -4.445 7.344 1 98.19 358 VAL B O 1
ATOM 6409 N N . ASP B 1 359 ? -17.297 -3.141 6.672 1 97.62 359 ASP B N 1
ATOM 6410 C CA . ASP B 1 359 ? -16.453 -2.426 5.711 1 97.62 359 ASP B CA 1
ATOM 6411 C C . ASP B 1 359 ? -16.25 -0.976 6.145 1 97.62 359 ASP B C 1
ATOM 6413 O O . ASP B 1 359 ? -15.367 -0.292 5.621 1 97.62 359 ASP B O 1
ATOM 6417 N N . GLY B 1 360 ? -17.031 -0.488 7.086 1 97.44 360 GLY B N 1
ATOM 6418 C CA . GLY B 1 360 ? -16.891 0.873 7.578 1 97.44 360 GLY B CA 1
ATOM 6419 C C . GLY B 1 360 ? -17.484 1.072 8.961 1 97.44 360 GLY B C 1
ATOM 6420 O O . GLY B 1 360 ? -18.406 0.355 9.359 1 97.44 360 GLY B O 1
ATOM 6421 N N . VAL B 1 361 ? -16.922 2.01 9.648 1 97.19 361 VAL B N 1
ATOM 6422 C CA . VAL B 1 361 ? -17.328 2.26 11.023 1 97.19 361 VAL B CA 1
ATOM 6423 C C . VAL B 1 361 ? -17.438 3.764 11.266 1 97.19 361 VAL B C 1
ATOM 6425 O O . VAL B 1 361 ? -17.172 4.562 10.375 1 97.19 361 VAL B O 1
ATOM 6428 N N . VAL B 1 362 ? -17.891 4.125 12.391 1 91.5 362 VAL B N 1
ATOM 6429 C CA . VAL B 1 362 ? -18.078 5.516 12.805 1 91.5 362 VAL B CA 1
ATOM 6430 C C . VAL B 1 362 ? -16.719 6.16 13.07 1 91.5 362 VAL B C 1
ATOM 6432 O O . VAL B 1 362 ? -15.695 5.477 13.109 1 91.5 362 VAL B O 1
ATOM 6435 N N . ASN B 1 363 ? -16.766 7.504 13.281 1 93.69 363 ASN B N 1
ATOM 6436 C CA . ASN B 1 363 ? -15.539 8.258 13.539 1 93.69 363 ASN B CA 1
ATOM 6437 C C . ASN B 1 363 ? -15.062 8.086 14.984 1 93.69 363 ASN B C 1
ATOM 6439 O O . ASN B 1 363 ? -14.773 9.07 15.664 1 93.69 363 ASN B O 1
ATOM 6443 N N . PHE B 1 364 ? -15.109 7.012 15.547 1 97.69 364 PHE B N 1
ATOM 6444 C CA . PHE B 1 364 ? -14.531 6.52 16.797 1 97.69 364 PHE B CA 1
ATOM 6445 C C . PHE B 1 364 ? -13.93 5.133 16.594 1 97.69 364 PHE B C 1
ATOM 6447 O O . PHE B 1 364 ? -14.625 4.125 16.75 1 97.69 364 PHE B O 1
ATOM 6454 N N . TYR B 1 365 ? -12.68 5.117 16.266 1 98.38 365 TYR B N 1
ATOM 6455 C CA . TYR B 1 365 ? -12.039 3.844 15.945 1 98.38 365 TYR B CA 1
ATOM 6456 C C . TYR B 1 365 ? -10.547 3.887 16.266 1 98.38 365 TYR B C 1
ATOM 6458 O O . TYR B 1 365 ? -9.93 4.953 16.219 1 98.38 365 TYR B O 1
ATOM 6466 N N . LEU B 1 366 ? -10 2.758 16.656 1 98.75 366 LEU B N 1
ATOM 6467 C CA . LEU B 1 366 ? -8.555 2.533 16.703 1 98.75 366 LEU B CA 1
ATOM 6468 C C . LEU B 1 366 ? -8.055 1.921 15.406 1 98.75 366 LEU B C 1
ATOM 6470 O O . LEU B 1 366 ? -8.656 0.974 14.891 1 98.75 366 LEU B O 1
ATOM 6474 N N . ALA B 1 367 ? -7.016 2.482 14.867 1 98.69 367 ALA B N 1
ATOM 6475 C CA . ALA B 1 367 ? -6.516 2.029 13.57 1 98.69 367 ALA B CA 1
ATOM 6476 C C . ALA B 1 367 ? -5.008 1.812 13.602 1 98.69 367 ALA B C 1
ATOM 6478 O O . ALA B 1 367 ? -4.297 2.473 14.367 1 98.69 367 ALA B O 1
ATOM 6479 N N . ARG B 1 368 ? -4.598 0.818 12.812 1 97.62 368 ARG B N 1
ATOM 6480 C CA . ARG B 1 368 ? -3.174 0.729 12.508 1 97.62 368 ARG B CA 1
ATOM 6481 C C . ARG B 1 368 ? -2.717 1.929 11.688 1 97.62 368 ARG B C 1
ATOM 6483 O O . ARG B 1 368 ? -3.252 2.188 10.602 1 97.62 368 ARG B O 1
ATOM 6490 N N . THR B 1 369 ? -1.698 2.598 12.133 1 97.69 369 THR B N 1
ATOM 6491 C CA . THR B 1 369 ? -1.255 3.848 11.523 1 97.69 369 THR B CA 1
ATOM 6492 C C . THR B 1 369 ? -0.825 3.619 10.078 1 97.69 369 THR B C 1
ATOM 6494 O O . THR B 1 369 ? -1.241 4.352 9.172 1 97.69 369 THR B O 1
ATOM 6497 N N . ASP B 1 370 ? -0.065 2.602 9.875 1 95.06 370 ASP B N 1
ATOM 6498 C CA . ASP B 1 370 ? 0.467 2.342 8.539 1 95.06 370 ASP B CA 1
ATOM 6499 C C . ASP B 1 370 ? -0.655 2.018 7.551 1 95.06 370 ASP B C 1
ATOM 6501 O O . ASP B 1 370 ? -0.614 2.443 6.395 1 95.06 370 ASP B O 1
ATOM 6505 N N . SER B 1 371 ? -1.678 1.323 7.961 1 96.38 371 SER B N 1
ATOM 6506 C CA . SER B 1 371 ? -2.787 0.947 7.094 1 96.38 371 SER B CA 1
ATOM 6507 C C . SER B 1 371 ? -3.562 2.174 6.621 1 96.38 371 SER B C 1
ATOM 6509 O O . SER B 1 371 ? -3.855 2.312 5.434 1 96.38 371 SER B O 1
ATOM 6511 N N . VAL B 1 372 ? -3.857 3.035 7.555 1 97.44 372 VAL B N 1
ATOM 6512 C CA . VAL B 1 372 ? -4.652 4.215 7.23 1 97.44 372 VAL B CA 1
ATOM 6513 C C . VAL B 1 372 ? -3.826 5.18 6.383 1 97.44 372 VAL B C 1
ATOM 6515 O O . VAL B 1 372 ? -4.348 5.809 5.461 1 97.44 372 VAL B O 1
ATOM 6518 N N . ARG B 1 373 ? -2.576 5.27 6.695 1 95.69 373 ARG B N 1
ATOM 6519 C CA . ARG B 1 373 ? -1.698 6.121 5.898 1 95.69 373 ARG B CA 1
ATOM 6520 C C . ARG B 1 373 ? -1.613 5.629 4.457 1 95.69 373 ARG B C 1
ATOM 6522 O O . ARG B 1 373 ? -1.584 6.43 3.521 1 95.69 373 ARG B O 1
ATOM 6529 N N . ARG B 1 374 ? -1.604 4.383 4.266 1 94.75 374 ARG B N 1
ATOM 6530 C CA . ARG B 1 374 ? -1.501 3.807 2.93 1 94.75 374 ARG B CA 1
ATOM 6531 C C . ARG B 1 374 ? -2.746 4.113 2.104 1 94.75 374 ARG B C 1
ATOM 6533 O O . ARG B 1 374 ? -2.648 4.414 0.913 1 94.75 374 ARG B O 1
ATOM 6540 N N . VAL B 1 375 ? -3.889 4.023 2.723 1 96 375 VAL B N 1
ATOM 6541 C CA . VAL B 1 375 ? -5.137 4.301 2.023 1 96 375 VAL B CA 1
ATOM 6542 C C . VAL B 1 375 ? -5.285 5.805 1.809 1 96 375 VAL B C 1
ATOM 6544 O O . VAL B 1 375 ? -5.574 6.254 0.696 1 96 375 VAL B O 1
ATOM 6547 N N . GLY B 1 376 ? -5.082 6.535 2.859 1 95.25 376 GLY B N 1
ATOM 6548 C CA . GLY B 1 376 ? -5.176 7.984 2.83 1 95.25 376 GLY B CA 1
ATOM 6549 C C . GLY B 1 376 ? -6.605 8.492 2.762 1 95.25 376 GLY B C 1
ATOM 6550 O O . GLY B 1 376 ? -7.484 7.805 2.242 1 95.25 376 GLY B O 1
ATOM 6551 N N . PHE B 1 377 ? -6.844 9.688 3.291 1 96.19 377 PHE B N 1
ATOM 6552 C CA . PHE B 1 377 ? -8.078 10.438 3.111 1 96.19 377 PHE B CA 1
ATOM 6553 C C . PHE B 1 377 ? -7.957 11.414 1.95 1 96.19 377 PHE B C 1
ATOM 6555 O O . PHE B 1 377 ? -6.992 12.18 1.873 1 96.19 377 PHE B O 1
ATOM 6562 N N . ASP B 1 378 ? -8.883 11.367 1.055 1 94.75 378 ASP B N 1
ATOM 6563 C CA . ASP B 1 378 ? -8.828 12.211 -0.132 1 94.75 378 ASP B CA 1
ATOM 6564 C C . ASP B 1 378 ? -9.133 13.664 0.218 1 94.75 378 ASP B C 1
ATOM 6566 O O . ASP B 1 378 ? -10.273 14.016 0.507 1 94.75 378 ASP B O 1
ATOM 6570 N N . PRO B 1 379 ? -8.156 14.539 0.084 1 93.88 379 PRO B N 1
ATOM 6571 C CA . PRO B 1 379 ? -8.375 15.922 0.505 1 93.88 379 PRO B CA 1
ATOM 6572 C C . PRO B 1 379 ? -9.359 16.672 -0.392 1 93.88 379 PRO B C 1
ATOM 6574 O O . PRO B 1 379 ? -9.828 17.75 -0.039 1 93.88 379 PRO B O 1
ATOM 6577 N N . VAL B 1 380 ? -9.688 16.141 -1.507 1 92.19 380 VAL B N 1
ATOM 6578 C CA . VAL B 1 380 ? -10.648 16.781 -2.408 1 92.19 380 VAL B CA 1
ATOM 6579 C C . VAL B 1 380 ? -12.031 16.797 -1.758 1 92.19 380 VAL B C 1
ATOM 6581 O O . VAL B 1 380 ? -12.82 17.719 -2.002 1 92.19 380 VAL B O 1
ATOM 6584 N N . LEU B 1 381 ? -12.227 15.797 -0.911 1 90.25 381 LEU B N 1
ATOM 6585 C CA . LEU B 1 381 ? -13.508 15.703 -0.227 1 90.25 381 LEU B CA 1
ATOM 6586 C C . LEU B 1 381 ? -13.5 16.516 1.061 1 90.25 381 LEU B C 1
ATOM 6588 O O . LEU B 1 381 ? -12.875 16.125 2.047 1 90.25 381 LEU B O 1
ATOM 6592 N N . ASN B 1 382 ? -14.188 17.641 1.126 1 81.56 382 ASN B N 1
ATOM 6593 C CA . ASN B 1 382 ? -14.078 18.625 2.197 1 81.56 382 ASN B CA 1
ATOM 6594 C C . ASN B 1 382 ? -15.156 18.422 3.26 1 81.56 382 ASN B C 1
ATOM 6596 O O . ASN B 1 382 ? -14.875 18.516 4.457 1 81.56 382 ASN B O 1
ATOM 6600 N N . ARG B 1 383 ? -16.438 18.219 2.914 1 75.12 383 ARG B N 1
ATOM 6601 C CA . ARG B 1 383 ? -17.484 18.297 3.924 1 75.12 383 ARG B CA 1
ATOM 6602 C C . ARG B 1 383 ? -18.375 17.062 3.891 1 75.12 383 ARG B C 1
ATOM 6604 O O . ARG B 1 383 ? -19.047 16.75 4.875 1 75.12 383 ARG B O 1
ATOM 6611 N N . VAL B 1 384 ? -18.328 16.344 2.906 1 66.81 384 VAL B N 1
ATOM 6612 C CA . VAL B 1 384 ? -19.328 15.281 2.777 1 66.81 384 VAL B CA 1
ATOM 6613 C C . VAL B 1 384 ? -18.625 13.938 2.588 1 66.81 384 VAL B C 1
ATOM 6615 O O . VAL B 1 384 ? -18.766 13.305 1.533 1 66.81 384 VAL B O 1
ATOM 6618 N N . ALA B 1 385 ? -17.859 13.664 3.605 1 78.31 385 ALA B N 1
ATOM 6619 C CA . ALA B 1 385 ? -17.219 12.375 3.336 1 78.31 385 ALA B CA 1
ATOM 6620 C C . ALA B 1 385 ? -17 11.594 4.629 1 78.31 385 ALA B C 1
ATOM 6622 O O . ALA B 1 385 ? -16.688 12.18 5.668 1 78.31 385 ALA B O 1
ATOM 6623 N N . HIS B 1 386 ? -17.297 10.43 4.668 1 88.38 386 HIS B N 1
ATOM 6624 C CA . HIS B 1 386 ? -17 9.438 5.699 1 88.38 386 HIS B CA 1
ATOM 6625 C C . HIS B 1 386 ? -16.766 8.062 5.086 1 88.38 386 HIS B C 1
ATOM 6627 O O . HIS B 1 386 ? -15.641 7.555 5.109 1 88.38 386 HIS B O 1
ATOM 6633 N N . SER B 1 387 ? -17.797 7.645 4.297 1 92.81 387 SER B N 1
ATOM 6634 C CA . SER B 1 387 ? -17.75 6.32 3.689 1 92.81 387 SER B CA 1
ATOM 6635 C C . SER B 1 387 ? -16.641 6.234 2.643 1 92.81 387 SER B C 1
ATOM 6637 O O . SER B 1 387 ? -16.125 5.152 2.367 1 92.81 387 SER B O 1
ATOM 6639 N N . GLU B 1 388 ? -16.281 7.438 2.129 1 95.19 388 GLU B N 1
ATOM 6640 C CA . GLU B 1 388 ? -15.391 7.48 0.976 1 95.19 388 GLU B CA 1
ATOM 6641 C C . GLU B 1 388 ? -14.008 6.961 1.336 1 95.19 388 GLU B C 1
ATOM 6643 O O . GLU B 1 388 ? -13.32 6.371 0.497 1 95.19 388 GLU B O 1
ATOM 6648 N N . PHE B 1 389 ? -13.602 7.164 2.576 1 96.62 389 PHE B N 1
ATOM 6649 C CA . PHE B 1 389 ? -12.344 6.586 3.023 1 96.62 389 PHE B CA 1
ATOM 6650 C C . PHE B 1 389 ? -12.391 5.066 2.955 1 96.62 389 PHE B C 1
ATOM 6652 O O . PHE B 1 389 ? -11.453 4.43 2.463 1 96.62 389 PHE B O 1
ATOM 6659 N N . PHE B 1 390 ? -13.391 4.508 3.436 1 97.25 390 PHE B N 1
ATOM 6660 C CA . PHE B 1 390 ? -13.547 3.057 3.453 1 97.25 390 PHE B CA 1
ATOM 6661 C C . PHE B 1 390 ? -13.734 2.514 2.043 1 97.25 390 PHE B C 1
ATOM 6663 O O . PHE B 1 390 ? -13.32 1.396 1.738 1 97.25 390 PHE B O 1
ATOM 6670 N N . MET B 1 391 ? -14.383 3.318 1.182 1 96 391 MET B N 1
ATOM 6671 C CA . MET B 1 391 ? -14.492 2.941 -0.224 1 96 391 MET B CA 1
ATOM 6672 C C . MET B 1 391 ? -13.117 2.822 -0.865 1 96 391 MET B C 1
ATOM 6674 O O . MET B 1 391 ? -12.82 1.833 -1.539 1 96 391 MET B O 1
ATOM 6678 N N . ASP B 1 392 ? -12.297 3.807 -0.583 1 96.19 392 ASP B N 1
ATOM 6679 C CA . ASP B 1 392 ? -10.938 3.807 -1.125 1 96.19 392 ASP B CA 1
ATOM 6680 C C . ASP B 1 392 ? -10.109 2.666 -0.537 1 96.19 392 ASP B C 1
ATOM 6682 O O . ASP B 1 392 ? -9.156 2.203 -1.159 1 96.19 392 ASP B O 1
ATOM 6686 N N . GLY B 1 393 ? -10.477 2.24 0.645 1 96.69 393 GLY B N 1
ATOM 6687 C CA . GLY B 1 393 ? -9.734 1.194 1.333 1 96.69 393 GLY B CA 1
ATOM 6688 C C . GLY B 1 393 ? -10.328 -0.188 1.126 1 96.69 393 GLY B C 1
ATOM 6689 O O . GLY B 1 393 ? -9.867 -1.16 1.731 1 96.69 393 GLY B O 1
ATOM 6690 N N . LEU B 1 394 ? -11.344 -0.245 0.256 1 96.06 394 LEU B N 1
ATOM 6691 C CA . LEU B 1 394 ? -11.969 -1.542 0.01 1 96.06 394 LEU B CA 1
ATOM 6692 C C . LEU B 1 394 ? -10.953 -2.537 -0.541 1 96.06 394 LEU B C 1
ATOM 6694 O O . LEU B 1 394 ? -10.219 -2.227 -1.485 1 96.06 394 LEU B O 1
ATOM 6698 N N . GLY B 1 395 ? -10.891 -3.725 0.144 1 93.62 395 GLY B N 1
ATOM 6699 C CA . GLY B 1 395 ? -9.938 -4.746 -0.271 1 93.62 395 GLY B CA 1
ATOM 6700 C C . GLY B 1 395 ? -8.562 -4.566 0.345 1 93.62 395 GLY B C 1
ATOM 6701 O O . GLY B 1 395 ? -7.672 -5.395 0.142 1 93.62 395 GLY B O 1
ATOM 6702 N N . GLU B 1 396 ? -8.391 -3.488 1.101 1 94.38 396 GLU B N 1
ATOM 6703 C CA . GLU B 1 396 ? -7.098 -3.221 1.72 1 94.38 396 GLU B CA 1
ATOM 6704 C C . GLU B 1 396 ? -7.215 -3.158 3.24 1 94.38 396 GLU B C 1
ATOM 6706 O O . GLU B 1 396 ? -6.223 -3.328 3.951 1 94.38 396 GLU B O 1
ATOM 6711 N N . LEU B 1 397 ? -8.391 -2.908 3.691 1 97.06 397 LEU B N 1
ATOM 6712 C CA . LEU B 1 397 ? -8.594 -2.744 5.125 1 97.06 397 LEU B CA 1
ATOM 6713 C C . LEU B 1 397 ? -9.516 -3.834 5.672 1 97.06 397 LEU B C 1
ATOM 6715 O O . LEU B 1 397 ? -10.617 -4.027 5.164 1 97.06 397 LEU B O 1
ATOM 6719 N N . LEU B 1 398 ? -9.07 -4.551 6.59 1 97.25 398 LEU B N 1
ATOM 6720 C CA . LEU B 1 398 ? -9.953 -5.387 7.395 1 97.25 398 LEU B CA 1
ATOM 6721 C C . LEU B 1 398 ? -10.484 -4.621 8.602 1 97.25 398 LEU B C 1
ATOM 6723 O O . LEU B 1 398 ? -9.711 -4.223 9.477 1 97.25 398 LEU B O 1
ATOM 6727 N N . VAL B 1 399 ? -11.797 -4.414 8.633 1 98.31 399 VAL B N 1
ATOM 6728 C CA . VAL B 1 399 ? -12.422 -3.518 9.594 1 98.31 399 VAL B CA 1
ATOM 6729 C C . VAL B 1 399 ? -13.383 -4.305 10.492 1 98.31 399 VAL B C 1
ATOM 6731 O O . VAL B 1 399 ? -14.117 -5.164 10.008 1 98.31 399 VAL B O 1
ATOM 6734 N N . ALA B 1 400 ? -13.375 -4.043 11.742 1 98.38 400 ALA B N 1
ATOM 6735 C CA . ALA B 1 400 ? -14.328 -4.617 12.68 1 98.38 400 ALA B CA 1
ATOM 6736 C C . ALA B 1 400 ? -15.047 -3.527 13.469 1 98.38 400 ALA B C 1
ATOM 6738 O O . ALA B 1 400 ? -14.508 -2.432 13.656 1 98.38 400 ALA B O 1
ATOM 6739 N N . SER B 1 401 ? -16.234 -3.771 13.852 1 97.88 401 SER B N 1
ATOM 6740 C CA . SER B 1 401 ? -17.016 -2.92 14.742 1 97.88 401 SER B CA 1
ATOM 6741 C C . SER B 1 401 ? -17.328 -3.635 16.062 1 97.88 401 SER B C 1
ATOM 6743 O O . SER B 1 401 ? -17.828 -4.762 16.047 1 97.88 401 SER B O 1
ATOM 6745 N N . CYS B 1 402 ? -17.016 -3.018 17.125 1 97.06 402 CYS B N 1
ATOM 6746 C CA . CYS B 1 402 ? -17.25 -3.588 18.438 1 97.06 402 CYS B CA 1
ATOM 6747 C C . CYS B 1 402 ? -18.172 -2.693 19.266 1 97.06 402 CYS B C 1
ATOM 6749 O O . CYS B 1 402 ? -17.766 -1.593 19.656 1 97.06 402 CYS B O 1
ATOM 6751 N N . GLY B 1 403 ? -19.281 -3.193 19.703 1 95.06 403 GLY B N 1
ATOM 6752 C CA . GLY B 1 403 ? -20.312 -2.387 20.344 1 95.06 403 GLY B CA 1
ATOM 6753 C C . GLY B 1 403 ? -20.047 -2.156 21.812 1 95.06 403 GLY B C 1
ATOM 6754 O O . GLY B 1 403 ? -20.688 -1.294 22.438 1 95.06 403 GLY B O 1
ATOM 6755 N N . ASN B 1 404 ? -19.141 -2.877 22.406 1 94.38 404 ASN B N 1
ATOM 6756 C CA . ASN B 1 404 ? -18.922 -2.805 23.844 1 94.38 404 ASN B CA 1
ATOM 6757 C C . ASN B 1 404 ? -17.922 -1.716 24.203 1 94.38 404 ASN B C 1
ATOM 6759 O O . ASN B 1 404 ? -17.703 -1.426 25.375 1 94.38 404 ASN B O 1
ATOM 6763 N N . ILE B 1 405 ? -17.219 -1.129 23.344 1 96.44 405 ILE B N 1
ATOM 6764 C CA . ILE B 1 405 ? -16.328 -0.001 23.562 1 96.44 405 ILE B CA 1
ATOM 6765 C C . ILE B 1 405 ? -17.031 1.299 23.172 1 96.44 405 ILE B C 1
ATOM 6767 O O . ILE B 1 405 ? -17.422 1.47 22.016 1 96.44 405 ILE B O 1
ATOM 6771 N N . LYS B 1 406 ? -17.109 2.209 24.094 1 97.12 406 LYS B N 1
ATOM 6772 C CA . LYS B 1 406 ? -18 3.346 23.859 1 97.12 406 LYS B CA 1
ATOM 6773 C C . LYS B 1 406 ? -17.297 4.66 24.203 1 97.12 406 LYS B C 1
ATOM 6775 O O . LYS B 1 406 ? -16.344 4.688 24.984 1 97.12 406 LYS B O 1
ATOM 6780 N N . ILE B 1 407 ? -17.719 5.688 23.594 1 97.88 407 ILE B N 1
ATOM 6781 C CA . ILE B 1 407 ? -17.328 7.055 23.906 1 97.88 407 ILE B CA 1
ATOM 6782 C C . ILE B 1 407 ? -18.578 7.945 23.969 1 97.88 407 ILE B C 1
ATOM 6784 O O . ILE B 1 407 ? -19.594 7.625 23.359 1 97.88 407 ILE B O 1
ATOM 6788 N N . GLY B 1 408 ? -18.516 8.984 24.766 1 97.06 408 GLY B N 1
ATOM 6789 C CA . GLY B 1 408 ? -19.625 9.914 24.859 1 97.06 408 GLY B CA 1
ATOM 6790 C C . GLY B 1 408 ? -19.594 10.984 23.781 1 97.06 408 GLY B C 1
ATOM 6791 O O . GLY B 1 408 ? -18.562 11.195 23.125 1 97.06 408 GLY B O 1
ATOM 6792 N N . HIS B 1 409 ? -20.688 11.602 23.562 1 96.38 409 HIS B N 1
ATOM 6793 C CA . HIS B 1 409 ? -20.844 12.758 22.688 1 96.38 409 HIS B CA 1
ATOM 6794 C C . HIS B 1 409 ? -21.344 13.977 23.453 1 96.38 409 HIS B C 1
ATOM 6796 O O . HIS B 1 409 ? -22.25 13.859 24.281 1 96.38 409 HIS B O 1
ATOM 6802 N N . GLN B 1 410 ? -20.75 15.102 23.188 1 94.94 410 GLN B N 1
ATOM 6803 C CA . GLN B 1 410 ? -21.156 16.328 23.875 1 94.94 410 GLN B CA 1
ATOM 6804 C C . GLN B 1 410 ? -22.516 16.797 23.391 1 94.94 410 GLN B C 1
ATOM 6806 O O . GLN B 1 410 ? -22.922 16.516 22.25 1 94.94 410 GLN B O 1
ATOM 6811 N N . ALA B 1 411 ? -23.141 17.484 24.266 1 89.31 411 ALA B N 1
ATOM 6812 C CA . ALA B 1 411 ? -24.422 18.062 23.875 1 89.31 411 ALA B CA 1
ATOM 6813 C C . ALA B 1 411 ? -24.234 19.109 22.766 1 89.31 411 ALA B C 1
ATOM 6815 O O . ALA B 1 411 ? -23.266 19.859 22.781 1 89.31 411 ALA B O 1
ATOM 6816 N N . GLN B 1 412 ? -25.125 19.016 21.875 1 80.62 412 GLN B N 1
ATOM 6817 C CA . GLN B 1 412 ? -25.016 19.906 20.719 1 80.62 412 GLN B CA 1
ATOM 6818 C C . GLN B 1 412 ? -25.266 21.359 21.125 1 80.62 412 GLN B C 1
ATOM 6820 O O . GLN B 1 412 ? -26.219 21.656 21.859 1 80.62 412 GLN B O 1
ATOM 6825 N N . VAL B 1 413 ? -24.281 22.141 20.859 1 78.25 413 VAL B N 1
ATOM 6826 C CA . VAL B 1 413 ? -24.453 23.578 21.047 1 78.25 413 VAL B CA 1
ATOM 6827 C C . VAL B 1 413 ? -24.547 24.266 19.688 1 78.25 413 VAL B C 1
ATOM 6829 O O . VAL B 1 413 ? -23.859 23.875 18.734 1 78.25 413 VAL B O 1
ATOM 6832 N N . ASN B 1 414 ? -25.516 25.062 19.547 1 71.69 414 ASN B N 1
ATOM 6833 C CA . ASN B 1 414 ? -25.703 25.781 18.297 1 71.69 414 ASN B CA 1
ATOM 6834 C C . ASN B 1 414 ? -24.594 26.797 18.047 1 71.69 414 ASN B C 1
ATOM 6836 O O . ASN B 1 414 ? -24.328 27.641 18.891 1 71.69 414 ASN B O 1
ATOM 6840 N N . HIS B 1 415 ? -23.844 26.484 17.047 1 74.94 415 HIS B N 1
ATOM 6841 C CA . HIS B 1 415 ? -22.844 27.438 16.594 1 74.94 415 HIS B CA 1
ATOM 6842 C C . HIS B 1 415 ? -23.219 28 15.219 1 74.94 415 HIS B C 1
ATOM 6844 O O . HIS B 1 415 ? -23.125 27.297 14.211 1 74.94 415 HIS B O 1
ATOM 6850 N N . ASN B 1 416 ? -23.672 29.219 15.094 1 72.62 416 ASN B N 1
ATOM 6851 C CA . ASN B 1 416 ? -24.141 29.797 13.836 1 72.62 416 ASN B CA 1
ATOM 6852 C C . ASN B 1 416 ? -23.047 29.766 12.773 1 72.62 416 ASN B C 1
ATOM 6854 O O . ASN B 1 416 ? -23.266 29.281 11.664 1 72.62 416 ASN B O 1
ATOM 6858 N N . THR B 1 417 ? -21.906 30.297 13.148 1 76.19 417 THR B N 1
ATOM 6859 C CA . THR B 1 417 ? -20.828 30.375 12.172 1 76.19 417 THR B CA 1
ATOM 6860 C C . THR B 1 417 ? -20.391 28.984 11.734 1 76.19 417 THR B C 1
ATOM 6862 O O . THR B 1 417 ? -20.172 28.734 10.547 1 76.19 417 THR B O 1
ATOM 6865 N N . TYR B 1 418 ? -20.297 28.125 12.586 1 78.62 418 TYR B N 1
ATOM 6866 C CA . TYR B 1 418 ? -19.891 26.75 12.312 1 78.62 418 TYR B CA 1
ATOM 6867 C C . TYR B 1 418 ? -20.875 26.047 11.391 1 78.62 418 TYR B C 1
ATOM 6869 O O . TYR B 1 418 ? -20.484 25.375 10.445 1 78.62 418 TYR B O 1
ATOM 6877 N N . SER B 1 419 ? -22.109 26.266 11.586 1 77 419 SER B N 1
ATOM 6878 C CA . SER B 1 419 ? -23.172 25.578 10.836 1 77 419 SER B CA 1
ATOM 6879 C C . SER B 1 419 ? -23.141 25.984 9.359 1 77 419 SER B C 1
ATOM 6881 O O . SER B 1 419 ? -23.453 25.172 8.484 1 77 419 SER B O 1
ATOM 6883 N N . GLU B 1 420 ? -22.781 27.219 9.172 1 76.88 420 GLU B N 1
ATOM 6884 C CA . GLU B 1 420 ? -22.703 27.703 7.793 1 76.88 420 GLU B CA 1
ATOM 6885 C C . GLU B 1 420 ? -21.656 26.938 6.996 1 76.88 420 GLU B C 1
ATOM 6887 O O . GLU B 1 420 ? -21.875 26.594 5.832 1 76.88 420 GLU B O 1
ATOM 6892 N N . TYR B 1 421 ? -20.609 26.625 7.645 1 77.94 421 TYR B N 1
ATOM 6893 C CA . TYR B 1 421 ? -19.531 25.938 6.965 1 77.94 421 TYR B CA 1
ATOM 6894 C C . TYR B 1 421 ? -19.797 24.453 6.867 1 77.94 421 TYR B C 1
ATOM 6896 O O . TYR B 1 421 ? -19.266 23.766 5.988 1 77.94 421 TYR B O 1
ATOM 6904 N N . ARG B 1 422 ? -20.641 23.969 7.68 1 74.94 422 ARG B N 1
ATOM 6905 C CA . ARG B 1 422 ? -20.906 22.547 7.73 1 74.94 422 ARG B CA 1
ATOM 6906 C C . ARG B 1 422 ? -21.984 22.141 6.723 1 74.94 422 ARG B C 1
ATOM 6908 O O . ARG B 1 422 ? -22.078 20.984 6.328 1 74.94 422 ARG B O 1
ATOM 6915 N N . THR B 1 423 ? -22.75 23.078 6.34 1 75.5 423 THR B N 1
ATOM 6916 C CA . THR B 1 423 ? -23.859 22.766 5.453 1 75.5 423 THR B CA 1
ATOM 6917 C C . THR B 1 423 ? -23.359 22.344 4.074 1 75.5 423 THR B C 1
ATOM 6919 O O . THR B 1 423 ? -22.547 23.047 3.463 1 75.5 423 THR B O 1
ATOM 6922 N N . GLN B 1 424 ? -23.859 21.188 3.74 1 73.56 424 GLN B N 1
ATOM 6923 C CA . GLN B 1 424 ? -23.5 20.641 2.439 1 73.56 424 GLN B CA 1
ATOM 6924 C C . GLN B 1 424 ? -24.266 21.328 1.316 1 73.56 424 GLN B C 1
ATOM 6926 O O . GLN B 1 424 ? -25.5 21.344 1.312 1 73.56 424 GLN B O 1
ATOM 6931 N N . LYS B 1 425 ? -23.516 21.875 0.412 1 81.88 425 LYS B N 1
ATOM 6932 C CA . LYS B 1 425 ? -24.141 22.469 -0.762 1 81.88 425 LYS B CA 1
ATOM 6933 C C . LYS B 1 425 ? -24.359 21.438 -1.857 1 81.88 425 LYS B C 1
ATOM 6935 O O . LYS B 1 425 ? -23.656 20.438 -1.927 1 81.88 425 LYS B O 1
ATOM 6940 N N . LYS B 1 426 ? -25.375 21.609 -2.598 1 82.56 426 LYS B N 1
ATOM 6941 C CA . LYS B 1 426 ? -25.688 20.734 -3.719 1 82.56 426 LYS B CA 1
ATOM 6942 C C . LYS B 1 426 ? -24.5 20.609 -4.672 1 82.56 426 LYS B C 1
ATOM 6944 O O . LYS B 1 426 ? -24.25 19.547 -5.238 1 82.56 426 LYS B O 1
ATOM 6949 N N . THR B 1 427 ? -23.859 21.656 -4.715 1 84.12 427 THR B N 1
ATOM 6950 C CA . THR B 1 427 ? -22.703 21.672 -5.609 1 84.12 427 THR B CA 1
ATOM 6951 C C . THR B 1 427 ? -21.609 20.734 -5.09 1 84.12 427 THR B C 1
ATOM 6953 O O . THR B 1 427 ? -20.922 20.078 -5.879 1 84.12 427 THR B O 1
ATOM 6956 N N . ASP B 1 428 ? -21.469 20.594 -3.809 1 85 428 ASP B N 1
ATOM 6957 C CA . ASP B 1 428 ? -20.469 19.703 -3.215 1 85 428 ASP B CA 1
ATOM 6958 C C . ASP B 1 428 ? -20.828 18.25 -3.457 1 85 428 ASP B C 1
ATOM 6960 O O . ASP B 1 428 ? -19.938 17.422 -3.725 1 85 428 ASP B O 1
ATOM 6964 N N . GLU B 1 429 ? -22.047 18.047 -3.43 1 87.06 429 GLU B N 1
ATOM 6965 C CA . GLU B 1 429 ? -22.5 16.672 -3.674 1 87.06 429 GLU B CA 1
ATOM 6966 C C . GLU B 1 429 ? -22.266 16.266 -5.125 1 87.06 429 GLU B C 1
ATOM 6968 O O . GLU B 1 429 ? -21.812 15.156 -5.398 1 87.06 429 GLU B O 1
ATOM 6973 N N . ARG B 1 430 ? -22.641 17.156 -5.977 1 89.69 430 ARG B N 1
ATOM 6974 C CA . ARG B 1 430 ? -22.422 16.875 -7.395 1 89.69 430 ARG B CA 1
ATOM 6975 C C . ARG B 1 430 ? -20.953 16.641 -7.691 1 89.69 430 ARG B C 1
ATOM 6977 O O . ARG B 1 430 ? -20.594 15.75 -8.461 1 89.69 430 ARG B O 1
ATOM 6984 N N . ARG B 1 431 ? -20.141 17.391 -7.078 1 90.44 431 ARG B N 1
ATOM 6985 C CA . ARG B 1 431 ? -18.703 17.266 -7.277 1 90.44 431 ARG B CA 1
ATOM 6986 C C . ARG B 1 431 ? -18.203 15.93 -6.746 1 90.44 431 ARG B C 1
ATOM 6988 O O . ARG B 1 431 ? -17.328 15.297 -7.352 1 90.44 431 ARG B O 1
ATOM 6995 N N . LYS B 1 432 ? -18.688 15.562 -5.641 1 92.38 432 LYS B N 1
ATOM 6996 C CA . LYS B 1 432 ? -18.312 14.273 -5.062 1 92.38 432 LYS B CA 1
ATOM 6997 C C . LYS B 1 432 ? -18.688 13.125 -5.988 1 92.38 432 LYS B C 1
ATOM 6999 O O . LYS B 1 432 ? -17.906 12.211 -6.207 1 92.38 432 LYS B O 1
ATOM 7004 N N . LEU B 1 433 ? -19.906 13.203 -6.516 1 93.81 433 LEU B N 1
ATOM 7005 C CA . LEU B 1 433 ? -20.375 12.148 -7.406 1 93.81 433 LEU B CA 1
ATOM 7006 C C . LEU B 1 433 ? -19.531 12.094 -8.672 1 93.81 433 LEU B C 1
ATOM 7008 O O . LEU B 1 433 ? -19.172 11.008 -9.125 1 93.81 433 LEU B O 1
ATOM 7012 N N . ALA B 1 434 ? -19.266 13.281 -9.18 1 94.94 434 ALA B N 1
ATOM 7013 C CA . ALA B 1 434 ? -18.391 13.344 -10.344 1 94.94 434 ALA B CA 1
ATOM 7014 C C . ALA B 1 434 ? -17.016 12.773 -10.031 1 94.94 434 ALA B C 1
ATOM 7016 O O . ALA B 1 434 ? -16.406 12.102 -10.867 1 94.94 434 ALA B O 1
ATOM 7017 N N . HIS B 1 435 ? -16.578 13.086 -8.844 1 95 435 HIS B N 1
ATOM 7018 C CA . HIS B 1 435 ? -15.281 12.602 -8.406 1 95 435 HIS B CA 1
ATOM 7019 C C . HIS B 1 435 ? -15.258 11.078 -8.32 1 95 435 HIS B C 1
ATOM 7021 O O . HIS B 1 435 ? -14.297 10.445 -8.742 1 95 435 HIS B O 1
ATOM 7027 N N . HIS B 1 436 ? -16.328 10.477 -7.859 1 95.19 436 HIS B N 1
ATOM 7028 C CA . HIS B 1 436 ? -16.438 9.023 -7.793 1 95.19 436 HIS B CA 1
ATOM 7029 C C . HIS B 1 436 ? -16.422 8.406 -9.188 1 95.19 436 HIS B C 1
ATOM 7031 O O . HIS B 1 436 ? -15.82 7.344 -9.391 1 95.19 436 HIS B O 1
ATOM 7037 N N . PHE B 1 437 ? -17.078 9.117 -10.086 1 96.56 437 PHE B N 1
ATOM 7038 C CA . PHE B 1 437 ? -17.109 8.633 -11.461 1 96.56 437 PHE B CA 1
ATOM 7039 C C . PHE B 1 437 ? -15.703 8.438 -12.008 1 96.56 437 PHE B C 1
ATOM 7041 O O . PHE B 1 437 ? -15.398 7.387 -12.578 1 96.56 437 PHE B O 1
ATOM 7048 N N . PHE B 1 438 ? -14.883 9.391 -11.812 1 96.94 438 PHE B N 1
ATOM 7049 C CA . PHE B 1 438 ? -13.531 9.344 -12.359 1 96.94 438 PHE B CA 1
ATOM 7050 C C . PHE B 1 438 ? -12.609 8.523 -11.461 1 96.94 438 PHE B C 1
ATOM 7052 O O . PHE B 1 438 ? -12.055 7.512 -11.891 1 96.94 438 PHE B O 1
ATOM 7059 N N . LYS B 1 439 ? -12.492 8.875 -10.211 1 96.69 439 LYS B N 1
ATOM 7060 C CA . LYS B 1 439 ? -11.492 8.367 -9.273 1 96.69 439 LYS B CA 1
ATOM 7061 C C . LYS B 1 439 ? -11.68 6.875 -9.023 1 96.69 439 LYS B C 1
ATOM 7063 O O . LYS B 1 439 ? -10.711 6.109 -9.047 1 96.69 439 LYS B O 1
ATOM 7068 N N . ASN B 1 440 ? -12.922 6.469 -8.836 1 96.75 440 ASN B N 1
ATOM 7069 C CA . ASN B 1 440 ? -13.172 5.082 -8.461 1 96.75 440 ASN B CA 1
ATOM 7070 C C . ASN B 1 440 ? -13.68 4.266 -9.648 1 96.75 440 ASN B C 1
ATOM 7072 O O . ASN B 1 440 ? -14.07 3.107 -9.484 1 96.75 440 ASN B O 1
ATOM 7076 N N . HIS B 1 441 ? -13.719 4.895 -10.828 1 96.38 441 HIS B N 1
ATOM 7077 C CA . HIS B 1 441 ? -14.172 4.234 -12.047 1 96.38 441 HIS B CA 1
ATOM 7078 C C . HIS B 1 441 ? -15.531 3.568 -11.836 1 96.38 441 HIS B C 1
ATOM 7080 O O . HIS B 1 441 ? -15.695 2.383 -12.125 1 96.38 441 HIS B O 1
ATOM 7086 N N . LEU B 1 442 ? -16.484 4.387 -11.32 1 96.38 442 LEU B N 1
ATOM 7087 C CA . LEU B 1 442 ? -17.812 3.863 -10.992 1 96.38 442 LEU B CA 1
ATOM 7088 C C . LEU B 1 442 ? -18.844 4.355 -12 1 96.38 442 LEU B C 1
ATOM 7090 O O . LEU B 1 442 ? -18.797 5.512 -12.422 1 96.38 442 LEU B O 1
ATOM 7094 N N . LYS B 1 443 ? -19.75 3.467 -12.242 1 95.12 443 LYS B N 1
ATOM 7095 C CA . LYS B 1 443 ? -20.938 3.797 -13.031 1 95.12 443 LYS B CA 1
ATOM 7096 C C . LYS B 1 443 ? -22.062 4.328 -12.141 1 95.12 443 LYS B C 1
ATOM 7098 O O . LYS B 1 443 ? -22.734 5.301 -12.484 1 95.12 443 LYS B O 1
ATOM 7103 N N . CYS B 1 444 ? -22.172 3.65 -11.047 1 94.81 444 CYS B N 1
ATOM 7104 C CA . CYS B 1 444 ? -23.281 3.992 -10.156 1 94.81 444 CYS B CA 1
ATOM 7105 C C . CYS B 1 444 ? -22.891 3.748 -8.703 1 94.81 444 CYS B C 1
ATOM 7107 O O . CYS B 1 444 ? -22.016 2.93 -8.414 1 94.81 444 CYS B O 1
ATOM 7109 N N . VAL B 1 445 ? -23.531 4.527 -7.848 1 94.69 445 VAL B N 1
ATOM 7110 C CA . VAL B 1 445 ? -23.344 4.355 -6.41 1 94.69 445 VAL B CA 1
ATOM 7111 C C . VAL B 1 445 ? -24.688 4.465 -5.699 1 94.69 445 VAL B C 1
ATOM 7113 O O . VAL B 1 445 ? -25.516 5.297 -6.062 1 94.69 445 VAL B O 1
ATOM 7116 N N . GLU B 1 446 ? -24.859 3.605 -4.746 1 92.75 446 GLU B N 1
ATOM 7117 C CA . GLU B 1 446 ? -26.047 3.639 -3.896 1 92.75 446 GLU B CA 1
ATOM 7118 C C . GLU B 1 446 ? -25.656 3.756 -2.424 1 92.75 446 GLU B C 1
ATOM 7120 O O . GLU B 1 446 ? -25.016 2.863 -1.871 1 92.75 446 GLU B O 1
ATOM 7125 N N . TYR B 1 447 ? -26.109 4.902 -1.844 1 88.06 447 TYR B N 1
ATOM 7126 C CA . TYR B 1 447 ? -25.844 5.113 -0.424 1 88.06 447 TYR B CA 1
ATOM 7127 C C . TYR B 1 447 ? -27.047 4.715 0.415 1 88.06 447 TYR B C 1
ATOM 7129 O O . TYR B 1 447 ? -28.188 5.023 0.062 1 88.06 447 TYR B O 1
#

Radius of gyration: 29.89 Å; Cα contacts (8 Å, |Δi|>4): 2013; chains: 2; bounding box: 66×107×83 Å

Solvent-accessible surface area (backbone atoms only — not comparable to full-atom values): 46535 Å² total; per-residue (Å²): 132,81,77,79,75,74,76,75,73,74,73,72,70,63,74,63,41,42,92,65,58,46,59,50,58,64,28,53,70,43,73,62,72,81,85,36,46,60,18,69,74,46,41,57,76,92,46,41,68,61,50,51,52,52,41,49,51,51,50,50,44,49,40,60,50,66,42,60,75,65,62,51,69,32,58,44,60,40,66,28,38,50,17,36,42,40,32,54,53,67,37,48,46,61,36,80,37,69,46,62,62,34,37,65,54,71,77,93,54,84,64,44,55,37,41,38,35,43,77,52,31,28,32,36,60,55,89,72,50,91,83,42,47,69,46,43,76,66,28,37,41,37,37,43,35,34,63,39,64,68,56,42,32,54,39,36,57,33,28,27,40,26,38,76,51,87,50,44,65,49,70,34,55,34,38,46,33,45,84,93,43,64,42,67,33,63,38,35,30,34,32,72,63,54,58,82,52,57,71,47,68,89,47,67,55,45,21,34,32,39,32,30,43,47,60,81,43,61,71,42,33,51,50,23,54,53,31,40,40,74,78,42,70,74,37,35,37,34,36,18,33,23,25,86,73,77,69,91,79,86,73,73,60,61,47,56,31,41,42,49,61,72,54,31,55,27,29,24,49,23,36,31,58,41,61,60,78,32,37,25,30,34,42,39,54,35,50,30,30,53,50,96,56,44,50,67,65,60,54,50,50,52,42,67,73,38,56,66,50,30,34,40,16,31,12,50,73,81,43,66,45,41,20,30,70,48,74,38,68,23,23,88,83,61,19,17,24,40,36,50,40,73,80,37,66,78,43,72,37,85,99,35,91,57,26,28,28,31,50,41,54,43,76,37,28,40,28,33,40,68,58,52,46,42,56,43,37,61,38,85,43,39,79,83,66,66,65,58,46,36,51,64,23,34,41,72,56,37,30,32,38,26,64,81,38,33,34,39,64,56,80,89,68,91,47,71,74,51,47,64,73,59,55,82,50,71,66,56,53,38,49,50,39,32,43,39,26,51,26,39,38,25,32,21,45,25,120,134,80,78,77,77,75,74,73,73,74,72,73,72,63,75,63,41,42,92,66,59,46,60,49,59,62,27,51,70,45,73,63,74,83,85,35,45,61,18,70,74,46,40,56,78,93,47,40,67,61,52,52,52,52,40,50,51,49,50,52,46,48,40,61,49,66,42,60,74,66,61,51,68,33,58,44,60,39,67,28,39,49,19,37,42,39,31,54,53,67,36,48,46,61,35,82,36,69,46,62,60,33,37,66,56,71,79,94,54,82,62,45,54,38,39,39,35,42,78,52,31,27,31,36,61,55,87,73,50,91,83,41,46,71,47,42,76,67,28,37,40,37,37,43,35,34,64,40,64,67,58,44,32,56,39,36,56,34,27,27,40,26,37,76,53,85,49,43,67,49,71,34,55,35,38,43,33,44,84,94,43,66,44,70,33,61,39,36,30,34,34,72,62,55,57,80,50,58,70,46,68,89,46,68,56,46,22,33,31,38,32,30,45,46,58,82,43,61,70,42,34,49,51,23,53,52,31,40,39,73,79,41,70,73,37,36,36,34,36,18,33,21,28,87,72,77,69,91,80,86,73,74,60,60,48,55,31,40,42,49,61,72,55,31,55,26,29,25,49,23,37,32,59,40,61,60,78,34,36,25,31,35,41,41,55,35,50,31,32,53,48,97,57,44,51,68,66,59,54,51,51,53,43,67,73,38,55,64,50,30,34,41,14,30,11,52,73,83,44,68,48,41,20,30,69,49,75,38,69,22,20,89,83,59,20,18,24,38,35,50,40,72,79,36,66,77,43,74,37,86,98,36,90,58,25,28,28,31,50,40,54,43,75,37,29,41,29,34,40,68,58,52,45,42,57,46,38,60,40,85,43,36,77,83,68,65,66,58,45,37,52,63,24,35,42,73,54,37,31,32,38,26,64,82,38,33,35,39,62,55,80,88,70,91,48,72,74,50,49,64,71,60,55,80,49,72,67,57,50,37,49,50,39,31,44,40,26,50,26,39,38,25,33,20,44,25,119

Foldseek 3Di:
DPPDPPPPPPPPCPVCCPVPHVCCCCVPDDDCPDPRDDCLVVDDPVCSVVCVVLVVLQVVLVCVQVVVVVLDFAWDPCPPQWIATATNQEDEAQDKDFGPTTAGHDDADQKWKKKKFKDFKFKAFPPDDPQWDWPRHRHRMIMTMDRDRVVVRVRSRRMIIHGPDHDAWDKMWMWMDTDPDIDIHIHIHHHDDDDDGFRCDDDPQQAEAEEEEDEPPVVLLLQAVVQCCVPPVARAYEYEYQYPDDDDDDHPNYHYDYDHHLLADQVSVQVRLVPDRHQKYWFDYSQWGADPLADVVVQVVVCSVPVNAFKEFEAEPLDWWFWAKDKDADDPPQGIEIEIGTPDFDAADPPARQKTWGLFTDRTMMGGSVLLNVQGGDSLQGADDGCVSSVSCVVPHTYMYGYSRYIYGHDDDDDPVVVVSNDDDPVSVVVVVVCCCPVVVYNYYHD/DPPDPPPPPPPPCPVCCPVPHLCCCCVPDDDCPDPRDDCLVVDDPVCSVVCVVLVVLQVVLVCVQVVVVVLDFAWDPCPPQWIATATNQEDEAQDKDFGPTTAGHDDADQKWKKKKFKDFKFKAWPPDDPQWDWPRHRHRMIMTMHRDRVVVRVRSRRMIIHGPDHDAWDKMWMWMDTDPDIDIHIRIHHHDDDDDGFRCDDDPQQAEAEEEEDEPPLVLLLQAVVQCCVPPVARAYEYEYQYPDDDDDDHPNYHYDYDHHLLADQVSVQVRLVPDRHQKYWFDYSQWGADPLADVVVQVVVCSVPVNAFKEFEAEPLDWWFWAKDKDADDPPQGIEIEIGTPDFDAADPPARQKTWGLFTDRTMMGGSVLLNVQGRDSLQGADDGCVSSVSCVVPHTYMYGYSRYIYGHDDDDDPVVVVSNDDDPVSVVVVVVCCCPVVVYNYYHD

Organism: Chanos chanos (NCBI:txid29144)

Sequence (894 aa):
FISKYTINLLIIYTLSYSKNQMGNFDHTSCSCTGKGVVLKNAIPGDQLDEVLRRRAEEYRKQQNRTNTNLDVLLVAPSNSPLQYPIHGFTVEPLTKSLIPGLAVHAGTRELYKVFLSVSYGNLLVDGATETDLVVGQGQNALNISTTCVDRLNQLLSQVSYTSTIYRINTRDLANFTFEDHAVTFPIIIKRSSMPVLYDPGTDINTQVTVATKTFLRYKELNVLIESIRKYYKDIKIIIADDSLNPERVNGSNIERYIMPPAQGWFAGRNLAVSQVTTKYFLWVDDDFQFNSETKIESFVEIMEAVPELDIVGGAVNNNQFYFKLVYESGDMEEGGCLSRVFNTTHQALPSYPHCSLVDGVVNFYLARTDSVRRVGFDPVLNRVAHSEFFMDGLGELLVASCGNIKIGHQAQVNHNTYSEYRTQKKTDERRKLAHHFFKNHLKCVEYFISKYTINLLIIYTLSYSKNQMGNFDHTSCSCTGKGVVLKNAIPGDQLDEVLRRRAEEYRKQQNRTNTNLDVLLVAPSNSPLQYPIHGFTVEPLTKSLIPGLAVHAGTRELYKVFLSVSYGNLLVDGATETDLVVGQGQNALNISTTCVDRLNQLLSQVSYTSTIYRINTRDLANFTFEDHAVTFPIIIKRSSMPVLYDPGTDINTQVTVATKTFLRYKELNVLIESIRKYYKDIKIIIADDSLNPERVNGSNIERYIMPPAQGWFAGRNLAVSQVTTKYFLWVDDDFQFNSETKIESFVEIMEAVPELDIVGGAVNNNQFYFKLVYESGDMEEGGCLSRVFNTTHQALPSYPHCSLVDGVVNFYLARTDSVRRVGFDPVLNRVAHSEFFMDGLGELLVASCGNIKIGHQAQVNHNTYSEYRTQKKTDERRKLAHHFFKNHLKCVEY

Secondary structure (DSSP, 8-state):
------------------TTTS-----------SSPEEGGGGS-HHHHHHHHHHHHHHHHHHHHHTTGGG---EEE-SSSSEEEEEE--EE-TT--EEPTT-EE-----S-EEEEEE-SSEEEEETT--TTSEEE-TTBSEEEEEES-HHHHHHHHTTEEEEESS--SEEEEEEEEEETTEEEEEEEEEE-----------SSHHHHEEEEEEESS-HHHHHHHHHHHHHH-TT-EEEEEE--SSPPP---SSEEEEEPSTT--HHHHHHHHHHT--SSEEEEE-TTEE--TT--HHHHHHHHHHSTT--EEEEEETTEE-EEEEEEEEEETTTEEEEEEEET--SEEPTT-TTEEEESEE-SEEEEEHHHHHHH---TT--SS-SHHHHHHTTTT--EEEEEEEEEEEPPP---HHHHHHHSPPHHHHHHHHHHHHHHT-EEEEE-/------------------TTTS-----------SSPEEGGGGS-GGGHHHHHHHHHHHHHHHHHHTTGGG---EEEEEEESEEEEEE--EE-TT--EEPTT-EE-----S-EEEEEE-SSEEEEETT--TTSEEE-TTBSEEEEEES-HHHHHHHHTTEEEEESS--SEEEEEEEEEETTEEEEEEEEEE-----------SSHHHHEEEEEEESS-HHHHHHHHHHHHHH-TT-EEEEEE--SSPPP---SSEEEEEPSTT--HHHHHHHHHHT--SSEEEEE-TTEE--TT--HHHHHHHHHH-TT--EEEEEETTB--EEEEEEEEEETTTEEEEEEEET--SEEPTT-TTEEEESEE-SEEEEEHHHHHHH---TT--SS-SHHHHHHTTTT--EEEEEEEEEEEPPP---HHHHHHHSPPHHHHHHHHHHHHHHT-EEEEE-

InterPro domains:
  IPR001173 Glycosyltransferase 2-like [PF00535] (210-322)
  IPR029044 Nucleotide-diphospho-sugar transferases [G3DSA:3.90.550.10] (201-383)
  IPR029044 Nucleotide-diphospho-sugar transferases [SSF53448] (206-415)